Protein AF-0000000078174044 (afdb_homodimer)

Foldseek 3Di:
DVVCVVPPDPPDPDDPFAWDFWDAQWTATPVGFIFRHQCCVPQFQQRTGPDPLLVVLLVVCVVPFWFDFPVDDDDLLVVLQVVVVVQAVFDGKDKDQAQLVQVVVVLLLLQLLQCQVCVPDPQAARAEEAEPLAQRDQDLRRVLRHHPVVSDVVPPPGDDHYDYYHAQDLVRCVVPQAARHYSAYEYECFGQQQFRRHHALVSLVSRLVSCVVRVHWYEYECANVACLQQLDNGPCVVSVHHTQKYKYFRHQQSPGGMIMIGGHPSSVVSDDPPSDGDGNTSTNSSSSSSVSRSVVSNDNVLSNLLQVLQVVLLVLLCVLPNPPAQFDDWDHGRFWIKTFGPDACVQLQSQLVVVRYHWDAHRVRRITIGNTHSSDDSVSSVVSSVSSSVSVCSRVVVVVVD/DVVCVVPPDPPDPDDPFAWDFWDAQWTATPVGFIFRHQCCVPQFQQRTGPDPLLVVLLVVCVVPFWFDFPVDDDDLLVVLQVVVVVQAVFDGKDKDQAQLVQVVVVLLLLQLLQCQVCVPDPQAARAEEAEPLAQRDQPLVRVLRHHPVVSDVVPPPGDDHYDYYHAQDLVRCVVPQAARHYSAYEYECFGQQQFRDHHALVSLVSRLVSCVVRVHWYEYECANVACLQQLDNGPCVVSVHHTQKYKYFRHQQSPGGMIMIGGHPSSVVSDDPPSDGDGNTSTNSSSSSSVSRSVVSNDNVLSNLQQVLQVVLLVLLCVLPNPPAQFDDWDHGRFWIKTFGPDACVQLQSQLVVVRYHWDAHRVRRITIGNTHSSDDSVSSVVSSVSSSVSVCSRVVVVVVD

Secondary structure (DSSP, 8-state):
-HHHHHHB-S-----S-BEEEEEBTEEEETT--EEEESSHHHHT-TT-BS-HHHHHHHHHHHTT-S---TTSB-HHHHHHHHHHHHTSS-SEEEEESSHHHHHHHHHHHHHHHHHHH-TT-SS---EEEEETT----SSHHHHTT---GGGTGGG-S-SS-EEEE-TT-HHHHHHH--TTTEEEEEE-SEETTTTSEEPPHHHHHHHHHHHHHHTPEEEEE-TTTTTTTTSSSSGGGGTT---SEEEE-GGGGTTS--EEEEE-HHHHTT--TTSS--SSTT-HHHHHHHHHHHHHHT-HHHHHHHHHHHHHHHHHHHHHHTTSTTEEEEEEETTEEEEEESS-SHHHHHHHHHTTEE-EEETTTTEEEE---TT--HHHHHHHHHHHHHHTTHHHHHHHH-/-HHHHHHB-S-----S-BEEEEEBTEEEETT--EEEESSHHHHT-TT-BS-HHHHHHHHHHHTT-----SSSB-HHHHHHHHHHHHTSS-SEEEEESSHHHHHHHHHHHHHHHHHHH-TT-SS---EEEEETT----SSHHHHTT---GGGTGGG-S-SS-EEEE-TT-HHHHHHH--TTTEEEEEE-SEETTTTSEEPPHHHHHHHHHHHHHHTPEEEEE-TTTTTTTTSSSSGGGGTT---SEEEE-GGGGTTS--EEEEE-HHHHTT--TTSS--SSTT-HHHHHHHHHHHHHHT-HHHHHHHHHHHHHHHHHHHHHHTTSTTEEEEEEETTEEEEEESS-SHHHHHHHHHTTEE-EEETTTTEEEE---TT--HHHHHHHHHHHHHHTTHHHHHHTT-

Radius of gyration: 25.77 Å; Cα contacts (8 Å, |Δi|>4): 1993; chains: 2; bounding box: 53×78×64 Å

Sequence (804 aa):
MEAAAKFLVGTYARAPIVLSSGKGSKLYDLEGREYLDMTSGIAVNSLGHSDPDVVKAVIDQANTLVHVSNVYYSVPQIELARRLVESSFADRVFFSNSGTEANEAAIKFARKFQRHSNPNEKEPATEFIAFTNSFHGRTMGAVALTSKEQYRSPFEPVMPGVTFVEYGNIQAVKEVIRKGKTAAVFVEPIQGEGGIRSATKEFLQFLRSACDDAGALLVFDEVQCGLGRTGCLWAHEAYGVFPDIMTLAKPLAGGMPIGAVLVTERVSSAINYGDHGSTFAGGPLVCQVALATLHKISNPNFLSSVTKKGEGFKRKLAEKLGGKPHVKEIRGLGLIIGIELDVSASPLVDACRESGLLVLTAGKGNVVRFVPPLIVSEQELDQAVEILTSCLPILDESSSSNMEAAAKFLVGTYARAPIVLSSGKGSKLYDLEGREYLDMTSGIAVNSLGHSDPDVVKAVIDQANTLVHVSNVYYSVPQIELARRLVESSFADRVFFSNSGTEANEAAIKFARKFQRHSNPNEKEPATEFIAFTNSFHGRTMGAVALTSKEQYRSPFEPVMPGVTFVEYGNIQAVKEVIRKGKTAAVFVEPIQGEGGIRSATKEFLQFLRSACDDAGALLVFDEVQCGLGRTGCLWAHEAYGVFPDIMTLAKPLAGGMPIGAVLVTERVSSAINYGDHGSTFAGGPLVCQVALATLHKISNPNFLSSVTKKGEGFKRKLAEKLGGKPHVKEIRGLGLIIGIELDVSASPLVDACRESGLLVLTAGKGNVVRFVPPLIVSEQELDQAVEILTSCLPILDESSSSN

Solvent-accessible surface area (backbone atoms only — not comparable to full-atom values): 38034 Å² total; per-residue (Å²): 107,70,63,40,67,59,18,35,47,50,28,59,83,49,52,98,50,46,50,62,34,34,49,45,46,33,35,22,32,82,85,64,53,64,27,44,37,25,27,24,38,73,35,11,20,38,69,24,30,53,34,65,67,42,41,48,36,45,46,55,27,38,66,30,36,38,52,56,34,56,55,38,42,42,65,36,31,43,52,37,30,42,52,54,27,74,72,50,91,29,43,24,29,44,57,22,43,26,42,34,49,11,39,30,48,50,54,39,48,34,27,28,29,33,39,60,76,33,72,84,47,92,66,47,17,58,22,34,39,24,25,53,50,33,77,40,40,69,41,37,39,14,19,46,46,22,46,54,56,80,62,37,65,63,43,52,74,45,29,70,51,61,45,76,35,60,66,77,41,62,67,58,47,64,73,65,64,38,64,64,37,30,17,30,37,50,44,45,57,42,25,56,66,36,39,36,45,66,58,50,54,68,45,52,46,46,49,51,51,52,20,61,74,30,68,21,39,36,31,35,47,29,34,66,36,19,74,27,31,36,23,34,54,46,45,46,64,83,53,75,50,81,63,47,29,35,27,30,17,40,38,45,28,62,30,47,57,32,14,26,29,33,23,27,57,79,48,39,70,47,50,41,64,62,59,52,77,54,62,47,29,54,21,34,28,55,24,38,21,18,43,49,40,47,58,56,48,63,32,65,69,54,16,50,48,24,32,51,50,19,52,52,48,52,48,52,45,44,68,72,44,53,84,38,87,57,48,72,46,78,44,60,46,21,46,37,36,20,40,32,38,79,47,73,29,57,65,41,41,52,46,25,42,78,70,30,31,40,54,41,67,16,42,92,39,23,14,40,31,38,22,35,15,64,69,56,47,72,66,56,50,50,51,50,48,52,50,49,61,71,33,50,66,52,57,64,61,56,60,71,73,105,106,70,63,40,67,58,18,36,46,50,26,58,83,49,52,98,49,46,48,60,35,32,47,45,46,33,34,24,32,82,85,64,51,63,27,45,37,25,27,24,37,73,36,10,21,39,68,26,28,54,35,66,67,42,40,48,36,45,46,59,28,39,67,30,36,37,52,56,34,53,54,39,41,41,64,37,31,42,53,38,30,42,53,55,27,74,72,51,90,30,43,23,30,42,57,21,42,26,42,33,49,11,38,29,48,51,54,38,48,34,26,27,28,33,38,61,78,33,73,85,47,91,66,47,17,59,23,35,39,26,26,53,50,33,77,39,39,70,41,39,40,14,18,45,46,22,46,54,56,77,62,36,66,63,42,52,74,45,29,69,50,63,46,76,36,61,68,76,41,62,68,58,46,64,73,64,64,38,64,63,37,31,16,31,38,48,44,46,58,42,26,58,65,36,38,36,45,66,61,51,53,69,44,52,47,46,49,51,52,52,20,61,74,28,68,22,40,37,32,36,46,30,34,64,38,20,74,25,32,38,24,35,53,45,46,45,62,82,54,75,50,81,62,46,30,37,26,31,16,42,36,45,27,61,32,47,55,32,14,25,29,34,23,27,57,79,50,40,72,48,50,43,63,62,60,52,78,56,65,46,29,53,21,33,29,57,23,38,20,20,42,49,40,48,57,56,49,63,33,65,69,52,17,50,48,23,33,52,51,19,54,51,48,52,50,51,44,45,70,73,44,53,83,38,88,54,49,71,45,76,43,59,46,21,45,38,34,22,39,33,38,79,48,72,29,60,66,41,41,52,46,26,42,78,70,28,32,40,55,41,66,14,45,94,38,22,15,40,32,37,23,34,17,64,70,57,47,73,66,56,49,50,51,50,48,52,50,48,60,71,33,50,66,52,56,64,59,56,60,71,72,105

InterPro domains:
  IPR004636 Acetylornithine/Succinylornithine transaminase family [MF_01107] (7-395)
  IPR004636 Acetylornithine/Succinylornithine transaminase family [TIGR00707] (8-390)
  IPR005814 Aminotransferase class-III [PF00202] (15-392)
  IPR005814 Aminotransferase class-III [PIRSF000521] (22-392)
  IPR005814 Aminotransferase class-III [cd00610] (11-392)
  IPR015421 Pyridoxal phosphate-dependent transferase, major domain [G3DSA:3.40.640.10] (51-300)
  IPR015422 Pyridoxal phosphate-dependent transferase, small domain [G3DSA:3.90.1150.10] (16-382)
  IPR015424 Pyridoxal phosphate-dependent transferase [SSF53383] (10-392)
  IPR049704 Aminotransferases class-III pyridoxal-phosphate attachment site [PS00600] (218-255)
  IPR050103 Class-III Pyridoxal-phosphate-dependent Aminotransferase [PTHR11986] (2-397)

Nearest PDB structures (foldseek):
  4zwm-assembly1_A  TM=9.544E-01  e=1.860E-44  Toxoplasma gondii ME49
  6hx7-assembly2_B-2  TM=9.596E-01  e=2.139E-42  Homo sapiens
  3q8n-assembly2_B  TM=9.447E-01  e=1.374E-39  Mycolicibacterium smegmatis MC2 155
  1szk-assembly1_D  TM=9.265E-01  e=1.458E-39  Escherichia coli
  4atq-assembly1_A  TM=9.343E-01  e=7.672E-39  Paenarthrobacter aurescens TC1

Organism: Punica granatum (NCBI:txid22663)

pLDDT: mean 97.48, std 5.33, range [39.22, 99.0]

Structure (mmCIF, N/CA/C/O backbone):
data_AF-0000000078174044-model_v1
#
loop_
_entity.id
_entity.type
_entity.pdbx_description
1 polymer 'acetylornithine transaminase'
#
loop_
_atom_site.group_PDB
_atom_site.id
_atom_site.type_symbol
_atom_site.label_atom_id
_atom_site.label_alt_id
_atom_site.label_comp_id
_atom_site.label_asym_id
_atom_site.label_entity_id
_atom_site.label_seq_id
_atom_site.pdbx_PDB_ins_code
_atom_site.Cartn_x
_atom_site.Cartn_y
_atom_site.Cartn_z
_atom_site.occupancy
_atom_site.B_iso_or_equiv
_atom_site.auth_seq_id
_atom_site.auth_comp_id
_atom_site.auth_asym_id
_atom_site.auth_atom_id
_atom_site.pdbx_PDB_model_num
ATOM 1 N N . MET A 1 1 ? 23.766 -3.422 -10.664 1 96 1 MET A N 1
ATOM 2 C CA . MET A 1 1 ? 23.625 -4.469 -9.664 1 96 1 MET A CA 1
ATOM 3 C C . MET A 1 1 ? 24.469 -4.164 -8.43 1 96 1 MET A C 1
ATOM 5 O O . MET A 1 1 ? 24.016 -4.348 -7.297 1 96 1 MET A O 1
ATOM 9 N N . GLU A 1 2 ? 25.656 -3.734 -8.633 1 96.69 2 GLU A N 1
ATOM 10 C CA . GLU A 1 2 ? 26.469 -3.316 -7.504 1 96.69 2 GLU A CA 1
ATOM 11 C C . GLU A 1 2 ? 25.828 -2.15 -6.758 1 96.69 2 GLU A C 1
ATOM 13 O O . GLU A 1 2 ? 25.844 -2.111 -5.523 1 96.69 2 GLU A O 1
ATOM 18 N N . ALA A 1 3 ? 25.312 -1.202 -7.539 1 97.62 3 ALA A N 1
ATOM 19 C CA . ALA A 1 3 ? 24.625 -0.065 -6.93 1 97.62 3 ALA A CA 1
ATOM 20 C C . ALA A 1 3 ? 23.422 -0.522 -6.121 1 97.62 3 ALA A C 1
ATOM 22 O O . ALA A 1 3 ? 23.141 0.021 -5.051 1 97.62 3 ALA A O 1
ATOM 23 N N . ALA A 1 4 ? 22.672 -1.444 -6.664 1 97.5 4 ALA A N 1
ATOM 24 C CA . ALA A 1 4 ? 21.531 -1.983 -5.934 1 97.5 4 ALA A CA 1
ATOM 25 C C . ALA A 1 4 ? 21.969 -2.551 -4.582 1 97.5 4 ALA A C 1
ATOM 27 O O . ALA A 1 4 ? 21.297 -2.328 -3.568 1 97.5 4 ALA A O 1
ATOM 28 N N . ALA A 1 5 ? 23.031 -3.312 -4.586 1 97 5 ALA A N 1
ATOM 29 C CA . ALA A 1 5 ? 23.562 -3.9 -3.355 1 97 5 ALA A CA 1
ATOM 30 C C . ALA A 1 5 ? 23.984 -2.818 -2.367 1 97 5 ALA A C 1
ATOM 32 O O . ALA A 1 5 ? 23.891 -3.008 -1.152 1 97 5 ALA A O 1
ATOM 33 N N . LYS A 1 6 ? 24.375 -1.688 -2.873 1 98.06 6 LYS A N 1
ATOM 34 C CA . LYS A 1 6 ? 24.875 -0.587 -2.055 1 98.06 6 LYS A CA 1
ATOM 35 C C . LYS A 1 6 ? 23.719 0.229 -1.466 1 98.06 6 LYS A C 1
ATOM 37 O O . LYS A 1 6 ? 23.812 0.712 -0.335 1 98.06 6 LYS A O 1
ATOM 42 N N . PHE A 1 7 ? 22.594 0.339 -2.184 1 98.75 7 PHE A N 1
ATOM 43 C CA . PHE A 1 7 ? 21.641 1.383 -1.805 1 98.75 7 PHE A CA 1
ATOM 44 C C . PHE A 1 7 ? 20.312 0.779 -1.386 1 98.75 7 PHE A C 1
ATOM 46 O O . PHE A 1 7 ? 19.484 1.452 -0.761 1 98.75 7 PHE A O 1
ATOM 53 N N . LEU A 1 8 ? 20.062 -0.431 -1.745 1 98.75 8 LEU A N 1
ATOM 54 C CA . LEU A 1 8 ? 18.781 -1.055 -1.41 1 98.75 8 LEU A CA 1
ATOM 55 C C . LEU A 1 8 ? 18.922 -1.989 -0.214 1 98.75 8 LEU A C 1
ATOM 57 O O . LEU A 1 8 ? 19.953 -2.648 -0.061 1 98.75 8 LEU A O 1
ATOM 61 N N . VAL A 1 9 ? 17.922 -2.025 0.698 1 98.75 9 VAL A N 1
ATOM 62 C CA . VAL A 1 9 ? 17.859 -3.074 1.711 1 98.75 9 VAL A CA 1
ATOM 63 C C . VAL A 1 9 ? 17.781 -4.441 1.036 1 98.75 9 VAL A C 1
ATOM 65 O O . VAL A 1 9 ? 17.062 -4.621 0.057 1 98.75 9 VAL A O 1
ATOM 68 N N . GLY A 1 10 ? 18.516 -5.398 1.488 1 97.44 10 GLY A N 1
ATOM 69 C CA . GLY A 1 10 ? 18.688 -6.68 0.825 1 97.44 10 GLY A CA 1
ATOM 70 C C . GLY A 1 10 ? 17.578 -7.664 1.124 1 97.44 10 GLY A C 1
ATOM 71 O O . GLY A 1 10 ? 17.828 -8.773 1.599 1 97.44 10 GLY A O 1
ATOM 72 N N . THR A 1 11 ? 16.344 -7.332 0.727 1 97.75 11 THR A N 1
ATOM 73 C CA . THR A 1 11 ? 15.203 -8.211 1.003 1 97.75 11 THR A CA 1
ATOM 74 C C . THR A 1 11 ? 14.961 -9.156 -0.166 1 97.75 11 THR A C 1
ATOM 76 O O . THR A 1 11 ? 14.258 -10.156 -0.021 1 97.75 11 THR A O 1
ATOM 79 N N . TYR A 1 12 ? 15.508 -8.883 -1.392 1 96.94 12 TYR A N 1
ATOM 80 C CA . TYR A 1 12 ? 15.219 -9.672 -2.582 1 96.94 12 TYR A CA 1
ATOM 81 C C . TYR A 1 12 ? 16.484 -10.32 -3.131 1 96.94 12 TYR A C 1
ATOM 83 O O . TYR A 1 12 ? 17.5 -9.648 -3.309 1 96.94 12 TYR A O 1
ATOM 91 N N . ALA A 1 13 ? 16.406 -11.609 -3.377 1 96 13 ALA A N 1
ATOM 92 C CA . ALA A 1 13 ? 17.438 -12.289 -4.156 1 96 13 ALA A CA 1
ATOM 93 C C . ALA A 1 13 ? 17.156 -12.188 -5.652 1 96 13 ALA A C 1
ATOM 95 O O . ALA A 1 13 ? 16.641 -13.141 -6.262 1 96 13 ALA A O 1
ATOM 96 N N . ARG A 1 14 ? 17.562 -11.148 -6.254 1 97.56 14 ARG A N 1
ATOM 97 C CA . ARG A 1 14 ? 17.141 -10.805 -7.609 1 97.56 14 ARG A CA 1
ATOM 98 C C . ARG A 1 14 ? 17.906 -11.625 -8.641 1 97.56 14 ARG A C 1
ATOM 100 O O . ARG A 1 14 ? 19.078 -11.922 -8.453 1 97.56 14 ARG A O 1
ATOM 107 N N . ALA A 1 15 ? 17.156 -11.961 -9.711 1 97.75 15 ALA A N 1
ATOM 108 C CA . ALA A 1 15 ? 17.844 -12.5 -10.883 1 97.75 15 ALA A CA 1
ATOM 109 C C . ALA A 1 15 ? 18.844 -11.492 -11.445 1 97.75 15 ALA A C 1
ATOM 111 O O . ALA A 1 15 ? 18.594 -10.289 -11.438 1 97.75 15 ALA A O 1
ATOM 112 N N . PRO A 1 16 ? 19.984 -11.953 -11.938 1 97.25 16 PRO A N 1
ATOM 113 C CA . PRO A 1 16 ? 21.047 -11.047 -12.367 1 97.25 16 PRO A CA 1
ATOM 114 C C . PRO A 1 16 ? 20.797 -10.453 -13.75 1 97.25 16 PRO A C 1
ATOM 116 O O . PRO A 1 16 ? 21.641 -10.547 -14.633 1 97.25 16 PRO A O 1
ATOM 119 N N . ILE A 1 17 ? 19.656 -9.812 -13.961 1 97.75 17 ILE A N 1
ATOM 120 C CA . ILE A 1 17 ? 19.328 -9.109 -15.195 1 97.75 17 ILE A CA 1
ATOM 121 C C . ILE A 1 17 ? 18.734 -7.746 -14.867 1 97.75 17 ILE A C 1
ATOM 123 O O . ILE A 1 17 ? 17.953 -7.609 -13.914 1 97.75 17 ILE A O 1
ATOM 127 N N . VAL A 1 18 ? 19.078 -6.766 -15.539 1 98.44 18 VAL A N 1
ATOM 128 C CA . VAL A 1 18 ? 18.5 -5.426 -15.477 1 98.44 18 VAL A CA 1
ATOM 129 C C . VAL A 1 18 ? 17.562 -5.211 -16.656 1 98.44 18 VAL A C 1
ATOM 131 O O . VAL A 1 18 ? 18.016 -5.086 -17.797 1 98.44 18 VAL A O 1
ATOM 134 N N . LEU A 1 19 ? 16.281 -5.168 -16.422 1 98.75 19 LEU A N 1
ATOM 135 C CA . LEU A 1 19 ? 15.297 -4.977 -17.484 1 98.75 19 LEU A CA 1
ATOM 136 C C . LEU A 1 19 ? 15.094 -3.492 -17.766 1 98.75 19 LEU A C 1
ATOM 138 O O . LEU A 1 19 ? 14.961 -2.689 -16.844 1 98.75 19 LEU A O 1
ATOM 142 N N . SER A 1 20 ? 15.039 -3.117 -19.062 1 98.19 20 SER A N 1
ATOM 143 C CA . SER A 1 20 ? 15.07 -1.704 -19.422 1 98.19 20 SER A CA 1
ATOM 144 C C . SER A 1 20 ? 13.82 -1.303 -20.203 1 98.19 20 SER A C 1
ATOM 146 O O . SER A 1 20 ? 13.438 -0.132 -20.203 1 98.19 20 SER A O 1
ATOM 148 N N . SER A 1 21 ? 13.25 -2.236 -20.875 1 98.62 21 SER A N 1
ATOM 149 C CA . SER A 1 21 ? 12.039 -1.945 -21.641 1 98.62 21 SER A CA 1
ATOM 150 C C . SER A 1 21 ? 11.227 -3.209 -21.891 1 98.62 21 SER A C 1
ATOM 152 O O . SER A 1 21 ? 11.703 -4.32 -21.656 1 98.62 21 SER A O 1
ATOM 154 N N . GLY A 1 22 ? 9.953 -3.031 -22.25 1 98.5 22 GLY A N 1
ATOM 155 C CA . GLY A 1 22 ? 9.078 -4.152 -22.562 1 98.5 22 GLY A CA 1
ATOM 156 C C . GLY A 1 22 ? 8 -3.805 -23.562 1 98.5 22 GLY A C 1
ATOM 157 O O . GLY A 1 22 ? 7.594 -2.646 -23.672 1 98.5 22 GLY A O 1
ATOM 158 N N . LYS A 1 23 ? 7.52 -4.773 -24.297 1 98.44 23 LYS A N 1
ATOM 159 C CA . LYS A 1 23 ? 6.426 -4.68 -25.266 1 98.44 23 LYS A CA 1
ATOM 160 C C . LYS A 1 23 ? 5.711 -6.02 -25.422 1 98.44 23 LYS A C 1
ATOM 162 O O . LYS A 1 23 ? 6.348 -7.039 -25.703 1 98.44 23 LYS A O 1
ATOM 167 N N . GLY A 1 24 ? 4.387 -5.926 -25.281 1 98.38 24 GLY A N 1
ATOM 168 C CA . GLY A 1 24 ? 3.678 -7.195 -25.328 1 98.38 24 GLY A CA 1
ATOM 169 C C . GLY A 1 24 ? 4.18 -8.188 -24.297 1 98.38 24 GLY A C 1
ATOM 170 O O . GLY A 1 24 ? 4.289 -7.863 -23.109 1 98.38 24 GLY A O 1
ATOM 171 N N . SER A 1 25 ? 4.484 -9.414 -24.75 1 98.81 25 SER A N 1
ATOM 172 C CA . SER A 1 25 ? 4.953 -10.445 -23.828 1 98.81 25 SER A CA 1
ATOM 173 C C . SER A 1 25 ? 6.477 -10.508 -23.797 1 98.81 25 SER A C 1
ATOM 175 O O . SER A 1 25 ? 7.055 -11.508 -23.375 1 98.81 25 SER A O 1
ATOM 177 N N . LYS A 1 26 ? 7.117 -9.398 -24.25 1 98.81 26 LYS A N 1
ATOM 178 C CA . LYS A 1 26 ? 8.57 -9.406 -24.344 1 98.81 26 LYS A CA 1
ATOM 179 C C . LYS A 1 26 ? 9.195 -8.336 -23.453 1 98.81 26 LYS A C 1
ATOM 181 O O . LYS A 1 26 ? 8.617 -7.258 -23.281 1 98.81 26 LYS A O 1
ATOM 186 N N . LEU A 1 27 ? 10.32 -8.641 -22.906 1 98.88 27 LEU A N 1
ATOM 187 C CA . LEU A 1 27 ? 11.164 -7.73 -22.141 1 98.88 27 LEU A CA 1
ATOM 188 C C . LEU A 1 27 ? 12.562 -7.656 -22.734 1 98.88 27 LEU A C 1
ATOM 190 O O . LEU A 1 27 ? 13.016 -8.594 -23.391 1 98.88 27 LEU A O 1
ATOM 194 N N . TYR A 1 28 ? 13.234 -6.594 -22.438 1 98.81 28 TYR A N 1
ATOM 195 C CA . TYR A 1 28 ? 14.586 -6.371 -22.938 1 98.81 28 TYR A CA 1
ATOM 196 C C . TYR A 1 28 ? 15.492 -5.848 -21.844 1 98.81 28 TYR A C 1
ATOM 198 O O . TYR A 1 28 ? 15.078 -5.027 -21.016 1 98.81 28 TYR A O 1
ATOM 206 N N . ASP A 1 29 ? 16.719 -6.375 -21.812 1 98.31 29 ASP A N 1
ATOM 207 C CA . ASP A 1 29 ? 17.672 -5.875 -20.828 1 98.31 29 ASP A CA 1
ATOM 208 C C . ASP A 1 29 ? 18.484 -4.711 -21.391 1 98.31 29 ASP A C 1
ATOM 210 O O . ASP A 1 29 ? 18.172 -4.191 -22.469 1 98.31 29 ASP A O 1
ATOM 214 N N . LEU A 1 30 ? 19.469 -4.23 -20.703 1 97.06 30 LEU A N 1
ATOM 215 C CA . LEU A 1 30 ? 20.219 -3.035 -21.047 1 97.06 30 LEU A CA 1
ATOM 216 C C . LEU A 1 30 ? 21.047 -3.264 -22.312 1 97.06 30 LEU A C 1
ATOM 218 O O . LEU A 1 30 ? 21.422 -2.309 -23 1 97.06 30 LEU A O 1
ATOM 222 N N . GLU A 1 31 ? 21.312 -4.504 -22.594 1 97.06 31 GLU A N 1
ATOM 223 C CA . GLU A 1 31 ? 22.125 -4.84 -23.75 1 97.06 31 GLU A CA 1
ATOM 224 C C . GLU A 1 31 ? 21.25 -5.16 -24.969 1 97.06 31 GLU A C 1
ATOM 226 O O . GLU A 1 31 ? 21.766 -5.477 -26.047 1 97.06 31 GLU A O 1
ATOM 231 N N . GLY A 1 32 ? 19.984 -5.172 -24.781 1 97.62 32 GLY A N 1
ATOM 232 C CA . GLY A 1 32 ? 19.062 -5.395 -25.875 1 97.62 32 GLY A CA 1
ATOM 233 C C . GLY A 1 32 ? 18.656 -6.852 -26.031 1 97.62 32 GLY A C 1
ATOM 234 O O . GLY A 1 32 ? 17.938 -7.207 -26.969 1 97.62 32 GLY A O 1
ATOM 235 N N . ARG A 1 33 ? 19.109 -7.664 -25.156 1 98.31 33 ARG A N 1
ATOM 236 C CA . ARG A 1 33 ? 18.688 -9.055 -25.188 1 98.31 33 ARG A CA 1
ATOM 237 C C . ARG A 1 33 ? 17.203 -9.18 -24.891 1 98.31 33 ARG A C 1
ATOM 239 O O . ARG A 1 33 ? 16.688 -8.516 -23.984 1 98.31 33 ARG A O 1
ATOM 246 N N . GLU A 1 34 ? 16.578 -10.039 -25.688 1 98.62 34 GLU A N 1
ATOM 247 C CA . GLU A 1 34 ? 15.141 -10.227 -25.578 1 98.62 34 GLU A CA 1
ATOM 248 C C . GLU A 1 34 ? 14.812 -11.414 -24.672 1 98.62 34 GLU A C 1
ATOM 250 O O . GLU A 1 34 ? 15.477 -12.445 -24.719 1 98.62 34 GLU A O 1
ATOM 255 N N . TYR A 1 35 ? 13.758 -11.25 -23.875 1 98.88 35 TYR A N 1
ATOM 256 C CA . TYR A 1 35 ? 13.219 -12.32 -23.031 1 98.88 35 TYR A CA 1
ATOM 257 C C . TYR A 1 35 ? 11.719 -12.477 -23.25 1 98.88 35 TYR A C 1
ATOM 259 O O . TYR A 1 35 ? 10.984 -11.484 -23.328 1 98.88 35 TYR A O 1
ATOM 267 N N . LEU A 1 36 ? 11.297 -13.711 -23.453 1 98.94 36 LEU A N 1
ATOM 268 C CA . LEU A 1 36 ? 9.867 -14.008 -23.375 1 98.94 36 LEU A CA 1
ATOM 269 C C . LEU A 1 36 ? 9.406 -14.023 -21.922 1 98.94 36 LEU A C 1
ATOM 271 O O . LEU A 1 36 ? 9.883 -14.836 -21.125 1 98.94 36 LEU A O 1
ATOM 275 N N . ASP A 1 37 ? 8.523 -13.141 -21.609 1 98.88 37 ASP A N 1
ATOM 276 C CA . ASP A 1 37 ? 8.086 -12.945 -20.219 1 98.88 37 ASP A CA 1
ATOM 277 C C . ASP A 1 37 ? 6.914 -13.875 -19.891 1 98.88 37 ASP A C 1
ATOM 279 O O . ASP A 1 37 ? 5.777 -13.617 -20.297 1 98.88 37 ASP A O 1
ATOM 283 N N . MET A 1 38 ? 7.152 -14.883 -19.078 1 98.94 38 MET A N 1
ATOM 284 C CA . MET A 1 38 ? 6.098 -15.766 -18.578 1 98.94 38 MET A CA 1
ATOM 285 C C . MET A 1 38 ? 5.832 -15.523 -17.094 1 98.94 38 MET A C 1
ATOM 287 O O . MET A 1 38 ? 5.289 -16.391 -16.406 1 98.94 38 MET A O 1
ATOM 291 N N . THR A 1 39 ? 6.262 -14.359 -16.609 1 98.75 39 THR A N 1
ATOM 292 C CA . THR A 1 39 ? 6.102 -13.992 -15.203 1 98.75 39 THR A CA 1
ATOM 293 C C . THR A 1 39 ? 5.082 -12.867 -15.055 1 98.75 39 THR A C 1
ATOM 295 O O . THR A 1 39 ? 4.328 -12.836 -14.078 1 98.75 39 THR A O 1
ATOM 298 N N . SER A 1 40 ? 5.148 -11.883 -16.047 1 98.44 40 SER A N 1
ATOM 299 C CA . SER A 1 40 ? 4.297 -10.703 -16.094 1 98.44 40 SER A CA 1
ATOM 300 C C . SER A 1 40 ? 4.422 -9.875 -14.812 1 98.44 40 SER A C 1
ATOM 302 O O . SER A 1 40 ? 3.422 -9.375 -14.289 1 98.44 40 SER A O 1
ATOM 304 N N . GLY A 1 41 ? 5.613 -9.789 -14.242 1 98.31 41 GLY A N 1
ATOM 305 C CA . GLY A 1 41 ? 5.785 -9.07 -12.992 1 98.31 41 GLY A CA 1
ATOM 306 C C . GLY A 1 41 ? 5.086 -9.734 -11.82 1 98.31 41 GLY A C 1
ATOM 307 O O . GLY A 1 41 ? 4.617 -9.055 -10.906 1 98.31 41 GLY A O 1
ATOM 308 N N . ILE A 1 42 ? 4.918 -11.023 -11.812 1 98.25 42 ILE A N 1
ATOM 309 C CA . ILE A 1 42 ? 4.191 -11.875 -10.883 1 98.25 42 ILE A CA 1
ATOM 310 C C . ILE A 1 42 ? 2.688 -11.656 -11.055 1 98.25 42 ILE A C 1
ATOM 312 O O . ILE A 1 42 ? 2.006 -11.242 -10.109 1 98.25 42 ILE A O 1
ATOM 316 N N . ALA A 1 43 ? 2.213 -11.898 -12.188 1 98.5 43 ALA A N 1
ATOM 317 C CA . ALA A 1 43 ? 0.807 -11.898 -12.586 1 98.5 43 ALA A CA 1
ATOM 318 C C . ALA A 1 43 ? 0.24 -10.484 -12.602 1 98.5 43 ALA A C 1
ATOM 320 O O . ALA A 1 43 ? -0.955 -10.281 -12.375 1 98.5 43 ALA A O 1
ATOM 321 N N . VAL A 1 44 ? 1.035 -9.469 -12.859 1 98.62 44 VAL A N 1
ATOM 322 C CA . VAL A 1 44 ? 0.62 -8.07 -12.758 1 98.62 44 VAL A CA 1
ATOM 323 C C . VAL A 1 44 ? 0.294 -7.531 -14.148 1 98.62 44 VAL A C 1
ATOM 325 O O . VAL A 1 44 ? -0.761 -6.926 -14.359 1 98.62 44 VAL A O 1
ATOM 328 N N . ASN A 1 45 ? 1.175 -7.793 -15.117 1 98.38 45 ASN A N 1
ATOM 329 C CA . ASN A 1 45 ? 1.045 -7.242 -16.469 1 98.38 45 ASN A CA 1
ATOM 330 C C . ASN A 1 45 ? 0.175 -8.125 -17.344 1 98.38 45 ASN A C 1
ATOM 332 O O . ASN A 1 45 ? 0.636 -8.625 -18.375 1 98.38 45 ASN A O 1
ATOM 336 N N . SER A 1 46 ? -1.084 -8.188 -17.016 1 98 46 SER A N 1
ATOM 337 C CA . SER A 1 46 ? -2.01 -9.086 -17.703 1 98 46 SER A CA 1
ATOM 338 C C . SER A 1 46 ? -2.143 -8.734 -19.172 1 98 46 SER A C 1
ATOM 340 O O . SER A 1 46 ? -2.354 -9.609 -20.016 1 98 46 SER A O 1
ATOM 342 N N . LEU A 1 47 ? -2.006 -7.445 -19.516 1 98.56 47 LEU A N 1
ATOM 343 C CA . LEU A 1 47 ? -2.143 -7.023 -20.906 1 98.56 47 LEU A CA 1
ATOM 344 C C . LEU A 1 47 ? -0.775 -6.859 -21.562 1 98.56 47 LEU A C 1
ATOM 346 O O . LEU A 1 47 ? -0.663 -6.246 -22.625 1 98.56 47 LEU A O 1
ATOM 350 N N . GLY A 1 48 ? 0.254 -7.395 -20.906 1 98.5 48 GLY A N 1
ATOM 351 C CA . GLY A 1 48 ? 1.609 -7.238 -21.406 1 98.5 48 GLY A CA 1
ATOM 352 C C . GLY A 1 48 ? 2.195 -5.867 -21.125 1 98.5 48 GLY A C 1
ATOM 353 O O . GLY A 1 48 ? 1.646 -5.109 -20.312 1 98.5 48 GLY A O 1
ATOM 354 N N . HIS A 1 49 ? 3.318 -5.641 -21.703 1 98.44 49 HIS A N 1
ATOM 355 C CA . HIS A 1 49 ? 4.051 -4.398 -21.484 1 98.44 49 HIS A CA 1
ATOM 356 C C . HIS A 1 49 ? 3.693 -3.355 -22.531 1 98.44 49 HIS A C 1
ATOM 358 O O . HIS A 1 49 ? 3.576 -3.68 -23.719 1 98.44 49 HIS A O 1
ATOM 364 N N . SER A 1 50 ? 3.443 -2.125 -22.047 1 97.31 50 SER A N 1
ATOM 365 C CA . SER A 1 50 ? 3.221 -0.964 -22.891 1 97.31 50 SER A CA 1
ATOM 366 C C . SER A 1 50 ? 2.012 -1.168 -23.797 1 97.31 50 SER A C 1
ATOM 368 O O . SER A 1 50 ? 2.072 -0.886 -25 1 97.31 50 SER A O 1
ATOM 370 N N . ASP A 1 51 ? 0.966 -1.781 -23.266 1 97.88 51 ASP A N 1
ATOM 371 C CA . ASP A 1 51 ? -0.281 -1.838 -24.016 1 97.88 51 ASP A CA 1
ATOM 372 C C . ASP A 1 51 ? -0.73 -0.442 -24.438 1 97.88 51 ASP A C 1
ATOM 374 O O . ASP A 1 51 ? -0.878 0.45 -23.609 1 97.88 51 ASP A O 1
ATOM 378 N N . PRO A 1 52 ? -1.005 -0.241 -25.688 1 97.62 52 PRO A N 1
ATOM 379 C CA . PRO A 1 52 ? -1.242 1.117 -26.188 1 97.62 52 PRO A CA 1
ATOM 380 C C . PRO A 1 52 ? -2.457 1.776 -25.531 1 97.62 52 PRO A C 1
ATOM 382 O O . PRO A 1 52 ? -2.449 2.984 -25.281 1 97.62 52 PRO A O 1
ATOM 385 N N . ASP A 1 53 ? -3.533 1.053 -25.312 1 97.62 53 ASP A N 1
ATOM 386 C CA . ASP A 1 53 ? -4.734 1.611 -24.703 1 97.62 53 ASP A CA 1
ATOM 387 C C . ASP A 1 53 ? -4.48 2.01 -23.25 1 97.62 53 ASP A C 1
ATOM 389 O O . ASP A 1 53 ? -4.965 3.045 -22.797 1 97.62 53 ASP A O 1
ATOM 393 N N . VAL A 1 54 ? -3.758 1.185 -22.562 1 97.81 54 VAL A N 1
ATOM 394 C CA . VAL A 1 54 ? -3.438 1.46 -21.172 1 97.81 54 VAL A CA 1
ATOM 395 C C . VAL A 1 54 ? -2.502 2.664 -21.078 1 97.81 54 VAL A C 1
ATOM 397 O O . VAL A 1 54 ? -2.693 3.545 -20.25 1 97.81 54 VAL A O 1
ATOM 400 N N . VAL A 1 55 ? -1.491 2.715 -21.969 1 98.19 55 VAL A N 1
ATOM 401 C CA . VAL A 1 55 ? -0.553 3.832 -21.984 1 98.19 55 VAL A CA 1
ATOM 402 C C . VAL A 1 55 ? -1.302 5.129 -22.297 1 98.19 55 VAL A C 1
ATOM 404 O O . VAL A 1 55 ? -1.044 6.16 -21.672 1 98.19 55 VAL A O 1
ATOM 407 N N . LYS A 1 56 ? -2.215 5.098 -23.188 1 98.5 56 LYS A N 1
ATOM 408 C CA . LYS A 1 56 ? -3.021 6.273 -23.516 1 98.5 56 LYS A CA 1
ATOM 409 C C . LYS A 1 56 ? -3.811 6.746 -22.297 1 98.5 56 LYS A C 1
ATOM 411 O O . LYS A 1 56 ? -3.939 7.949 -22.062 1 98.5 56 LYS A O 1
ATOM 416 N N . ALA A 1 57 ? -4.41 5.812 -21.562 1 98.5 57 ALA A N 1
ATOM 417 C CA . ALA A 1 57 ? -5.148 6.156 -20.344 1 98.5 57 ALA A CA 1
ATOM 418 C C . ALA A 1 57 ? -4.242 6.855 -19.328 1 98.5 57 ALA A C 1
ATOM 420 O O . ALA A 1 57 ? -4.656 7.816 -18.688 1 98.5 57 ALA A O 1
ATOM 421 N N . VAL A 1 58 ? -3 6.348 -19.188 1 98.38 58 VAL A N 1
ATOM 422 C CA . VAL A 1 58 ? -2.035 6.961 -18.281 1 98.38 58 VAL A CA 1
ATOM 423 C C . VAL A 1 58 ? -1.755 8.398 -18.719 1 98.38 58 VAL A C 1
ATOM 425 O O . VAL A 1 58 ? -1.808 9.32 -17.906 1 98.38 58 VAL A O 1
ATOM 428 N N . ILE A 1 59 ? -1.479 8.57 -19.969 1 97.94 59 ILE A N 1
ATOM 429 C CA . ILE A 1 59 ? -1.064 9.859 -20.516 1 97.94 59 ILE A CA 1
ATOM 430 C C . ILE A 1 59 ? -2.199 10.875 -20.359 1 97.94 59 ILE A C 1
ATOM 432 O O . ILE A 1 59 ? -1.997 11.969 -19.844 1 97.94 59 ILE A O 1
ATOM 436 N N . ASP A 1 60 ? -3.404 10.492 -20.766 1 98.25 60 ASP A N 1
ATOM 437 C CA . ASP A 1 60 ? -4.551 11.398 -20.703 1 98.25 60 ASP A CA 1
ATOM 438 C C . ASP A 1 60 ? -4.852 11.812 -19.266 1 98.25 60 ASP A C 1
ATOM 440 O O . ASP A 1 60 ? -5.066 12.992 -18.984 1 98.25 60 ASP A O 1
ATOM 444 N N . GLN A 1 61 ? -4.824 10.906 -18.391 1 98.38 61 GLN A N 1
ATOM 445 C CA . GLN A 1 61 ? -5.211 11.203 -17.016 1 98.38 61 GLN A CA 1
ATOM 446 C C . GLN A 1 61 ? -4.113 11.977 -16.297 1 98.38 61 GLN A C 1
ATOM 448 O O . GLN A 1 61 ? -4.398 12.812 -15.438 1 98.38 61 GLN A O 1
ATOM 453 N N . ALA A 1 62 ? -2.83 11.656 -16.578 1 97.88 62 ALA A N 1
ATOM 454 C CA . ALA A 1 62 ? -1.712 12.375 -15.977 1 97.88 62 ALA A CA 1
ATOM 455 C C . ALA A 1 62 ? -1.772 13.859 -16.312 1 97.88 62 ALA A C 1
ATOM 457 O O . ALA A 1 62 ? -1.376 14.703 -15.5 1 97.88 62 ALA A O 1
ATOM 458 N N . ASN A 1 63 ? -2.307 14.164 -17.469 1 97.56 63 ASN A N 1
ATOM 459 C CA . ASN A 1 63 ? -2.426 15.547 -17.922 1 97.56 63 ASN A CA 1
ATOM 460 C C . ASN A 1 63 ? -3.641 16.234 -17.312 1 97.56 63 ASN A C 1
ATOM 462 O O . ASN A 1 63 ? -3.785 17.453 -17.406 1 97.56 63 ASN A O 1
ATOM 466 N N . THR A 1 64 ? -4.523 15.516 -16.672 1 97.94 64 THR A N 1
ATOM 467 C CA . THR A 1 64 ? -5.805 16.047 -16.219 1 97.94 64 THR A CA 1
ATOM 468 C C . THR A 1 64 ? -5.82 16.172 -14.695 1 97.94 64 THR A C 1
ATOM 470 O O . THR A 1 64 ? -6.039 17.25 -14.164 1 97.94 64 THR A O 1
ATOM 473 N N . LEU A 1 65 ? -5.605 15.094 -14.016 1 98.19 65 LEU A N 1
ATOM 474 C CA . LEU A 1 65 ? -5.707 15.023 -12.562 1 98.19 65 LEU A CA 1
ATOM 475 C C . LEU A 1 65 ? -5.152 13.703 -12.039 1 98.19 65 LEU A C 1
ATOM 477 O O . LEU A 1 65 ? -5.688 12.633 -12.352 1 98.19 65 LEU A O 1
ATOM 481 N N . VAL A 1 66 ? -4.148 13.836 -11.203 1 98.12 66 VAL A N 1
ATOM 482 C CA . VAL A 1 66 ? -3.465 12.625 -10.766 1 98.12 66 VAL A CA 1
ATOM 483 C C . VAL A 1 66 ? -3.998 12.195 -9.398 1 98.12 66 VAL A C 1
ATOM 485 O O . VAL A 1 66 ? -4.227 11.008 -9.156 1 98.12 66 VAL A O 1
ATOM 488 N N . HIS A 1 67 ? -4.199 13.117 -8.469 1 98.31 67 HIS A N 1
ATOM 489 C CA . HIS A 1 67 ? -4.543 12.797 -7.09 1 98.31 67 HIS A CA 1
ATOM 490 C C . HIS A 1 67 ? -5.25 13.969 -6.41 1 98.31 67 HIS A C 1
ATOM 492 O O . HIS A 1 67 ? -4.859 15.125 -6.59 1 98.31 67 HIS A O 1
ATOM 498 N N . VAL A 1 68 ? -6.289 13.664 -5.625 1 97.69 68 VAL A N 1
ATOM 499 C CA . VAL A 1 68 ? -6.992 14.703 -4.879 1 97.69 68 VAL A CA 1
ATOM 500 C C . VAL A 1 68 ? -7.348 14.188 -3.486 1 97.69 68 VAL A C 1
ATOM 502 O O . VAL A 1 68 ? -8.07 14.852 -2.736 1 97.69 68 VAL A O 1
ATOM 505 N N . SER A 1 69 ? -6.902 12.984 -3.084 1 96.12 69 SER A N 1
ATOM 506 C CA . SER A 1 69 ? -7.223 12.297 -1.838 1 96.12 69 SER A CA 1
ATOM 507 C C . SER A 1 69 ? -8.68 11.844 -1.817 1 96.12 69 SER A C 1
ATOM 509 O O . SER A 1 69 ? -9.398 12.008 -2.803 1 96.12 69 SER A O 1
ATOM 511 N N . ASN A 1 70 ? -9.055 11.203 -0.76 1 97.5 70 ASN A N 1
ATOM 512 C CA . ASN A 1 70 ? -10.422 10.711 -0.602 1 97.5 70 ASN A CA 1
ATOM 513 C C . ASN A 1 70 ? -11.289 11.695 0.176 1 97.5 70 ASN A C 1
ATOM 515 O O . ASN A 1 70 ? -12.406 11.367 0.566 1 97.5 70 ASN A O 1
ATOM 519 N N . VAL A 1 71 ? -10.758 12.938 0.338 1 97.56 71 VAL A N 1
ATOM 520 C CA . VAL A 1 71 ? -11.555 14.023 0.891 1 97.56 71 VAL A CA 1
ATOM 521 C C . VAL A 1 71 ? -12.586 14.484 -0.137 1 97.56 71 VAL A C 1
ATOM 523 O O . VAL A 1 71 ? -13.664 14.961 0.227 1 97.56 71 VAL A O 1
ATOM 526 N N . TYR A 1 72 ? -12.258 14.297 -1.391 1 98.44 72 TYR A N 1
ATOM 527 C CA . TYR A 1 72 ? -13.117 14.742 -2.482 1 98.44 72 TYR A CA 1
ATOM 528 C C . TYR A 1 72 ? -13.508 13.57 -3.381 1 98.44 72 TYR A C 1
ATOM 530 O O . TYR A 1 72 ? -12.977 12.469 -3.238 1 98.44 72 TYR A O 1
ATOM 538 N N . TYR A 1 73 ? -14.5 13.844 -4.242 1 98.38 73 TYR A N 1
ATOM 539 C CA . TYR A 1 73 ? -14.93 12.859 -5.227 1 98.38 73 TYR A CA 1
ATOM 540 C C . TYR A 1 73 ? -14.156 13.016 -6.531 1 98.38 73 TYR A C 1
ATOM 542 O O . TYR A 1 73 ? -13.758 14.125 -6.895 1 98.38 73 TYR A O 1
ATOM 550 N N . SER A 1 74 ? -13.93 11.984 -7.18 1 98.31 74 SER A N 1
ATOM 551 C CA . SER A 1 74 ? -13.43 11.992 -8.547 1 98.31 74 SER A CA 1
ATOM 552 C C . SER A 1 74 ? -14.172 10.977 -9.414 1 98.31 74 SER A C 1
ATOM 554 O O . SER A 1 74 ? -14.531 9.898 -8.945 1 98.31 74 SER A O 1
ATOM 556 N N . VAL A 1 75 ? -14.359 11.227 -10.617 1 98.56 75 VAL A N 1
ATOM 557 C CA . VAL A 1 75 ? -15.188 10.438 -11.523 1 98.56 75 VAL A CA 1
ATOM 558 C C . VAL A 1 75 ? -14.531 9.086 -11.781 1 98.56 75 VAL A C 1
ATOM 560 O O . VAL A 1 75 ? -15.18 8.039 -11.695 1 98.56 75 VAL A O 1
ATOM 563 N N . PRO A 1 76 ? -13.203 9.016 -12.055 1 98.81 76 PRO A N 1
ATOM 564 C CA . PRO A 1 76 ? -12.594 7.719 -12.352 1 98.81 76 PRO A CA 1
ATOM 565 C C . PRO A 1 76 ? -12.758 6.711 -11.219 1 98.81 76 PRO A C 1
ATOM 567 O O . PRO A 1 76 ? -12.984 5.527 -11.469 1 98.81 76 PRO A O 1
ATOM 570 N N . GLN A 1 77 ? -12.664 7.152 -10 1 98.81 77 GLN A N 1
ATOM 571 C CA . GLN A 1 77 ? -12.805 6.242 -8.867 1 98.81 77 GLN A CA 1
ATOM 572 C C . GLN A 1 77 ? -14.203 5.633 -8.82 1 98.81 77 GLN A C 1
ATOM 574 O O . GLN A 1 77 ? -14.352 4.426 -8.617 1 98.81 77 GLN A O 1
ATOM 579 N N . ILE A 1 78 ? -15.18 6.453 -8.992 1 98.75 78 ILE A N 1
ATOM 580 C CA . ILE A 1 78 ? -16.562 6.031 -8.883 1 98.75 78 ILE A CA 1
ATOM 581 C C . ILE A 1 78 ? -16.922 5.102 -10.047 1 98.75 78 ILE A C 1
ATOM 583 O O . ILE A 1 78 ? -17.594 4.094 -9.859 1 98.75 78 ILE A O 1
ATOM 587 N N . GLU A 1 79 ? -16.422 5.461 -11.219 1 98.81 79 GLU A N 1
ATOM 588 C CA . GLU A 1 79 ? -16.672 4.629 -12.391 1 98.81 79 GLU A CA 1
ATOM 589 C C . GLU A 1 79 ? -16.031 3.256 -12.25 1 98.81 79 GLU A C 1
ATOM 591 O O . GLU A 1 79 ? -16.625 2.242 -12.633 1 98.81 79 GLU A O 1
ATOM 596 N N . LEU A 1 80 ? -14.844 3.234 -11.75 1 98.94 80 LEU A N 1
ATOM 597 C CA . LEU A 1 80 ? -14.203 1.945 -11.523 1 98.94 80 LEU A CA 1
ATOM 598 C C . LEU A 1 80 ? -14.984 1.113 -10.516 1 98.94 80 LEU A C 1
ATOM 600 O O . LEU A 1 80 ? -15.172 -0.089 -10.703 1 98.94 80 LEU A O 1
ATOM 604 N N . ALA A 1 81 ? -15.367 1.745 -9.398 1 98.94 81 ALA A N 1
ATOM 605 C CA . ALA A 1 81 ? -16.172 1.046 -8.398 1 98.94 81 ALA A CA 1
ATOM 606 C C . ALA A 1 81 ? -17.438 0.461 -9.016 1 98.94 81 ALA A C 1
ATOM 608 O O . ALA A 1 81 ? -17.781 -0.697 -8.766 1 98.94 81 ALA A O 1
ATOM 609 N N . ARG A 1 82 ? -18.109 1.254 -9.789 1 98.88 82 ARG A N 1
ATOM 610 C CA . ARG A 1 82 ? -19.344 0.819 -10.445 1 98.88 82 ARG A CA 1
ATOM 611 C C . ARG A 1 82 ? -19.094 -0.405 -11.32 1 98.88 82 ARG A C 1
ATOM 613 O O . ARG A 1 82 ? -19.812 -1.396 -11.234 1 98.88 82 ARG A O 1
ATOM 620 N N . ARG A 1 83 ? -18.062 -0.373 -12.141 1 98.88 83 ARG A N 1
ATOM 621 C CA . ARG A 1 83 ? -17.766 -1.471 -13.055 1 98.88 83 ARG A CA 1
ATOM 622 C C . ARG A 1 83 ? -17.422 -2.742 -12.289 1 98.88 83 ARG A C 1
ATOM 624 O O . ARG A 1 83 ? -17.781 -3.844 -12.711 1 98.88 83 ARG A O 1
ATOM 631 N N . LEU A 1 84 ? -16.656 -2.615 -11.234 1 98.94 84 LEU A N 1
ATOM 632 C CA . LEU A 1 84 ? -16.281 -3.768 -10.422 1 98.94 84 LEU A CA 1
ATOM 633 C C . LEU A 1 84 ? -17.516 -4.398 -9.789 1 98.94 84 LEU A C 1
ATOM 635 O O . LEU A 1 84 ? -17.672 -5.621 -9.781 1 98.94 84 LEU A O 1
ATOM 639 N N . VAL A 1 85 ? -18.406 -3.576 -9.289 1 98.81 85 VAL A N 1
ATOM 640 C CA . VAL A 1 85 ? -19.609 -4.059 -8.641 1 98.81 85 VAL A CA 1
ATOM 641 C C . VAL A 1 85 ? -20.516 -4.727 -9.68 1 98.81 85 VAL A C 1
ATOM 643 O O . VAL A 1 85 ? -21.031 -5.828 -9.453 1 98.81 85 VAL A O 1
ATOM 646 N N . GLU A 1 86 ? -20.656 -4.129 -10.812 1 98.62 86 GLU A N 1
ATOM 647 C CA . GLU A 1 86 ? -21.562 -4.629 -11.844 1 98.62 86 GLU A CA 1
ATOM 648 C C . GLU A 1 86 ? -21.062 -5.953 -12.422 1 98.62 86 GLU A C 1
ATOM 650 O O . GLU A 1 86 ? -21.844 -6.734 -12.961 1 98.62 86 GLU A O 1
ATOM 655 N N . SER A 1 87 ? -19.828 -6.227 -12.266 1 98.44 87 SER A N 1
ATOM 656 C CA . SER A 1 87 ? -19.25 -7.426 -12.867 1 98.44 87 SER A CA 1
ATOM 657 C C . SER A 1 87 ? -19.016 -8.508 -11.82 1 98.44 87 SER A C 1
ATOM 659 O O . SER A 1 87 ? -18.359 -9.516 -12.102 1 98.44 87 SER A O 1
ATOM 661 N N . SER A 1 88 ? -19.469 -8.328 -10.648 1 98.44 88 SER A N 1
ATOM 662 C CA . SER A 1 88 ? -19.203 -9.281 -9.578 1 98.44 88 SER A CA 1
ATOM 663 C C . SER A 1 88 ? -20.422 -9.477 -8.68 1 98.44 88 SER A C 1
ATOM 665 O O . SER A 1 88 ? -21.516 -9.047 -9.016 1 98.44 88 SER A O 1
ATOM 667 N N . PHE A 1 89 ? -20.25 -10.188 -7.562 1 98.44 89 PHE A N 1
ATOM 668 C CA . PHE A 1 89 ? -21.266 -10.453 -6.566 1 98.44 89 PHE A CA 1
ATOM 669 C C . PHE A 1 89 ? -21.469 -9.25 -5.648 1 98.44 89 PHE A C 1
ATOM 671 O O . PHE A 1 89 ? -22.484 -9.133 -4.973 1 98.44 89 PHE A O 1
ATOM 678 N N . ALA A 1 90 ? -20.516 -8.414 -5.574 1 98.81 90 ALA A N 1
ATOM 679 C CA . ALA A 1 90 ? -20.344 -7.434 -4.504 1 98.81 90 ALA A CA 1
ATOM 680 C C . ALA A 1 90 ? -21.281 -6.246 -4.695 1 98.81 90 ALA A C 1
ATOM 682 O O . ALA A 1 90 ? -21.766 -6 -5.805 1 98.81 90 ALA A O 1
ATOM 683 N N . ASP A 1 91 ? -21.516 -5.531 -3.627 1 98.88 91 ASP A N 1
ATOM 684 C CA . ASP A 1 91 ? -22.359 -4.34 -3.643 1 98.88 91 ASP A CA 1
ATOM 685 C C . ASP A 1 91 ? -21.516 -3.07 -3.545 1 98.88 91 ASP A C 1
ATOM 687 O O . ASP A 1 91 ? -21.938 -2.004 -3.996 1 98.88 91 ASP A O 1
ATOM 691 N N . ARG A 1 92 ? -20.375 -3.209 -2.906 1 98.81 92 ARG A N 1
ATOM 692 C CA . ARG A 1 92 ? -19.547 -2.043 -2.627 1 98.81 92 ARG A CA 1
ATOM 693 C C . ARG A 1 92 ? -18.062 -2.371 -2.811 1 98.81 92 ARG A C 1
ATOM 695 O O . ARG A 1 92 ? -17.672 -3.537 -2.75 1 98.81 92 ARG A O 1
ATOM 702 N N . VAL A 1 93 ? -17.312 -1.307 -3.035 1 98.88 93 VAL A N 1
ATOM 703 C CA . VAL A 1 93 ? -15.875 -1.461 -3.213 1 98.88 93 VAL A CA 1
ATOM 704 C C . VAL A 1 93 ? -15.133 -0.486 -2.301 1 98.88 93 VAL A C 1
ATOM 706 O O . VAL A 1 93 ? -15.555 0.662 -2.137 1 98.88 93 VAL A O 1
ATOM 709 N N . PHE A 1 94 ? -14.094 -0.912 -1.628 1 98.88 94 PHE A N 1
ATOM 710 C CA . PHE A 1 94 ? -13.062 -0.075 -1.021 1 98.88 94 PHE A CA 1
ATOM 711 C C . PHE A 1 94 ? -11.734 -0.244 -1.741 1 98.88 94 PHE A C 1
ATOM 713 O O . PHE A 1 94 ? -11.289 -1.369 -1.986 1 98.88 94 PHE A O 1
ATOM 720 N N . PHE A 1 95 ? -11.055 0.869 -2.059 1 98.88 95 PHE A N 1
ATOM 721 C CA . PHE A 1 95 ? -9.789 0.797 -2.783 1 98.88 95 PHE A CA 1
ATOM 722 C C . PHE A 1 95 ? -8.609 0.877 -1.82 1 98.88 95 PHE A C 1
ATOM 724 O O . PHE A 1 95 ? -8.672 1.581 -0.811 1 98.88 95 PHE A O 1
ATOM 731 N N . SER A 1 96 ? -7.574 0.178 -2.094 1 98.75 96 SER A N 1
ATOM 732 C CA . SER A 1 96 ? -6.289 0.196 -1.402 1 98.75 96 SER A CA 1
ATOM 733 C C . SER A 1 96 ? -5.133 0.358 -2.385 1 98.75 96 SER A C 1
ATOM 735 O O . SER A 1 96 ? -5.352 0.632 -3.566 1 98.75 96 SER A O 1
ATOM 737 N N . ASN A 1 97 ? -3.865 0.257 -1.935 1 98.62 97 ASN A N 1
ATOM 738 C CA . ASN A 1 97 ? -2.719 0.483 -2.809 1 98.62 97 ASN A CA 1
ATOM 739 C C . ASN A 1 97 ? -2.061 -0.831 -3.223 1 98.62 97 ASN A C 1
ATOM 741 O O . ASN A 1 97 ? -1.194 -0.848 -4.098 1 98.62 97 ASN A O 1
ATOM 745 N N . SER A 1 98 ? -2.457 -1.931 -2.607 1 98.62 98 SER A N 1
ATOM 746 C CA . SER A 1 98 ? -1.842 -3.232 -2.844 1 98.62 98 SER A CA 1
ATOM 747 C C . SER A 1 98 ? -2.744 -4.367 -2.371 1 98.62 98 SER A C 1
ATOM 749 O O . SER A 1 98 ? -3.775 -4.125 -1.738 1 98.62 98 SER A O 1
ATOM 751 N N . GLY A 1 99 ? -2.338 -5.602 -2.756 1 98.69 99 GLY A N 1
ATOM 752 C CA . GLY A 1 99 ? -3.055 -6.762 -2.25 1 98.69 99 GLY A CA 1
ATOM 753 C C . GLY A 1 99 ? -2.967 -6.906 -0.743 1 98.69 99 GLY A C 1
ATOM 754 O O . GLY A 1 99 ? -3.941 -7.285 -0.092 1 98.69 99 GLY A O 1
ATOM 755 N N . THR A 1 100 ? -1.782 -6.637 -0.183 1 98.75 100 THR A N 1
ATOM 756 C CA . THR A 1 100 ? -1.614 -6.73 1.263 1 98.75 100 THR A CA 1
ATOM 757 C C . THR A 1 100 ? -2.529 -5.738 1.978 1 98.75 100 THR A C 1
ATOM 759 O O . THR A 1 100 ? -3.098 -6.055 3.023 1 98.75 100 THR A O 1
ATOM 762 N N . GLU A 1 101 ? -2.682 -4.531 1.461 1 98.88 101 GLU A N 1
ATOM 763 C CA . GLU A 1 101 ? -3.584 -3.559 2.068 1 98.88 101 GLU A CA 1
ATOM 764 C C . GLU A 1 101 ? -5.043 -3.955 1.868 1 98.88 101 GLU A C 1
ATOM 766 O O . GLU A 1 101 ? -5.891 -3.68 2.721 1 98.88 101 GLU A O 1
ATOM 771 N N . ALA A 1 102 ? -5.352 -4.586 0.747 1 98.94 102 ALA A N 1
ATOM 772 C CA . ALA A 1 102 ? -6.703 -5.102 0.549 1 98.94 102 ALA A CA 1
ATOM 773 C C . ALA A 1 102 ? -7.047 -6.16 1.597 1 98.94 102 ALA A C 1
ATOM 775 O O . ALA A 1 102 ? -8.141 -6.152 2.16 1 98.94 102 ALA A O 1
ATOM 776 N N . ASN A 1 103 ? -6.098 -7.062 1.866 1 98.94 103 ASN A N 1
ATOM 777 C CA . ASN A 1 103 ? -6.328 -8.086 2.881 1 98.94 103 ASN A CA 1
ATOM 778 C C . ASN A 1 103 ? -6.383 -7.48 4.281 1 98.94 103 ASN A C 1
ATOM 780 O O . ASN A 1 103 ? -7.125 -7.961 5.141 1 98.94 103 ASN A O 1
ATOM 784 N N . GLU A 1 104 ? -5.582 -6.43 4.543 1 98.94 104 GLU A N 1
ATOM 785 C CA . GLU A 1 104 ? -5.699 -5.68 5.793 1 98.94 104 GLU A CA 1
ATOM 786 C C . GLU A 1 104 ? -7.105 -5.117 5.969 1 98.94 104 GLU A C 1
ATOM 788 O O . GLU A 1 104 ? -7.672 -5.18 7.062 1 98.94 104 GLU A O 1
ATOM 793 N N . ALA A 1 105 ? -7.641 -4.523 4.906 1 98.88 105 ALA A N 1
ATOM 794 C CA . ALA A 1 105 ? -9.008 -4.012 4.957 1 98.88 105 ALA A CA 1
ATOM 795 C C . ALA A 1 105 ? -10.008 -5.137 5.211 1 98.88 105 ALA A C 1
ATOM 797 O O . ALA A 1 105 ? -10.938 -4.98 6.004 1 98.88 105 ALA A O 1
ATOM 798 N N . ALA A 1 106 ? -9.844 -6.277 4.535 1 98.94 106 ALA A N 1
ATOM 799 C CA . ALA A 1 106 ? -10.734 -7.418 4.715 1 98.94 106 ALA A CA 1
ATOM 800 C C . ALA A 1 106 ? -10.719 -7.902 6.164 1 98.94 106 ALA A C 1
ATOM 802 O O . ALA A 1 106 ? -11.766 -8.234 6.727 1 98.94 106 ALA A O 1
ATOM 803 N N . ILE A 1 107 ? -9.523 -7.977 6.793 1 98.94 107 ILE A N 1
ATOM 804 C CA . ILE A 1 107 ? -9.375 -8.344 8.195 1 98.94 107 ILE A CA 1
ATOM 805 C C . ILE A 1 107 ? -10.18 -7.387 9.07 1 98.94 107 ILE A C 1
ATOM 807 O O . ILE A 1 107 ? -10.984 -7.82 9.898 1 98.94 107 ILE A O 1
ATOM 811 N N . LYS A 1 108 ? -9.977 -6.152 8.867 1 98.88 108 LYS A N 1
ATOM 812 C CA . LYS A 1 108 ? -10.609 -5.125 9.688 1 98.88 108 LYS A CA 1
ATOM 813 C C . LYS A 1 108 ? -12.125 -5.117 9.484 1 98.88 108 LYS A C 1
ATOM 815 O O . LYS A 1 108 ? -12.883 -5.004 10.453 1 98.88 108 LYS A O 1
ATOM 820 N N . PHE A 1 109 ? -12.578 -5.199 8.242 1 98.88 109 PHE A N 1
ATOM 821 C CA . PHE A 1 109 ? -14.008 -5.207 7.941 1 98.88 109 PHE A CA 1
ATOM 822 C C . PHE A 1 109 ? -14.68 -6.43 8.555 1 98.88 109 PHE A C 1
ATOM 824 O O . PHE A 1 109 ? -15.812 -6.344 9.031 1 98.88 109 PHE A O 1
ATOM 831 N N . ALA A 1 110 ? -13.969 -7.574 8.539 1 98.88 110 ALA A N 1
ATOM 832 C CA . ALA A 1 110 ? -14.523 -8.789 9.133 1 98.88 110 ALA A CA 1
ATOM 833 C C . ALA A 1 110 ? -14.734 -8.625 10.633 1 98.88 110 ALA A C 1
ATOM 835 O O . ALA A 1 110 ? -15.797 -8.977 11.164 1 98.88 110 ALA A O 1
ATOM 836 N N . ARG A 1 111 ? -13.766 -8.125 11.336 1 98.69 111 ARG A N 1
ATOM 837 C CA . ARG A 1 111 ? -13.883 -7.941 12.781 1 98.69 111 ARG A CA 1
ATOM 838 C C . ARG A 1 111 ? -14.938 -6.895 13.109 1 98.69 111 ARG A C 1
ATOM 840 O O . ARG A 1 111 ? -15.719 -7.07 14.047 1 98.69 111 ARG A O 1
ATOM 847 N N . LYS A 1 112 ? -14.938 -5.785 12.352 1 98.44 112 LYS A N 1
ATOM 848 C CA . LYS A 1 112 ? -15.961 -4.762 12.57 1 98.44 112 LYS A CA 1
ATOM 849 C C . LYS A 1 112 ? -17.359 -5.316 12.328 1 98.44 112 LYS A C 1
ATOM 851 O O . LYS A 1 112 ? -18.297 -5.004 13.078 1 98.44 112 LYS A O 1
ATOM 856 N N . PHE A 1 113 ? -17.562 -6.09 11.266 1 98.69 113 PHE A N 1
ATOM 857 C CA . PHE A 1 113 ? -18.844 -6.738 10.961 1 98.69 113 PHE A CA 1
ATOM 858 C C . PHE A 1 113 ? -19.312 -7.574 12.141 1 98.69 113 PHE A C 1
ATOM 860 O O . PHE A 1 113 ? -20.484 -7.512 12.523 1 98.69 113 PHE A O 1
ATOM 867 N N . GLN A 1 114 ? -18.375 -8.391 12.734 1 98.56 114 GLN A N 1
ATOM 868 C CA . GLN A 1 114 ? -18.734 -9.258 13.852 1 98.56 114 GLN A CA 1
ATOM 869 C C . GLN A 1 114 ? -19.188 -8.445 15.055 1 98.56 114 GLN A C 1
ATOM 871 O O . GLN A 1 114 ? -20.172 -8.789 15.703 1 98.56 114 GLN A O 1
ATOM 876 N N . ARG A 1 115 ? -18.5 -7.367 15.32 1 97.38 115 ARG A N 1
ATOM 877 C CA . ARG A 1 115 ? -18.875 -6.5 16.438 1 97.38 115 ARG A CA 1
ATOM 878 C C . ARG A 1 115 ? -20.234 -5.84 16.188 1 97.38 115 ARG A C 1
ATOM 880 O O . ARG A 1 115 ? -21.062 -5.742 17.094 1 97.38 115 ARG A O 1
ATOM 887 N N . HIS A 1 116 ? -20.422 -5.402 14.984 1 97 116 HIS A N 1
ATOM 888 C CA . HIS A 1 116 ? -21.641 -4.723 14.586 1 97 116 HIS A CA 1
ATOM 889 C C . HIS A 1 116 ? -22.844 -5.668 14.625 1 97 116 HIS A C 1
ATOM 891 O O . HIS A 1 116 ? -23.922 -5.293 15.07 1 97 116 HIS A O 1
ATOM 897 N N . SER A 1 117 ? -22.672 -6.863 14.195 1 96.38 117 SER A N 1
ATOM 898 C CA . SER A 1 117 ? -23.75 -7.84 14.062 1 96.38 117 SER A CA 1
ATOM 899 C C . SER A 1 117 ? -24.078 -8.484 15.406 1 96.38 117 SER A C 1
ATOM 901 O O . SER A 1 117 ? -25.141 -9.086 15.562 1 96.38 117 SER A O 1
ATOM 903 N N . ASN A 1 118 ? -23.141 -8.352 16.328 1 95.56 118 ASN A N 1
ATOM 904 C CA . ASN A 1 118 ? -23.328 -8.914 17.656 1 95.56 118 ASN A CA 1
ATOM 905 C C . ASN A 1 118 ? -23.047 -7.883 18.75 1 95.56 118 ASN A C 1
ATOM 907 O O . ASN A 1 118 ? -22.156 -8.086 19.578 1 95.56 118 ASN A O 1
ATOM 911 N N . PRO A 1 119 ? -23.891 -6.844 18.844 1 92.44 119 PRO A N 1
ATOM 912 C CA . PRO A 1 119 ? -23.594 -5.707 19.719 1 92.44 119 PRO A CA 1
ATOM 913 C C . PRO A 1 119 ? -23.656 -6.07 21.203 1 92.44 119 PRO A C 1
ATOM 915 O O . PRO A 1 119 ? -23.078 -5.371 22.031 1 92.44 119 PRO A O 1
ATOM 918 N N . ASN A 1 120 ? -24.281 -7.211 21.562 1 92.81 120 ASN A N 1
ATOM 919 C CA . ASN A 1 120 ? -24.438 -7.582 22.969 1 92.81 120 ASN A CA 1
ATOM 920 C C . ASN A 1 120 ? -23.359 -8.555 23.406 1 92.81 120 ASN A C 1
ATOM 922 O O . ASN A 1 120 ? -23.281 -8.914 24.594 1 92.81 120 ASN A O 1
ATOM 926 N N . GLU A 1 121 ? -22.578 -8.914 22.453 1 91.12 121 GLU A N 1
ATOM 927 C CA . GLU A 1 121 ? -21.5 -9.828 22.812 1 91.12 121 GLU A CA 1
ATOM 928 C C . GLU A 1 121 ? -20.328 -9.086 23.422 1 91.12 121 GLU A C 1
ATOM 930 O O . GLU A 1 121 ? -19.844 -8.094 22.875 1 91.12 121 GLU A O 1
ATOM 935 N N . LYS A 1 122 ? -19.953 -9.5 24.578 1 89.25 122 LYS A N 1
ATOM 936 C CA . LYS A 1 122 ? -18.828 -8.875 25.266 1 89.25 122 LYS A CA 1
ATOM 937 C C . LYS A 1 122 ? -17.516 -9.125 24.516 1 89.25 122 LYS A C 1
ATOM 939 O O . LYS A 1 122 ? -16.625 -8.273 24.5 1 89.25 122 LYS A O 1
ATOM 944 N N . GLU A 1 123 ? -17.484 -10.297 23.969 1 93 123 GLU A N 1
ATOM 945 C CA . GLU A 1 123 ? -16.328 -10.695 23.172 1 93 123 GLU A CA 1
ATOM 946 C C . GLU A 1 123 ? -16.734 -11.117 21.766 1 93 123 GLU A C 1
ATOM 948 O O . GLU A 1 123 ? -17 -12.297 21.516 1 93 123 GLU A O 1
ATOM 953 N N . PRO A 1 124 ? -16.734 -10.242 20.875 1 95.44 124 PRO A N 1
ATOM 954 C CA . PRO A 1 124 ? -17.078 -10.594 19.5 1 95.44 124 PRO A CA 1
ATOM 955 C C . PRO A 1 124 ? -16.031 -11.5 18.844 1 95.44 124 PRO A C 1
ATOM 957 O O . PRO A 1 124 ? -14.891 -11.57 19.312 1 95.44 124 PRO A O 1
ATOM 960 N N . ALA A 1 125 ? -16.5 -12.227 17.812 1 98.12 125 ALA A N 1
ATOM 961 C CA . ALA A 1 125 ? -15.594 -13.086 17.062 1 98.12 125 ALA A CA 1
ATOM 962 C C . ALA A 1 125 ? -14.453 -12.281 16.453 1 98.12 125 ALA A C 1
ATOM 964 O O . ALA A 1 125 ? -14.688 -11.242 15.82 1 98.12 125 ALA A O 1
ATOM 965 N N . THR A 1 126 ? -13.234 -12.766 16.625 1 98.5 126 THR A N 1
ATOM 966 C CA . THR A 1 126 ? -12.086 -12.031 16.094 1 98.5 126 THR A CA 1
ATOM 967 C C . THR A 1 126 ? -11.117 -12.977 15.391 1 98.5 126 THR A C 1
ATOM 969 O O . THR A 1 126 ? -10.164 -12.531 14.758 1 98.5 126 THR A O 1
ATOM 972 N N . GLU A 1 127 ? -11.305 -14.242 15.469 1 98.81 127 GLU A N 1
ATOM 973 C CA . GLU A 1 127 ? -10.328 -15.211 14.984 1 98.81 127 GLU A CA 1
ATOM 974 C C . GLU A 1 127 ? -10.5 -15.477 13.492 1 98.81 127 GLU A C 1
ATOM 976 O O . GLU A 1 127 ? -11.586 -15.289 12.945 1 98.81 127 GLU A O 1
ATOM 981 N N . PHE A 1 128 ? -9.422 -15.891 12.867 1 98.94 128 PHE A N 1
ATOM 982 C CA . PHE A 1 128 ? -9.43 -16.188 11.438 1 98.94 128 PHE A CA 1
ATOM 983 C C . PHE A 1 128 ? -8.922 -17.594 11.172 1 98.94 128 PHE A C 1
ATOM 985 O O . PHE A 1 128 ? -8.109 -18.125 11.93 1 98.94 128 PHE A O 1
ATOM 992 N N . ILE A 1 129 ? -9.438 -18.188 10.18 1 98.94 129 ILE A N 1
ATOM 993 C CA . ILE A 1 129 ? -8.906 -19.422 9.625 1 98.94 129 ILE A CA 1
ATOM 994 C C . ILE A 1 129 ? -8.227 -19.141 8.281 1 98.94 129 ILE A C 1
ATOM 996 O O . ILE A 1 129 ? -8.797 -18.453 7.434 1 98.94 129 ILE A O 1
ATOM 1000 N N . ALA A 1 130 ? -7.012 -19.547 8.078 1 98.88 130 ALA A N 1
ATOM 1001 C CA . ALA A 1 130 ? -6.254 -19.562 6.832 1 98.88 130 ALA A CA 1
ATOM 1002 C C . ALA A 1 130 ? -5.688 -20.953 6.543 1 98.88 130 ALA A C 1
ATOM 1004 O O . ALA A 1 130 ? -5.891 -21.891 7.32 1 98.88 130 ALA A O 1
ATOM 1005 N N . PHE A 1 131 ? -5.008 -21.125 5.445 1 98.94 131 PHE A N 1
ATOM 1006 C CA . PHE A 1 131 ? -4.703 -22.484 5.027 1 98.94 131 PHE A CA 1
ATOM 1007 C C . PHE A 1 131 ? -3.209 -22.656 4.789 1 98.94 131 PHE A C 1
ATOM 1009 O O . PHE A 1 131 ? -2.498 -21.688 4.535 1 98.94 131 PHE A O 1
ATOM 1016 N N . THR A 1 132 ? -2.764 -23.906 4.844 1 98.44 132 THR A N 1
ATOM 1017 C CA . THR A 1 132 ? -1.391 -24.219 4.473 1 98.44 132 THR A CA 1
ATOM 1018 C C . THR A 1 132 ? -1.093 -23.766 3.049 1 98.44 132 THR A C 1
ATOM 1020 O O . THR A 1 132 ? -1.966 -23.812 2.18 1 98.44 132 THR A O 1
ATOM 1023 N N . ASN A 1 133 ? 0.122 -23.219 2.836 1 97.75 133 ASN A N 1
ATOM 1024 C CA . ASN A 1 133 ? 0.644 -22.766 1.556 1 97.75 133 ASN A CA 1
ATOM 1025 C C . ASN A 1 133 ? 0.039 -21.406 1.16 1 97.75 133 ASN A C 1
ATOM 1027 O O . ASN A 1 133 ? 0.335 -20.891 0.087 1 97.75 133 ASN A O 1
ATOM 1031 N N . SER A 1 134 ? -0.732 -20.844 2.021 1 98.56 134 SER A N 1
ATOM 1032 C CA . SER A 1 134 ? -1.389 -19.594 1.664 1 98.56 134 SER A CA 1
ATOM 1033 C C . SER A 1 134 ? -0.41 -18.422 1.713 1 98.56 134 SER A C 1
ATOM 1035 O O . SER A 1 134 ? 0.593 -18.484 2.428 1 98.56 134 SER A O 1
ATOM 1037 N N . PHE A 1 135 ? -0.616 -17.453 0.956 1 98.5 135 PHE A N 1
ATOM 1038 C CA . PHE A 1 135 ? 0.041 -16.156 0.962 1 98.5 135 PHE A CA 1
ATOM 1039 C C . PHE A 1 135 ? -0.985 -15.031 0.885 1 98.5 135 PHE A C 1
ATOM 1041 O O . PHE A 1 135 ? -1.701 -14.906 -0.11 1 98.5 135 PHE A O 1
ATOM 1048 N N . HIS A 1 136 ? -1.024 -14.148 1.904 1 98.88 136 HIS A N 1
ATOM 1049 C CA . HIS A 1 136 ? -2.025 -13.094 1.94 1 98.88 136 HIS A CA 1
ATOM 1050 C C . HIS A 1 136 ? -1.375 -11.727 2.148 1 98.88 136 HIS A C 1
ATOM 1052 O O . HIS A 1 136 ? -2.07 -10.727 2.318 1 98.88 136 HIS A O 1
ATOM 1058 N N . GLY A 1 137 ? -0.061 -11.648 2.168 1 98.38 137 GLY A N 1
ATOM 1059 C CA . GLY A 1 137 ? 0.624 -10.375 2.277 1 98.38 137 GLY A CA 1
ATOM 1060 C C . GLY A 1 137 ? 1.719 -10.367 3.326 1 98.38 137 GLY A C 1
ATOM 1061 O O . GLY A 1 137 ? 2.016 -11.406 3.924 1 98.38 137 GLY A O 1
ATOM 1062 N N . ARG A 1 138 ? 2.346 -9.211 3.541 1 98.06 138 ARG A N 1
ATOM 1063 C CA . ARG A 1 138 ? 3.559 -9.141 4.352 1 98.06 138 ARG A CA 1
ATOM 1064 C C . ARG A 1 138 ? 3.396 -8.141 5.492 1 98.06 138 ARG A C 1
ATOM 1066 O O . ARG A 1 138 ? 4.281 -8.016 6.34 1 98.06 138 ARG A O 1
ATOM 1073 N N . THR A 1 139 ? 2.338 -7.355 5.602 1 98.62 139 THR A N 1
ATOM 1074 C CA . THR A 1 139 ? 2.086 -6.465 6.727 1 98.62 139 THR A CA 1
ATOM 1075 C C . THR A 1 139 ? 1.644 -7.258 7.953 1 98.62 139 THR A C 1
ATOM 1077 O O . THR A 1 139 ? 1.215 -8.406 7.836 1 98.62 139 THR A O 1
ATOM 1080 N N . MET A 1 140 ? 1.653 -6.688 9.086 1 98.75 140 MET A N 1
ATOM 1081 C CA . MET A 1 140 ? 1.521 -7.395 10.359 1 98.75 140 MET A CA 1
ATOM 1082 C C . MET A 1 140 ? 0.175 -8.102 10.445 1 98.75 140 MET A C 1
ATOM 1084 O O . MET A 1 140 ? 0.066 -9.156 11.078 1 98.75 140 MET A O 1
ATOM 1088 N N . GLY A 1 141 ? -0.862 -7.516 9.914 1 98.81 141 GLY A N 1
ATOM 1089 C CA . GLY A 1 141 ? -2.141 -8.203 9.836 1 98.81 141 GLY A CA 1
ATOM 1090 C C . GLY A 1 141 ? -2.174 -9.273 8.766 1 98.81 141 GLY A C 1
ATOM 1091 O O . GLY A 1 141 ? -2.516 -10.43 9.039 1 98.81 141 GLY A O 1
ATOM 1092 N N . ALA A 1 142 ? -1.735 -8.938 7.562 1 98.88 142 ALA A N 1
ATOM 1093 C CA . ALA A 1 142 ? -1.788 -9.844 6.418 1 98.88 142 ALA A CA 1
ATOM 1094 C C . ALA A 1 142 ? -0.835 -11.023 6.605 1 98.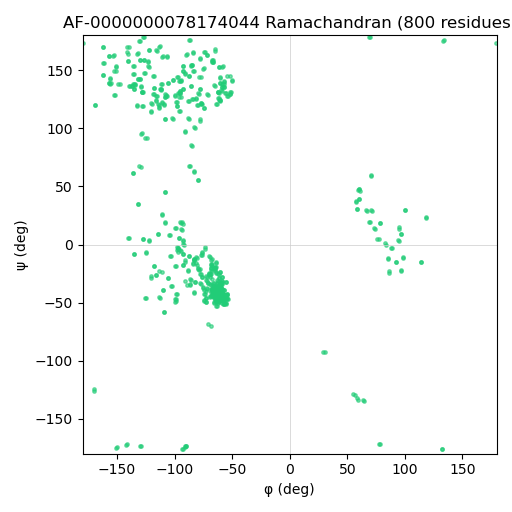88 142 ALA A C 1
ATOM 1096 O O . ALA A 1 142 ? -1.164 -12.156 6.258 1 98.88 142 ALA A O 1
ATOM 1097 N N . VAL A 1 143 ? 0.338 -10.734 7.18 1 98.75 143 VAL A N 1
ATOM 1098 C CA . VAL A 1 143 ? 1.343 -11.789 7.289 1 98.75 143 VAL A CA 1
ATOM 1099 C C . VAL A 1 143 ? 0.888 -12.836 8.305 1 98.75 143 VAL A C 1
ATOM 1101 O O . VAL A 1 143 ? 1.269 -14 8.219 1 98.75 143 VAL A O 1
ATOM 1104 N N . ALA A 1 144 ? 0.023 -12.422 9.258 1 98.75 144 ALA A N 1
ATOM 1105 C CA . ALA A 1 144 ? -0.55 -13.359 10.219 1 98.75 144 ALA A CA 1
ATOM 1106 C C . ALA A 1 144 ? -1.355 -14.445 9.508 1 98.75 144 ALA A C 1
ATOM 1108 O O . ALA A 1 144 ? -1.52 -15.547 10.039 1 98.75 144 ALA A O 1
ATOM 1109 N N . LEU A 1 145 ? -1.842 -14.156 8.281 1 98.75 145 LEU A N 1
ATOM 1110 C CA . LEU A 1 145 ? -2.645 -15.086 7.488 1 98.75 145 LEU A CA 1
ATOM 1111 C C . LEU A 1 145 ? -1.778 -15.82 6.477 1 98.75 145 LEU A C 1
ATOM 1113 O O . LEU A 1 145 ? -2.27 -16.688 5.742 1 98.75 145 LEU A O 1
ATOM 1117 N N . THR A 1 146 ? -0.507 -15.453 6.355 1 98.62 146 THR A N 1
ATOM 1118 C CA . THR A 1 146 ? 0.432 -16.094 5.441 1 98.62 146 THR A CA 1
ATOM 1119 C C . THR A 1 146 ? 1.095 -17.297 6.105 1 98.62 146 THR A C 1
ATOM 1121 O O . THR A 1 146 ? 1.727 -17.172 7.156 1 98.62 146 THR A O 1
ATOM 1124 N N . SER A 1 147 ? 0.996 -18.469 5.516 1 97.44 147 SER A N 1
ATOM 1125 C CA . SER A 1 147 ? 1.193 -19.719 6.223 1 97.44 147 SER A CA 1
ATOM 1126 C C . SER A 1 147 ? 2.676 -20.016 6.434 1 97.44 147 SER A C 1
ATOM 1128 O O . SER A 1 147 ? 3.057 -20.641 7.426 1 97.44 147 SER A O 1
ATOM 1130 N N . LYS A 1 148 ? 3.57 -19.609 5.484 1 95.94 148 LYS A N 1
ATOM 1131 C CA . LYS A 1 148 ? 4.992 -19.922 5.625 1 95.94 148 LYS A CA 1
ATOM 1132 C C . LYS A 1 148 ? 5.582 -19.234 6.852 1 95.94 148 LYS A C 1
ATOM 1134 O O . LYS A 1 148 ? 5.621 -18 6.922 1 95.94 148 LYS A O 1
ATOM 1139 N N . GLU A 1 149 ? 6.078 -19.984 7.707 1 96.06 149 GLU A N 1
ATOM 1140 C CA . GLU A 1 149 ? 6.523 -19.516 9.016 1 96.06 149 GLU A CA 1
ATOM 1141 C C . GLU A 1 149 ? 7.664 -18.516 8.883 1 96.06 149 GLU A C 1
ATOM 1143 O O . GLU A 1 149 ? 7.766 -17.578 9.68 1 96.06 149 GLU A O 1
ATOM 1148 N N . GLN A 1 150 ? 8.531 -18.656 7.887 1 95.12 150 GLN A N 1
ATOM 1149 C CA . GLN A 1 150 ? 9.703 -17.797 7.711 1 95.12 150 GLN A CA 1
ATOM 1150 C C . GLN A 1 150 ? 9.297 -16.359 7.426 1 95.12 150 GLN A C 1
ATOM 1152 O O . GLN A 1 150 ? 10.086 -15.438 7.645 1 95.12 150 GLN A O 1
ATOM 1157 N N . TYR A 1 151 ? 8.055 -16.156 6.988 1 96.25 151 TYR A N 1
ATOM 1158 C CA . TYR A 1 151 ? 7.559 -14.812 6.727 1 96.25 151 TYR A CA 1
ATOM 1159 C C . TYR A 1 151 ? 7.055 -14.156 8.008 1 96.25 151 TYR A C 1
ATOM 1161 O O . TYR A 1 151 ? 6.855 -12.938 8.047 1 96.25 151 TYR A O 1
ATOM 1169 N N . ARG A 1 152 ? 6.801 -14.891 9.07 1 96.5 152 ARG A N 1
ATOM 1170 C CA . ARG A 1 152 ? 6.137 -14.391 10.273 1 96.5 152 ARG A CA 1
ATOM 1171 C C . ARG A 1 152 ? 7.094 -14.383 11.461 1 96.5 152 ARG A C 1
ATOM 1173 O O . ARG A 1 152 ? 7.254 -13.359 12.133 1 96.5 152 ARG A O 1
ATOM 1180 N N . SER A 1 153 ? 7.844 -15.438 11.688 1 95.56 153 SER A N 1
ATOM 1181 C CA . SER A 1 153 ? 8.57 -15.727 12.922 1 95.56 153 SER A CA 1
ATOM 1182 C C . SER A 1 153 ? 9.562 -14.609 13.25 1 95.56 153 SER A C 1
ATOM 1184 O O . SER A 1 153 ? 9.695 -14.219 14.406 1 95.56 153 SER A O 1
ATOM 1186 N N . PRO A 1 154 ? 10.227 -14.039 12.258 1 96.31 154 PRO A N 1
ATOM 1187 C CA . PRO A 1 154 ? 11.234 -13.023 12.594 1 96.31 154 PRO A CA 1
ATOM 1188 C C . PRO A 1 154 ? 10.609 -11.727 13.117 1 96.31 154 PRO A C 1
ATOM 1190 O O . PRO A 1 154 ? 11.32 -10.883 13.664 1 96.31 154 PRO A O 1
ATOM 1193 N N . PHE A 1 155 ? 9.32 -11.602 13.016 1 97.88 155 PHE A N 1
ATOM 1194 C CA . PHE A 1 155 ? 8.688 -10.32 13.289 1 97.88 155 PHE A CA 1
ATOM 1195 C C . PHE A 1 155 ? 7.648 -10.453 14.398 1 97.88 155 PHE A C 1
ATOM 1197 O O . PHE A 1 155 ? 6.949 -9.492 14.719 1 97.88 155 PHE A O 1
ATOM 1204 N N . GLU A 1 156 ? 7.496 -11.562 14.969 1 96.62 156 GLU A N 1
ATOM 1205 C CA . GLU A 1 156 ? 6.516 -11.82 16.016 1 96.62 156 GLU A CA 1
ATOM 1206 C C . GLU A 1 156 ? 6.727 -10.883 17.203 1 96.62 156 GLU A C 1
ATOM 1208 O O . GLU A 1 156 ? 7.852 -10.469 17.484 1 96.62 156 GLU A O 1
ATOM 1213 N N . PRO A 1 157 ? 5.715 -10.57 17.984 1 97.75 157 PRO A N 1
ATOM 1214 C CA . PRO A 1 157 ? 4.344 -11.039 17.766 1 97.75 157 PRO A CA 1
ATOM 1215 C C . PRO A 1 157 ? 3.621 -10.258 16.656 1 97.75 157 PRO A C 1
ATOM 1217 O O . PRO A 1 157 ? 3.688 -9.031 16.625 1 97.75 157 PRO A O 1
ATOM 1220 N N . VAL A 1 158 ? 2.963 -10.984 15.773 1 98 158 VAL A N 1
ATOM 1221 C CA . VAL A 1 158 ? 2.109 -10.391 14.75 1 98 158 VAL A CA 1
ATOM 1222 C C . VAL A 1 158 ? 0.668 -10.328 15.25 1 98 158 VAL A C 1
ATOM 1224 O O . VAL A 1 158 ? 0.409 -10.539 16.438 1 98 158 VAL A O 1
ATOM 1227 N N . MET A 1 159 ? -0.298 -9.875 14.367 1 98.12 159 MET A N 1
ATOM 1228 C CA . MET A 1 159 ? -1.705 -9.906 14.758 1 98.12 159 MET A CA 1
ATOM 1229 C C . MET A 1 159 ? -2.096 -11.297 15.266 1 98.12 159 MET A C 1
ATOM 1231 O O . MET A 1 159 ? -1.8 -12.305 14.625 1 98.12 159 MET A O 1
ATOM 1235 N N . PRO A 1 160 ? -2.756 -11.43 16.406 1 97.88 160 PRO A N 1
ATOM 1236 C CA . PRO A 1 160 ? -3.109 -12.742 16.938 1 97.88 160 PRO A CA 1
ATOM 1237 C C . PRO A 1 160 ? -4.402 -13.297 16.344 1 97.88 160 PRO A C 1
ATOM 1239 O O . PRO A 1 160 ? -5.145 -12.562 15.695 1 97.88 160 PRO A O 1
ATOM 1242 N N . GLY A 1 161 ? -4.629 -14.57 16.547 1 98.06 161 GLY A N 1
ATOM 1243 C CA . GLY A 1 161 ? -5.953 -15.141 16.344 1 98.06 161 GLY A CA 1
ATOM 1244 C C . GLY A 1 161 ? -6.094 -15.852 15.008 1 98.06 161 GLY A C 1
ATOM 1245 O O . GLY A 1 161 ? -7.191 -15.93 14.445 1 98.06 161 GLY A O 1
ATOM 1246 N N . VAL A 1 162 ? -5.012 -16.422 14.453 1 98.62 162 VAL A N 1
ATOM 1247 C CA . VAL A 1 162 ? -5.105 -17.125 13.172 1 98.62 162 VAL A CA 1
ATOM 1248 C C . VAL A 1 162 ? -4.789 -18.609 13.367 1 98.62 162 VAL A C 1
ATOM 1250 O O . VAL A 1 162 ? -3.803 -18.953 14.016 1 98.62 162 VAL A O 1
ATOM 1253 N N . THR A 1 163 ? -5.645 -19.391 12.914 1 98.75 163 THR A N 1
ATOM 1254 C CA . THR A 1 163 ? -5.426 -20.844 12.867 1 98.75 163 THR A CA 1
ATOM 1255 C C . THR A 1 163 ? -5.203 -21.297 11.43 1 98.75 163 THR A C 1
ATOM 1257 O O . THR A 1 163 ? -5.992 -20.984 10.539 1 98.75 163 THR A O 1
ATOM 1260 N N . PHE A 1 164 ? -4.137 -22.062 11.195 1 98.69 164 PHE A N 1
ATOM 1261 C CA . PHE A 1 164 ? -3.855 -22.625 9.883 1 98.69 164 PHE A CA 1
ATOM 1262 C C . PHE A 1 164 ? -4.355 -24.062 9.781 1 98.69 164 PHE A C 1
ATOM 1264 O O . PHE A 1 164 ? -4.109 -24.875 10.68 1 98.69 164 PHE A O 1
ATOM 1271 N N . VAL A 1 165 ? -5.074 -24.297 8.703 1 98.56 165 VAL A N 1
ATOM 1272 C CA . VAL A 1 165 ? -5.625 -25.625 8.414 1 98.56 165 VAL A CA 1
ATOM 1273 C C . VAL A 1 165 ? -5.129 -26.109 7.055 1 98.56 165 VAL A C 1
ATOM 1275 O O . VAL A 1 165 ? -4.781 -25.297 6.191 1 98.56 165 VAL A O 1
ATOM 1278 N N . GLU A 1 166 ? -5.062 -27.438 6.898 1 98.69 166 GLU A N 1
ATOM 1279 C CA . GLU A 1 166 ? -4.621 -27.984 5.617 1 98.69 166 GLU A CA 1
ATOM 1280 C C . GLU A 1 166 ? -5.566 -27.578 4.492 1 98.69 166 GLU A C 1
ATOM 1282 O O . GLU A 1 166 ? -6.781 -27.75 4.598 1 98.69 166 GLU A O 1
ATOM 1287 N N . TYR A 1 167 ? -5.02 -27.094 3.461 1 98.62 167 TYR A N 1
ATOM 1288 C CA . TYR A 1 167 ? -5.785 -26.656 2.297 1 98.62 167 TYR A CA 1
ATOM 1289 C C . TYR A 1 167 ? -6.578 -27.828 1.707 1 98.62 167 TYR A C 1
ATOM 1291 O O . TYR A 1 167 ? -6.02 -28.891 1.432 1 98.62 167 TYR A O 1
ATOM 1299 N N . GLY A 1 168 ? -7.871 -27.625 1.609 1 98.44 168 GLY A N 1
ATOM 1300 C CA . GLY A 1 168 ? -8.727 -28.641 1.021 1 98.44 168 GLY A CA 1
ATOM 1301 C C . GLY A 1 168 ? -9.227 -29.656 2.031 1 98.44 168 GLY A C 1
ATOM 1302 O O . GLY A 1 168 ? -10.016 -30.547 1.692 1 98.44 168 GLY A O 1
ATOM 1303 N N . ASN A 1 169 ? -8.844 -29.594 3.268 1 98.69 169 ASN A N 1
ATOM 1304 C CA . ASN A 1 169 ? -9.219 -30.562 4.293 1 98.69 169 ASN A CA 1
ATOM 1305 C C . ASN A 1 169 ? -10.492 -30.141 5.02 1 98.69 169 ASN A C 1
ATOM 1307 O O . ASN A 1 169 ? -10.43 -29.438 6.035 1 98.69 169 ASN A O 1
ATOM 1311 N N . ILE A 1 170 ? -11.578 -30.703 4.559 1 98.62 170 ILE A N 1
ATOM 1312 C CA . ILE A 1 170 ? -12.906 -30.359 5.062 1 98.62 170 ILE A CA 1
ATOM 1313 C C . ILE A 1 170 ? -13 -30.703 6.547 1 98.62 170 ILE A C 1
ATOM 1315 O O . ILE A 1 170 ? -13.453 -29.891 7.355 1 98.62 170 ILE A O 1
ATOM 1319 N N . GLN A 1 171 ? -12.523 -31.828 6.949 1 98.5 171 GLN A N 1
ATOM 1320 C CA . GLN A 1 171 ? -12.625 -32.312 8.328 1 98.5 171 GLN A CA 1
ATOM 1321 C C . GLN A 1 171 ? -11.844 -31.391 9.273 1 98.5 171 GLN A C 1
ATOM 1323 O O . GLN A 1 171 ? -12.297 -31.109 10.383 1 98.5 171 GLN A O 1
ATOM 1328 N N . ALA A 1 172 ? -10.711 -31 8.844 1 98.56 172 ALA A N 1
ATOM 1329 C CA . ALA A 1 172 ? -9.883 -30.141 9.672 1 98.56 172 ALA A CA 1
ATOM 1330 C C . ALA A 1 172 ? -10.57 -28.797 9.914 1 98.56 172 ALA A C 1
ATOM 1332 O O . ALA A 1 172 ? -10.477 -28.234 11.008 1 98.56 172 ALA A O 1
ATOM 1333 N N . VAL A 1 173 ? -11.242 -28.25 8.906 1 98.75 173 VAL A N 1
ATOM 1334 C CA . VAL A 1 173 ? -11.969 -27 9.062 1 98.75 173 VAL A CA 1
ATOM 1335 C C . VAL A 1 173 ? -13.109 -27.188 10.055 1 98.75 173 VAL A C 1
ATOM 1337 O O . VAL A 1 173 ? -13.344 -26.328 10.906 1 98.75 173 VAL A O 1
ATOM 1340 N N . LYS A 1 174 ? -13.805 -28.297 9.953 1 98.38 174 LYS A N 1
ATOM 1341 C CA . LYS A 1 174 ? -14.914 -28.594 10.852 1 98.38 174 LYS A CA 1
ATOM 1342 C C . LYS A 1 174 ? -14.469 -28.547 12.312 1 98.38 174 LYS A C 1
ATOM 1344 O O . LYS A 1 174 ? -15.227 -28.125 13.188 1 98.38 174 LYS A O 1
ATOM 1349 N N . GLU A 1 175 ? -13.297 -28.891 12.516 1 98.38 175 GLU A N 1
ATOM 1350 C CA . GLU A 1 175 ? -12.789 -29.016 13.875 1 98.38 175 GLU A CA 1
ATOM 1351 C C . GLU A 1 175 ? -12.43 -27.672 14.477 1 98.38 175 GLU A C 1
ATOM 1353 O O . GLU A 1 175 ? -12.367 -27.516 15.695 1 98.38 175 GLU A O 1
ATOM 1358 N N . VAL A 1 176 ? -12.219 -26.672 13.594 1 98.56 176 VAL A N 1
ATOM 1359 C CA . VAL A 1 176 ? -11.633 -25.453 14.148 1 98.56 176 VAL A CA 1
ATOM 1360 C C . VAL A 1 176 ? -12.617 -24.297 14.008 1 98.56 176 VAL A C 1
ATOM 1362 O O . VAL A 1 176 ? -12.586 -23.344 14.789 1 98.56 176 VAL A O 1
ATOM 1365 N N . ILE A 1 177 ? -13.5 -24.375 13.016 1 98.75 177 ILE A N 1
ATOM 1366 C CA . ILE A 1 177 ? -14.438 -23.281 12.828 1 98.75 177 ILE A CA 1
ATOM 1367 C C . ILE A 1 177 ? -15.469 -23.281 13.953 1 98.75 177 ILE A C 1
ATOM 1369 O O . ILE A 1 177 ? -16.016 -24.328 14.305 1 98.75 177 ILE A O 1
ATOM 1373 N N . ARG A 1 178 ? -15.656 -22.109 14.594 1 97.19 178 ARG A N 1
ATOM 1374 C CA . ARG A 1 178 ? -16.531 -22.031 15.758 1 97.19 178 ARG A CA 1
ATOM 1375 C C . ARG A 1 178 ? -17.438 -20.797 15.68 1 97.19 178 ARG A C 1
ATOM 1377 O O . ARG A 1 178 ? -16.969 -19.688 15.43 1 97.19 178 ARG A O 1
ATOM 1384 N N . LYS A 1 179 ? -18.688 -21.047 15.961 1 96.5 179 LYS A N 1
ATOM 1385 C CA . LYS A 1 179 ? -19.641 -19.938 16.094 1 96.5 179 LYS A CA 1
ATOM 1386 C C . LYS A 1 179 ? -19.266 -19.016 17.234 1 96.5 179 LYS A C 1
ATOM 1388 O O . LYS A 1 179 ? -18.906 -19.484 18.328 1 96.5 179 LYS A O 1
ATOM 1393 N N . GLY A 1 180 ? -19.25 -17.734 16.969 1 95.81 180 GLY A N 1
ATOM 1394 C CA . GLY A 1 180 ? -18.953 -16.75 17.984 1 95.81 180 GLY A CA 1
ATOM 1395 C C . GLY A 1 180 ? -17.469 -16.547 18.203 1 95.81 180 GLY A C 1
ATOM 1396 O O . GLY A 1 180 ? -17.078 -15.695 19.016 1 95.81 180 GLY A O 1
ATOM 1397 N N . LYS A 1 181 ? -16.641 -17.203 17.5 1 97.81 181 LYS A N 1
ATOM 1398 C CA . LYS A 1 181 ? -15.203 -17.062 17.656 1 97.81 181 LYS A CA 1
ATOM 1399 C C . LYS A 1 181 ? -14.539 -16.734 16.328 1 97.81 181 LYS A C 1
ATOM 1401 O O . LYS A 1 181 ? -13.664 -15.859 16.25 1 97.81 181 LYS A O 1
ATOM 1406 N N . THR A 1 182 ? -14.922 -17.469 15.297 1 98.81 182 THR A N 1
ATOM 1407 C CA . THR A 1 182 ? -14.344 -17.25 13.969 1 98.81 182 THR A CA 1
ATOM 1408 C C . THR A 1 182 ? -14.992 -16.062 13.281 1 98.81 182 THR A C 1
ATOM 1410 O O . THR A 1 182 ? -16.203 -16.047 13.047 1 98.81 182 THR A O 1
ATOM 1413 N N . ALA A 1 183 ? -14.18 -15.07 12.953 1 98.88 183 ALA A N 1
ATOM 1414 C CA . ALA A 1 183 ? -14.68 -13.875 12.273 1 98.88 183 ALA A CA 1
ATOM 1415 C C . ALA A 1 183 ? -14.781 -14.102 10.773 1 98.88 183 ALA A C 1
ATOM 1417 O O . ALA A 1 183 ? -15.742 -13.656 10.133 1 98.88 183 ALA A O 1
ATOM 1418 N N . ALA A 1 184 ? -13.789 -14.766 10.219 1 98.94 184 ALA A N 1
ATOM 1419 C CA . ALA A 1 184 ? -13.781 -15 8.781 1 98.94 184 ALA A CA 1
ATOM 1420 C C . ALA A 1 184 ? -12.828 -16.125 8.414 1 98.94 184 ALA A C 1
ATOM 1422 O O . ALA A 1 184 ? -11.938 -16.484 9.195 1 98.94 184 ALA A O 1
ATOM 1423 N N . VAL A 1 185 ? -13.039 -16.734 7.324 1 99 185 VAL A N 1
ATOM 1424 C CA . VAL A 1 185 ? -12.164 -17.703 6.684 1 99 185 VAL A CA 1
ATOM 1425 C C . VAL A 1 185 ? -11.578 -17.109 5.402 1 99 185 VAL A C 1
ATOM 1427 O O . VAL A 1 185 ? -12.32 -16.703 4.512 1 99 185 VAL A O 1
ATOM 1430 N N . PHE A 1 186 ? -10.234 -17.047 5.312 1 98.94 186 PHE A N 1
ATOM 1431 C CA . PHE A 1 186 ? -9.531 -16.547 4.137 1 98.94 186 PHE A CA 1
ATOM 1432 C C . PHE A 1 186 ? -9.031 -17.703 3.273 1 98.94 186 PHE A C 1
ATOM 1434 O O . PHE A 1 186 ? -8.352 -18.609 3.766 1 98.94 186 PHE A O 1
ATOM 1441 N N . VAL A 1 187 ? -9.344 -17.672 1.997 1 98.94 187 VAL A N 1
ATOM 1442 C CA . VAL A 1 187 ? -8.906 -18.75 1.128 1 98.94 187 VAL A CA 1
ATOM 1443 C C . VAL A 1 187 ? -8.633 -18.219 -0.276 1 98.94 187 VAL A C 1
ATOM 1445 O O . VAL A 1 187 ? -9.305 -17.281 -0.73 1 98.94 187 VAL A O 1
ATOM 1448 N N . GLU A 1 188 ? -7.582 -18.641 -0.92 1 98.81 188 GLU A N 1
ATOM 1449 C CA . GLU A 1 188 ? -7.371 -18.453 -2.354 1 98.81 188 GLU A CA 1
ATOM 1450 C C . GLU A 1 188 ? -8.055 -19.562 -3.152 1 98.81 188 GLU A C 1
ATOM 1452 O O . GLU A 1 188 ? -7.758 -20.75 -2.973 1 98.81 188 GLU A O 1
ATOM 1457 N N . PRO A 1 189 ? -8.898 -19.188 -4.09 1 98.81 189 PRO A N 1
ATOM 1458 C CA . PRO A 1 189 ? -9.461 -20.25 -4.934 1 98.81 189 PRO A CA 1
ATOM 1459 C C . PRO A 1 189 ? -8.383 -21.062 -5.641 1 98.81 189 PRO A C 1
ATOM 1461 O O . PRO A 1 189 ? -8.539 -22.281 -5.812 1 98.81 189 PRO A O 1
ATOM 1464 N N . ILE A 1 190 ? -7.367 -20.438 -6.094 1 98.69 190 ILE A N 1
ATOM 1465 C CA . ILE A 1 190 ? -6.141 -21.047 -6.594 1 98.69 190 ILE A CA 1
ATOM 1466 C C . ILE A 1 190 ? -4.934 -20.422 -5.902 1 98.69 190 ILE A C 1
ATOM 1468 O O . ILE A 1 190 ? -4.73 -19.203 -5.973 1 98.69 190 ILE A O 1
ATOM 1472 N N . GLN A 1 191 ? -4.203 -21.281 -5.207 1 98.62 191 GLN A N 1
ATOM 1473 C CA . GLN A 1 191 ? -3.018 -20.766 -4.52 1 98.62 191 GLN A CA 1
ATOM 1474 C C . GLN A 1 191 ? -1.862 -20.562 -5.492 1 98.62 191 GLN A C 1
ATOM 1476 O O . GLN A 1 191 ? -1.242 -21.531 -5.945 1 98.62 191 GLN A O 1
ATOM 1481 N N . GLY A 1 192 ? -1.519 -19.297 -5.812 1 98 192 GLY A N 1
ATOM 1482 C CA . GLY A 1 192 ? -0.411 -19.016 -6.707 1 98 192 GLY A CA 1
ATOM 1483 C C . GLY A 1 192 ? 0.945 -19.312 -6.098 1 98 192 GLY A C 1
ATOM 1484 O O . GLY A 1 192 ? 1.557 -20.344 -6.422 1 98 192 GLY A O 1
ATOM 1485 N N . GLU A 1 193 ? 1.313 -18.5 -5.098 1 96.94 193 GLU A N 1
ATOM 1486 C CA . GLU A 1 193 ? 2.586 -18.656 -4.398 1 96.94 193 GLU A CA 1
ATOM 1487 C C . GLU A 1 193 ? 2.695 -20.031 -3.756 1 96.94 193 GLU A C 1
ATOM 1489 O O . GLU A 1 193 ? 3.785 -20.609 -3.678 1 96.94 193 GLU A O 1
ATOM 1494 N N . GLY A 1 194 ? 1.557 -20.609 -3.412 1 97.75 194 GLY A N 1
ATOM 1495 C CA . GLY A 1 194 ? 1.508 -21.875 -2.701 1 97.75 194 GLY A CA 1
ATOM 1496 C C . GLY A 1 194 ? 1.794 -23.078 -3.592 1 97.75 194 GLY A C 1
ATOM 1497 O O . GLY A 1 194 ? 1.904 -24.203 -3.107 1 97.75 194 GLY A O 1
ATOM 1498 N N . GLY A 1 195 ? 1.911 -22.844 -4.941 1 98.38 195 GLY A N 1
ATOM 1499 C CA . GLY A 1 195 ? 2.275 -23.938 -5.824 1 98.38 195 GLY A CA 1
ATOM 1500 C C . GLY A 1 195 ? 1.213 -24.25 -6.859 1 98.38 195 GLY A C 1
ATOM 1501 O O . GLY A 1 195 ? 1.079 -25.391 -7.297 1 98.38 195 GLY A O 1
ATOM 1502 N N . ILE A 1 196 ? 0.43 -23.297 -7.129 1 98.56 196 ILE A N 1
ATOM 1503 C CA . ILE A 1 196 ? -0.617 -23.422 -8.141 1 98.56 196 ILE A CA 1
ATOM 1504 C C . ILE A 1 196 ? -1.569 -24.547 -7.766 1 98.56 196 ILE A C 1
ATOM 1506 O O . ILE A 1 196 ? -1.917 -25.391 -8.609 1 98.56 196 ILE A O 1
ATOM 1510 N N . ARG A 1 197 ? -1.973 -24.547 -6.543 1 98.12 197 ARG A N 1
ATOM 1511 C CA . ARG A 1 197 ? -2.934 -25.547 -6.074 1 98.12 197 ARG A CA 1
ATOM 1512 C C . ARG A 1 197 ? -4.355 -25 -6.121 1 98.12 197 ARG A C 1
ATOM 1514 O O . ARG A 1 197 ? -4.641 -23.938 -5.559 1 98.12 197 ARG A O 1
ATOM 1521 N N . SER A 1 198 ? -5.199 -25.719 -6.754 1 97.81 198 SER A N 1
ATOM 1522 C CA . SER A 1 198 ? -6.59 -25.297 -6.891 1 97.81 198 SER A CA 1
ATOM 1523 C C . SER A 1 198 ? -7.465 -25.938 -5.812 1 97.81 198 SER A C 1
ATOM 1525 O O . SER A 1 198 ? -7.277 -27.109 -5.461 1 97.81 198 SER A O 1
ATOM 1527 N N . ALA A 1 199 ? -8.383 -25.141 -5.312 1 97.94 199 ALA A N 1
ATOM 1528 C CA . ALA A 1 199 ? -9.445 -25.703 -4.492 1 97.94 199 ALA A CA 1
ATOM 1529 C C . ALA A 1 199 ? -10.367 -26.594 -5.328 1 97.94 199 ALA A C 1
ATOM 1531 O O . ALA A 1 199 ? -10.359 -26.516 -6.559 1 97.94 199 ALA A O 1
ATOM 1532 N N . THR A 1 200 ? -11.07 -27.5 -4.641 1 98.12 200 THR A N 1
ATOM 1533 C CA . THR A 1 200 ? -12.172 -28.188 -5.305 1 98.12 200 THR A CA 1
ATOM 1534 C C . THR A 1 200 ? -13.484 -27.453 -5.074 1 98.12 200 THR A C 1
ATOM 1536 O O . THR A 1 200 ? -13.617 -26.672 -4.125 1 98.12 200 THR A O 1
ATOM 1539 N N . LYS A 1 201 ? -14.375 -27.641 -6.016 1 98.12 201 LYS A N 1
ATOM 1540 C CA . LYS A 1 201 ? -15.711 -27.062 -5.852 1 98.12 201 LYS A CA 1
ATOM 1541 C C . LYS A 1 201 ? -16.344 -27.5 -4.535 1 98.12 201 LYS A C 1
ATOM 1543 O O . LYS A 1 201 ? -16.922 -26.688 -3.816 1 98.12 201 LYS A O 1
ATOM 1548 N N . GLU A 1 202 ? -16.203 -28.781 -4.188 1 98.5 202 GLU A N 1
ATOM 1549 C CA . GLU A 1 202 ? -16.766 -29.344 -2.957 1 98.5 202 GLU A CA 1
ATOM 1550 C C . GLU A 1 202 ? -16.203 -28.625 -1.729 1 98.5 202 GLU A C 1
ATOM 1552 O O . GLU A 1 202 ? -16.938 -28.328 -0.788 1 98.5 202 GLU A O 1
ATOM 1557 N N . PHE A 1 203 ? -15 -28.406 -1.692 1 98.69 203 PHE A N 1
ATOM 1558 C CA . PHE A 1 203 ? -14.336 -27.766 -0.566 1 98.69 203 PHE A CA 1
ATOM 1559 C C . PHE A 1 203 ? -14.828 -26.344 -0.384 1 98.69 203 PHE A C 1
ATOM 1561 O O . PHE A 1 203 ? -15.172 -25.938 0.729 1 98.69 203 PHE A O 1
ATOM 1568 N N . LEU A 1 204 ? -14.891 -25.484 -1.506 1 98.88 204 LEU A N 1
ATOM 1569 C CA . LEU A 1 204 ? -15.352 -24.109 -1.41 1 98.88 204 LEU A CA 1
ATOM 1570 C C . LEU A 1 204 ? -16.828 -24.047 -1.022 1 98.88 204 LEU A C 1
ATOM 1572 O O . LEU A 1 204 ? -17.234 -23.141 -0.286 1 98.88 204 LEU A O 1
ATOM 1576 N N . GLN A 1 205 ? -17.594 -24.984 -1.564 1 98.75 205 GLN A N 1
ATOM 1577 C CA . GLN A 1 205 ? -19 -25.062 -1.172 1 98.75 205 GLN A CA 1
ATOM 1578 C C . GLN A 1 205 ? -19.141 -25.359 0.321 1 98.75 205 GLN A C 1
ATOM 1580 O O . GLN A 1 205 ? -19.984 -24.766 0.992 1 98.75 205 GLN A O 1
ATOM 1585 N N . PHE A 1 206 ? -18.344 -26.266 0.757 1 98.88 206 PHE A N 1
ATOM 1586 C CA . PHE A 1 206 ? -18.344 -26.562 2.184 1 98.88 206 PHE A CA 1
ATOM 1587 C C . PHE A 1 206 ? -18 -25.328 2.998 1 98.88 206 PHE A C 1
ATOM 1589 O O . PHE A 1 206 ? -18.641 -25.031 4 1 98.88 206 PHE A O 1
ATOM 1596 N N . LEU A 1 207 ? -16.906 -24.578 2.627 1 98.94 207 LEU A N 1
ATOM 1597 C CA . LEU A 1 207 ? -16.516 -23.375 3.344 1 98.94 207 LEU A CA 1
ATOM 1598 C C . LEU A 1 207 ? -17.672 -22.375 3.398 1 98.94 207 LEU A C 1
ATOM 1600 O O . LEU A 1 207 ? -17.906 -21.75 4.434 1 98.94 207 LEU A O 1
ATOM 1604 N N . ARG A 1 208 ? -18.359 -22.219 2.248 1 98.81 208 ARG A N 1
ATOM 1605 C CA . ARG A 1 208 ? -19.5 -21.312 2.188 1 98.81 208 ARG A CA 1
ATOM 1606 C C . ARG A 1 208 ? -20.562 -21.688 3.229 1 98.81 208 ARG A C 1
ATOM 1608 O O . ARG A 1 208 ? -21.016 -20.828 3.992 1 98.81 208 ARG A O 1
ATOM 1615 N N . SER A 1 209 ? -20.906 -22.969 3.234 1 98.75 209 SER A N 1
ATOM 1616 C CA . SER A 1 209 ? -21.922 -23.453 4.168 1 98.75 209 SER A CA 1
ATOM 1617 C C . SER A 1 209 ? -21.438 -23.344 5.609 1 98.75 209 SER A C 1
ATOM 1619 O O . SER A 1 209 ? -22.203 -22.953 6.496 1 98.75 209 SER A O 1
ATOM 1621 N N . ALA A 1 210 ? -20.219 -23.766 5.848 1 98.81 210 ALA A N 1
ATOM 1622 C CA . ALA A 1 210 ? -19.641 -23.734 7.191 1 98.81 210 ALA A CA 1
ATOM 1623 C C . ALA A 1 210 ? -19.609 -22.312 7.742 1 98.81 210 ALA A C 1
ATOM 1625 O O . ALA A 1 210 ? -19.891 -22.094 8.922 1 98.81 210 ALA A O 1
ATOM 1626 N N . CYS A 1 211 ? -19.203 -21.359 6.895 1 98.81 211 CYS A N 1
ATOM 1627 C CA . CYS A 1 211 ? -19.188 -19.953 7.309 1 98.81 211 CYS A CA 1
ATOM 1628 C C . CYS A 1 211 ? -20.594 -19.453 7.625 1 98.81 211 CYS A C 1
ATOM 1630 O O . CYS A 1 211 ? -20.797 -18.766 8.625 1 98.81 211 CYS A O 1
ATOM 1632 N N . ASP A 1 212 ? -21.562 -19.781 6.766 1 98.5 212 ASP A N 1
ATOM 1633 C CA . ASP A 1 212 ? -22.953 -19.406 7.016 1 98.5 212 ASP A CA 1
ATOM 1634 C C . ASP A 1 212 ? -23.438 -19.922 8.367 1 98.5 212 ASP A C 1
ATOM 1636 O O . ASP A 1 212 ? -24.047 -19.203 9.141 1 98.5 212 ASP A O 1
ATOM 1640 N N . ASP A 1 213 ? -23.125 -21.156 8.602 1 98.44 213 ASP A N 1
ATOM 1641 C CA . ASP A 1 213 ? -23.578 -21.812 9.836 1 98.44 213 ASP A CA 1
ATOM 1642 C C . ASP A 1 213 ? -22.922 -21.172 11.055 1 98.44 213 ASP A C 1
ATOM 1644 O O . ASP A 1 213 ? -23.562 -21.016 12.102 1 98.44 213 ASP A O 1
ATOM 1648 N N . ALA A 1 214 ? -21.672 -20.781 10.953 1 98.38 214 ALA A N 1
ATOM 1649 C CA . ALA A 1 214 ? -20.906 -20.266 12.086 1 98.38 214 ALA A CA 1
ATOM 1650 C C . ALA A 1 214 ? -21.094 -18.766 12.242 1 98.38 214 ALA A C 1
ATOM 1652 O O . ALA A 1 214 ? -20.703 -18.188 13.25 1 98.38 214 ALA A O 1
ATOM 1653 N N . GLY A 1 215 ? -21.734 -18.125 11.25 1 97.94 215 GLY A N 1
ATOM 1654 C CA . GLY A 1 215 ? -21.812 -16.672 11.242 1 97.94 215 GLY A CA 1
ATOM 1655 C C . GLY A 1 215 ? -20.5 -15.992 10.883 1 97.94 215 GLY A C 1
ATOM 1656 O O . GLY A 1 215 ? -20.297 -14.82 11.18 1 97.94 215 GLY A O 1
ATOM 1657 N N . ALA A 1 216 ? -19.547 -16.719 10.352 1 98.81 216 ALA A N 1
ATOM 1658 C CA . ALA A 1 216 ? -18.266 -16.203 9.875 1 98.81 216 ALA A CA 1
ATOM 1659 C C . ALA A 1 216 ? -18.375 -15.711 8.438 1 98.81 216 ALA A C 1
ATOM 1661 O O . ALA A 1 216 ? -19.266 -16.109 7.699 1 98.81 216 ALA A O 1
ATOM 1662 N N . LEU A 1 217 ? -17.531 -14.797 8.07 1 98.94 217 LEU A N 1
ATOM 1663 C CA . LEU A 1 217 ? -17.469 -14.336 6.684 1 98.94 217 LEU A CA 1
ATOM 1664 C C . LEU A 1 217 ? -16.531 -15.211 5.859 1 98.94 217 LEU A C 1
ATOM 1666 O O . LEU A 1 217 ? -15.547 -15.742 6.383 1 98.94 217 LEU A O 1
ATOM 1670 N N . LEU A 1 218 ? -16.859 -15.422 4.613 1 98.94 218 LEU A N 1
ATOM 1671 C CA . LEU A 1 218 ? -15.984 -16.078 3.65 1 98.94 218 LEU A CA 1
ATOM 1672 C C . LEU A 1 218 ? -15.266 -15.047 2.785 1 98.94 218 LEU A C 1
ATOM 1674 O O . LEU A 1 218 ? -15.906 -14.211 2.139 1 98.94 218 LEU A O 1
ATOM 1678 N N . VAL A 1 219 ? -13.938 -15.078 2.793 1 99 219 VAL A N 1
ATOM 1679 C CA . VAL A 1 219 ? -13.117 -14.133 2.037 1 99 219 VAL A CA 1
ATOM 1680 C C . VAL A 1 219 ? -12.352 -14.883 0.946 1 99 219 VAL A C 1
ATOM 1682 O O . VAL A 1 219 ? -11.594 -15.812 1.233 1 99 219 VAL A O 1
ATOM 1685 N N . PHE A 1 220 ? -12.562 -14.516 -0.292 1 98.94 220 PHE A N 1
ATOM 1686 C CA . PHE A 1 220 ? -11.75 -15.023 -1.394 1 98.94 220 PHE A CA 1
ATOM 1687 C C . PHE A 1 220 ? -10.633 -14.039 -1.733 1 98.94 220 PHE A C 1
ATOM 1689 O O . PHE A 1 220 ? -10.898 -12.906 -2.141 1 98.94 220 PHE A O 1
ATOM 1696 N N . ASP A 1 221 ? -9.414 -14.477 -1.522 1 98.94 221 ASP A N 1
ATOM 1697 C CA . ASP A 1 221 ? -8.25 -13.734 -1.996 1 98.94 221 ASP A CA 1
ATOM 1698 C C . ASP A 1 221 ? -7.965 -14.047 -3.465 1 98.94 221 ASP A C 1
ATOM 1700 O O . ASP A 1 221 ? -7.391 -15.086 -3.787 1 98.94 221 ASP A O 1
ATOM 1704 N N . GLU A 1 222 ? -8.352 -13.18 -4.328 1 98.88 222 GLU A N 1
ATOM 1705 C CA . GLU A 1 222 ? -8.18 -13.383 -5.766 1 98.88 222 GLU A CA 1
ATOM 1706 C C . GLU A 1 222 ? -7.148 -12.414 -6.34 1 98.88 222 GLU A C 1
ATOM 1708 O O . GLU A 1 222 ? -7.203 -12.07 -7.523 1 98.88 222 GLU A O 1
ATOM 1713 N N . VAL A 1 223 ? -6.23 -11.961 -5.496 1 98.88 223 VAL A N 1
ATOM 1714 C CA . VAL A 1 223 ? -5.191 -11.008 -5.859 1 98.88 223 VAL A CA 1
ATOM 1715 C C . VAL A 1 223 ? -4.406 -11.523 -7.059 1 98.88 223 VAL A C 1
ATOM 1717 O O . VAL A 1 223 ? -4.109 -10.766 -7.988 1 98.88 223 VAL A O 1
ATOM 1720 N N . GLN A 1 224 ? -4.059 -12.789 -7.078 1 98.62 224 GLN A N 1
ATOM 1721 C CA . GLN A 1 224 ? -3.246 -13.305 -8.172 1 98.62 224 GLN A CA 1
ATOM 1722 C C . GLN A 1 224 ? -4.102 -14.086 -9.172 1 98.62 224 GLN A C 1
ATOM 1724 O O . GLN A 1 224 ? -3.879 -14.016 -10.375 1 98.62 224 GLN A O 1
ATOM 1729 N N . CYS A 1 225 ? -5.113 -14.805 -8.688 1 98.62 225 CYS A N 1
ATOM 1730 C CA . CYS A 1 225 ? -5.812 -15.766 -9.531 1 98.62 225 CYS A CA 1
ATOM 1731 C C . CYS A 1 225 ? -7.023 -15.125 -10.203 1 98.62 225 CYS A C 1
ATOM 1733 O O . CYS A 1 225 ? -7.637 -15.727 -11.086 1 98.62 225 CYS A O 1
ATOM 1735 N N . GLY A 1 226 ? -7.383 -13.898 -9.844 1 98.25 226 GLY A N 1
ATOM 1736 C CA . GLY A 1 226 ? -8.555 -13.258 -10.406 1 98.25 226 GLY A CA 1
ATOM 1737 C C . GLY A 1 226 ? -8.25 -12.438 -11.648 1 98.25 226 GLY A C 1
ATOM 1738 O O . GLY A 1 226 ? -7.184 -12.578 -12.25 1 98.25 226 GLY A O 1
ATOM 1739 N N . LEU A 1 227 ? -9.266 -11.758 -12.094 1 98.38 227 LEU A N 1
ATOM 1740 C CA . LEU A 1 227 ? -9.203 -10.773 -13.172 1 98.38 227 LEU A CA 1
ATOM 1741 C C . LEU A 1 227 ? -8.719 -11.422 -14.461 1 98.38 227 LEU A C 1
ATOM 1743 O O . LEU A 1 227 ? -7.738 -10.961 -15.062 1 98.38 227 LEU A O 1
ATOM 1747 N N . GLY A 1 228 ? -9.258 -12.508 -14.82 1 98.62 228 GLY A N 1
ATOM 1748 C CA . GLY A 1 228 ? -9.078 -13.109 -16.141 1 98.62 228 GLY A CA 1
ATOM 1749 C C . GLY A 1 228 ? -8.031 -14.211 -16.141 1 98.62 228 GLY A C 1
ATOM 1750 O O . GLY A 1 228 ? -7.918 -14.961 -17.125 1 98.62 228 GLY A O 1
ATOM 1751 N N . ARG A 1 229 ? -7.266 -14.352 -15.078 1 98.62 229 ARG A N 1
ATOM 1752 C CA . ARG A 1 229 ? -6.117 -15.25 -14.992 1 98.62 229 ARG A CA 1
ATOM 1753 C C . ARG A 1 229 ? -6.531 -16.688 -15.25 1 98.62 229 ARG A C 1
ATOM 1755 O O . ARG A 1 229 ? -5.797 -17.453 -15.883 1 98.62 229 ARG A O 1
ATOM 1762 N N . THR A 1 230 ? -7.77 -17.094 -14.836 1 98.19 230 THR A N 1
ATOM 1763 C CA . THR A 1 230 ? -8.242 -18.469 -14.914 1 98.19 230 THR A CA 1
ATOM 1764 C C . THR A 1 230 ? -9.086 -18.688 -16.172 1 98.19 230 THR A C 1
ATOM 1766 O O . THR A 1 230 ? -9.547 -19.797 -16.422 1 98.19 230 THR A O 1
ATOM 1769 N N . GLY A 1 231 ? -9.289 -17.656 -16.906 1 98.12 231 GLY A N 1
ATOM 1770 C CA . GLY A 1 231 ? -10.227 -17.688 -18.016 1 98.12 231 GLY A CA 1
ATOM 1771 C C . GLY A 1 231 ? -11.594 -17.141 -17.656 1 98.12 231 GLY A C 1
ATOM 1772 O O . GLY A 1 231 ? -12.383 -16.797 -18.547 1 98.12 231 GLY A O 1
ATOM 1773 N N . CYS A 1 232 ? -11.938 -17.125 -16.406 1 98.25 232 CYS A N 1
ATOM 1774 C CA . CYS A 1 232 ? -13.055 -16.359 -15.852 1 98.25 232 CYS A CA 1
ATOM 1775 C C . CYS A 1 232 ? -12.602 -14.992 -15.367 1 98.25 232 CYS A C 1
ATOM 1777 O O . CYS A 1 232 ? -11.445 -14.82 -14.977 1 98.25 232 CYS A O 1
ATOM 1779 N N . LEU A 1 233 ? -13.508 -14.016 -15.445 1 98.69 233 LEU A N 1
ATOM 1780 C CA . LEU A 1 233 ? -13.117 -12.719 -14.906 1 98.69 233 LEU A CA 1
ATOM 1781 C C . LEU A 1 233 ? -12.664 -12.844 -13.453 1 98.69 233 LEU A C 1
ATOM 1783 O O . LEU A 1 233 ? -11.617 -12.32 -13.078 1 98.69 233 LEU A O 1
ATOM 1787 N N . TRP A 1 234 ? -13.523 -13.492 -12.703 1 98.69 234 TRP A N 1
ATOM 1788 C CA . TRP A 1 234 ? -13.18 -13.82 -11.32 1 98.69 234 TRP A CA 1
ATOM 1789 C C . TRP A 1 234 ? -13.008 -15.32 -11.148 1 98.69 234 TRP A C 1
ATOM 1791 O O . TRP A 1 234 ? -13.805 -16.109 -11.648 1 98.69 234 TRP A O 1
ATOM 1801 N N . ALA A 1 235 ? -11.992 -15.719 -10.406 1 98.5 235 ALA A N 1
ATOM 1802 C CA . ALA A 1 235 ? -11.594 -17.125 -10.305 1 98.5 235 ALA A CA 1
ATOM 1803 C C . ALA A 1 235 ? -12.711 -17.969 -9.711 1 98.5 235 ALA A C 1
ATOM 1805 O O . ALA A 1 235 ? -12.938 -19.109 -10.141 1 98.5 235 ALA A O 1
ATOM 1806 N N . HIS A 1 236 ? -13.414 -17.438 -8.734 1 98.06 236 HIS A N 1
ATOM 1807 C 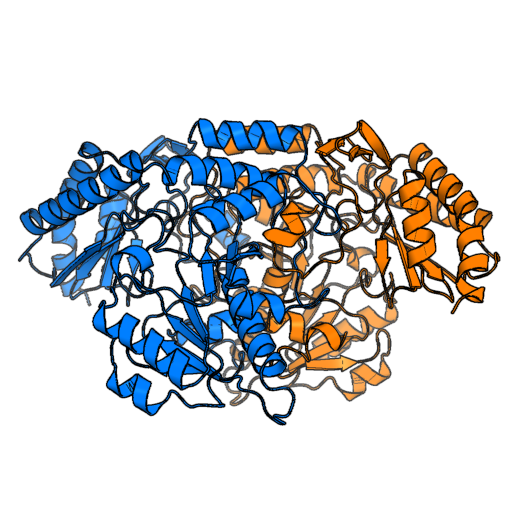CA . HIS A 1 236 ? -14.406 -18.203 -8.008 1 98.06 236 HIS A CA 1
ATOM 1808 C C . HIS A 1 236 ? -15.586 -18.562 -8.898 1 98.06 236 HIS A C 1
ATOM 1810 O O . HIS A 1 236 ? -16.391 -19.438 -8.555 1 98.06 236 HIS A O 1
ATOM 1816 N N . GLU A 1 237 ? -15.734 -17.875 -10.031 1 97.5 237 GLU A N 1
ATOM 1817 C CA . GLU A 1 237 ? -16.859 -18.125 -10.922 1 97.5 237 GLU A CA 1
ATOM 1818 C C . GLU A 1 237 ? -16.859 -19.562 -11.438 1 97.5 237 GLU A C 1
ATOM 1820 O O . GLU A 1 237 ? -17.922 -20.141 -11.656 1 97.5 237 GLU A O 1
ATOM 1825 N N . ALA A 1 238 ? -15.711 -20.078 -11.609 1 95.12 238 ALA A N 1
ATOM 1826 C CA . ALA A 1 238 ? -15.586 -21.453 -12.102 1 95.12 238 ALA A CA 1
ATOM 1827 C C . ALA A 1 238 ? -16.156 -22.453 -11.094 1 95.12 238 ALA A C 1
ATOM 1829 O O . ALA A 1 238 ? -16.516 -23.578 -11.461 1 95.12 238 ALA A O 1
ATOM 1830 N N . TYR A 1 239 ? -16.281 -22.078 -9.844 1 97.19 239 TYR A N 1
ATOM 1831 C CA . TYR A 1 239 ? -16.719 -22.953 -8.773 1 97.19 239 TYR A CA 1
ATOM 1832 C C . TYR A 1 239 ? -18.203 -22.734 -8.453 1 97.19 239 TYR A C 1
ATOM 1834 O O . TYR A 1 239 ? -18.828 -23.562 -7.793 1 97.19 239 TYR A O 1
ATOM 1842 N N . GLY A 1 240 ? -18.734 -21.594 -8.875 1 97.44 240 GLY A N 1
ATOM 1843 C CA . GLY A 1 240 ? -20.125 -21.266 -8.57 1 97.44 240 GLY A CA 1
ATOM 1844 C C . GLY A 1 240 ? -20.359 -20.969 -7.105 1 97.44 240 GLY A C 1
ATOM 1845 O O . GLY A 1 240 ? -21.469 -21.188 -6.59 1 97.44 240 GLY A O 1
ATOM 1846 N N . VAL A 1 241 ? -19.328 -20.656 -6.363 1 98.38 241 VAL A N 1
ATOM 1847 C CA . VAL A 1 241 ? -19.391 -20.281 -4.949 1 98.38 241 VAL A CA 1
ATOM 1848 C C . VAL A 1 241 ? -19.016 -18.812 -4.781 1 98.38 241 VAL A C 1
ATOM 1850 O O . VAL A 1 241 ? -18.047 -18.344 -5.367 1 98.38 241 VAL A O 1
ATOM 1853 N N . PHE A 1 242 ? -19.766 -18.047 -4.031 1 98.38 242 PHE A N 1
ATOM 1854 C CA . PHE A 1 242 ? -19.562 -16.609 -3.912 1 98.38 242 PHE A CA 1
ATOM 1855 C C . PHE A 1 242 ? -19.219 -16.219 -2.48 1 98.38 242 PHE A C 1
ATOM 1857 O O . PHE A 1 242 ? -19.812 -16.734 -1.53 1 98.38 242 PHE A O 1
ATOM 1864 N N . PRO A 1 243 ? -18.219 -15.375 -2.273 1 98.88 243 PRO A N 1
ATOM 1865 C CA . PRO A 1 243 ? -17.781 -14.953 -0.939 1 98.88 243 PRO A CA 1
ATOM 1866 C C . PRO A 1 243 ? -18.562 -13.75 -0.422 1 98.88 243 PRO A C 1
ATOM 1868 O O . PRO A 1 243 ? -19.453 -13.242 -1.111 1 98.88 243 PRO A O 1
ATOM 1871 N N . ASP A 1 244 ? -18.281 -13.344 0.853 1 98.94 244 ASP A N 1
ATOM 1872 C CA . ASP A 1 244 ? -18.75 -12.078 1.403 1 98.94 244 ASP A CA 1
ATOM 1873 C C . ASP A 1 244 ? -17.797 -10.938 1.058 1 98.94 244 ASP A C 1
ATOM 1875 O O . ASP A 1 244 ? -18.219 -9.781 0.988 1 98.94 244 ASP A O 1
ATOM 1879 N N . ILE A 1 245 ? -16.562 -11.281 0.939 1 98.94 245 ILE A N 1
ATOM 1880 C CA . ILE A 1 245 ? -15.492 -10.344 0.633 1 98.94 245 ILE A CA 1
ATOM 1881 C C . ILE A 1 245 ? -14.555 -10.945 -0.407 1 98.94 245 ILE A C 1
ATOM 1883 O O . ILE A 1 245 ? -14.203 -12.125 -0.327 1 98.94 245 ILE A O 1
ATOM 1887 N N . MET A 1 246 ? -14.148 -10.18 -1.379 1 98.94 246 MET A N 1
ATOM 1888 C CA . MET A 1 246 ? -13.125 -10.562 -2.346 1 98.94 246 MET A CA 1
ATOM 1889 C C . MET A 1 246 ? -12.039 -9.492 -2.428 1 98.94 246 MET A C 1
ATOM 1891 O O . MET A 1 246 ? -12.336 -8.297 -2.475 1 98.94 246 MET A O 1
ATOM 1895 N N . THR A 1 247 ? -10.828 -9.891 -2.361 1 98.94 247 THR A N 1
ATOM 1896 C CA . THR A 1 247 ? -9.727 -8.945 -2.469 1 98.94 247 THR A CA 1
ATOM 1897 C C . THR A 1 247 ? -9.047 -9.062 -3.83 1 98.94 247 THR A C 1
ATOM 1899 O O . THR A 1 247 ? -8.898 -10.164 -4.363 1 98.94 247 THR A O 1
ATOM 1902 N N . LEU A 1 248 ? -8.695 -7.91 -4.41 1 98.81 248 LEU A N 1
ATOM 1903 C CA . LEU A 1 248 ? -8.078 -7.797 -5.727 1 98.81 248 LEU A CA 1
ATOM 1904 C C . LEU A 1 248 ? -6.828 -6.918 -5.664 1 98.81 248 LEU A C 1
ATOM 1906 O O . LEU A 1 248 ? -6.699 -6.078 -4.773 1 98.81 248 LEU A O 1
ATOM 1910 N N . ALA A 1 249 ? -5.969 -7.066 -6.625 1 98.69 249 ALA A N 1
ATOM 1911 C CA . ALA A 1 249 ? -4.848 -6.164 -6.887 1 98.69 249 ALA A CA 1
ATOM 1912 C C . ALA A 1 249 ? -4.188 -6.488 -8.227 1 98.69 249 ALA A C 1
ATOM 1914 O O . ALA A 1 249 ? -4.773 -6.266 -9.281 1 98.69 249 ALA A O 1
ATOM 1915 N N . LYS A 1 250 ? -2.912 -6.707 -8.203 1 97.31 250 LYS A N 1
ATOM 1916 C CA . LYS A 1 250 ? -1.977 -7.145 -9.234 1 97.31 250 LYS A CA 1
ATOM 1917 C C . LYS A 1 250 ? -2.424 -6.676 -10.617 1 97.31 250 LYS A C 1
ATOM 1919 O O . LYS A 1 250 ? -2.16 -5.535 -11.008 1 97.31 250 LYS A O 1
ATOM 1924 N N . PRO A 1 251 ? -3.16 -7.367 -11.43 1 96.94 251 PRO A N 1
ATOM 1925 C CA . PRO A 1 251 ? -3.363 -6.965 -12.82 1 96.94 251 PRO A CA 1
ATOM 1926 C C . PRO A 1 251 ? -4.297 -5.762 -12.953 1 96.94 251 PRO A C 1
ATOM 1928 O O . PRO A 1 251 ? -4.465 -5.23 -14.055 1 96.94 251 PRO A O 1
ATOM 1931 N N . LEU A 1 252 ? -4.832 -5.254 -11.969 1 97.81 252 LEU A N 1
ATOM 1932 C CA . LEU A 1 252 ? -5.98 -4.355 -12 1 97.81 252 LEU A CA 1
ATOM 1933 C C . LEU A 1 252 ? -5.613 -3.029 -12.656 1 97.81 252 LEU A C 1
ATOM 1935 O O . LEU A 1 252 ? -6.449 -2.4 -13.305 1 97.81 252 LEU A O 1
ATOM 1939 N N . ALA A 1 253 ? -4.348 -2.594 -12.469 1 97.44 253 ALA A N 1
ATOM 1940 C CA . ALA A 1 253 ? -4.004 -1.276 -13 1 97.44 253 ALA A CA 1
ATOM 1941 C C . ALA A 1 253 ? -2.701 -1.325 -13.789 1 97.44 253 ALA A C 1
ATOM 1943 O O . ALA A 1 253 ? -1.903 -0.387 -13.742 1 97.44 253 ALA A O 1
ATOM 1944 N N . GLY A 1 254 ? -2.451 -2.418 -14.469 1 93.06 254 GLY A N 1
ATOM 1945 C CA . GLY A 1 254 ? -1.389 -2.518 -15.461 1 93.06 254 GLY A CA 1
ATOM 1946 C C . GLY A 1 254 ? -0.014 -2.223 -14.891 1 93.06 254 GLY A C 1
ATOM 1947 O O . GLY A 1 254 ? 0.833 -1.64 -15.57 1 93.06 254 GLY A O 1
ATOM 1948 N N . GLY A 1 255 ? 0.174 -2.502 -13.703 1 95.88 255 GLY A N 1
ATOM 1949 C CA . GLY A 1 255 ? 1.505 -2.369 -13.133 1 95.88 255 GLY A CA 1
ATOM 1950 C C . GLY A 1 255 ? 1.594 -1.281 -12.078 1 95.88 255 GLY A C 1
ATOM 1951 O O . GLY A 1 255 ? 2.551 -1.237 -11.297 1 95.88 255 GLY A O 1
ATOM 1952 N N . MET A 1 256 ? 0.666 -0.442 -12 1 97.62 256 MET A N 1
ATOM 1953 C CA . MET A 1 256 ? 0.64 0.583 -10.961 1 97.62 256 MET A CA 1
ATOM 1954 C C . MET A 1 256 ? 0.04 0.034 -9.672 1 97.62 256 MET A C 1
ATOM 1956 O O . MET A 1 256 ? -0.824 -0.843 -9.711 1 97.62 256 MET A O 1
ATOM 1960 N N . PRO A 1 257 ? 0.511 0.572 -8.539 1 98.5 257 PRO A N 1
ATOM 1961 C CA . PRO A 1 257 ? -0.001 0.074 -7.266 1 98.5 257 PRO A CA 1
ATOM 1962 C C . PRO A 1 257 ? -1.503 0.297 -7.102 1 98.5 257 PRO A C 1
ATOM 1964 O O . PRO A 1 257 ? -1.986 1.42 -7.273 1 98.5 257 PRO A O 1
ATOM 1967 N N . ILE A 1 258 ? -2.213 -0.792 -6.805 1 98.75 258 ILE A N 1
ATOM 1968 C CA . ILE A 1 258 ? -3.652 -0.737 -6.57 1 98.75 258 ILE A CA 1
ATOM 1969 C C . ILE A 1 258 ? -4.105 -1.996 -5.836 1 98.75 258 ILE A C 1
ATOM 1971 O O . ILE A 1 258 ? -3.486 -3.055 -5.965 1 98.75 258 ILE A O 1
ATOM 1975 N N . GLY A 1 259 ? -5.027 -1.933 -5.023 1 98.75 259 GLY A N 1
ATOM 1976 C CA . GLY A 1 259 ? -5.824 -3.008 -4.453 1 98.75 259 GLY A CA 1
ATOM 1977 C C . GLY A 1 259 ? -7.289 -2.646 -4.301 1 98.75 259 GLY A C 1
ATOM 1978 O O . GLY A 1 259 ? -7.664 -1.48 -4.434 1 98.75 259 GLY A O 1
ATOM 1979 N N . ALA A 1 260 ? -8.094 -3.584 -4.09 1 98.88 260 ALA A N 1
ATOM 1980 C CA . ALA A 1 260 ? -9.523 -3.363 -3.865 1 98.88 260 ALA A CA 1
ATOM 1981 C C . ALA A 1 260 ? -10.117 -4.473 -3.002 1 98.88 260 ALA A C 1
ATOM 1983 O O . ALA A 1 260 ? -9.648 -5.609 -3.031 1 98.88 260 ALA A O 1
ATOM 1984 N N . VAL A 1 261 ? -11.086 -4.105 -2.281 1 98.88 261 VAL A N 1
ATOM 1985 C CA . VAL A 1 261 ? -11.922 -5.023 -1.516 1 98.88 261 VAL A CA 1
ATOM 1986 C C . VAL A 1 261 ? -13.375 -4.895 -1.958 1 98.88 261 VAL A C 1
ATOM 1988 O O . VAL A 1 261 ? -13.961 -3.812 -1.864 1 98.88 261 VAL A O 1
ATOM 1991 N N . LEU A 1 262 ? -13.852 -5.887 -2.508 1 98.94 262 LEU A N 1
ATOM 1992 C CA . LEU A 1 262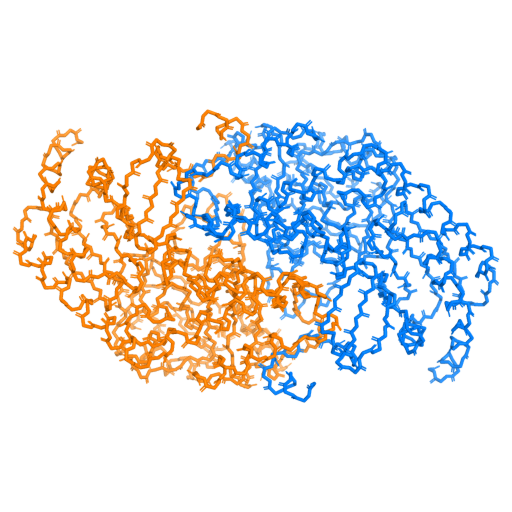 ? -15.266 -5.941 -2.865 1 98.94 262 LEU A CA 1
ATOM 1993 C C . LEU A 1 262 ? -16.078 -6.641 -1.776 1 98.94 262 LEU A C 1
ATOM 1995 O O . LEU A 1 262 ? -15.703 -7.727 -1.326 1 98.94 262 LEU A O 1
ATOM 1999 N N . VAL A 1 263 ? -17.141 -6.035 -1.361 1 98.94 263 VAL A N 1
ATOM 2000 C CA . VAL A 1 263 ? -17.859 -6.578 -0.216 1 98.94 263 VAL A CA 1
ATOM 2001 C C . VAL A 1 263 ? -19.359 -6.559 -0.498 1 98.94 263 VAL A C 1
ATOM 2003 O O . VAL A 1 263 ? -19.844 -5.754 -1.302 1 98.94 263 VAL A O 1
ATOM 2006 N N . THR A 1 264 ? -20.109 -7.457 0.146 1 98.88 264 THR A N 1
ATOM 2007 C CA . THR A 1 264 ? -21.562 -7.426 0.13 1 98.88 264 THR A CA 1
ATOM 2008 C C . THR A 1 264 ? -22.094 -6.262 0.965 1 98.88 264 THR A C 1
ATOM 2010 O O . THR A 1 264 ? -21.359 -5.707 1.794 1 98.88 264 THR A O 1
ATOM 2013 N N . GLU A 1 265 ? -23.328 -5.938 0.742 1 98.56 265 GLU A N 1
ATOM 2014 C CA . GLU A 1 265 ? -23.953 -4.871 1.509 1 98.56 265 GLU A CA 1
ATOM 2015 C C . GLU A 1 265 ? -23.969 -5.195 3 1 98.56 265 GLU A C 1
ATOM 2017 O O . GLU A 1 265 ? -23.875 -4.297 3.838 1 98.56 265 GLU A O 1
ATOM 2022 N N . ARG A 1 266 ? -24.141 -6.449 3.297 1 97.5 266 ARG A N 1
ATOM 2023 C CA . ARG A 1 266 ? -24.156 -6.875 4.691 1 97.5 266 ARG A CA 1
ATOM 2024 C C . ARG A 1 266 ? -22.859 -6.473 5.398 1 97.5 266 ARG A C 1
ATOM 2026 O O . ARG A 1 266 ? -22.891 -6.012 6.543 1 97.5 266 ARG A O 1
ATOM 2033 N N . VAL A 1 267 ? -21.719 -6.652 4.762 1 98.75 267 VAL A N 1
ATOM 2034 C CA . VAL A 1 267 ? -20.438 -6.262 5.328 1 98.75 267 VAL A CA 1
ATOM 2035 C C . VAL A 1 267 ? -20.297 -4.738 5.32 1 98.75 267 VAL A C 1
ATOM 2037 O O . VAL A 1 267 ? -19.922 -4.137 6.324 1 98.75 267 VAL A O 1
ATOM 2040 N N . SER A 1 268 ? -20.641 -4.121 4.199 1 98.69 268 SER A N 1
ATOM 2041 C CA . SER A 1 268 ? -20.469 -2.684 4.016 1 98.69 268 SER A CA 1
ATOM 2042 C C . SER A 1 268 ? -21.297 -1.9 5.039 1 98.69 268 SER A C 1
ATOM 2044 O O . SER A 1 268 ? -20.859 -0.837 5.496 1 98.69 268 SER A O 1
ATOM 2046 N N . SER A 1 269 ? -22.422 -2.361 5.395 1 98.12 269 SER A N 1
ATOM 2047 C CA . SER A 1 269 ? -23.344 -1.659 6.289 1 98.12 269 SER A CA 1
ATOM 2048 C C . SER A 1 269 ? -22.75 -1.518 7.688 1 98.12 269 SER A C 1
ATOM 2050 O O . SER A 1 269 ? -23.188 -0.677 8.477 1 98.12 269 SER A O 1
ATOM 2052 N N . ALA A 1 270 ? -21.781 -2.363 7.961 1 98.25 270 ALA A N 1
ATOM 2053 C CA . ALA A 1 270 ? -21.141 -2.32 9.273 1 98.25 270 ALA A CA 1
ATOM 2054 C C . ALA A 1 270 ? -20.047 -1.252 9.32 1 98.25 270 ALA A C 1
ATOM 2056 O O . ALA A 1 270 ? -19.562 -0.89 10.398 1 98.25 270 ALA A O 1
ATOM 2057 N N . ILE A 1 271 ? -19.641 -0.708 8.219 1 98.31 271 ILE A N 1
ATOM 2058 C CA . ILE A 1 271 ? -18.5 0.192 8.125 1 98.31 271 ILE A CA 1
ATOM 2059 C C . ILE A 1 271 ? -18.969 1.641 8.195 1 98.31 271 ILE A C 1
ATOM 2061 O O . ILE A 1 271 ? -19.938 2.018 7.523 1 98.31 271 ILE A O 1
ATOM 2065 N N . ASN A 1 272 ? -18.344 2.438 9 1 97.56 272 ASN A N 1
ATOM 2066 C CA . ASN A 1 272 ? -18.703 3.836 9.195 1 97.56 272 ASN A CA 1
ATOM 2067 C C . ASN A 1 272 ? -17.594 4.773 8.734 1 97.56 272 ASN A C 1
ATOM 2069 O O . ASN A 1 272 ? -16.453 4.344 8.523 1 97.56 272 ASN A O 1
ATOM 2073 N N . TYR A 1 273 ? -17.984 6.031 8.641 1 96.25 273 TYR A N 1
ATOM 2074 C CA . TYR A 1 273 ? -17.016 7.066 8.32 1 96.25 273 TYR A CA 1
ATOM 2075 C C . TYR A 1 273 ? -15.859 7.051 9.32 1 96.25 273 TYR A C 1
ATOM 2077 O O . TYR A 1 273 ? -16.078 6.969 10.531 1 96.25 273 TYR A O 1
ATOM 2085 N N . GLY A 1 274 ? -14.617 7.051 8.711 1 95.62 274 GLY A N 1
ATOM 2086 C CA . GLY A 1 274 ? -13.453 7.133 9.57 1 95.62 274 GLY A CA 1
ATOM 2087 C C . GLY A 1 274 ? -12.898 5.773 9.961 1 95.62 274 GLY A C 1
ATOM 2088 O O . GLY A 1 274 ? -11.758 5.668 10.422 1 95.62 274 GLY A O 1
ATOM 2089 N N . ASP A 1 275 ? -13.594 4.668 9.797 1 97.38 275 ASP A N 1
ATOM 2090 C CA . ASP A 1 275 ? -13.195 3.336 10.234 1 97.38 275 ASP A CA 1
ATOM 2091 C C . ASP A 1 275 ? -11.898 2.896 9.555 1 97.38 275 ASP A C 1
ATOM 2093 O O . ASP A 1 275 ? -11.102 2.166 10.141 1 97.38 275 ASP A O 1
ATOM 2097 N N . HIS A 1 276 ? -11.797 3.26 8.344 1 98 276 HIS A N 1
ATOM 2098 C CA . HIS A 1 276 ? -10.633 2.904 7.539 1 98 276 HIS A CA 1
ATOM 2099 C C . HIS A 1 276 ? -10.391 3.93 6.438 1 98 276 HIS A C 1
ATOM 2101 O O . HIS A 1 276 ? -11.211 4.828 6.227 1 98 276 HIS A O 1
ATOM 2107 N N . GLY A 1 277 ? -9.172 3.889 5.883 1 97.38 277 GLY A N 1
ATOM 2108 C CA . GLY A 1 277 ? -8.867 4.852 4.84 1 97.38 277 GLY A CA 1
ATOM 2109 C C . GLY A 1 277 ? -7.457 4.715 4.297 1 97.38 277 GLY A C 1
ATOM 2110 O O . GLY A 1 277 ? -6.672 3.902 4.797 1 97.38 277 GLY A O 1
ATOM 2111 N N . SER A 1 278 ? -7.199 5.445 3.307 1 97.44 278 SER A N 1
ATOM 2112 C CA . SER A 1 278 ? -5.914 5.512 2.613 1 97.44 278 SER A CA 1
ATOM 2113 C C . SER A 1 278 ? -5.746 6.844 1.892 1 97.44 278 SER A C 1
ATOM 2115 O O . SER A 1 278 ? -6.703 7.383 1.339 1 97.44 278 SER A O 1
ATOM 2117 N N . THR A 1 279 ? -4.527 7.34 1.895 1 96.75 279 THR A N 1
ATOM 2118 C CA . THR A 1 279 ? -4.254 8.617 1.24 1 96.75 279 THR A CA 1
ATOM 2119 C C . THR A 1 279 ? -4.293 8.461 -0.278 1 96.75 279 THR A C 1
ATOM 2121 O O . THR A 1 279 ? -5.055 9.156 -0.957 1 96.75 279 THR A O 1
ATOM 2124 N N . PHE A 1 280 ? -3.617 7.488 -0.826 1 97.75 280 PHE A N 1
ATOM 2125 C CA . PHE A 1 280 ? -3.398 7.355 -2.262 1 97.75 280 PHE A CA 1
ATOM 2126 C C . PHE A 1 280 ? -4.547 6.602 -2.918 1 97.75 280 PHE A C 1
ATOM 2128 O O . PHE A 1 280 ? -4.828 6.793 -4.102 1 97.75 280 PHE A O 1
ATOM 2135 N N . ALA A 1 281 ? -5.094 5.641 -2.17 1 98.06 281 ALA A N 1
ATOM 2136 C CA . ALA A 1 281 ? -5.945 4.613 -2.76 1 98.06 281 ALA A CA 1
ATOM 2137 C C . ALA A 1 281 ? -7.129 5.238 -3.492 1 98.06 281 ALA A C 1
ATOM 2139 O O . ALA A 1 281 ? -7.758 6.172 -2.986 1 98.06 281 ALA A O 1
ATOM 2140 N N . GLY A 1 282 ? -7.387 4.738 -4.641 1 98.19 282 GLY A N 1
ATOM 2141 C CA . GLY A 1 282 ? -8.516 5.227 -5.422 1 98.19 282 GLY A CA 1
ATOM 2142 C C . GLY A 1 282 ? -8.227 6.535 -6.129 1 98.19 282 GLY A C 1
ATOM 2143 O O . GLY A 1 282 ? -9.141 7.297 -6.438 1 98.19 282 GLY A O 1
ATOM 2144 N N . GLY A 1 283 ? -6.984 6.902 -6.293 1 98.25 283 GLY A N 1
ATOM 2145 C CA . GLY A 1 283 ? -6.648 8.125 -7.008 1 98.25 283 GLY A CA 1
ATOM 2146 C C . GLY A 1 283 ? -7.109 8.117 -8.453 1 98.25 283 GLY A C 1
ATOM 2147 O O . GLY A 1 283 ? -7.168 7.062 -9.086 1 98.25 283 GLY A O 1
ATOM 2148 N N . PRO A 1 284 ? -7.363 9.25 -9.031 1 98.69 284 PRO A N 1
ATOM 2149 C CA . PRO A 1 284 ? -7.93 9.352 -10.375 1 98.69 284 PRO A CA 1
ATOM 2150 C C . PRO A 1 284 ? -7.059 8.672 -11.43 1 98.69 284 PRO A C 1
ATOM 2152 O O . PRO A 1 284 ? -7.574 7.953 -12.297 1 98.69 284 PRO A O 1
ATOM 2155 N N . LEU A 1 285 ? -5.801 8.867 -11.383 1 98.62 285 LEU A N 1
ATOM 2156 C CA . LEU A 1 285 ? -4.926 8.312 -12.406 1 98.62 285 LEU A CA 1
ATOM 2157 C C . LEU A 1 285 ? -4.961 6.785 -12.383 1 98.62 285 LEU A C 1
ATOM 2159 O O . LEU A 1 285 ? -5.199 6.148 -13.406 1 98.62 285 LEU A O 1
ATOM 2163 N N . VAL A 1 286 ? -4.734 6.18 -11.25 1 98.62 286 VAL A N 1
ATOM 2164 C CA . VAL A 1 286 ? -4.672 4.727 -11.125 1 98.62 286 VAL A CA 1
ATOM 2165 C C . VAL A 1 286 ? -6.02 4.117 -11.492 1 98.62 286 VAL A C 1
ATOM 2167 O O . VAL A 1 286 ? -6.078 3.08 -12.156 1 98.62 286 VAL A O 1
ATOM 2170 N N . CYS A 1 287 ? -7.086 4.766 -11.07 1 98.88 287 CYS A N 1
ATOM 2171 C CA . CYS A 1 287 ? -8.422 4.246 -11.352 1 98.88 287 CYS A CA 1
ATOM 2172 C C . CYS A 1 287 ? -8.727 4.305 -12.844 1 98.88 287 CYS A C 1
ATOM 2174 O O . CYS A 1 287 ? -9.383 3.416 -13.383 1 98.88 287 CYS A O 1
ATOM 2176 N N . GLN A 1 288 ? -8.281 5.371 -13.477 1 98.81 288 GLN A N 1
ATOM 2177 C CA . GLN A 1 288 ? -8.5 5.469 -14.914 1 98.81 288 GLN A CA 1
ATOM 2178 C C . GLN A 1 288 ? -7.762 4.359 -15.656 1 98.81 288 GLN A C 1
ATOM 2180 O O . GLN A 1 288 ? -8.281 3.795 -16.625 1 98.81 288 GLN A O 1
ATOM 2185 N N . VAL A 1 289 ? -6.578 4.109 -15.273 1 98.69 289 VAL A N 1
ATOM 2186 C CA . VAL A 1 289 ? -5.789 3.035 -15.859 1 98.69 289 VAL A CA 1
ATOM 2187 C C . VAL A 1 289 ? -6.469 1.691 -15.609 1 98.69 289 VAL A C 1
ATOM 2189 O O . VAL A 1 289 ? -6.539 0.845 -16.5 1 98.69 289 VAL A O 1
ATOM 2192 N N . ALA A 1 290 ? -6.949 1.516 -14.398 1 98.88 290 ALA A N 1
ATOM 2193 C CA . ALA A 1 290 ? -7.652 0.29 -14.031 1 98.88 290 ALA A CA 1
ATOM 2194 C C . ALA A 1 290 ? -8.898 0.096 -14.891 1 98.88 290 ALA A C 1
ATOM 2196 O O . ALA A 1 290 ? -9.227 -1.028 -15.281 1 98.88 290 ALA A O 1
ATOM 2197 N N . LEU A 1 291 ? -9.602 1.188 -15.156 1 98.81 291 LEU A N 1
ATOM 2198 C CA . LEU A 1 291 ? -10.781 1.12 -16 1 98.81 291 LEU A CA 1
ATOM 2199 C C . LEU A 1 291 ? -10.422 0.61 -17.391 1 98.81 291 LEU A C 1
ATOM 2201 O O . LEU A 1 291 ? -11.109 -0.253 -17.953 1 98.81 291 LEU A O 1
ATOM 2205 N N . ALA A 1 292 ? -9.352 1.151 -17.922 1 98.62 292 ALA A N 1
ATOM 2206 C CA . ALA A 1 292 ? -8.898 0.723 -19.234 1 98.62 292 ALA A CA 1
ATOM 2207 C C . ALA A 1 292 ? -8.516 -0.755 -19.234 1 98.62 292 ALA A C 1
ATOM 2209 O O . ALA A 1 292 ? -8.852 -1.491 -20.172 1 98.62 292 ALA A O 1
ATOM 2210 N N . THR A 1 293 ? -7.855 -1.195 -18.234 1 98.56 293 THR A N 1
ATOM 2211 C CA . THR A 1 293 ? -7.422 -2.582 -18.094 1 98.56 293 THR A CA 1
ATOM 2212 C C . THR A 1 293 ? -8.625 -3.51 -17.953 1 98.56 293 THR A C 1
ATOM 2214 O O . THR A 1 293 ? -8.727 -4.523 -18.641 1 98.56 293 THR A O 1
ATOM 2217 N N . LEU A 1 294 ? -9.523 -3.148 -17.031 1 98.69 294 LEU A N 1
ATOM 2218 C CA . LEU A 1 294 ? -10.711 -3.951 -16.75 1 98.69 294 LEU A CA 1
ATOM 2219 C C . LEU A 1 294 ? -11.578 -4.082 -18 1 98.69 294 LEU A C 1
ATOM 2221 O O . LEU A 1 294 ? -12.133 -5.148 -18.266 1 98.69 294 LEU A O 1
ATOM 2225 N N . HIS A 1 295 ? -11.695 -3.014 -18.734 1 98.06 295 HIS A N 1
ATOM 2226 C CA . HIS A 1 295 ? -12.492 -3.014 -19.953 1 98.06 295 HIS A CA 1
ATOM 2227 C C . HIS A 1 295 ? -11.992 -4.059 -20.938 1 98.06 295 HIS A C 1
ATOM 2229 O O . HIS A 1 295 ? -12.781 -4.812 -21.5 1 98.06 295 HIS A O 1
ATOM 2235 N N . LYS A 1 296 ? -10.742 -4.168 -21.078 1 98.12 296 LYS A N 1
ATOM 2236 C CA . LYS A 1 296 ? -10.148 -5.102 -22.031 1 98.12 296 LYS A CA 1
ATOM 2237 C C . LYS A 1 296 ? -10.258 -6.539 -21.547 1 98.12 296 LYS A C 1
ATOM 2239 O O . LYS A 1 296 ? -10.633 -7.438 -22.297 1 98.12 296 LYS A O 1
ATOM 2244 N N . ILE A 1 297 ? -10.008 -6.734 -20.312 1 98.38 297 ILE A N 1
ATOM 2245 C CA . ILE A 1 297 ? -9.938 -8.086 -19.766 1 98.38 297 ILE A CA 1
ATOM 2246 C C . ILE A 1 297 ? -11.344 -8.672 -19.672 1 98.38 297 ILE A C 1
ATOM 2248 O O . ILE A 1 297 ? -11.539 -9.875 -19.859 1 98.38 297 ILE A O 1
ATOM 2252 N N . SER A 1 298 ? -12.336 -7.785 -19.453 1 98.19 298 SER A N 1
ATOM 2253 C CA . SER A 1 298 ? -13.695 -8.242 -19.188 1 98.19 298 SER A CA 1
ATOM 2254 C C . SER A 1 298 ? -14.375 -8.695 -20.484 1 98.19 298 SER A C 1
ATOM 2256 O O . SER A 1 298 ? -15.477 -9.25 -20.438 1 98.19 298 SER A O 1
ATOM 2258 N N . ASN A 1 299 ? -13.758 -8.445 -21.594 1 98.19 299 ASN A N 1
ATOM 2259 C CA . ASN A 1 299 ? -14.32 -8.898 -22.859 1 98.19 299 ASN A CA 1
ATOM 2260 C C . ASN A 1 299 ? -14.453 -10.414 -22.922 1 98.19 299 ASN A C 1
ATOM 2262 O O . ASN A 1 299 ? -13.461 -11.133 -22.75 1 98.19 299 ASN A O 1
ATOM 2266 N N . PRO A 1 300 ? -15.656 -10.93 -23.188 1 98.06 300 PRO A N 1
ATOM 2267 C CA . PRO A 1 300 ? -15.867 -12.375 -23.172 1 98.06 300 PRO A CA 1
ATOM 2268 C C . PRO A 1 300 ? -14.984 -13.109 -24.172 1 98.06 300 PRO A C 1
ATOM 2270 O O . PRO A 1 300 ? -14.531 -14.227 -23.891 1 98.06 300 PRO A O 1
ATOM 2273 N N . ASN A 1 301 ? -14.797 -12.531 -25.312 1 98.5 301 ASN A N 1
ATOM 2274 C CA . ASN A 1 301 ? -13.914 -13.156 -26.297 1 98.5 301 ASN A CA 1
ATOM 2275 C C . ASN A 1 301 ? -12.477 -13.219 -25.797 1 98.5 301 ASN A C 1
ATOM 2277 O O . ASN A 1 301 ? -11.766 -14.195 -26.062 1 98.5 301 ASN A O 1
ATOM 2281 N N . PHE A 1 302 ? -12.094 -12.164 -25.188 1 98.5 302 PHE A N 1
ATOM 2282 C CA . PHE A 1 302 ? -10.758 -12.133 -24.594 1 98.5 302 PHE A CA 1
ATOM 2283 C C . PHE A 1 302 ? -10.602 -13.242 -23.562 1 98.5 302 PHE A C 1
ATOM 2285 O O . PHE A 1 302 ? -9.625 -13.992 -23.594 1 98.5 302 PHE A O 1
ATOM 2292 N N . LEU A 1 303 ? -11.555 -13.414 -22.672 1 98.69 303 LEU A N 1
ATOM 2293 C CA . LEU A 1 303 ? -11.531 -14.422 -21.625 1 98.69 303 LEU A CA 1
ATOM 2294 C C . LEU A 1 303 ? -11.555 -15.828 -22.219 1 98.69 303 LEU A C 1
ATOM 2296 O O . LEU A 1 303 ? -10.859 -16.719 -21.734 1 98.69 303 LEU A O 1
ATOM 2300 N N . SER A 1 304 ? -12.344 -15.984 -23.234 1 98.56 304 SER A N 1
ATOM 2301 C CA . SER A 1 304 ? -12.383 -17.266 -23.938 1 98.56 304 SER A CA 1
ATOM 2302 C C . SER A 1 304 ? -11.016 -17.641 -24.5 1 98.56 304 SER A C 1
ATOM 2304 O O . SER A 1 304 ? -10.617 -18.797 -24.469 1 98.56 304 SER A O 1
ATOM 2306 N N . SER A 1 305 ? -10.367 -16.656 -25.031 1 98.62 305 SER A N 1
ATOM 2307 C CA . SER A 1 305 ? -9.039 -16.891 -25.578 1 98.62 305 SER A CA 1
ATOM 2308 C C . SER A 1 305 ? -8.055 -17.312 -24.484 1 98.62 305 SER A C 1
ATOM 2310 O O . SER A 1 305 ? -7.156 -18.125 -24.734 1 98.62 305 SER A O 1
ATOM 2312 N N . VAL A 1 306 ? -8.172 -16.766 -23.312 1 98.81 306 VAL A N 1
ATOM 2313 C CA . VAL A 1 306 ? -7.328 -17.141 -22.172 1 98.81 306 VAL A CA 1
ATOM 2314 C C . VAL A 1 306 ? -7.539 -18.609 -21.844 1 98.81 306 VAL A C 1
ATOM 2316 O O . VAL A 1 306 ? -6.57 -19.344 -21.625 1 98.81 306 VAL A O 1
ATOM 2319 N N . THR A 1 307 ? -8.781 -19.031 -21.797 1 98.62 307 THR A N 1
ATOM 2320 C CA . THR A 1 307 ? -9.117 -20.422 -21.516 1 98.62 307 THR A CA 1
ATOM 2321 C C . THR A 1 307 ? -8.492 -21.359 -22.562 1 98.62 307 THR A C 1
ATOM 2323 O O . THR A 1 307 ? -7.859 -22.344 -22.219 1 98.62 307 THR A O 1
ATOM 2326 N N . LYS A 1 308 ? -8.672 -20.984 -23.797 1 98.69 308 LYS A N 1
ATOM 2327 C CA . LYS A 1 308 ? -8.164 -21.797 -24.891 1 98.69 308 LYS A CA 1
ATOM 2328 C C . LYS A 1 308 ? -6.641 -21.906 -24.844 1 98.69 308 LYS A C 1
ATOM 2330 O O . LYS A 1 308 ? -6.078 -22.984 -25.016 1 98.69 308 LYS A O 1
ATOM 2335 N N . LYS A 1 309 ? -5.984 -20.812 -24.688 1 98.81 309 LYS A N 1
ATOM 2336 C CA . LYS A 1 309 ? -4.527 -20.781 -24.609 1 98.81 309 LYS A CA 1
ATOM 2337 C C . LYS A 1 309 ? -4.016 -21.594 -23.422 1 98.81 309 LYS A C 1
ATOM 2339 O O . LYS A 1 309 ? -3.008 -22.297 -23.531 1 98.81 309 LYS A O 1
ATOM 2344 N N . GLY A 1 310 ? -4.719 -21.406 -22.281 1 98.69 310 GLY A N 1
ATOM 2345 C CA . GLY A 1 310 ? -4.34 -22.172 -21.109 1 98.69 310 GLY A CA 1
ATOM 2346 C C . GLY A 1 310 ? -4.426 -23.672 -21.328 1 98.69 310 GLY A C 1
ATOM 2347 O O . GLY A 1 310 ? -3.51 -24.406 -20.953 1 98.69 310 GLY A O 1
ATOM 2348 N N . GLU A 1 311 ? -5.512 -24.141 -21.922 1 98.5 311 GLU A N 1
ATOM 2349 C CA . GLU A 1 311 ? -5.699 -25.547 -22.234 1 98.5 311 GLU A CA 1
ATOM 2350 C C . GLU A 1 311 ? -4.641 -26.047 -23.203 1 98.5 311 GLU A C 1
ATOM 2352 O O . GLU A 1 311 ? -4.07 -27.125 -23.016 1 98.5 311 GLU A O 1
ATOM 2357 N N . GLY A 1 312 ? -4.457 -25.281 -24.234 1 98.62 312 GLY A N 1
ATOM 2358 C CA . GLY A 1 312 ? -3.441 -25.641 -25.219 1 98.62 312 GLY A CA 1
ATOM 2359 C C . GLY A 1 312 ? -2.047 -25.719 -24.625 1 98.62 312 GLY A C 1
ATOM 2360 O O . GLY A 1 312 ? -1.289 -26.641 -24.938 1 98.62 312 GLY A O 1
ATOM 2361 N N . PHE A 1 313 ? -1.648 -24.781 -23.875 1 98.75 313 PHE A N 1
ATOM 2362 C CA . PHE A 1 313 ? -0.337 -24.719 -23.234 1 98.75 313 PHE A CA 1
ATOM 2363 C C . PHE A 1 313 ? -0.126 -25.922 -22.328 1 98.75 313 PHE A C 1
ATOM 2365 O O . PHE A 1 313 ? 0.915 -26.578 -22.391 1 98.75 313 PHE A O 1
ATOM 2372 N N . LYS A 1 314 ? -1.112 -26.203 -21.438 1 98.12 314 LYS A N 1
ATOM 2373 C CA . LYS A 1 314 ? -1.024 -27.359 -20.531 1 98.12 314 LYS A CA 1
ATOM 2374 C C . LYS A 1 314 ? -0.876 -28.656 -21.312 1 98.12 314 LYS A C 1
ATOM 2376 O O . LYS A 1 314 ? -0.112 -29.531 -20.922 1 98.12 314 LYS A O 1
ATOM 2381 N N . ARG A 1 315 ? -1.651 -28.781 -22.375 1 98.19 315 ARG A N 1
ATOM 2382 C CA . ARG A 1 315 ? -1.567 -29.969 -23.219 1 98.19 315 ARG A CA 1
ATOM 2383 C C . ARG A 1 315 ? -0.168 -30.125 -23.797 1 98.19 315 ARG A C 1
ATOM 2385 O O . ARG A 1 315 ? 0.396 -31.219 -23.781 1 98.19 315 ARG A O 1
ATOM 2392 N N . LYS A 1 316 ? 0.366 -29.094 -24.312 1 98.5 316 LYS A N 1
ATOM 2393 C CA . LYS A 1 316 ? 1.697 -29.141 -24.922 1 98.5 316 LYS A CA 1
ATOM 2394 C C . LYS A 1 316 ? 2.758 -29.484 -23.875 1 98.5 316 LYS A C 1
ATOM 2396 O O . LYS A 1 316 ? 3.68 -30.25 -24.141 1 98.5 316 LYS A O 1
ATOM 2401 N N . LEU A 1 317 ? 2.631 -28.844 -22.703 1 98.56 317 LEU A N 1
ATOM 2402 C CA . LEU A 1 317 ? 3.549 -29.156 -21.609 1 98.56 317 LEU A CA 1
ATOM 2403 C C . LEU A 1 317 ? 3.475 -30.625 -21.25 1 98.56 317 LEU A C 1
ATOM 2405 O O . LEU A 1 317 ? 4.504 -31.281 -21.047 1 98.56 317 LEU A O 1
ATOM 2409 N N . ALA A 1 318 ? 2.258 -31.141 -21.125 1 97.88 318 ALA A N 1
ATOM 2410 C CA . ALA A 1 318 ? 2.062 -32.562 -20.797 1 97.88 318 ALA A CA 1
ATOM 2411 C C . ALA A 1 318 ? 2.664 -33.469 -21.859 1 97.88 318 ALA A C 1
ATOM 2413 O O . ALA A 1 318 ? 3.277 -34.469 -21.547 1 97.88 318 ALA A O 1
ATOM 2414 N N . GLU A 1 319 ? 2.463 -33.094 -23.062 1 97.88 319 GLU A N 1
ATOM 2415 C CA . GLU A 1 319 ? 2.969 -33.875 -24.188 1 97.88 319 GLU A CA 1
ATOM 2416 C C . GLU A 1 319 ? 4.496 -33.906 -24.188 1 97.88 319 GLU A C 1
ATOM 2418 O O . GLU A 1 319 ? 5.098 -34.938 -24.438 1 97.88 319 GLU A O 1
ATOM 2423 N N . LYS A 1 320 ? 5.109 -32.812 -23.922 1 97.56 320 LYS A N 1
ATOM 2424 C CA . LYS A 1 320 ? 6.555 -32.688 -24.094 1 97.56 320 LYS A CA 1
ATOM 2425 C C . LYS A 1 320 ? 7.289 -33.094 -22.812 1 97.56 320 LYS A C 1
ATOM 2427 O O . LYS A 1 320 ? 8.422 -33.562 -22.859 1 97.56 320 LYS A O 1
ATOM 2432 N N . LEU A 1 321 ? 6.664 -32.781 -21.703 1 96.75 321 LEU A N 1
ATOM 2433 C CA . LEU A 1 321 ? 7.395 -32.906 -20.453 1 96.75 321 LEU A CA 1
ATOM 2434 C C . LEU A 1 321 ? 6.824 -34.062 -19.609 1 96.75 321 LEU A C 1
ATOM 2436 O O . LEU A 1 321 ? 7.488 -34.531 -18.688 1 96.75 321 LEU A O 1
ATOM 2440 N N . GLY A 1 322 ? 5.594 -34.344 -19.906 1 93.06 322 GLY A N 1
ATOM 2441 C CA . GLY A 1 322 ? 4.961 -35.406 -19.141 1 93.06 322 GLY A CA 1
ATOM 2442 C C . GLY A 1 322 ? 5.773 -36.688 -19.109 1 93.06 322 GLY A C 1
ATOM 2443 O O . GLY A 1 322 ? 6.281 -37.125 -20.156 1 93.06 322 GLY A O 1
ATOM 2444 N N . GLY A 1 323 ? 6.012 -37.281 -17.906 1 91.94 323 GLY A N 1
ATOM 2445 C CA . GLY A 1 323 ? 6.703 -38.562 -17.766 1 91.94 323 GLY A CA 1
ATOM 2446 C C . GLY A 1 323 ? 8.211 -38.406 -17.734 1 91.94 323 GLY A C 1
ATOM 2447 O O . GLY A 1 323 ? 8.93 -39.375 -17.469 1 91.94 323 GLY A O 1
ATOM 2448 N N . LYS A 1 324 ? 8.672 -37.281 -18.047 1 93.94 324 LYS A N 1
ATOM 2449 C CA . LYS A 1 324 ? 10.117 -37.062 -17.969 1 93.94 324 LYS A CA 1
ATOM 2450 C C . LYS A 1 324 ? 10.602 -37.125 -16.516 1 93.94 324 LYS A C 1
ATOM 2452 O O . LYS A 1 324 ? 9.836 -36.906 -15.594 1 93.94 324 LYS A O 1
ATOM 2457 N N . PRO A 1 325 ? 11.844 -37.406 -16.453 1 94 325 PRO A N 1
ATOM 2458 C CA . PRO A 1 325 ? 12.391 -37.438 -15.094 1 94 325 PRO A CA 1
ATOM 2459 C C . PRO A 1 325 ? 12.203 -36.125 -14.336 1 94 325 PRO A C 1
ATOM 2461 O O . PRO A 1 325 ? 12.305 -35.062 -14.922 1 94 325 PRO A O 1
ATOM 2464 N N . HIS A 1 326 ? 11.844 -36.188 -13.094 1 96.38 326 HIS A N 1
ATOM 2465 C CA . HIS A 1 326 ? 11.75 -35.094 -12.133 1 96.38 326 HIS A CA 1
ATOM 2466 C C . HIS A 1 326 ? 10.398 -34.406 -12.219 1 96.38 326 HIS A C 1
ATOM 2468 O O . HIS A 1 326 ? 10.016 -33.656 -11.312 1 96.38 326 HIS A O 1
ATOM 2474 N N . VAL A 1 327 ? 9.719 -34.5 -13.383 1 98.12 327 VAL A N 1
ATOM 2475 C CA . VAL A 1 327 ? 8.422 -33.844 -13.516 1 98.12 327 VAL A CA 1
ATOM 2476 C C . VAL A 1 327 ? 7.359 -34.656 -12.789 1 98.12 327 VAL A C 1
ATOM 2478 O O . VAL A 1 327 ? 7.109 -35.812 -13.125 1 98.12 327 VAL A O 1
ATOM 2481 N N . LYS A 1 328 ? 6.699 -34.062 -11.82 1 98.19 328 LYS A N 1
ATOM 2482 C CA . LYS A 1 328 ? 5.723 -34.781 -11 1 98.19 328 LYS A CA 1
ATOM 2483 C C . LYS A 1 328 ? 4.301 -34.531 -11.484 1 98.19 328 LYS A C 1
ATOM 2485 O O . LYS A 1 328 ? 3.51 -35.469 -11.641 1 98.19 328 LYS A O 1
ATOM 2490 N N . GLU A 1 329 ? 4.016 -33.281 -11.672 1 98.12 329 GLU A N 1
ATOM 2491 C CA . GLU A 1 329 ? 2.643 -32.906 -12 1 98.12 329 GLU A CA 1
ATOM 2492 C C . GLU A 1 329 ? 2.594 -31.562 -12.75 1 98.12 329 GLU A C 1
ATOM 2494 O O . GLU A 1 329 ? 3.367 -30.656 -12.453 1 98.12 329 GLU A O 1
ATOM 2499 N N . ILE A 1 330 ? 1.807 -31.484 -13.711 1 98.44 330 ILE A N 1
ATOM 2500 C CA . ILE A 1 330 ? 1.455 -30.25 -14.391 1 98.44 330 ILE A CA 1
ATOM 2501 C C . ILE A 1 330 ? 0.007 -29.875 -14.07 1 98.44 330 ILE A C 1
ATOM 2503 O O . ILE A 1 330 ? -0.907 -30.672 -14.305 1 98.44 330 ILE A O 1
ATOM 2507 N N . ARG A 1 331 ? -0.207 -28.688 -13.453 1 98.19 331 ARG A N 1
ATOM 2508 C CA . ARG A 1 331 ? -1.545 -28.281 -13.023 1 98.19 331 ARG A CA 1
ATOM 2509 C C . ARG A 1 331 ? -1.788 -26.797 -13.289 1 98.19 331 ARG A C 1
ATOM 2511 O O . ARG A 1 331 ? -0.856 -26.062 -13.609 1 98.19 331 ARG A O 1
ATOM 2518 N N . GLY A 1 332 ? -3.09 -26.453 -13.094 1 97.31 332 GLY A N 1
ATOM 2519 C CA . GLY A 1 332 ? -3.484 -25.047 -13.234 1 97.31 332 GLY A CA 1
ATOM 2520 C C . GLY A 1 332 ? -4.73 -24.875 -14.078 1 97.31 332 GLY A C 1
ATOM 2521 O O . GLY A 1 332 ? -5.316 -25.844 -14.555 1 97.31 332 GLY A O 1
ATOM 2522 N N . LEU A 1 333 ? -5.148 -23.656 -14.133 1 97.44 333 LEU A N 1
ATOM 2523 C CA . LEU A 1 333 ? -6.344 -23.234 -14.859 1 97.44 333 LEU A CA 1
ATOM 2524 C C . LEU A 1 333 ? -6.102 -21.922 -15.594 1 97.44 333 LEU A C 1
ATOM 2526 O O . LEU A 1 333 ? -5.535 -20.984 -15.023 1 97.44 333 LEU A O 1
ATOM 2530 N N . GLY A 1 334 ? -6.59 -21.859 -16.906 1 98.38 334 GLY A N 1
ATOM 2531 C CA . GLY A 1 334 ? -6.258 -20.688 -17.688 1 98.38 334 GLY A CA 1
ATOM 2532 C C . GLY A 1 334 ? -4.762 -20.469 -17.844 1 98.38 334 GLY A C 1
ATOM 2533 O O . GLY A 1 334 ? -4.039 -21.391 -18.219 1 98.38 334 GLY A O 1
ATOM 2534 N N . LEU A 1 335 ? -4.32 -19.234 -17.609 1 98.81 335 LEU A N 1
ATOM 2535 C CA . LEU A 1 335 ? -2.902 -18.922 -17.75 1 98.81 335 LEU A CA 1
ATOM 2536 C C . LEU A 1 335 ? -2.256 -18.688 -16.391 1 98.81 335 LEU A C 1
ATOM 2538 O O . LEU A 1 335 ? -1.576 -17.688 -16.188 1 98.81 335 LEU A O 1
ATOM 2542 N N . ILE A 1 336 ? -2.555 -19.547 -15.453 1 98.81 336 ILE A N 1
ATOM 2543 C CA . ILE A 1 336 ? -1.861 -19.781 -14.195 1 98.81 336 ILE A CA 1
ATOM 2544 C C . ILE A 1 336 ? -1.55 -21.266 -14.039 1 98.81 336 ILE A C 1
ATOM 2546 O O . ILE A 1 336 ? -2.416 -22.047 -13.641 1 98.81 336 ILE A O 1
ATOM 2550 N N . ILE A 1 337 ? -0.351 -21.609 -14.414 1 98.81 337 ILE A N 1
ATOM 2551 C CA . ILE A 1 337 ? 0.025 -23.016 -14.594 1 98.81 337 ILE A CA 1
ATOM 2552 C C . ILE A 1 337 ? 1.325 -23.297 -13.844 1 98.81 337 ILE A C 1
ATOM 2554 O O . ILE A 1 337 ? 2.191 -22.422 -13.734 1 98.81 337 ILE A O 1
ATOM 2558 N N . GLY A 1 338 ? 1.433 -24.469 -13.258 1 98.75 338 GLY A N 1
ATOM 2559 C CA . GLY A 1 338 ? 2.619 -24.875 -12.531 1 98.75 338 GLY A CA 1
ATOM 2560 C C . GLY A 1 338 ? 3.1 -26.266 -12.914 1 98.75 338 GLY A C 1
ATOM 2561 O O . GLY A 1 338 ? 2.295 -27.141 -13.25 1 98.75 338 GLY A O 1
ATOM 2562 N N . ILE A 1 339 ? 4.352 -26.484 -12.984 1 98.81 339 ILE A N 1
ATOM 2563 C CA . ILE A 1 339 ? 4.992 -27.781 -13.102 1 98.81 339 ILE A CA 1
ATOM 2564 C C . ILE A 1 339 ? 5.688 -28.141 -11.797 1 98.81 339 ILE A C 1
ATOM 2566 O O . ILE A 1 339 ? 6.699 -27.516 -11.438 1 98.81 339 ILE A O 1
ATOM 2570 N N . GLU A 1 340 ? 5.172 -29.031 -11.102 1 98.75 340 GLU A N 1
ATOM 2571 C CA . GLU A 1 340 ? 5.812 -29.5 -9.875 1 98.75 340 GLU A CA 1
ATOM 2572 C C . GLU A 1 340 ? 6.934 -30.484 -10.18 1 98.75 340 GLU A C 1
ATOM 2574 O O . GLU A 1 340 ? 6.75 -31.422 -10.961 1 98.75 340 GLU A O 1
ATOM 2579 N N . LEU A 1 341 ? 8.016 -30.266 -9.625 1 98.56 341 LEU A N 1
ATOM 2580 C CA . LEU A 1 341 ? 9.188 -31.109 -9.758 1 98.56 341 LEU A CA 1
ATOM 2581 C C . LEU A 1 341 ? 9.492 -31.828 -8.445 1 98.56 341 LEU A C 1
ATOM 2583 O O . LEU A 1 341 ? 8.984 -31.453 -7.387 1 98.56 341 LEU A O 1
ATOM 2587 N N . ASP A 1 342 ? 10.258 -32.875 -8.461 1 98 342 ASP A N 1
ATOM 2588 C CA . ASP A 1 342 ? 10.68 -33.562 -7.25 1 98 342 ASP A CA 1
ATOM 2589 C C . ASP A 1 342 ? 12.016 -33.031 -6.742 1 98 342 ASP A C 1
ATOM 2591 O O . ASP A 1 342 ? 12.578 -33.562 -5.781 1 98 342 ASP A O 1
ATOM 2595 N N . VAL A 1 343 ? 12.531 -32.031 -7.422 1 97.88 343 VAL A N 1
ATOM 2596 C CA . VAL A 1 343 ? 13.758 -31.328 -7.055 1 97.88 343 VAL A CA 1
ATOM 2597 C C . VAL A 1 343 ? 13.516 -29.828 -7.07 1 97.88 343 VAL A C 1
ATOM 2599 O O . VAL A 1 343 ? 12.414 -29.375 -7.387 1 97.88 343 VAL A O 1
ATOM 2602 N N . SER A 1 344 ? 14.531 -29.062 -6.645 1 98.06 344 SER A N 1
ATOM 2603 C CA . SER A 1 344 ? 14.43 -27.609 -6.734 1 98.06 344 SER A CA 1
ATOM 2604 C C . SER A 1 344 ? 14.266 -27.156 -8.18 1 98.06 344 SER A C 1
ATOM 2606 O O . SER A 1 344 ? 14.906 -27.703 -9.086 1 98.06 344 SER A O 1
ATOM 2608 N N . ALA A 1 345 ? 13.422 -26.203 -8.383 1 98.38 345 ALA A N 1
ATOM 2609 C CA . ALA A 1 345 ? 13.156 -25.672 -9.727 1 98.38 345 ALA A CA 1
ATOM 2610 C C . ALA A 1 345 ? 14.203 -24.641 -10.117 1 98.38 345 ALA A C 1
ATOM 2612 O O . ALA A 1 345 ? 14.312 -24.266 -11.289 1 98.38 345 ALA A O 1
ATOM 2613 N N . SER A 1 346 ? 14.992 -24.172 -9.203 1 97.94 346 SER A N 1
ATOM 2614 C CA . SER A 1 346 ? 15.867 -23.016 -9.383 1 97.94 346 SER A CA 1
ATOM 2615 C C . SER A 1 346 ? 16.828 -23.219 -10.547 1 97.94 346 SER A C 1
ATOM 2617 O O . SER A 1 346 ? 17.016 -22.328 -11.375 1 97.94 346 SER A O 1
ATOM 2619 N N . PRO A 1 347 ? 17.469 -24.438 -10.648 1 98.19 347 PRO A N 1
ATOM 2620 C CA . PRO A 1 347 ? 18.375 -24.625 -11.781 1 98.19 347 PRO A CA 1
ATOM 2621 C C . PRO A 1 347 ? 17.672 -24.5 -13.133 1 98.19 347 PRO A C 1
ATOM 2623 O O . PRO A 1 347 ? 18.234 -23.953 -14.078 1 98.19 347 PRO A O 1
ATOM 2626 N N . LEU A 1 348 ? 16.5 -25.031 -13.219 1 98.5 348 LEU A N 1
ATOM 2627 C CA . LEU A 1 348 ? 15.727 -24.938 -14.453 1 98.5 348 LEU A CA 1
ATOM 2628 C C . LEU A 1 348 ? 15.344 -23.5 -14.758 1 98.5 348 LEU A C 1
ATOM 2630 O O . LEU A 1 348 ? 15.406 -23.062 -15.906 1 98.5 348 LEU A O 1
ATOM 2634 N N . VAL A 1 349 ? 14.93 -22.734 -13.758 1 98.62 349 VAL A N 1
ATOM 2635 C CA . VAL A 1 349 ? 14.555 -21.328 -13.898 1 98.62 349 VAL A CA 1
ATOM 2636 C C . VAL A 1 349 ? 15.75 -20.531 -14.414 1 98.62 349 VAL A C 1
ATOM 2638 O O . VAL A 1 349 ? 15.609 -19.703 -15.32 1 98.62 349 VAL A O 1
ATOM 2641 N N . ASP A 1 350 ? 16.891 -20.797 -13.883 1 98.44 350 ASP A N 1
ATOM 2642 C CA . ASP A 1 350 ? 18.109 -20.125 -14.305 1 98.44 350 ASP A CA 1
ATOM 2643 C C . ASP A 1 350 ? 18.453 -20.453 -15.758 1 98.44 350 ASP A C 1
ATOM 2645 O O . ASP A 1 350 ? 18.812 -19.578 -16.531 1 98.44 350 ASP A O 1
ATOM 2649 N N . ALA A 1 351 ? 18.344 -21.734 -16.062 1 98.62 351 ALA A N 1
ATOM 2650 C CA . ALA A 1 351 ? 18.641 -22.156 -17.438 1 98.62 351 ALA A CA 1
ATOM 2651 C C . ALA A 1 351 ? 17.688 -21.531 -18.422 1 98.62 351 ALA A C 1
ATOM 2653 O O . ALA A 1 351 ? 18.094 -21.125 -19.516 1 98.62 351 ALA A O 1
ATOM 2654 N N . CYS A 1 352 ? 16.406 -21.484 -18.094 1 98.81 352 CYS A N 1
ATOM 2655 C CA . CYS A 1 352 ? 15.414 -20.844 -18.938 1 98.81 352 CYS A CA 1
ATOM 2656 C C . CYS A 1 352 ? 15.742 -19.359 -19.141 1 98.81 352 CYS A C 1
ATOM 2658 O O . CYS A 1 352 ? 15.672 -18.859 -20.266 1 98.81 352 CYS A O 1
ATOM 2660 N N . ARG A 1 353 ? 16.078 -18.672 -18.062 1 98.69 353 ARG A N 1
ATOM 2661 C CA . ARG A 1 353 ? 16.438 -17.266 -18.156 1 98.69 353 ARG A CA 1
ATOM 2662 C C . ARG A 1 353 ? 17.609 -17.062 -19.109 1 98.69 353 ARG A C 1
ATOM 2664 O O . ARG A 1 353 ? 17.578 -16.156 -19.953 1 98.69 353 ARG A O 1
ATOM 2671 N N . GLU A 1 354 ? 18.625 -17.891 -19 1 98.31 354 GLU A N 1
ATOM 2672 C CA . GLU A 1 354 ? 19.797 -17.812 -19.875 1 98.31 354 GLU A CA 1
ATOM 2673 C C . GLU A 1 354 ? 19.422 -18.094 -21.328 1 98.31 354 GLU A C 1
ATOM 2675 O O . GLU A 1 354 ? 20.078 -17.625 -22.25 1 98.31 354 GLU A O 1
ATOM 2680 N N . SER A 1 355 ? 18.344 -18.797 -21.469 1 98.69 355 SER A N 1
ATOM 2681 C CA . SER A 1 355 ? 17.875 -19.141 -22.812 1 98.69 355 SER A CA 1
ATOM 2682 C C . SER A 1 355 ? 16.812 -18.172 -23.297 1 98.69 355 SER A C 1
ATOM 2684 O O . SER A 1 355 ? 16.172 -18.406 -24.328 1 98.69 355 SER A O 1
ATOM 2686 N N . GLY A 1 356 ? 16.531 -17.125 -22.547 1 98.62 356 GLY A N 1
ATOM 2687 C CA . GLY A 1 356 ? 15.656 -16.062 -23.016 1 98.62 356 GLY A CA 1
ATOM 2688 C C . GLY A 1 356 ? 14.219 -16.25 -22.562 1 98.62 356 GLY A C 1
ATOM 2689 O O . GLY A 1 356 ? 13.305 -15.633 -23.109 1 98.62 356 GLY A O 1
ATOM 2690 N N . LEU A 1 357 ? 13.984 -17.094 -21.609 1 98.94 357 LEU A N 1
ATOM 2691 C CA . LEU A 1 357 ? 12.656 -17.344 -21.047 1 98.94 357 LEU A CA 1
ATOM 2692 C C . LEU A 1 357 ? 12.625 -17.047 -19.562 1 98.94 357 LEU A C 1
ATOM 2694 O O . LEU A 1 357 ? 13.414 -17.594 -18.797 1 98.94 357 LEU A O 1
ATOM 2698 N N . LEU A 1 358 ? 11.719 -16.109 -19.172 1 98.94 358 LEU A N 1
ATOM 2699 C CA . LEU A 1 358 ? 11.586 -15.766 -17.766 1 98.94 358 LEU A CA 1
ATOM 2700 C C . LEU A 1 358 ? 10.414 -16.516 -17.125 1 98.94 358 LEU A C 1
ATOM 2702 O O . LEU A 1 358 ? 9.273 -16.375 -17.578 1 98.94 358 LEU A O 1
ATOM 2706 N N . VAL A 1 359 ? 10.656 -17.312 -16.141 1 98.81 359 VAL A N 1
ATOM 2707 C CA . VAL A 1 359 ? 9.648 -18.047 -15.383 1 98.81 359 VAL A CA 1
ATOM 2708 C C . VAL A 1 359 ? 9.922 -17.891 -13.891 1 98.81 359 VAL A C 1
ATOM 2710 O O . VAL A 1 359 ? 10.984 -17.422 -13.492 1 98.81 359 VAL A O 1
ATOM 2713 N N . LEU A 1 360 ? 8.93 -18.219 -13.047 1 98.56 360 LEU A N 1
ATOM 2714 C CA . LEU A 1 360 ? 9.031 -18.062 -11.602 1 98.56 360 LEU A CA 1
ATOM 2715 C C . LEU A 1 360 ? 9.039 -19.422 -10.898 1 98.56 360 LEU A C 1
ATOM 2717 O O . LEU A 1 360 ? 8.812 -20.453 -11.539 1 98.56 360 LEU A O 1
ATOM 2721 N N . THR A 1 361 ? 9.32 -19.359 -9.641 1 98.19 361 THR A N 1
ATOM 2722 C CA . THR A 1 361 ? 9.125 -20.516 -8.766 1 98.19 361 THR A CA 1
ATOM 2723 C C . THR A 1 361 ? 7.91 -20.312 -7.867 1 98.19 361 THR A C 1
ATOM 2725 O O . THR A 1 361 ? 7.422 -19.188 -7.719 1 98.19 361 THR A O 1
ATOM 2728 N N . ALA A 1 362 ? 7.391 -21.359 -7.297 1 98.12 362 ALA A N 1
ATOM 2729 C CA . ALA A 1 362 ? 6.328 -21.359 -6.293 1 98.12 362 ALA A CA 1
ATOM 2730 C C . ALA A 1 362 ? 6.457 -22.562 -5.359 1 98.12 362 ALA A C 1
ATOM 2732 O O . ALA A 1 362 ? 7.469 -23.266 -5.383 1 98.12 362 ALA A O 1
ATOM 2733 N N . GLY A 1 363 ? 5.48 -22.672 -4.5 1 97.5 363 GLY A N 1
ATOM 2734 C CA . GLY A 1 363 ? 5.543 -23.781 -3.549 1 97.5 363 GLY A CA 1
ATOM 2735 C C . GLY A 1 363 ? 6.723 -23.672 -2.6 1 97.5 363 GLY A C 1
ATOM 2736 O O . GLY A 1 363 ? 6.961 -22.625 -2.008 1 97.5 363 GLY A O 1
ATOM 2737 N N . LYS A 1 364 ? 7.41 -24.797 -2.434 1 96.38 364 LYS A N 1
ATOM 2738 C CA . LYS A 1 364 ? 8.602 -24.812 -1.596 1 96.38 364 LYS A CA 1
ATOM 2739 C C . LYS A 1 364 ? 9.859 -24.578 -2.426 1 96.38 364 LYS A C 1
ATOM 2741 O O . LYS A 1 364 ? 10.961 -24.953 -2.016 1 96.38 364 LYS A O 1
ATOM 2746 N N . GLY A 1 365 ? 9.641 -24.016 -3.627 1 97.44 365 GLY A N 1
ATOM 2747 C CA . GLY A 1 365 ? 10.742 -23.812 -4.551 1 97.44 365 GLY A CA 1
ATOM 2748 C C . GLY A 1 365 ? 10.875 -24.922 -5.582 1 97.44 365 GLY A C 1
ATOM 2749 O O . GLY A 1 365 ? 11.828 -24.938 -6.355 1 97.44 365 GLY A O 1
ATOM 2750 N N . ASN A 1 366 ? 9.883 -25.812 -5.625 1 98.38 366 ASN A N 1
ATOM 2751 C CA . ASN A 1 366 ? 9.961 -26.984 -6.496 1 98.38 366 ASN A CA 1
ATOM 2752 C C . ASN A 1 366 ? 8.898 -26.938 -7.594 1 98.38 366 ASN A C 1
ATOM 2754 O O . ASN A 1 366 ? 8.633 -27.938 -8.242 1 98.38 366 ASN A O 1
ATOM 2758 N N . VAL A 1 367 ? 8.211 -25.828 -7.742 1 98.75 367 VAL A N 1
ATOM 2759 C CA . VAL A 1 367 ? 7.207 -25.656 -8.789 1 98.75 367 VAL A CA 1
ATOM 2760 C C . VAL A 1 367 ? 7.645 -24.547 -9.734 1 98.75 367 VAL A C 1
ATOM 2762 O O . VAL A 1 367 ? 8 -23.453 -9.297 1 98.75 367 VAL A O 1
ATOM 2765 N N . VAL A 1 368 ? 7.742 -24.844 -11.031 1 98.88 368 VAL A N 1
ATOM 2766 C CA . VAL A 1 368 ? 7.875 -23.797 -12.031 1 98.88 368 VAL A CA 1
ATOM 2767 C C . VAL A 1 368 ? 6.516 -23.141 -12.273 1 98.88 368 VAL A C 1
ATOM 2769 O O . VAL A 1 368 ? 5.539 -23.828 -12.594 1 98.88 368 VAL A O 1
ATOM 2772 N N . ARG A 1 369 ? 6.418 -21.906 -12.078 1 98.81 369 ARG A N 1
ATOM 2773 C CA . ARG A 1 369 ? 5.16 -21.172 -12.141 1 98.81 369 ARG A CA 1
ATOM 2774 C C . ARG A 1 369 ? 5.098 -20.297 -13.383 1 98.81 369 ARG A C 1
ATOM 2776 O O . ARG A 1 369 ? 6.008 -19.5 -13.641 1 98.81 369 ARG A O 1
ATOM 2783 N N . PHE A 1 370 ? 4.016 -20.453 -14.148 1 98.88 370 PHE A N 1
ATOM 2784 C CA . PHE A 1 370 ? 3.746 -19.656 -15.344 1 98.88 370 PHE A CA 1
ATOM 2785 C C . PHE A 1 370 ? 2.521 -18.781 -15.141 1 98.88 370 PHE A C 1
ATOM 2787 O O . PHE A 1 370 ? 1.414 -19.281 -14.93 1 98.88 370 PHE A O 1
ATOM 2794 N N . VAL A 1 371 ? 2.719 -17.484 -15.211 1 98.81 371 VAL A N 1
ATOM 2795 C CA . VAL A 1 371 ? 1.645 -16.5 -15.203 1 98.81 371 VAL A CA 1
ATOM 2796 C C . VAL A 1 371 ? 1.913 -15.438 -16.266 1 98.81 371 VAL A C 1
ATOM 2798 O O . VAL A 1 371 ? 1.975 -14.242 -15.953 1 98.81 371 VAL A O 1
ATOM 2801 N N . PRO A 1 372 ? 1.982 -15.805 -17.547 1 98.88 372 PRO A N 1
ATOM 2802 C CA . PRO A 1 372 ? 2.297 -14.859 -18.609 1 98.88 372 PRO A CA 1
ATOM 2803 C C . PRO A 1 372 ? 1.231 -13.781 -18.781 1 98.88 372 PRO A C 1
ATOM 2805 O O . PRO A 1 372 ? 0.141 -13.891 -18.219 1 98.88 372 PRO A O 1
ATOM 2808 N N . PRO A 1 373 ? 1.597 -12.734 -19.578 1 98.81 373 PRO A N 1
ATOM 2809 C CA . PRO A 1 373 ? 0.494 -11.859 -19.984 1 98.81 373 PRO A CA 1
ATOM 2810 C C . PRO A 1 373 ? -0.647 -12.633 -20.656 1 98.81 373 PRO A C 1
ATOM 2812 O O . PRO A 1 373 ? -0.404 -13.586 -21.391 1 98.81 373 PRO A O 1
ATOM 2815 N N . LEU A 1 374 ? -1.857 -12.156 -20.391 1 98.88 374 LEU A N 1
ATOM 2816 C CA . LEU A 1 374 ? -3.016 -12.852 -20.938 1 98.88 374 LEU A CA 1
ATOM 2817 C C . LEU A 1 374 ? -3.062 -12.719 -22.453 1 98.88 374 LEU A C 1
ATOM 2819 O O . LEU A 1 374 ? -3.76 -13.484 -23.125 1 98.88 374 LEU A O 1
ATOM 2823 N N . ILE A 1 375 ? -2.266 -11.836 -23.031 1 98.75 375 ILE A N 1
ATOM 2824 C CA . ILE A 1 375 ? -2.262 -11.594 -24.469 1 98.75 375 ILE A CA 1
ATOM 2825 C C . ILE A 1 375 ? -1.201 -12.477 -25.125 1 98.75 375 ILE A C 1
ATOM 2827 O O . ILE A 1 375 ? -0.976 -12.383 -26.344 1 98.75 375 ILE A O 1
ATOM 2831 N N . VAL A 1 376 ? -0.481 -13.297 -24.375 1 98.88 376 VAL A N 1
ATOM 2832 C CA . VAL A 1 376 ? 0.555 -14.164 -24.938 1 98.88 376 VAL A CA 1
ATOM 2833 C C . VAL A 1 376 ? -0.004 -14.945 -26.125 1 98.88 376 VAL A C 1
ATOM 2835 O O . VAL A 1 376 ? -1.154 -15.383 -26.094 1 98.88 376 VAL A O 1
ATOM 2838 N N . SER A 1 377 ? 0.778 -15.102 -27.141 1 98.69 377 SER A N 1
ATOM 2839 C CA . SER A 1 377 ? 0.302 -15.812 -28.328 1 98.69 377 SER A CA 1
ATOM 2840 C C . SER A 1 377 ? 0.583 -17.312 -28.219 1 98.69 377 SER A C 1
ATOM 2842 O O . SER A 1 377 ? 1.411 -17.734 -27.422 1 98.69 377 SER A O 1
ATOM 2844 N N . GLU A 1 378 ? -0.125 -18.047 -29.094 1 98.38 378 GLU A N 1
ATOM 2845 C CA . GLU A 1 378 ? 0.123 -19.484 -29.172 1 98.38 378 GLU A CA 1
ATOM 2846 C C . GLU A 1 378 ? 1.558 -19.781 -29.594 1 98.38 378 GLU A C 1
ATOM 2848 O O . GLU A 1 378 ? 2.174 -20.734 -29.109 1 98.38 378 GLU A O 1
ATOM 2853 N N . GLN A 1 379 ? 2.055 -18.953 -30.484 1 98.62 379 GLN A N 1
ATOM 2854 C CA . GLN A 1 379 ? 3.428 -19.125 -30.938 1 98.62 379 GLN A CA 1
ATOM 2855 C C . GLN A 1 379 ? 4.422 -18.891 -29.812 1 98.62 379 GLN A C 1
ATOM 2857 O O . GLN A 1 379 ? 5.418 -19.609 -29.703 1 98.62 379 GLN A O 1
ATOM 2862 N N . GLU A 1 380 ? 4.195 -17.891 -29.031 1 98.88 380 GLU A N 1
ATOM 2863 C CA . GLU A 1 380 ? 5.051 -17.609 -27.891 1 98.88 380 GLU A CA 1
ATOM 2864 C C . GLU A 1 380 ? 4.984 -18.734 -26.859 1 98.88 380 GLU A C 1
ATOM 2866 O O . GLU A 1 380 ? 5.992 -19.078 -26.234 1 98.88 380 GLU A O 1
ATOM 2871 N N . LEU A 1 381 ? 3.807 -19.297 -26.641 1 98.88 381 LEU A N 1
ATOM 2872 C CA . LEU A 1 381 ? 3.664 -20.438 -25.75 1 98.88 381 LEU A CA 1
ATOM 2873 C C . LEU A 1 381 ? 4.445 -21.641 -26.281 1 98.88 381 LEU A C 1
ATOM 2875 O O . LEU A 1 381 ? 5.066 -22.375 -25.5 1 98.88 381 LEU A O 1
ATOM 2879 N N . ASP A 1 382 ? 4.402 -21.828 -27.594 1 98.69 382 ASP A N 1
ATOM 2880 C CA . ASP A 1 382 ? 5.195 -22.891 -28.219 1 98.69 382 ASP A CA 1
ATOM 2881 C C . ASP A 1 382 ? 6.688 -22.672 -27.969 1 98.69 382 ASP A C 1
ATOM 2883 O O . ASP A 1 382 ? 7.414 -23.625 -27.656 1 98.69 382 ASP A O 1
ATOM 2887 N N . GLN A 1 383 ? 7.113 -21.469 -28.125 1 98.75 383 GLN A N 1
ATOM 2888 C CA . GLN A 1 383 ? 8.508 -21.109 -27.875 1 98.75 383 GLN A CA 1
ATOM 2889 C C . GLN A 1 383 ? 8.898 -21.406 -26.438 1 98.75 383 GLN A C 1
ATOM 2891 O O . GLN A 1 383 ? 9.992 -21.922 -26.172 1 98.75 383 GLN A O 1
ATOM 2896 N N . ALA A 1 384 ? 8.016 -21.094 -25.5 1 98.88 384 ALA A N 1
ATOM 2897 C CA . ALA A 1 384 ? 8.273 -21.375 -24.094 1 98.88 384 ALA A CA 1
ATOM 2898 C C . ALA A 1 384 ? 8.445 -22.859 -23.844 1 98.88 384 ALA A C 1
ATOM 2900 O O . ALA A 1 384 ? 9.359 -23.281 -23.125 1 98.88 384 ALA A O 1
ATOM 2901 N N . VAL A 1 385 ? 7.547 -23.641 -24.453 1 98.62 385 VAL A N 1
ATOM 2902 C CA . VAL A 1 385 ? 7.609 -25.094 -24.281 1 98.62 385 VAL A CA 1
ATOM 2903 C C . VAL A 1 385 ? 8.93 -25.625 -24.844 1 98.62 385 VAL A C 1
ATOM 2905 O O . VAL A 1 385 ? 9.562 -26.484 -24.234 1 98.62 385 VAL A O 1
ATOM 2908 N N . GLU A 1 386 ? 9.336 -25.141 -25.938 1 98.56 386 GLU A N 1
ATOM 2909 C CA . GLU A 1 386 ? 10.578 -25.578 -26.578 1 98.56 386 GLU A CA 1
ATOM 2910 C C . GLU A 1 386 ? 11.781 -25.25 -25.703 1 98.56 386 GLU A C 1
ATOM 2912 O O . GLU A 1 386 ? 12.664 -26.094 -25.516 1 98.56 386 GLU A O 1
ATOM 2917 N N . ILE A 1 387 ? 11.844 -24.062 -25.203 1 98.69 387 ILE A N 1
ATOM 2918 C CA . ILE A 1 387 ? 12.961 -23.641 -24.359 1 98.69 387 ILE A CA 1
ATOM 2919 C C . ILE A 1 387 ? 12.984 -24.5 -23.094 1 98.69 387 ILE A C 1
ATOM 2921 O O . ILE A 1 387 ? 14.039 -24.984 -22.672 1 98.69 387 ILE A O 1
ATOM 2925 N N . LEU A 1 388 ? 11.82 -24.672 -22.5 1 98.31 388 LEU A N 1
ATOM 2926 C CA . LEU A 1 388 ? 11.711 -25.469 -21.297 1 98.31 388 LEU A CA 1
ATOM 2927 C C . LEU A 1 388 ? 12.211 -26.891 -21.531 1 98.31 388 LEU A C 1
ATOM 2929 O O . LEU A 1 388 ? 12.945 -27.438 -20.703 1 98.31 388 LEU A O 1
ATOM 2933 N N . THR A 1 389 ? 11.766 -27.469 -22.609 1 97.62 389 THR A N 1
ATOM 2934 C CA . THR A 1 389 ? 12.148 -28.828 -22.953 1 97.62 389 THR A CA 1
ATOM 2935 C C . THR A 1 389 ? 13.656 -28.938 -23.141 1 97.62 389 THR A C 1
ATOM 2937 O O . THR A 1 389 ? 14.273 -29.906 -22.672 1 97.62 389 THR A O 1
ATOM 2940 N N . SER A 1 390 ? 14.203 -28.016 -23.766 1 98 390 SER A N 1
ATOM 2941 C CA . SER A 1 390 ? 15.641 -28.016 -24.016 1 98 390 SER A CA 1
ATOM 2942 C C . SER A 1 390 ? 16.438 -27.844 -22.734 1 98 390 SER A C 1
ATOM 2944 O O . SER A 1 390 ? 17.562 -28.328 -22.625 1 98 390 SER A O 1
ATOM 2946 N N . CYS A 1 391 ? 15.859 -27.141 -21.734 1 98.06 391 CYS A N 1
ATOM 2947 C CA . CYS A 1 391 ? 16.562 -26.812 -20.5 1 98.06 391 CYS A CA 1
ATOM 2948 C C . CYS A 1 391 ? 16.344 -27.891 -19.438 1 98.06 391 CYS A C 1
ATOM 2950 O O . CYS A 1 391 ? 17.094 -27.953 -18.453 1 98.06 391 CYS A O 1
ATOM 2952 N N . LEU A 1 392 ? 15.414 -28.781 -19.609 1 97.25 392 LEU A N 1
ATOM 2953 C CA . LEU A 1 392 ? 14.961 -29.719 -18.594 1 97.25 392 LEU A CA 1
ATOM 2954 C C . LEU A 1 392 ? 16.109 -30.609 -18.125 1 97.25 392 LEU A C 1
ATOM 2956 O O . LEU A 1 392 ? 16.203 -30.953 -16.953 1 97.25 392 LEU A O 1
ATOM 2960 N N . PRO A 1 393 ? 17.125 -31 -18.969 1 95.94 393 PRO A N 1
ATOM 2961 C CA . PRO A 1 393 ? 18.188 -31.922 -18.578 1 95.94 393 PRO A CA 1
ATOM 2962 C C . PRO A 1 393 ? 19.078 -31.359 -17.469 1 95.94 393 PRO A C 1
ATOM 2964 O O . PRO A 1 393 ? 19.812 -32.125 -16.828 1 95.94 393 PRO A O 1
ATOM 2967 N N . ILE A 1 394 ? 18.969 -30.031 -17.25 1 96.69 394 ILE A N 1
ATOM 2968 C CA . ILE A 1 394 ? 19.797 -29.406 -16.219 1 96.69 394 ILE A CA 1
ATOM 2969 C C . ILE A 1 394 ? 19.453 -29.984 -14.852 1 96.69 394 ILE A C 1
ATOM 2971 O O . ILE A 1 394 ? 20.266 -29.938 -13.922 1 96.69 394 ILE A O 1
ATOM 2975 N N . LEU A 1 395 ? 18.219 -30.5 -14.703 1 96 395 LEU A N 1
ATOM 2976 C CA . LEU A 1 395 ? 17.734 -31.016 -13.43 1 96 395 LEU A CA 1
ATOM 2977 C C . LEU A 1 395 ? 18.469 -32.312 -13.062 1 96 395 LEU A C 1
ATOM 2979 O O . LEU A 1 395 ? 18.5 -32.688 -11.891 1 96 395 LEU A O 1
ATOM 2983 N N . ASP A 1 396 ? 19 -33.062 -14.039 1 91.88 396 ASP A N 1
ATOM 2984 C CA . ASP A 1 396 ? 19.766 -34.281 -13.797 1 91.88 396 ASP A CA 1
ATOM 2985 C C . ASP A 1 396 ? 21.141 -33.938 -13.203 1 91.88 396 ASP A C 1
ATOM 2987 O O . ASP A 1 396 ? 21.672 -34.719 -12.414 1 91.88 396 ASP A O 1
ATOM 2991 N N . GLU A 1 397 ? 21.734 -32.875 -13.656 1 81.62 397 GLU A N 1
ATOM 2992 C CA . GLU A 1 397 ? 23.062 -32.5 -13.211 1 81.62 397 GLU A CA 1
ATOM 2993 C C . GLU A 1 397 ? 23.031 -31.922 -11.797 1 81.62 397 GLU A C 1
ATOM 2995 O O . GLU A 1 397 ? 23.969 -32.125 -11.016 1 81.62 397 GLU A O 1
ATOM 3000 N N . SER A 1 398 ? 22.109 -31.188 -11.453 1 68.12 398 SER A N 1
ATOM 3001 C CA . SER A 1 398 ? 22.031 -30.516 -10.164 1 68.12 398 SER A CA 1
ATOM 3002 C C . SER A 1 398 ? 21.625 -31.484 -9.055 1 68.12 398 SER A C 1
ATOM 3004 O O . SER A 1 398 ? 21.922 -31.25 -7.883 1 68.12 398 SER A O 1
ATOM 3006 N N . SER A 1 399 ? 20.891 -32.562 -9.289 1 60.81 399 SER A N 1
ATOM 3007 C CA . SER A 1 399 ? 20.531 -33.562 -8.32 1 60.81 399 SER A CA 1
ATOM 3008 C C . SER A 1 399 ? 21.734 -34.375 -7.871 1 60.81 399 SER A C 1
ATOM 3010 O O . SER A 1 399 ? 21.734 -35 -6.797 1 60.81 399 SER A O 1
ATOM 3012 N N . SER A 1 400 ? 22.766 -34.469 -8.719 1 51.47 400 SER A N 1
ATOM 3013 C CA . SER A 1 400 ? 23.969 -35.188 -8.352 1 51.47 400 SER A CA 1
ATOM 3014 C C . SER A 1 400 ? 24.844 -34.375 -7.398 1 51.47 400 SER A C 1
ATOM 3016 O O . SER A 1 400 ? 25.719 -34.938 -6.734 1 51.47 400 SER A O 1
ATOM 3018 N N . SER A 1 401 ? 24.734 -33.125 -7.438 1 46.56 401 SER A N 1
ATOM 3019 C CA . SER A 1 401 ? 25.609 -32.312 -6.582 1 46.56 401 SER A CA 1
ATOM 3020 C C . SER A 1 401 ? 24.984 -32.094 -5.207 1 46.56 401 SER A C 1
ATOM 3022 O O . SER A 1 401 ? 25.625 -31.516 -4.324 1 46.56 401 SER A O 1
ATOM 3024 N N . ASN A 1 402 ? 23.734 -32.156 -4.895 1 39.47 402 ASN A N 1
ATOM 3025 C CA . ASN A 1 402 ? 23.234 -32.031 -3.525 1 39.47 402 ASN A CA 1
ATOM 3026 C C . ASN A 1 402 ? 23.281 -33.344 -2.787 1 39.47 402 ASN A C 1
ATOM 3028 O O . ASN A 1 402 ? 22.859 -34.375 -3.326 1 39.47 402 ASN A O 1
ATOM 3032 N N . MET B 1 1 ? -22.047 11.719 -6.926 1 95.94 1 MET B N 1
ATOM 3033 C CA . MET B 1 1 ? -22.109 11.57 -5.473 1 95.94 1 MET B CA 1
ATOM 3034 C C . MET B 1 1 ? -23.094 10.477 -5.078 1 95.94 1 MET B C 1
ATOM 3036 O O . MET B 1 1 ? -22.797 9.672 -4.188 1 95.94 1 MET B O 1
ATOM 3040 N N . GLU B 1 2 ? -24.203 10.445 -5.703 1 96.69 2 GLU B N 1
ATOM 3041 C CA . GLU B 1 2 ? -25.141 9.352 -5.449 1 96.69 2 GLU B CA 1
ATOM 3042 C C . GLU B 1 2 ? -24.531 8.008 -5.828 1 96.69 2 GLU B C 1
ATOM 3044 O O . GLU B 1 2 ? -24.703 7.02 -5.109 1 96.69 2 GLU B O 1
ATOM 3049 N N . ALA B 1 3 ? -23.859 8 -6.977 1 97.62 3 ALA B N 1
ATOM 3050 C CA . ALA B 1 3 ? -23.203 6.777 -7.41 1 97.62 3 ALA B CA 1
ATOM 3051 C C . ALA B 1 3 ? -22.125 6.348 -6.402 1 97.62 3 ALA B C 1
ATOM 3053 O O . ALA B 1 3 ? -21.969 5.156 -6.141 1 97.62 3 ALA B O 1
ATOM 3054 N N . ALA B 1 4 ? -21.391 7.293 -5.918 1 97.5 4 ALA B N 1
ATOM 3055 C CA . ALA B 1 4 ? -20.375 6.98 -4.902 1 97.5 4 ALA B CA 1
ATOM 3056 C C . ALA B 1 4 ? -21.016 6.301 -3.693 1 97.5 4 ALA B C 1
ATOM 3058 O O . ALA B 1 4 ? -20.484 5.324 -3.164 1 97.5 4 ALA B O 1
ATOM 3059 N N . ALA B 1 5 ? -22.125 6.832 -3.232 1 97.06 5 ALA B N 1
ATOM 3060 C CA . ALA B 1 5 ? -22.844 6.266 -2.094 1 97.06 5 ALA B CA 1
ATOM 3061 C C . ALA B 1 5 ? -23.312 4.848 -2.398 1 97.06 5 ALA B C 1
ATOM 3063 O O . ALA B 1 5 ? -23.391 4.008 -1.501 1 97.06 5 ALA B O 1
ATOM 3064 N N . LYS B 1 6 ? -23.562 4.566 -3.635 1 98.06 6 LYS B N 1
ATOM 3065 C CA . LYS B 1 6 ? -24.094 3.279 -4.066 1 98.06 6 LYS B CA 1
ATOM 3066 C C . LYS B 1 6 ? -22.984 2.242 -4.203 1 98.06 6 LYS B C 1
ATOM 3068 O O . LYS B 1 6 ? -23.188 1.062 -3.912 1 98.06 6 LYS B O 1
ATOM 3073 N N . PHE B 1 7 ? -21.766 2.668 -4.582 1 98.75 7 PHE B N 1
ATOM 3074 C CA . PHE B 1 7 ? -20.812 1.668 -5.051 1 98.75 7 PHE B CA 1
ATOM 3075 C C . PHE B 1 7 ? -19.578 1.627 -4.152 1 98.75 7 PHE B C 1
ATOM 3077 O O . PHE B 1 7 ? -18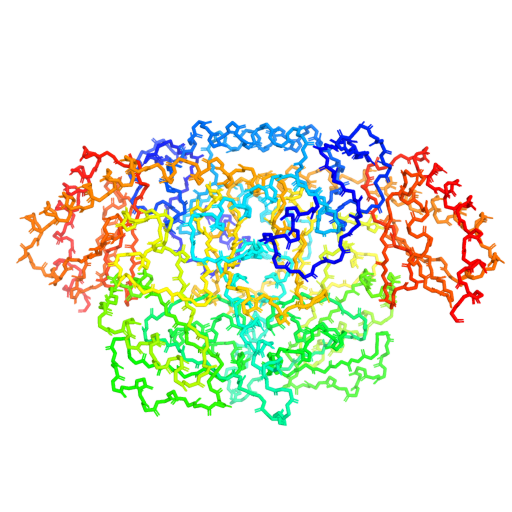.812 0.67 -4.195 1 98.75 7 PHE B O 1
ATOM 3084 N N . LEU B 1 8 ? -19.359 2.639 -3.383 1 98.75 8 LEU B N 1
ATOM 3085 C CA . LEU B 1 8 ? -18.172 2.68 -2.525 1 98.75 8 LEU B CA 1
ATOM 3086 C C . LEU B 1 8 ? -18.531 2.326 -1.086 1 98.75 8 LEU B C 1
ATOM 3088 O O . LEU B 1 8 ? -19.625 2.672 -0.61 1 98.75 8 LEU B O 1
ATOM 3092 N N . VAL B 1 9 ? -17.656 1.572 -0.372 1 98.75 9 VAL B N 1
ATOM 3093 C CA . VAL B 1 9 ? -17.781 1.419 1.073 1 98.75 9 VAL B CA 1
ATOM 3094 C C . VAL B 1 9 ? -17.719 2.789 1.746 1 98.75 9 VAL B C 1
ATOM 3096 O O . VAL B 1 9 ? -16.875 3.617 1.394 1 98.75 9 VAL B O 1
ATOM 3099 N N . GLY B 1 10 ? -18.547 3.08 2.668 1 97.44 10 GLY B N 1
ATOM 3100 C CA . GLY B 1 10 ? -18.719 4.402 3.248 1 97.44 10 GLY B CA 1
ATOM 3101 C C . GLY B 1 10 ? -17.719 4.703 4.344 1 97.44 10 GLY B C 1
ATOM 3102 O O . GLY B 1 10 ? -18.094 5.027 5.469 1 97.44 10 GLY B O 1
ATOM 3103 N N . THR B 1 11 ? -16.422 4.738 3.992 1 97.75 11 THR B N 1
ATOM 3104 C CA . THR B 1 11 ? -15.383 4.988 4.988 1 97.75 11 THR B CA 1
ATOM 3105 C C . THR B 1 11 ? -15.047 6.477 5.059 1 97.75 11 THR B C 1
ATOM 3107 O O . THR B 1 11 ? -14.438 6.938 6.023 1 97.75 11 THR B O 1
ATOM 3110 N N . TYR B 1 12 ? -15.414 7.301 4.027 1 96.94 12 TYR B N 1
ATOM 3111 C CA . TYR B 1 12 ? -15.023 8.703 3.963 1 96.94 12 TYR B CA 1
ATOM 3112 C C . TYR B 1 12 ? -16.25 9.617 3.977 1 96.94 12 TYR B C 1
ATOM 3114 O O . TYR B 1 12 ? -17.188 9.414 3.201 1 96.94 12 TYR B O 1
ATOM 3122 N N . ALA B 1 13 ? -16.234 10.594 4.859 1 95.94 13 ALA B N 1
ATOM 3123 C CA . ALA B 1 13 ? -17.188 11.688 4.797 1 95.94 13 ALA B CA 1
ATOM 3124 C C . ALA B 1 13 ? -16.703 12.781 3.848 1 95.94 13 ALA B C 1
ATOM 3126 O O . ALA B 1 13 ? -16.203 13.82 4.289 1 95.94 13 ALA B O 1
ATOM 3127 N N . ARG B 1 14 ? -16.953 12.633 2.619 1 97.56 14 ARG B N 1
ATOM 3128 C CA . ARG B 1 14 ? -16.359 13.461 1.581 1 97.56 14 ARG B CA 1
ATOM 3129 C C . ARG B 1 14 ? -17.031 14.828 1.502 1 97.56 14 ARG B C 1
ATOM 3131 O O . ARG B 1 14 ? -18.234 14.938 1.716 1 97.56 14 ARG B O 1
ATOM 3138 N N . ALA B 1 15 ? -16.188 15.828 1.207 1 97.75 15 ALA B N 1
ATOM 3139 C CA . ALA B 1 15 ? -16.75 17.125 0.833 1 97.75 15 ALA B CA 1
ATOM 3140 C C . ALA B 1 15 ? -17.609 17 -0.424 1 97.75 15 ALA B C 1
ATOM 3142 O O . ALA B 1 15 ? -17.281 16.234 -1.328 1 97.75 15 ALA B O 1
ATOM 3143 N N . PRO B 1 16 ? -18.688 17.75 -0.506 1 97.25 16 PRO B N 1
ATOM 3144 C CA . PRO B 1 16 ? -19.625 17.594 -1.616 1 97.25 16 PRO B CA 1
ATOM 3145 C C . PRO B 1 16 ? -19.156 18.297 -2.889 1 97.25 16 PRO B C 1
ATOM 3147 O O . PRO B 1 16 ? -19.906 19.109 -3.457 1 97.25 16 PRO B O 1
ATOM 3150 N N . ILE B 1 17 ? -17.969 18 -3.369 1 97.75 17 ILE B N 1
ATOM 3151 C CA . ILE B 1 17 ? -17.438 18.516 -4.625 1 97.75 17 ILE B CA 1
ATOM 3152 C C . ILE B 1 17 ? -16.797 17.375 -5.422 1 97.75 17 ILE B C 1
ATOM 3154 O O . ILE B 1 17 ? -16.156 16.5 -4.852 1 97.75 17 ILE B O 1
ATOM 3158 N N . VAL B 1 18 ? -17 17.312 -6.648 1 98.44 18 VAL B N 1
ATOM 3159 C CA . VAL B 1 18 ? -16.359 16.406 -7.59 1 98.44 18 VAL B CA 1
ATOM 3160 C C . VAL B 1 18 ? -15.266 17.141 -8.359 1 98.44 18 VAL B C 1
ATOM 3162 O O . VAL B 1 18 ? -15.562 17.984 -9.211 1 98.44 18 VAL B O 1
ATOM 3165 N N . LEU B 1 19 ? -14.031 16.844 -8.078 1 98.69 19 LEU B N 1
ATOM 3166 C CA . LEU B 1 19 ? -12.914 17.5 -8.742 1 98.69 19 LEU B CA 1
ATOM 3167 C C . LEU B 1 19 ? -12.578 16.797 -10.055 1 98.69 19 LEU B C 1
ATOM 3169 O O . LEU B 1 19 ? -12.531 15.562 -10.117 1 98.69 19 LEU B O 1
ATOM 3173 N N . SER B 1 20 ? -12.336 17.562 -11.125 1 98.19 20 SER B N 1
ATOM 3174 C CA . SER B 1 20 ? -12.234 16.984 -12.461 1 98.19 20 SER B CA 1
ATOM 3175 C C . SER B 1 20 ? -10.867 17.266 -13.078 1 98.19 20 SER B C 1
ATOM 3177 O O . SER B 1 20 ? -10.414 16.531 -13.945 1 98.19 20 SER B O 1
ATOM 3179 N N . SER B 1 21 ? -10.281 18.344 -12.688 1 98.62 21 SER B N 1
ATOM 3180 C CA . SER B 1 21 ? -8.969 18.688 -13.227 1 98.62 21 SER B CA 1
ATOM 3181 C C . SER B 1 21 ? -8.211 19.625 -12.281 1 98.62 21 SER B C 1
ATOM 3183 O O . SER B 1 21 ? -8.781 20.156 -11.328 1 98.62 21 SER B O 1
ATOM 3185 N N . GLY B 1 22 ? -6.895 19.719 -12.477 1 98.5 22 GLY B N 1
ATOM 3186 C CA . GLY B 1 22 ? -6.059 20.594 -11.672 1 98.5 22 GLY B CA 1
ATOM 3187 C C . GLY B 1 22 ? -4.836 21.094 -12.414 1 98.5 22 GLY B C 1
ATOM 3188 O O . GLY B 1 22 ? -4.352 20.438 -13.336 1 98.5 22 GLY B O 1
ATOM 3189 N N . LYS B 1 23 ? -4.328 22.234 -12.047 1 98.44 23 LYS B N 1
ATOM 3190 C CA . LYS B 1 23 ? -3.117 22.875 -12.562 1 98.44 23 LYS B CA 1
ATOM 3191 C C . LYS B 1 23 ? -2.473 23.766 -11.516 1 98.44 23 LYS B C 1
ATOM 3193 O O . LYS B 1 23 ? -3.127 24.656 -10.969 1 98.44 23 LYS B O 1
ATOM 3198 N N . GLY B 1 24 ? -1.176 23.531 -11.336 1 98.38 24 GLY B N 1
ATOM 3199 C CA . GLY B 1 24 ? -0.548 24.297 -10.273 1 98.38 24 GLY B CA 1
ATOM 3200 C C . GLY B 1 24 ? -1.24 24.141 -8.93 1 98.38 24 GLY B C 1
ATOM 3201 O O . GLY B 1 24 ? -1.486 23.016 -8.484 1 98.38 24 GLY B O 1
ATOM 3202 N N . SER B 1 25 ? -1.558 25.266 -8.289 1 98.81 25 SER B N 1
ATOM 3203 C CA . SER B 1 25 ? -2.205 25.219 -6.984 1 98.81 25 SER B CA 1
ATOM 3204 C C . SER B 1 25 ? -3.721 25.312 -7.113 1 98.81 25 SER B C 1
ATOM 3206 O O . SER B 1 25 ? -4.41 25.625 -6.141 1 98.81 25 SER B O 1
ATOM 3208 N N . LYS B 1 26 ? -4.227 25.031 -8.328 1 98.81 26 LYS B N 1
ATOM 3209 C CA . LYS B 1 26 ? -5.656 25.203 -8.578 1 98.81 26 LYS B CA 1
ATOM 3210 C C . LYS B 1 26 ? -6.316 23.875 -8.945 1 98.81 26 LYS B C 1
ATOM 3212 O O . LYS B 1 26 ? -5.707 23.031 -9.609 1 98.81 26 LYS B O 1
ATOM 3217 N N . LEU B 1 27 ? -7.523 23.703 -8.523 1 98.88 27 LEU B N 1
ATOM 3218 C CA . LEU B 1 27 ? -8.398 22.594 -8.875 1 98.88 27 LEU B CA 1
ATOM 3219 C C . LEU B 1 27 ? -9.703 23.094 -9.477 1 98.88 27 LEU B C 1
ATOM 3221 O O . LEU B 1 27 ? -10.133 24.219 -9.195 1 98.88 27 LEU B O 1
ATOM 3225 N N . TYR B 1 28 ? -10.336 22.266 -10.219 1 98.81 28 TYR B N 1
ATOM 3226 C CA . TYR B 1 28 ? -11.594 22.594 -10.867 1 98.81 28 TYR B CA 1
ATOM 3227 C C . TYR B 1 28 ? -12.602 21.469 -10.727 1 98.81 28 TYR B C 1
ATOM 3229 O O . TYR B 1 28 ? -12.242 20.297 -10.82 1 98.81 28 TYR B O 1
ATOM 3237 N N . ASP B 1 29 ? -13.844 21.844 -10.453 1 98.31 29 ASP B N 1
ATOM 3238 C CA . ASP B 1 29 ? -14.883 20.828 -10.367 1 98.31 29 ASP B CA 1
ATOM 3239 C C . ASP B 1 29 ? -15.547 20.594 -11.727 1 98.31 29 ASP B C 1
ATOM 3241 O O . ASP B 1 29 ? -15.07 21.094 -12.742 1 98.31 29 ASP B O 1
ATOM 3245 N N . LEU B 1 30 ? -16.562 19.828 -11.805 1 97.06 30 LEU B N 1
ATOM 3246 C CA . LEU B 1 30 ? -17.203 19.406 -13.055 1 97.06 30 LEU B CA 1
ATOM 3247 C C . LEU B 1 30 ? -17.875 20.594 -13.742 1 97.06 30 LEU B C 1
ATOM 3249 O O . LEU B 1 30 ? -18.078 20.562 -14.961 1 97.06 30 LEU B O 1
ATOM 3253 N N . GLU B 1 31 ? -18.172 21.578 -12.977 1 97 31 GLU B N 1
ATOM 3254 C CA . GLU B 1 31 ? -18.859 22.766 -13.523 1 97 31 GLU B CA 1
ATOM 3255 C C . GLU B 1 31 ? -17.844 23.844 -13.891 1 97 31 GLU B C 1
ATOM 3257 O O . GLU B 1 31 ? -18.234 24.922 -14.352 1 97 31 GLU B O 1
ATOM 3262 N N . GLY B 1 32 ? -16.625 23.656 -13.609 1 97.69 32 GLY B N 1
ATOM 3263 C CA . GLY B 1 32 ? -15.578 24.594 -13.977 1 97.69 32 GLY B CA 1
ATOM 3264 C C . GLY B 1 32 ? -15.242 25.578 -12.875 1 97.69 32 GLY B C 1
ATOM 3265 O O . GLY B 1 32 ? -14.438 26.484 -13.07 1 97.69 32 GLY B O 1
ATOM 3266 N N . ARG B 1 33 ? -15.867 25.422 -11.758 1 98.25 33 ARG B N 1
ATOM 3267 C CA . ARG B 1 33 ? -15.523 26.281 -10.625 1 98.25 33 ARG B CA 1
ATOM 3268 C C . ARG B 1 33 ? -14.094 26.031 -10.156 1 98.25 33 ARG B C 1
ATOM 3270 O O . ARG B 1 33 ? -13.664 24.875 -10.07 1 98.25 33 ARG B O 1
ATOM 3277 N N . GLU B 1 34 ? -13.445 27.156 -9.906 1 98.69 34 GLU B N 1
ATOM 3278 C CA . GLU B 1 34 ? -12.039 27.094 -9.508 1 98.69 34 GLU B CA 1
ATOM 3279 C C . GLU B 1 34 ? -11.898 27.094 -7.984 1 98.69 34 GLU B C 1
ATOM 3281 O O . GLU B 1 34 ? -12.617 27.812 -7.289 1 98.69 34 GLU B O 1
ATOM 3286 N N . TYR B 1 35 ? -10.953 26.297 -7.492 1 98.88 35 TYR B N 1
ATOM 3287 C CA . TYR B 1 35 ? -10.594 26.266 -6.078 1 98.88 35 TYR B CA 1
ATOM 3288 C C . TYR B 1 35 ? -9.094 26.438 -5.895 1 98.88 35 TYR B C 1
ATOM 3290 O O . TYR B 1 35 ? -8.297 25.844 -6.629 1 98.88 35 TYR B O 1
ATOM 3298 N N . LEU B 1 36 ? -8.719 27.328 -5 1 98.94 36 LEU B N 1
ATOM 3299 C CA . LEU B 1 36 ? -7.34 27.344 -4.535 1 98.94 36 LEU B CA 1
ATOM 3300 C C . LEU B 1 36 ? -7.07 26.188 -3.578 1 98.94 36 LEU B C 1
ATOM 3302 O O . LEU B 1 36 ? -7.695 26.094 -2.52 1 98.94 36 LEU B O 1
ATOM 3306 N N . ASP B 1 37 ? -6.184 25.344 -3.971 1 98.88 37 ASP B N 1
ATOM 3307 C CA . ASP B 1 37 ? -5.91 24.125 -3.229 1 98.88 37 ASP B CA 1
ATOM 3308 C C . ASP B 1 37 ? -4.855 24.344 -2.148 1 98.88 37 ASP B C 1
ATOM 3310 O O . ASP B 1 37 ? -3.664 24.438 -2.447 1 98.88 37 ASP B O 1
ATOM 3314 N N . MET B 1 38 ? -5.258 24.344 -0.89 1 98.94 38 MET B N 1
ATOM 3315 C CA . MET B 1 38 ? -4.336 24.438 0.237 1 98.94 38 MET B CA 1
ATOM 3316 C C . MET B 1 38 ? -4.246 23.109 0.976 1 98.94 38 MET B C 1
ATOM 3318 O O . MET B 1 38 ? -3.85 23.062 2.143 1 98.94 38 MET B O 1
ATOM 3322 N N . THR B 1 39 ? -4.664 22.031 0.303 1 98.75 39 THR B N 1
ATOM 3323 C CA . THR B 1 39 ? -4.664 20.703 0.886 1 98.75 39 THR B CA 1
ATOM 3324 C C . THR B 1 39 ? -3.602 19.828 0.228 1 98.75 39 THR B C 1
ATOM 3326 O O . THR B 1 39 ? -2.986 18.984 0.887 1 98.75 39 THR B O 1
ATOM 3329 N N . SER B 1 40 ? -3.477 20 -1.158 1 98.44 40 SER B N 1
ATOM 3330 C CA . SER B 1 40 ? -2.551 19.25 -2.004 1 98.44 40 SER B CA 1
ATOM 3331 C C . SER B 1 40 ? -2.789 17.75 -1.89 1 98.44 40 SER B C 1
ATOM 3333 O O . SER B 1 40 ? -1.838 16.969 -1.836 1 98.44 40 SER B O 1
ATOM 3335 N N . GLY B 1 41 ? -4.023 17.328 -1.77 1 98.31 41 GLY B N 1
ATOM 3336 C CA . GLY B 1 41 ? -4.312 15.922 -1.596 1 98.31 41 GLY B CA 1
ATOM 3337 C C . GLY B 1 41 ? -3.812 15.367 -0.274 1 98.31 41 GLY B C 1
ATOM 3338 O O . GLY B 1 41 ? -3.426 14.195 -0.189 1 98.31 41 GLY B O 1
ATOM 3339 N N . ILE B 1 42 ? -3.729 16.141 0.762 1 98.25 42 ILE B N 1
ATOM 3340 C CA . ILE B 1 42 ? -3.18 15.891 2.092 1 98.25 42 ILE B CA 1
ATOM 3341 C C . ILE B 1 42 ? -1.658 15.797 2.012 1 98.25 42 ILE B C 1
ATOM 3343 O O . ILE B 1 42 ? -1.079 14.758 2.344 1 98.25 42 ILE B O 1
ATOM 3347 N N . ALA B 1 43 ? -1.063 16.797 1.567 1 98.5 43 ALA B N 1
ATOM 3348 C CA . ALA B 1 43 ? 0.378 17.031 1.51 1 98.5 43 ALA B CA 1
ATOM 3349 C C . ALA B 1 43 ? 1.031 16.141 0.46 1 98.5 43 ALA B C 1
ATOM 3351 O O . ALA B 1 43 ? 2.199 15.758 0.594 1 98.5 43 ALA B O 1
ATOM 3352 N N . VAL B 1 44 ? 0.341 15.75 -0.59 1 98.62 44 VAL B N 1
ATOM 3353 C CA . VAL B 1 44 ? 0.828 14.789 -1.575 1 98.62 44 VAL B CA 1
ATOM 3354 C C . VAL B 1 44 ? 1.363 15.531 -2.797 1 98.62 44 VAL B C 1
ATOM 3356 O O . VAL B 1 44 ? 2.477 15.266 -3.256 1 98.62 44 VAL B O 1
ATOM 3359 N N . ASN B 1 45 ? 0.597 16.516 -3.295 1 98.38 45 ASN B N 1
ATOM 3360 C CA . ASN B 1 45 ? 0.934 17.219 -4.527 1 98.38 45 ASN B CA 1
ATOM 3361 C C . ASN B 1 45 ? 1.852 18.406 -4.258 1 98.38 45 ASN B C 1
ATOM 3363 O O . ASN B 1 45 ? 1.493 19.547 -4.547 1 98.38 45 ASN B O 1
ATOM 3367 N N . SER B 1 46 ? 3.045 18.109 -3.844 1 98 46 SER B N 1
ATOM 3368 C CA . SER B 1 46 ? 3.99 19.141 -3.432 1 98 46 SER B CA 1
ATOM 3369 C C . SER B 1 46 ? 4.336 20.062 -4.59 1 98 46 SER B C 1
ATOM 3371 O O . SER B 1 46 ? 4.605 21.25 -4.387 1 98 46 SER B O 1
ATOM 3373 N N . LEU B 1 47 ? 4.316 19.547 -5.824 1 98.56 47 LEU B N 1
ATOM 3374 C CA . LEU B 1 47 ? 4.656 20.359 -6.98 1 98.56 47 LEU B CA 1
ATOM 3375 C C . LEU B 1 47 ? 3.4 20.859 -7.688 1 98.56 47 LEU B C 1
ATOM 3377 O O . LEU B 1 47 ? 3.465 21.312 -8.828 1 98.56 47 LEU B O 1
ATOM 3381 N N . GLY B 1 48 ? 2.27 20.734 -7 1 98.5 48 GLY B N 1
ATOM 3382 C CA . GLY B 1 48 ? 1.002 21.125 -7.605 1 98.5 48 GLY B CA 1
ATOM 3383 C C . GLY B 1 48 ? 0.471 20.078 -8.578 1 98.5 48 GLY B C 1
ATOM 3384 O O . GLY B 1 48 ? 0.968 18.953 -8.625 1 98.5 48 GLY B O 1
ATOM 3385 N N . HIS B 1 49 ? -0.558 20.469 -9.25 1 98.44 49 HIS B N 1
ATOM 3386 C CA . HIS B 1 49 ? -1.231 19.578 -10.188 1 98.44 49 HIS B CA 1
ATOM 3387 C C . HIS B 1 49 ? -0.677 19.734 -11.594 1 98.44 49 HIS B C 1
ATOM 3389 O O . HIS B 1 49 ? -0.437 20.859 -12.047 1 98.44 49 HIS B O 1
ATOM 3395 N N . SER B 1 50 ? -0.417 18.578 -12.227 1 97.31 50 SER B N 1
ATOM 3396 C CA . SER B 1 50 ? -0.017 18.516 -13.633 1 97.31 50 SER B CA 1
ATOM 3397 C C . SER B 1 50 ? 1.281 19.281 -13.867 1 97.31 50 SER B C 1
ATOM 3399 O O . SER B 1 50 ? 1.388 20.047 -14.828 1 97.31 50 SER B O 1
ATOM 3401 N N . ASP B 1 51 ? 2.211 19.172 -12.93 1 97.88 51 ASP B N 1
ATOM 3402 C CA . ASP B 1 51 ? 3.537 19.719 -13.18 1 97.88 51 ASP B CA 1
ATOM 3403 C C . ASP B 1 51 ? 4.125 19.172 -14.477 1 97.88 51 ASP B C 1
ATOM 3405 O O . ASP B 1 51 ? 4.215 17.953 -14.648 1 97.88 51 ASP B O 1
ATOM 3409 N N . PRO B 1 52 ? 4.57 20 -15.359 1 97.62 52 PRO B N 1
ATOM 3410 C CA . PRO B 1 52 ? 4.953 19.531 -16.688 1 97.62 52 PRO B CA 1
ATOM 3411 C C . PRO B 1 52 ? 6.113 18.547 -16.656 1 97.62 52 PRO B C 1
ATOM 3413 O O . PRO B 1 52 ? 6.148 17.609 -17.453 1 97.62 52 PRO B O 1
ATOM 3416 N N . ASP B 1 53 ? 7.102 18.75 -15.82 1 97.56 53 ASP B N 1
ATOM 3417 C CA . ASP B 1 53 ? 8.25 17.859 -15.734 1 97.56 53 ASP B CA 1
ATOM 3418 C C . ASP B 1 53 ? 7.84 16.484 -15.195 1 97.56 53 ASP B C 1
ATOM 3420 O O . ASP B 1 53 ? 8.328 15.461 -15.664 1 97.56 53 ASP B O 1
ATOM 3424 N N . VAL B 1 54 ? 6.988 16.5 -14.234 1 97.81 54 VAL B N 1
ATOM 3425 C CA . VAL B 1 54 ? 6.512 15.258 -13.641 1 97.81 54 VAL B CA 1
ATOM 3426 C C . VAL B 1 54 ? 5.648 14.508 -14.656 1 97.81 54 VAL B C 1
ATOM 3428 O O . VAL B 1 54 ? 5.789 13.289 -14.812 1 97.81 54 VAL B O 1
ATOM 3431 N N . VAL B 1 55 ? 4.762 15.219 -15.344 1 98.19 55 VAL B N 1
ATOM 3432 C CA . VAL B 1 55 ? 3.906 14.617 -16.359 1 98.19 55 VAL B CA 1
ATOM 3433 C C . VAL B 1 55 ? 4.77 14 -17.469 1 98.19 55 VAL B C 1
ATOM 3435 O O . VAL B 1 55 ? 4.5 12.891 -17.938 1 98.19 55 VAL B O 1
ATOM 3438 N N . LYS B 1 56 ? 5.785 14.672 -17.875 1 98.5 56 LYS B N 1
ATOM 3439 C CA . LYS B 1 56 ? 6.699 14.156 -18.891 1 98.5 56 LYS B CA 1
ATOM 3440 C C . LYS B 1 56 ? 7.355 12.859 -18.422 1 98.5 56 LYS B C 1
ATOM 3442 O O . LYS B 1 56 ? 7.527 11.922 -19.203 1 98.5 56 LYS B O 1
ATOM 3447 N N . ALA B 1 57 ? 7.793 12.82 -17.172 1 98.5 57 ALA B N 1
ATOM 3448 C CA . ALA B 1 57 ? 8.391 11.609 -16.609 1 98.5 57 ALA B CA 1
ATOM 3449 C C . ALA B 1 57 ? 7.41 10.438 -16.656 1 98.5 57 ALA B C 1
ATOM 3451 O O . ALA B 1 57 ? 7.797 9.312 -16.953 1 98.5 57 ALA B O 1
ATOM 3452 N N . VAL B 1 58 ? 6.133 10.711 -16.328 1 98.38 58 VAL B N 1
ATOM 3453 C CA . VAL B 1 58 ? 5.102 9.68 -16.375 1 98.38 58 VAL B CA 1
ATOM 3454 C C . VAL B 1 58 ? 4.965 9.156 -17.797 1 98.38 58 VAL B C 1
ATOM 3456 O O . VAL B 1 58 ? 4.973 7.941 -18.016 1 98.38 58 VAL B O 1
ATOM 3459 N N . ILE B 1 59 ? 4.863 10.055 -18.734 1 97.94 59 ILE B N 1
ATOM 3460 C CA . ILE B 1 59 ? 4.598 9.703 -20.125 1 97.94 59 ILE B CA 1
ATOM 3461 C C . ILE B 1 59 ? 5.766 8.898 -20.688 1 97.94 59 ILE B C 1
ATOM 3463 O O . ILE B 1 59 ? 5.566 7.824 -21.25 1 97.94 59 ILE B O 1
ATOM 3467 N N . ASP B 1 60 ? 6.988 9.367 -20.484 1 98.25 60 ASP B N 1
ATOM 3468 C CA . ASP B 1 60 ? 8.172 8.695 -21.016 1 98.25 60 ASP B CA 1
ATOM 3469 C C . ASP B 1 60 ? 8.32 7.293 -20.422 1 98.25 60 ASP B C 1
ATOM 3471 O O . ASP B 1 60 ? 8.57 6.336 -21.156 1 98.25 60 ASP B O 1
ATOM 3475 N N . GLN B 1 61 ? 8.125 7.172 -19.203 1 98.38 61 GLN B N 1
ATOM 3476 C CA . GLN B 1 61 ? 8.344 5.887 -18.547 1 98.38 61 GLN B CA 1
ATOM 3477 C C . GLN B 1 61 ? 7.215 4.906 -18.859 1 98.38 61 GLN B C 1
ATOM 3479 O O . GLN B 1 61 ? 7.441 3.701 -18.953 1 98.38 61 GLN B O 1
ATOM 3484 N N . ALA B 1 62 ? 5.961 5.406 -18.938 1 97.88 62 ALA B N 1
ATOM 3485 C CA . ALA B 1 62 ? 4.82 4.559 -19.281 1 97.88 62 ALA B CA 1
ATOM 3486 C C . ALA B 1 62 ? 5.016 3.904 -20.641 1 97.88 62 ALA B C 1
ATOM 3488 O O . ALA B 1 62 ? 4.574 2.773 -20.859 1 97.88 62 ALA B O 1
ATOM 3489 N N . ASN B 1 63 ? 5.707 4.598 -21.5 1 97.56 63 ASN B N 1
ATOM 3490 C CA . ASN B 1 63 ? 5.969 4.102 -22.859 1 97.56 63 ASN B CA 1
ATOM 3491 C C . ASN B 1 63 ? 7.133 3.111 -22.875 1 97.56 63 ASN B C 1
ATOM 3493 O O . ASN B 1 63 ? 7.359 2.43 -23.875 1 97.56 63 ASN B O 1
ATOM 3497 N N . THR B 1 64 ? 7.871 2.998 -21.812 1 97.94 64 THR B N 1
ATOM 3498 C CA . THR B 1 64 ? 9.109 2.23 -21.781 1 97.94 64 THR B CA 1
ATOM 3499 C C . THR B 1 64 ? 8.945 0.96 -20.953 1 97.94 64 THR B C 1
ATOM 3501 O O . THR B 1 64 ? 9.148 -0.146 -21.469 1 97.94 64 THR B O 1
ATOM 3504 N N . LEU B 1 65 ? 8.586 1.098 -19.734 1 98.19 65 LEU B N 1
ATOM 3505 C CA . LEU B 1 65 ? 8.5 -0.007 -18.781 1 98.19 65 LEU B CA 1
ATOM 3506 C C . LEU B 1 65 ? 7.805 0.432 -17.5 1 98.19 65 LEU B C 1
ATOM 3508 O O . LEU B 1 65 ? 8.297 1.307 -16.781 1 98.19 65 LEU B O 1
ATOM 3512 N N . VAL B 1 66 ? 6.711 -0.25 -17.219 1 98.12 66 VAL B N 1
ATOM 3513 C CA . VAL B 1 66 ? 5.902 0.196 -16.094 1 98.12 66 VAL B CA 1
ATOM 3514 C C . VAL B 1 66 ? 6.227 -0.647 -14.859 1 98.12 66 VAL B C 1
ATOM 3516 O O . VAL B 1 66 ? 6.34 -0.12 -13.75 1 98.12 66 VAL B O 1
ATOM 3519 N N . HIS B 1 67 ? 6.371 -1.951 -15 1 98.31 67 HIS B N 1
ATOM 3520 C CA . HIS B 1 67 ? 6.512 -2.857 -13.867 1 98.31 67 HIS B CA 1
ATOM 3521 C C . HIS B 1 67 ? 7.207 -4.148 -14.281 1 98.31 67 HIS B C 1
ATOM 3523 O O . HIS B 1 67 ? 6.922 -4.703 -15.344 1 98.31 67 HIS B O 1
ATOM 3529 N N . VAL B 1 68 ? 8.117 -4.641 -13.43 1 97.75 68 VAL B N 1
ATOM 3530 C CA . VAL B 1 68 ? 8.789 -5.91 -13.695 1 97.75 68 VAL B CA 1
ATOM 3531 C C . VAL B 1 68 ? 8.93 -6.707 -12.398 1 97.75 68 VAL B C 1
ATOM 3533 O O . VAL B 1 68 ? 9.594 -7.746 -12.375 1 97.75 68 VAL B O 1
ATOM 3536 N N . SER B 1 69 ? 8.367 -6.266 -11.273 1 96.19 69 SER B N 1
ATOM 3537 C CA . SER B 1 69 ? 8.477 -6.84 -9.938 1 96.19 69 SER B CA 1
ATOM 3538 C C . SER B 1 69 ? 9.883 -6.664 -9.375 1 96.19 69 SER B C 1
ATOM 3540 O O . SER B 1 69 ? 10.734 -6.031 -10 1 96.19 69 SER B O 1
ATOM 3542 N N . ASN B 1 70 ? 10.07 -7.113 -8.18 1 97.56 70 ASN B N 1
ATOM 3543 C CA . ASN B 1 70 ? 11.367 -7.02 -7.52 1 97.56 70 ASN B CA 1
ATOM 3544 C C . ASN B 1 70 ? 12.195 -8.289 -7.719 1 97.56 70 ASN B C 1
ATOM 3546 O O . ASN B 1 70 ? 13.234 -8.469 -7.082 1 97.56 70 ASN B O 1
ATOM 3550 N N . VAL B 1 71 ? 11.727 -9.156 -8.656 1 97.62 71 VAL B N 1
ATOM 3551 C CA . VAL B 1 71 ? 12.508 -10.312 -9.078 1 97.62 71 VAL B CA 1
ATOM 3552 C C . VAL B 1 71 ? 13.688 -9.859 -9.93 1 97.62 71 VAL B C 1
ATOM 3554 O O . VAL B 1 71 ? 14.734 -10.5 -9.945 1 97.62 71 VAL B O 1
ATOM 3557 N N . TYR B 1 72 ? 13.516 -8.734 -10.594 1 98.44 72 TYR B N 1
ATOM 3558 C CA . TYR B 1 72 ? 14.531 -8.211 -11.492 1 98.44 72 TYR B CA 1
ATOM 3559 C C . TYR B 1 72 ? 14.953 -6.809 -11.07 1 98.44 72 TYR B C 1
ATOM 3561 O O . TYR B 1 72 ? 14.344 -6.207 -10.18 1 98.44 72 TYR B O 1
ATOM 3569 N N . TYR B 1 73 ? 16.062 -6.359 -11.68 1 98.38 73 TYR B N 1
ATOM 3570 C CA . TYR B 1 73 ? 16.547 -5.004 -11.445 1 98.38 73 TYR B CA 1
ATOM 3571 C C . TYR B 1 73 ? 15.961 -4.027 -12.461 1 98.38 73 TYR B C 1
ATOM 3573 O O . TYR B 1 73 ? 15.68 -4.402 -13.602 1 98.38 73 TYR B O 1
ATOM 3581 N N . SER B 1 74 ? 15.75 -2.869 -12.07 1 98.31 74 SER B N 1
ATOM 3582 C CA . SER B 1 74 ? 15.43 -1.764 -12.969 1 98.31 74 SER B CA 1
ATOM 3583 C C . SER B 1 74 ? 16.219 -0.51 -12.602 1 98.31 74 SER B C 1
ATOM 3585 O O . SER B 1 74 ? 16.453 -0.239 -11.422 1 98.31 74 SER B O 1
ATOM 3587 N N . VAL B 1 75 ? 16.578 0.274 -13.5 1 98.56 75 VAL B N 1
ATOM 3588 C CA . VAL B 1 75 ? 17.469 1.415 -13.32 1 98.56 75 VAL B CA 1
ATOM 3589 C C . VAL B 1 75 ? 16.766 2.498 -12.508 1 98.56 75 VAL B C 1
ATOM 3591 O O . VAL B 1 75 ? 17.328 3.033 -11.555 1 98.56 75 VAL B O 1
ATOM 3594 N N . PRO B 1 76 ? 15.484 2.832 -12.789 1 98.81 76 PRO B N 1
ATOM 3595 C CA . PRO B 1 76 ? 14.836 3.908 -12.031 1 98.81 76 PRO B CA 1
ATOM 3596 C C . PRO B 1 76 ? 14.781 3.631 -10.531 1 98.81 76 PRO B C 1
ATOM 3598 O O . PRO B 1 76 ? 14.977 4.547 -9.727 1 98.81 76 PRO B O 1
ATOM 3601 N N . GLN B 1 77 ? 14.57 2.404 -10.148 1 98.81 77 GLN B N 1
ATOM 3602 C CA . GLN B 1 77 ? 14.508 2.066 -8.727 1 98.81 77 GLN B CA 1
ATOM 3603 C C . GLN B 1 77 ? 15.844 2.322 -8.047 1 98.81 77 GLN B C 1
ATOM 3605 O O . GLN B 1 77 ? 15.891 2.896 -6.953 1 98.81 77 GLN B O 1
ATOM 3610 N N . ILE B 1 78 ? 16.875 1.888 -8.664 1 98.75 78 ILE B N 1
ATOM 3611 C CA . ILE B 1 78 ? 18.219 1.976 -8.094 1 98.75 78 ILE B CA 1
ATOM 3612 C C . ILE B 1 78 ? 18.656 3.438 -8.023 1 98.75 78 ILE B C 1
ATOM 3614 O O . ILE B 1 78 ? 19.25 3.869 -7.031 1 98.75 78 ILE B O 1
ATOM 3618 N N . GLU B 1 79 ? 18.328 4.172 -9.07 1 98.81 79 GLU B N 1
ATOM 3619 C CA . GLU B 1 79 ? 18.688 5.586 -9.102 1 98.81 79 GLU B CA 1
ATOM 3620 C C . GLU B 1 79 ? 17.938 6.363 -8.016 1 98.81 79 GLU B C 1
ATOM 3622 O O . GLU B 1 79 ? 18.516 7.254 -7.383 1 98.81 79 GLU B O 1
ATOM 3627 N N . LEU B 1 80 ? 16.703 6.059 -7.852 1 98.94 80 LEU B N 1
ATOM 3628 C CA . LEU B 1 80 ? 15.961 6.719 -6.789 1 98.94 80 LEU B CA 1
ATOM 3629 C C . LEU B 1 80 ? 16.547 6.387 -5.422 1 98.94 80 LEU B C 1
ATOM 3631 O O . LEU B 1 80 ? 16.688 7.266 -4.57 1 98.94 80 LEU B O 1
ATOM 3635 N N . ALA B 1 81 ? 16.828 5.098 -5.195 1 98.94 81 ALA B N 1
ATOM 3636 C CA . ALA B 1 81 ? 17.453 4.691 -3.936 1 98.94 81 ALA B CA 1
ATOM 3637 C C . ALA B 1 81 ? 18.75 5.457 -3.689 1 98.94 81 ALA B C 1
ATOM 3639 O O . ALA B 1 81 ? 18.984 5.953 -2.584 1 98.94 81 ALA B O 1
ATOM 3640 N N . ARG B 1 82 ? 19.562 5.539 -4.691 1 98.88 82 ARG B N 1
ATOM 3641 C CA . ARG B 1 82 ? 20.828 6.246 -4.594 1 98.88 82 ARG B CA 1
ATOM 3642 C C . ARG B 1 82 ? 20.625 7.703 -4.195 1 98.88 82 ARG B C 1
ATOM 3644 O O . ARG B 1 82 ? 21.266 8.195 -3.271 1 98.88 82 ARG B O 1
ATOM 3651 N N . ARG B 1 83 ? 19.703 8.383 -4.844 1 98.88 83 ARG B N 1
ATOM 3652 C CA . ARG B 1 83 ? 19.469 9.797 -4.578 1 98.88 83 ARG B CA 1
ATOM 3653 C C . ARG B 1 83 ? 18.938 10.008 -3.16 1 98.88 83 ARG B C 1
ATOM 3655 O O . ARG B 1 83 ? 19.281 11 -2.508 1 98.88 83 ARG B O 1
ATOM 3662 N N . LEU B 1 84 ? 18.062 9.148 -2.723 1 98.94 84 LEU B N 1
ATOM 3663 C CA . LEU B 1 84 ? 17.516 9.234 -1.37 1 98.94 84 LEU B CA 1
ATOM 3664 C C . LEU B 1 84 ? 18.625 9.055 -0.333 1 98.94 84 LEU B C 1
ATOM 3666 O O . LEU B 1 84 ? 18.688 9.789 0.651 1 98.94 84 LEU B O 1
ATOM 3670 N N . VAL B 1 85 ? 19.484 8.102 -0.562 1 98.81 85 VAL B N 1
ATOM 3671 C CA . VAL B 1 85 ? 20.578 7.82 0.363 1 98.81 85 VAL B CA 1
ATOM 3672 C C . VAL B 1 85 ? 21.562 8.984 0.372 1 98.81 85 VAL B C 1
ATOM 3674 O O . VAL B 1 85 ? 21.969 9.453 1.438 1 98.81 85 VAL B O 1
ATOM 3677 N N . GLU B 1 86 ? 21.875 9.5 -0.765 1 98.62 86 GLU B N 1
ATOM 3678 C CA . GLU B 1 86 ? 22.875 10.562 -0.881 1 98.62 86 GLU B CA 1
ATOM 3679 C C . GLU B 1 86 ? 22.375 11.859 -0.254 1 98.62 86 GLU B C 1
ATOM 3681 O O . GLU B 1 86 ? 23.156 12.719 0.128 1 98.62 86 GLU B O 1
ATOM 3686 N N . SER B 1 87 ? 21.109 11.984 -0.1 1 98.44 87 SER B N 1
ATOM 3687 C CA . SER B 1 87 ? 20.547 13.234 0.406 1 98.44 87 SER B CA 1
ATOM 3688 C C . SER B 1 87 ? 20.125 13.094 1.863 1 98.44 87 SER B C 1
ATOM 3690 O O . SER B 1 87 ? 19.438 13.977 2.4 1 98.44 87 SER B O 1
ATOM 3692 N N . SER B 1 88 ? 20.438 12.031 2.49 1 98.44 88 SER B N 1
ATOM 3693 C CA . SER B 1 88 ? 19.969 11.797 3.852 1 98.44 88 SER B CA 1
ATOM 3694 C C . SER B 1 88 ? 21.031 11.125 4.699 1 98.44 88 SER B C 1
ATOM 3696 O O . SER B 1 88 ? 22.203 11.047 4.293 1 98.44 88 SER B O 1
ATOM 3698 N N . PHE B 1 89 ? 20.672 10.711 5.914 1 98.44 89 PHE B N 1
ATOM 3699 C CA . PHE B 1 89 ? 21.547 10.023 6.859 1 98.44 89 PHE B CA 1
ATOM 3700 C C . PHE B 1 89 ? 21.703 8.547 6.492 1 98.44 89 PHE B C 1
ATOM 3702 O O . PHE B 1 89 ? 22.625 7.883 6.945 1 98.44 89 PHE B O 1
ATOM 3709 N N . ALA B 1 90 ? 20.797 8.031 5.75 1 98.81 90 ALA B N 1
ATOM 3710 C CA . ALA B 1 90 ? 20.562 6.602 5.609 1 98.81 90 ALA B CA 1
ATOM 3711 C C . ALA B 1 90 ? 21.578 5.961 4.676 1 98.81 90 ALA B C 1
ATOM 3713 O O . ALA B 1 90 ? 22.219 6.648 3.871 1 98.81 90 ALA B O 1
ATOM 3714 N N . ASP B 1 91 ? 21.719 4.664 4.789 1 98.88 91 ASP B N 1
ATOM 3715 C CA . ASP B 1 91 ? 22.625 3.891 3.951 1 98.88 91 ASP B CA 1
ATOM 3716 C C . ASP B 1 91 ? 21.859 3.082 2.908 1 98.88 91 ASP B C 1
ATOM 3718 O O . ASP B 1 91 ? 22.406 2.752 1.851 1 98.88 91 ASP B O 1
ATOM 3722 N N . ARG B 1 92 ? 20.641 2.736 3.262 1 98.81 92 ARG B N 1
ATOM 3723 C CA . ARG B 1 92 ? 19.859 1.853 2.41 1 98.81 92 ARG B CA 1
ATOM 3724 C C . ARG B 1 92 ? 18.391 2.291 2.367 1 98.81 92 ARG B C 1
ATOM 3726 O O . ARG B 1 92 ? 17.922 2.986 3.27 1 98.81 92 ARG B O 1
ATOM 3733 N N . VAL B 1 93 ? 17.75 1.86 1.306 1 98.88 93 VAL B N 1
ATOM 3734 C CA . VAL B 1 93 ? 16.328 2.188 1.132 1 98.88 93 VAL B CA 1
ATOM 3735 C C . VAL B 1 93 ? 15.547 0.918 0.827 1 98.88 93 VAL B C 1
ATOM 3737 O O . VAL B 1 93 ? 16.016 0.054 0.08 1 98.88 93 VAL B O 1
ATOM 3740 N N . PHE B 1 94 ? 14.398 0.715 1.429 1 98.88 94 PHE B N 1
ATOM 3741 C CA . PHE B 1 94 ? 13.359 -0.213 1.01 1 98.88 94 PHE B CA 1
ATOM 3742 C C . PHE B 1 94 ? 12.117 0.542 0.535 1 98.88 94 PHE B C 1
ATOM 3744 O O . PHE B 1 94 ? 11.648 1.457 1.211 1 98.88 94 PHE B O 1
ATOM 3751 N N . PHE B 1 95 ? 11.555 0.144 -0.616 1 98.88 95 PHE B N 1
ATOM 3752 C CA . PHE B 1 95 ? 10.391 0.834 -1.158 1 98.88 95 PHE B CA 1
ATOM 3753 C C . PHE B 1 95 ? 9.109 0.101 -0.788 1 98.88 95 PHE B C 1
ATOM 3755 O O . PHE B 1 95 ? 9.086 -1.13 -0.726 1 98.88 95 PHE B O 1
ATOM 3762 N N . SER B 1 96 ? 8.07 0.813 -0.529 1 98.75 96 SER B N 1
ATOM 3763 C CA . SER B 1 96 ? 6.715 0.339 -0.289 1 98.75 96 SER B CA 1
ATOM 3764 C C . SER B 1 96 ? 5.707 1.084 -1.159 1 98.75 96 SER B C 1
ATOM 3766 O O . SER B 1 96 ? 6.09 1.828 -2.064 1 98.75 96 SER B O 1
ATOM 3768 N N . ASN B 1 97 ? 4.387 0.875 -0.967 1 98.62 97 ASN B N 1
ATOM 3769 C CA . ASN B 1 97 ? 3.377 1.489 -1.82 1 98.62 97 ASN B CA 1
ATOM 3770 C C . ASN B 1 97 ? 2.697 2.666 -1.127 1 98.62 97 ASN B C 1
ATOM 3772 O O . ASN B 1 97 ? 1.948 3.414 -1.757 1 98.62 97 ASN B O 1
ATOM 3776 N N . SER B 1 98 ? 2.945 2.844 0.161 1 98.62 98 SER B N 1
ATOM 3777 C CA . SER B 1 98 ? 2.285 3.871 0.959 1 98.62 98 SER B CA 1
ATOM 3778 C C . SER B 1 98 ? 3.047 4.141 2.254 1 98.62 98 SER B C 1
ATOM 3780 O O . SER B 1 98 ? 4 3.43 2.578 1 98.62 98 SER B O 1
ATOM 3782 N N . GLY B 1 99 ? 2.613 5.23 2.936 1 98.69 99 GLY B N 1
ATOM 3783 C CA . GLY B 1 99 ? 3.186 5.504 4.242 1 98.69 99 GLY B CA 1
ATOM 3784 C C . GLY B 1 99 ? 2.896 4.414 5.262 1 98.69 99 GLY B C 1
ATOM 3785 O O . GLY B 1 99 ? 3.754 4.078 6.078 1 98.69 99 GLY B O 1
ATOM 3786 N N . THR B 1 100 ? 1.67 3.887 5.242 1 98.75 100 THR B N 1
ATOM 3787 C CA . THR B 1 100 ? 1.314 2.82 6.172 1 98.75 100 THR B CA 1
ATOM 3788 C C . THR B 1 100 ? 2.189 1.59 5.941 1 98.75 100 THR B C 1
ATOM 3790 O O . THR B 1 100 ? 2.598 0.925 6.895 1 98.75 100 THR B O 1
ATOM 3793 N N . GLU B 1 101 ? 2.482 1.243 4.699 1 98.88 101 GLU B N 1
ATOM 3794 C CA . GLU B 1 101 ? 3.357 0.109 4.418 1 98.88 101 GLU B CA 1
ATOM 3795 C C . GLU B 1 101 ? 4.805 0.419 4.793 1 98.88 101 GLU B C 1
ATOM 3797 O O . GLU B 1 101 ? 5.551 -0.474 5.199 1 98.88 101 GLU B O 1
ATOM 3802 N N . ALA B 1 102 ? 5.215 1.667 4.645 1 98.94 102 ALA B N 1
ATOM 3803 C CA . ALA B 1 102 ? 6.547 2.055 5.102 1 98.94 102 ALA B CA 1
ATOM 3804 C C . ALA B 1 102 ? 6.688 1.862 6.609 1 98.94 102 ALA B C 1
ATOM 3806 O O . ALA B 1 102 ? 7.699 1.346 7.082 1 98.94 102 ALA B O 1
ATOM 3807 N N . ASN B 1 103 ? 5.66 2.266 7.363 1 98.94 103 ASN B N 1
ATOM 3808 C CA . ASN B 1 103 ? 5.699 2.084 8.812 1 98.94 103 ASN B CA 1
ATOM 3809 C C . ASN B 1 103 ? 5.609 0.61 9.195 1 98.94 103 ASN B C 1
ATOM 3811 O O . ASN B 1 103 ? 6.203 0.184 10.188 1 98.94 103 ASN B O 1
ATOM 3815 N N . GLU B 1 104 ? 4.848 -0.198 8.422 1 98.94 104 GLU B N 1
ATOM 3816 C CA . GLU B 1 104 ? 4.848 -1.646 8.609 1 98.94 104 GLU B CA 1
ATOM 3817 C C . GLU B 1 104 ? 6.254 -2.223 8.453 1 98.94 104 GLU B C 1
ATOM 3819 O O . GLU B 1 104 ? 6.672 -3.076 9.234 1 98.94 104 GLU B O 1
ATOM 3824 N N . ALA B 1 105 ? 6.957 -1.782 7.41 1 98.88 105 ALA B N 1
ATOM 3825 C CA . ALA B 1 105 ? 8.336 -2.227 7.211 1 98.88 105 ALA B CA 1
ATOM 3826 C C . ALA B 1 105 ? 9.219 -1.793 8.375 1 98.88 105 ALA B C 1
ATOM 3828 O O . ALA B 1 105 ? 10.047 -2.57 8.852 1 98.88 105 ALA B O 1
ATOM 3829 N N . ALA B 1 106 ? 9.078 -0.551 8.836 1 98.94 106 ALA B N 1
ATOM 3830 C CA . ALA B 1 106 ? 9.867 -0.046 9.961 1 98.94 106 ALA B CA 1
ATOM 3831 C C . ALA B 1 106 ? 9.633 -0.882 11.211 1 98.94 106 ALA B C 1
ATOM 3833 O O . ALA B 1 106 ? 10.578 -1.181 11.953 1 98.94 106 ALA B O 1
ATOM 3834 N N . ILE B 1 107 ? 8.359 -1.256 11.508 1 98.94 107 ILE B N 1
ATOM 3835 C CA . ILE B 1 107 ? 8.016 -2.119 12.625 1 98.94 107 ILE B CA 1
ATOM 3836 C C . ILE B 1 107 ? 8.758 -3.447 12.508 1 98.94 107 ILE B C 1
ATOM 3838 O O . ILE B 1 107 ? 9.422 -3.879 13.453 1 98.94 107 ILE B O 1
ATOM 3842 N N . LYS B 1 108 ? 8.664 -4.035 11.391 1 98.88 108 LYS B N 1
ATOM 3843 C CA . LYS B 1 108 ? 9.25 -5.355 11.164 1 98.88 108 LYS B CA 1
ATOM 3844 C C . LYS B 1 108 ? 10.773 -5.297 11.227 1 98.88 108 LYS B C 1
ATOM 3846 O O . LYS B 1 108 ? 11.406 -6.168 11.828 1 98.88 108 LYS B O 1
ATOM 3851 N N . PHE B 1 109 ? 11.375 -4.297 10.594 1 98.88 109 PHE B N 1
ATOM 3852 C CA . PHE B 1 109 ? 12.828 -4.148 10.602 1 98.88 109 PHE B CA 1
ATOM 3853 C C . PHE B 1 109 ? 13.336 -3.914 12.016 1 98.88 109 PHE B C 1
ATOM 3855 O O . PHE B 1 109 ? 14.406 -4.41 12.391 1 98.88 109 PHE B O 1
ATOM 3862 N N . ALA B 1 110 ? 12.562 -3.154 12.82 1 98.88 110 ALA B N 1
ATOM 3863 C CA . ALA B 1 110 ? 12.961 -2.902 14.203 1 98.88 110 ALA B CA 1
ATOM 3864 C C . ALA B 1 110 ? 12.984 -4.195 15.016 1 98.88 110 ALA B C 1
ATOM 3866 O O . ALA B 1 110 ? 13.945 -4.461 15.742 1 98.88 110 ALA B O 1
ATOM 3867 N N . ARG B 1 111 ? 11.969 -4.988 14.922 1 98.69 111 ARG B N 1
ATOM 3868 C CA . ARG B 1 111 ? 11.914 -6.242 15.664 1 98.69 111 ARG B CA 1
ATOM 3869 C C . ARG B 1 111 ? 12.984 -7.215 15.188 1 98.69 111 ARG B C 1
ATOM 3871 O O . ARG B 1 111 ? 13.625 -7.895 15.992 1 98.69 111 ARG B O 1
ATOM 3878 N N . LYS B 1 112 ? 13.148 -7.297 13.852 1 98.44 112 LYS B N 1
ATOM 3879 C CA . LYS B 1 112 ? 14.188 -8.172 13.312 1 98.44 112 LYS B CA 1
ATOM 3880 C C . LYS B 1 112 ? 15.57 -7.727 13.781 1 98.44 112 LYS B C 1
ATOM 3882 O O . LYS B 1 112 ? 16.422 -8.562 14.109 1 98.44 112 LYS B O 1
ATOM 3887 N N . PHE B 1 113 ? 15.867 -6.43 13.766 1 98.62 113 PHE B N 1
ATOM 3888 C CA . PHE B 1 113 ? 17.125 -5.871 14.258 1 98.62 113 PHE B CA 1
ATOM 3889 C C . PHE B 1 113 ? 17.391 -6.316 15.688 1 98.62 113 PHE B C 1
ATOM 3891 O O . PHE B 1 113 ? 18.516 -6.727 16.016 1 98.62 113 PHE B O 1
ATOM 3898 N N . GLN B 1 114 ? 16.344 -6.219 16.562 1 98.56 114 GLN B N 1
ATOM 3899 C CA . GLN B 1 114 ? 16.5 -6.582 17.969 1 98.56 114 GLN B CA 1
ATOM 3900 C C . GLN B 1 114 ? 16.844 -8.062 18.125 1 98.56 114 GLN B C 1
ATOM 3902 O O . GLN B 1 114 ? 17.719 -8.422 18.906 1 98.56 114 GLN B O 1
ATOM 3907 N N . ARG B 1 115 ? 16.188 -8.883 17.344 1 97.31 115 ARG B N 1
ATOM 3908 C CA . ARG B 1 115 ? 16.484 -10.312 17.391 1 97.31 115 ARG B CA 1
ATOM 3909 C C . ARG B 1 115 ? 17.891 -10.609 16.891 1 97.31 115 ARG B C 1
ATOM 3911 O O . ARG B 1 115 ? 18.594 -11.445 17.453 1 97.31 115 ARG B O 1
ATOM 3918 N N . HIS B 1 116 ? 18.25 -9.945 15.844 1 96.94 116 HIS B N 1
ATOM 3919 C CA . HIS B 1 116 ? 19.562 -10.133 15.227 1 96.94 116 HIS B CA 1
ATOM 3920 C C . HIS B 1 116 ? 20.672 -9.648 16.141 1 96.94 116 HIS B C 1
ATOM 3922 O O . HIS B 1 116 ? 21.719 -10.305 16.25 1 96.94 116 HIS B O 1
ATOM 3928 N N . SER B 1 117 ? 20.484 -8.57 16.797 1 96.31 117 SER B N 1
ATOM 3929 C CA . SER B 1 117 ? 21.516 -7.934 17.609 1 96.31 117 SER B CA 1
ATOM 3930 C C . SER B 1 117 ? 21.625 -8.602 18.984 1 96.31 117 SER B C 1
ATOM 3932 O O . SER B 1 117 ? 22.625 -8.43 19.688 1 96.31 117 SER B O 1
ATOM 3934 N N . ASN B 1 118 ? 20.594 -9.359 19.312 1 95.56 118 ASN B N 1
ATOM 3935 C CA . ASN B 1 118 ? 20.578 -10.062 20.578 1 95.56 118 ASN B CA 1
ATOM 3936 C C . ASN B 1 118 ? 20.219 -11.539 20.406 1 95.56 118 ASN B C 1
ATOM 3938 O O . ASN B 1 118 ? 19.219 -12.008 20.953 1 95.56 118 ASN B O 1
ATOM 3942 N N . PRO B 1 119 ? 21.109 -12.305 19.766 1 92.44 119 PRO B N 1
ATOM 3943 C CA . PRO B 1 119 ? 20.781 -13.672 19.359 1 92.44 119 PRO B CA 1
ATOM 3944 C C . PRO B 1 119 ? 20.625 -14.617 20.547 1 92.44 119 PRO B C 1
ATOM 3946 O O . PRO B 1 119 ? 19.984 -15.664 20.438 1 92.44 119 PRO B O 1
ATOM 3949 N N . ASN B 1 120 ? 21.141 -14.227 21.734 1 92.69 120 ASN B N 1
ATOM 3950 C CA . ASN B 1 120 ? 21.094 -15.109 22.891 1 92.69 120 ASN B CA 1
ATOM 3951 C C . ASN B 1 120 ? 19.906 -14.789 23.797 1 92.69 120 ASN B C 1
ATOM 3953 O O . ASN B 1 120 ? 19.656 -15.492 24.781 1 92.69 120 ASN B O 1
ATOM 3957 N N . GLU B 1 121 ? 19.234 -13.766 23.391 1 91.12 121 GLU B N 1
ATOM 3958 C CA . GLU B 1 121 ? 18.062 -13.414 24.203 1 91.12 121 GLU B CA 1
ATOM 3959 C C . GLU B 1 121 ? 16.875 -14.289 23.844 1 91.12 121 GLU B C 1
ATOM 3961 O O . GLU B 1 121 ? 16.531 -14.438 22.656 1 91.12 121 GLU B O 1
ATOM 3966 N N . LYS B 1 122 ? 16.328 -14.914 24.828 1 89.38 122 LYS B N 1
ATOM 3967 C CA . LYS B 1 122 ? 15.164 -15.773 24.609 1 89.38 122 LYS B CA 1
ATOM 3968 C C . LYS B 1 122 ? 13.953 -14.953 24.188 1 89.38 122 LYS B C 1
ATOM 3970 O O . LYS B 1 122 ? 13.125 -15.422 23.406 1 89.38 122 LYS B O 1
ATOM 3975 N N . GLU B 1 123 ? 13.914 -13.789 24.75 1 93 123 GLU B N 1
ATOM 3976 C CA . GLU B 1 123 ? 12.836 -12.859 24.438 1 93 123 GLU B CA 1
ATOM 3977 C C . GLU B 1 123 ? 13.383 -11.516 23.969 1 93 123 GLU B C 1
ATOM 3979 O O . GLU B 1 123 ? 13.625 -10.617 24.781 1 93 123 GLU B O 1
ATOM 3984 N N . PRO B 1 124 ? 13.555 -11.367 22.75 1 95.44 124 PRO B N 1
ATOM 3985 C CA . PRO B 1 124 ? 14.039 -10.086 22.219 1 95.44 124 PRO B CA 1
ATOM 3986 C C . PRO B 1 124 ? 13.039 -8.953 22.406 1 95.44 124 PRO B C 1
ATOM 3988 O O . PRO B 1 124 ? 11.844 -9.203 22.609 1 95.44 124 PRO B O 1
ATOM 3991 N N . ALA B 1 125 ? 13.586 -7.727 22.406 1 98.06 125 ALA B N 1
ATOM 3992 C CA . ALA B 1 125 ? 12.727 -6.551 22.516 1 98.06 125 ALA B CA 1
ATOM 3993 C C . ALA B 1 125 ? 11.727 -6.492 21.359 1 98.06 125 ALA B C 1
ATOM 3995 O O . ALA B 1 125 ? 12.109 -6.648 20.203 1 98.06 125 ALA B O 1
ATOM 3996 N N . THR B 1 126 ? 10.477 -6.25 21.703 1 98.5 126 THR B N 1
ATOM 3997 C CA . THR B 1 126 ? 9.453 -6.215 20.656 1 98.5 126 THR B CA 1
ATOM 3998 C C . THR B 1 126 ? 8.523 -5.016 20.844 1 98.5 126 THR B C 1
ATOM 4000 O O . THR B 1 126 ? 7.684 -4.73 20 1 98.5 126 THR B O 1
ATOM 4003 N N . GLU B 1 127 ? 8.617 -4.309 21.906 1 98.81 127 GLU B N 1
ATOM 4004 C CA . GLU B 1 127 ? 7.652 -3.271 22.25 1 98.81 127 GLU B CA 1
ATOM 4005 C C . GLU B 1 127 ? 8 -1.947 21.578 1 98.81 127 GLU B C 1
ATOM 4007 O O . GLU B 1 127 ? 9.156 -1.702 21.234 1 98.81 127 GLU B O 1
ATOM 4012 N N . PHE B 1 128 ? 6.984 -1.133 21.391 1 98.94 128 PHE B N 1
ATOM 4013 C CA . PHE B 1 128 ? 7.164 0.169 20.75 1 98.94 128 PHE B CA 1
ATOM 4014 C C . PHE B 1 128 ? 6.602 1.28 21.625 1 98.94 128 PHE B C 1
ATOM 4016 O O . PHE B 1 128 ? 5.668 1.057 22.406 1 98.94 128 PHE B O 1
ATOM 4023 N N . ILE B 1 129 ? 7.207 2.391 21.562 1 98.94 129 ILE B N 1
ATOM 4024 C CA . ILE B 1 129 ? 6.676 3.625 22.125 1 98.94 129 ILE B CA 1
ATOM 4025 C C . ILE B 1 129 ? 6.195 4.543 21.016 1 98.94 129 ILE B C 1
ATOM 4027 O O . ILE B 1 129 ? 6.902 4.746 20.016 1 98.94 129 ILE B O 1
ATOM 4031 N N . ALA B 1 130 ? 4.992 5.035 21.062 1 98.88 130 ALA B N 1
ATOM 4032 C CA . ALA B 1 130 ? 4.402 6.07 20.203 1 98.88 130 ALA B CA 1
ATOM 4033 C C . ALA B 1 130 ? 3.793 7.188 21.047 1 98.88 130 ALA B C 1
ATOM 4035 O O . ALA B 1 130 ? 3.84 7.145 22.281 1 98.88 130 ALA B O 1
ATOM 4036 N N . PHE B 1 131 ? 3.25 8.195 20.422 1 98.94 131 PHE B N 1
ATOM 4037 C CA . PHE B 1 131 ? 2.918 9.383 21.203 1 98.94 131 PHE B CA 1
ATOM 4038 C C . PHE B 1 131 ? 1.457 9.773 21 1 98.94 131 PHE B C 1
ATOM 4040 O O . PHE B 1 131 ? 0.848 9.414 20 1 98.94 131 PHE B O 1
ATOM 4047 N N . THR B 1 132 ? 0.933 10.523 21.953 1 98.44 132 THR B N 1
ATOM 4048 C CA . THR B 1 132 ? -0.4 11.094 21.812 1 98.44 132 THR B CA 1
ATOM 4049 C C . THR B 1 132 ? -0.486 11.945 20.547 1 98.44 132 THR B C 1
ATOM 4051 O O . THR B 1 132 ? 0.485 12.602 20.172 1 98.44 132 THR B O 1
ATOM 4054 N N . ASN B 1 133 ? -1.633 11.859 19.844 1 97.75 133 ASN B N 1
ATOM 4055 C CA . ASN B 1 133 ? -1.959 12.602 18.625 1 97.75 133 ASN B CA 1
ATOM 4056 C C . ASN B 1 133 ? -1.227 12.047 17.406 1 97.75 133 ASN B C 1
ATOM 4058 O O . ASN B 1 133 ? -1.355 12.586 16.312 1 97.75 133 ASN B O 1
ATOM 4062 N N . SER B 1 134 ? -0.531 10.984 17.594 1 98.56 134 SER B N 1
ATOM 4063 C CA . SER B 1 134 ? 0.241 10.453 16.484 1 98.56 134 SER B CA 1
ATOM 4064 C C . SER B 1 134 ? -0.662 9.758 15.469 1 98.56 134 SER B C 1
ATOM 4066 O O . SER B 1 134 ? -1.75 9.289 15.812 1 98.56 134 SER B O 1
ATOM 4068 N N . PHE B 1 135 ? -0.292 9.734 14.266 1 98.5 135 PHE B N 1
ATOM 4069 C CA . PHE B 1 135 ? -0.862 8.969 13.164 1 98.5 135 PHE B CA 1
ATOM 4070 C C . PHE B 1 135 ? 0.233 8.273 12.367 1 98.5 135 PHE B C 1
ATOM 4072 O O . PHE B 1 135 ? 1.078 8.93 11.758 1 98.5 135 PHE B O 1
ATOM 4079 N N . HIS B 1 136 ? 0.193 6.93 12.305 1 98.88 136 HIS B N 1
ATOM 4080 C CA . HIS B 1 136 ? 1.244 6.184 11.625 1 98.88 136 HIS B CA 1
ATOM 4081 C C . HIS B 1 136 ? 0.658 5.223 10.594 1 98.88 136 HIS B C 1
ATOM 4083 O O . HIS B 1 136 ? 1.387 4.43 9.992 1 98.88 136 HIS B O 1
ATOM 4089 N N . GLY B 1 137 ? -0.639 5.238 10.375 1 98.38 137 GLY B N 1
ATOM 4090 C CA . GLY B 1 137 ? -1.252 4.41 9.352 1 98.38 137 GLY B CA 1
ATOM 4091 C C . GLY B 1 137 ? -2.473 3.654 9.844 1 98.38 137 GLY B C 1
ATOM 4092 O O . GLY B 1 137 ? -2.91 3.848 10.984 1 98.38 137 GLY B O 1
ATOM 4093 N N . ARG B 1 138 ? -3.039 2.814 8.984 1 98 138 ARG B N 1
ATOM 4094 C CA . ARG B 1 138 ? -4.336 2.209 9.266 1 98 138 ARG B CA 1
ATOM 4095 C C . ARG B 1 138 ? -4.258 0.687 9.188 1 98 138 ARG B C 1
ATOM 4097 O O . ARG B 1 138 ? -5.238 -0.005 9.477 1 98 138 ARG B O 1
ATOM 4104 N N . THR B 1 139 ? -3.176 0.041 8.773 1 98.62 139 THR B N 1
ATOM 4105 C CA . THR B 1 139 ? -3.012 -1.408 8.797 1 98.62 139 THR B CA 1
ATOM 4106 C C . THR B 1 139 ? -2.785 -1.908 10.219 1 98.62 139 THR B C 1
ATOM 4108 O O . THR B 1 139 ? -2.424 -1.131 11.102 1 98.62 139 THR B O 1
ATOM 4111 N N . MET B 1 140 ? -2.9 -3.137 10.453 1 98.75 140 MET B N 1
ATOM 4112 C CA . MET B 1 140 ? -2.979 -3.707 11.797 1 98.75 140 MET B CA 1
ATOM 4113 C C . MET B 1 140 ? -1.705 -3.422 12.586 1 98.75 140 MET B C 1
ATOM 4115 O O . MET B 1 140 ? -1.748 -3.266 13.805 1 98.75 140 MET B O 1
ATOM 4119 N N . GLY B 1 141 ? -0.574 -3.434 11.93 1 98.81 141 GLY B N 1
ATOM 4120 C CA . GLY B 1 141 ? 0.657 -3.025 12.586 1 98.81 141 GLY B CA 1
ATOM 4121 C C . GLY B 1 141 ? 0.762 -1.524 12.781 1 98.81 141 GLY B C 1
ATOM 4122 O O . GLY B 1 141 ? 0.999 -1.051 13.898 1 98.81 141 GLY B O 1
ATOM 4123 N N . ALA B 1 142 ? 0.493 -0.771 11.734 1 98.88 142 ALA B N 1
ATOM 4124 C CA . ALA B 1 142 ? 0.634 0.682 11.758 1 98.88 142 ALA B CA 1
ATOM 4125 C C . ALA B 1 142 ? -0.407 1.32 12.672 1 98.88 142 ALA B C 1
ATOM 4127 O O . ALA B 1 142 ? -0.107 2.273 13.391 1 98.88 142 ALA B O 1
ATOM 4128 N N . VAL B 1 143 ? -1.618 0.769 12.648 1 98.75 143 VAL B N 1
ATOM 4129 C CA . VAL B 1 143 ? -2.693 1.393 13.406 1 98.75 143 VAL B CA 1
ATOM 4130 C C . VAL B 1 143 ? -2.438 1.21 14.906 1 98.75 143 VAL B C 1
ATOM 4132 O O . VAL B 1 143 ? -2.873 2.027 15.719 1 98.75 143 VAL B O 1
ATOM 4135 N N . ALA B 1 144 ? -1.677 0.16 15.273 1 98.75 144 ALA B N 1
ATOM 4136 C CA . ALA B 1 144 ? -1.289 -0.052 16.656 1 98.75 144 ALA B CA 1
ATOM 4137 C C . ALA B 1 144 ? -0.468 1.122 17.188 1 98.75 144 ALA B C 1
ATOM 4139 O O . ALA B 1 144 ? -0.44 1.378 18.391 1 98.75 144 ALA B O 1
ATOM 4140 N N . LEU B 1 145 ? 0.185 1.874 16.266 1 98.75 145 LEU B N 1
ATOM 4141 C CA . LEU B 1 145 ? 1.024 3.016 16.625 1 98.75 145 LEU B CA 1
ATOM 4142 C C . LEU B 1 145 ? 0.255 4.324 16.469 1 98.75 145 LEU B C 1
ATOM 4144 O O . LEU B 1 145 ? 0.785 5.398 16.766 1 98.75 145 LEU B O 1
ATOM 4148 N N . THR B 1 146 ? -0.969 4.27 15.961 1 98.62 146 THR B N 1
ATOM 4149 C CA . THR B 1 146 ? -1.819 5.441 15.789 1 98.62 146 THR B CA 1
ATOM 4150 C C . THR B 1 146 ? -2.637 5.703 17.047 1 98.62 146 THR B C 1
ATOM 4152 O O . THR B 1 146 ? -3.387 4.836 17.5 1 98.62 146 THR B O 1
ATOM 4155 N N . SER B 1 147 ? -2.527 6.887 17.609 1 97.5 147 SER B N 1
ATOM 4156 C CA . SER B 1 147 ? -2.891 7.121 19.016 1 97.5 147 SER B CA 1
ATOM 4157 C C . SER B 1 147 ? -4.402 7.215 19.172 1 97.5 147 SER B C 1
ATOM 4159 O O . SER B 1 147 ? -4.938 6.848 20.219 1 97.5 147 SER B O 1
ATOM 4161 N N . LYS B 1 148 ? -5.152 7.766 18.188 1 95.94 148 LYS B N 1
ATOM 4162 C CA . LYS B 1 148 ? -6.594 7.934 18.328 1 95.94 148 LYS B CA 1
ATOM 4163 C C . LYS B 1 148 ? -7.293 6.586 18.469 1 95.94 148 LYS B C 1
ATOM 4165 O O . LYS B 1 148 ? -7.266 5.773 17.531 1 95.94 148 LYS B O 1
ATOM 4170 N N . GLU B 1 149 ? -7.949 6.41 19.516 1 96.06 149 GLU B N 1
ATOM 4171 C CA . GLU B 1 149 ? -8.531 5.125 19.875 1 96.06 149 GLU B CA 1
ATOM 4172 C C . GLU B 1 149 ? -9.578 4.68 18.859 1 96.06 149 GLU B C 1
ATOM 4174 O O . GLU B 1 149 ? -9.727 3.484 18.609 1 96.06 149 GLU B O 1
ATOM 4179 N N . GLN B 1 150 ? -10.312 5.602 18.266 1 95.19 150 GLN B N 1
ATOM 4180 C CA . GLN B 1 150 ? -11.391 5.289 17.328 1 95.19 150 GLN B CA 1
ATOM 4181 C C . GLN B 1 150 ? -10.867 4.598 16.078 1 95.19 150 GLN B C 1
ATOM 4183 O O . GLN B 1 150 ? -11.617 3.908 15.383 1 95.19 150 GLN B O 1
ATOM 4188 N N . TYR B 1 151 ? -9.57 4.73 15.812 1 96.25 151 TYR B N 1
ATOM 4189 C CA . TYR B 1 151 ? -8.961 4.074 14.656 1 96.25 151 TYR B CA 1
ATOM 4190 C C . TYR B 1 151 ? -8.578 2.637 14.984 1 96.25 151 TYR B C 1
ATOM 4192 O O . TYR B 1 151 ? -8.312 1.838 14.086 1 96.25 151 TYR B O 1
ATOM 4200 N N . ARG B 1 152 ? -8.508 2.236 16.25 1 96.62 152 ARG B N 1
ATOM 4201 C CA . ARG B 1 152 ? -7.973 0.944 16.672 1 96.62 152 ARG B CA 1
ATOM 4202 C C . ARG B 1 152 ? -9.078 0.066 17.266 1 96.62 152 ARG B C 1
ATOM 4204 O O . ARG B 1 152 ? -9.258 -1.078 16.844 1 96.62 152 ARG B O 1
ATOM 4211 N N . SER B 1 153 ? -9.922 0.591 18.125 1 95.62 153 SER B N 1
ATOM 4212 C CA . SER B 1 153 ? -10.828 -0.153 18.984 1 95.62 153 SER B CA 1
ATOM 4213 C C . SER B 1 153 ? -11.773 -1.035 18.172 1 95.62 153 SER B C 1
ATOM 4215 O O . SER B 1 153 ? -12.031 -2.184 18.547 1 95.62 153 SER B O 1
ATOM 4217 N N . PRO B 1 154 ? -12.266 -0.576 17.047 1 96.38 154 PRO B N 1
ATOM 4218 C CA . PRO B 1 154 ? -13.234 -1.396 16.312 1 96.38 154 PRO B CA 1
ATOM 4219 C C . PRO B 1 154 ? -12.609 -2.645 15.695 1 96.38 154 PRO B C 1
ATOM 4221 O O . PRO B 1 154 ? -13.32 -3.557 15.273 1 96.38 154 PRO B O 1
ATOM 4224 N N . PHE B 1 155 ? -11.305 -2.719 15.703 1 97.88 155 PHE B N 1
ATOM 4225 C CA . PHE B 1 155 ? -10.633 -3.766 14.945 1 97.88 155 PHE B CA 1
ATOM 4226 C C . PHE B 1 155 ? -9.75 -4.617 15.852 1 97.88 155 PHE B C 1
ATOM 4228 O O . PHE B 1 155 ? -9.047 -5.512 15.383 1 97.88 155 PHE B O 1
ATOM 4235 N N . GLU B 1 156 ? -9.742 -4.395 17.094 1 96.69 156 GLU B N 1
ATOM 4236 C CA . GLU B 1 156 ? -8.922 -5.125 18.062 1 96.69 156 GLU B CA 1
ATOM 4237 C C . GLU B 1 156 ? -9.227 -6.617 18.031 1 96.69 156 GLU B C 1
ATOM 4239 O O . GLU B 1 156 ? -10.359 -7.02 17.734 1 96.69 156 GLU B O 1
ATOM 4244 N N . PRO B 1 157 ? -8.312 -7.484 18.375 1 97.81 157 PRO B N 1
ATOM 4245 C CA . PRO B 1 157 ? -6.961 -7.109 18.781 1 97.81 157 PRO B CA 1
ATOM 4246 C C . PRO B 1 157 ? -6.059 -6.762 17.609 1 97.81 157 PRO B C 1
ATOM 4248 O O . PRO B 1 157 ? -6.047 -7.484 16.609 1 97.81 157 PRO B O 1
ATOM 4251 N N . VAL B 1 158 ? -5.336 -5.664 17.719 1 98.06 158 VAL B N 1
ATOM 4252 C CA . VAL B 1 158 ? -4.324 -5.273 16.75 1 98.06 158 VAL B CA 1
ATOM 4253 C C . VAL B 1 158 ? -2.957 -5.801 17.188 1 98.06 158 VAL B C 1
ATOM 4255 O O . VAL B 1 158 ? -2.865 -6.625 18.094 1 98.06 158 VAL B O 1
ATOM 4258 N N . MET B 1 159 ? -1.857 -5.445 16.422 1 98.12 159 MET B N 1
ATOM 4259 C CA . MET B 1 159 ? -0.517 -5.82 16.859 1 98.12 159 MET B CA 1
ATOM 4260 C C . MET B 1 159 ? -0.281 -5.398 18.312 1 98.12 159 MET B C 1
ATOM 4262 O O . MET B 1 159 ? -0.55 -4.254 18.672 1 98.12 159 MET B O 1
ATOM 4266 N N . PRO B 1 160 ? 0.216 -6.254 19.172 1 97.88 160 PRO B N 1
ATOM 4267 C CA . PRO B 1 160 ? 0.417 -5.891 20.578 1 97.88 160 PRO B CA 1
ATOM 4268 C C . PRO B 1 160 ? 1.739 -5.164 20.812 1 97.88 160 PRO B C 1
ATOM 4270 O O . PRO B 1 160 ? 2.607 -5.152 19.938 1 97.88 160 PRO B O 1
ATOM 4273 N N . GLY B 1 161 ? 1.86 -4.539 21.969 1 98.06 161 GLY B N 1
ATOM 4274 C CA . GLY B 1 161 ? 3.158 -4.109 22.453 1 98.06 161 GLY B CA 1
ATOM 4275 C C . GLY B 1 161 ? 3.424 -2.633 22.219 1 98.06 161 GLY B C 1
ATOM 4276 O O . GLY B 1 161 ? 4.578 -2.219 22.078 1 98.06 161 GLY B O 1
ATOM 4277 N N . VAL B 1 162 ? 2.385 -1.778 22.203 1 98.62 162 VAL B N 1
ATOM 4278 C CA . VAL B 1 162 ? 2.598 -0.351 21.984 1 98.62 162 VAL B CA 1
ATOM 4279 C C . VAL B 1 162 ? 2.17 0.432 23.219 1 98.62 162 VAL B C 1
ATOM 4281 O O . VAL B 1 162 ? 1.09 0.199 23.766 1 98.62 162 VAL B O 1
ATOM 4284 N N . THR B 1 163 ? 3.027 1.23 23.688 1 98.75 163 THR B N 1
ATOM 4285 C CA . THR B 1 163 ? 2.727 2.172 24.766 1 98.75 163 THR B CA 1
ATOM 4286 C C . THR B 1 163 ? 2.66 3.6 24.234 1 98.75 163 THR B C 1
ATOM 4288 O O . THR B 1 163 ? 3.572 4.051 23.531 1 98.75 163 THR B O 1
ATOM 4291 N N . PHE B 1 164 ? 1.582 4.316 24.547 1 98.69 164 PHE B N 1
ATOM 4292 C CA . PHE B 1 164 ? 1.435 5.711 24.156 1 98.69 164 PHE B CA 1
ATOM 4293 C C . PHE B 1 164 ? 1.851 6.645 25.281 1 98.69 164 PHE B C 1
ATOM 4295 O O . PHE B 1 164 ? 1.438 6.457 26.438 1 98.69 164 PHE B O 1
ATOM 4302 N N . VAL B 1 165 ? 2.691 7.594 24.906 1 98.56 165 VAL B N 1
ATOM 4303 C CA . VAL B 1 165 ? 3.189 8.594 25.844 1 98.56 165 VAL B CA 1
ATOM 4304 C C . VAL B 1 165 ? 2.846 9.992 25.328 1 98.56 165 VAL B C 1
ATOM 4306 O O . VAL B 1 165 ? 2.672 10.195 24.125 1 98.56 165 VAL B O 1
ATOM 4309 N N . GLU B 1 166 ? 2.723 10.938 26.281 1 98.69 166 GLU B N 1
ATOM 4310 C CA . GLU B 1 166 ? 2.416 12.305 25.859 1 98.69 166 GLU B CA 1
ATOM 4311 C C . GLU B 1 166 ? 3.523 12.875 24.984 1 98.69 166 GLU B C 1
ATOM 4313 O O . GLU B 1 166 ? 4.699 12.828 25.344 1 98.69 166 GLU B O 1
ATOM 4318 N N . TYR B 1 167 ? 3.145 13.43 23.906 1 98.62 167 TYR B N 1
ATOM 4319 C CA . TYR B 1 167 ? 4.078 14.031 22.969 1 98.62 167 TYR B CA 1
ATOM 4320 C C . TYR B 1 167 ? 4.863 15.164 23.625 1 98.62 167 TYR B C 1
ATOM 4322 O O . TYR B 1 167 ? 4.273 16.062 24.219 1 98.62 167 TYR B O 1
ATOM 4330 N N . GLY B 1 168 ? 6.164 15.039 23.578 1 98.44 168 GLY B N 1
ATOM 4331 C CA . GLY B 1 168 ? 7.02 16.078 24.125 1 98.44 168 GLY B CA 1
ATOM 4332 C C . GLY B 1 168 ? 7.324 15.875 25.609 1 98.44 168 GLY B C 1
ATOM 4333 O O . GLY B 1 168 ? 8.094 16.641 26.188 1 98.44 168 GLY B O 1
ATOM 4334 N N . ASN B 1 169 ? 6.793 14.891 26.25 1 98.69 169 ASN B N 1
ATOM 4335 C CA . ASN B 1 169 ? 6.977 14.656 27.672 1 98.69 169 ASN B CA 1
ATOM 4336 C C . ASN B 1 169 ? 8.172 13.742 27.938 1 98.69 169 ASN B C 1
ATOM 4338 O O . ASN B 1 169 ? 8.023 12.523 28 1 98.69 169 ASN B O 1
ATOM 4342 N N . ILE B 1 170 ? 9.266 14.383 28.25 1 98.62 170 ILE B N 1
ATOM 4343 C CA . ILE B 1 170 ? 10.531 13.688 28.438 1 98.62 170 ILE B CA 1
ATOM 4344 C C . ILE B 1 170 ? 10.422 12.727 29.625 1 98.62 170 ILE B C 1
ATOM 4346 O O . ILE B 1 170 ? 10.82 11.562 29.531 1 98.62 170 ILE B O 1
ATOM 4350 N N . GLN B 1 171 ? 9.836 13.148 30.703 1 98.5 171 GLN B N 1
ATOM 4351 C CA . GLN B 1 171 ? 9.734 12.344 31.922 1 98.5 171 GLN B CA 1
ATOM 4352 C C . GLN B 1 171 ? 8.891 11.094 31.688 1 98.5 171 GLN B C 1
ATOM 4354 O O . GLN B 1 171 ? 9.219 10.016 32.188 1 98.5 171 GLN B O 1
ATOM 4359 N N . ALA B 1 172 ? 7.852 11.266 30.969 1 98.56 172 ALA B N 1
ATOM 4360 C CA . ALA B 1 172 ? 6.98 10.133 30.672 1 98.56 172 ALA B CA 1
ATOM 4361 C C . ALA B 1 172 ? 7.711 9.07 29.859 1 98.56 172 ALA B C 1
ATOM 4363 O O . ALA B 1 172 ? 7.512 7.867 30.078 1 98.56 172 ALA B O 1
ATOM 4364 N N . VAL B 1 173 ? 8.531 9.477 28.922 1 98.75 173 VAL B N 1
ATOM 4365 C CA . VAL B 1 173 ? 9.305 8.531 28.125 1 98.75 173 VAL B CA 1
ATOM 4366 C C . VAL B 1 173 ? 10.305 7.797 29.016 1 98.75 173 VAL B C 1
ATOM 4368 O O . VAL B 1 173 ? 10.477 6.582 28.875 1 98.75 173 VAL B O 1
ATOM 4371 N N . LYS B 1 174 ? 10.938 8.531 29.906 1 98.38 174 LYS B N 1
ATOM 4372 C CA . LYS B 1 174 ? 11.898 7.938 30.828 1 98.38 174 LYS B CA 1
ATOM 4373 C C . LYS B 1 174 ? 11.273 6.793 31.625 1 98.38 174 LYS B C 1
ATOM 4375 O O . LYS B 1 174 ? 11.938 5.797 31.922 1 98.38 174 LYS B O 1
ATOM 4380 N N . GLU B 1 175 ? 10.078 6.902 31.875 1 98.38 175 GLU B N 1
ATOM 4381 C CA . GLU B 1 175 ? 9.383 5.953 32.75 1 98.38 175 GLU B CA 1
ATOM 4382 C C . GLU B 1 175 ? 9.039 4.668 31.984 1 98.38 175 GLU B C 1
ATOM 4384 O O . GLU B 1 175 ? 8.828 3.623 32.594 1 98.38 175 GLU B O 1
ATOM 4389 N N . VAL B 1 176 ? 9 4.762 30.641 1 98.56 176 VAL B N 1
ATOM 4390 C CA . VAL B 1 176 ? 8.43 3.613 29.953 1 98.56 176 VAL B CA 1
ATOM 4391 C C . VAL B 1 176 ? 9.492 2.949 29.078 1 98.56 176 VAL B C 1
ATOM 4393 O O . VAL B 1 176 ? 9.422 1.747 28.812 1 98.56 176 VAL B O 1
ATOM 4396 N N . ILE B 1 177 ? 10.484 3.723 28.656 1 98.75 177 ILE B N 1
ATOM 4397 C CA . ILE B 1 177 ? 11.5 3.131 27.797 1 98.75 177 ILE B CA 1
ATOM 4398 C C . ILE B 1 177 ? 12.375 2.184 28.609 1 98.75 177 ILE B C 1
ATOM 4400 O O . ILE B 1 177 ? 12.805 2.521 29.719 1 98.75 177 ILE B O 1
ATOM 4404 N N . ARG B 1 178 ? 12.555 0.947 28.109 1 97.19 178 ARG B N 1
ATOM 4405 C CA . ARG B 1 178 ? 13.281 -0.072 28.859 1 97.19 178 ARG B CA 1
ATOM 4406 C C . ARG B 1 178 ? 14.258 -0.823 27.969 1 97.19 178 ARG B C 1
ATOM 4408 O O . ARG B 1 178 ? 13.898 -1.279 26.891 1 97.19 178 ARG B O 1
ATOM 4415 N N . LYS B 1 179 ? 15.438 -0.97 28.484 1 96.5 179 LYS B N 1
ATOM 4416 C CA . LYS B 1 179 ? 16.438 -1.807 27.828 1 96.5 179 LYS B CA 1
ATOM 4417 C C . LYS B 1 179 ? 15.969 -3.258 27.75 1 96.5 179 LYS B C 1
ATOM 4419 O O . LYS B 1 179 ? 15.453 -3.807 28.719 1 96.5 179 LYS B O 1
ATOM 4424 N N . GLY B 1 180 ? 16.078 -3.824 26.578 1 95.75 180 GLY B N 1
ATOM 4425 C CA . GLY B 1 180 ? 15.711 -5.219 26.391 1 95.75 180 GLY B CA 1
ATOM 4426 C C . GLY B 1 180 ? 14.227 -5.43 26.156 1 95.75 180 GLY B C 1
ATOM 4427 O O . GLY B 1 180 ? 13.781 -6.555 25.922 1 95.75 180 GLY B O 1
ATOM 4428 N N . LYS B 1 181 ? 13.461 -4.414 26.156 1 97.81 181 LYS B N 1
ATOM 4429 C CA . LYS B 1 181 ? 12.016 -4.535 25.938 1 97.81 181 LYS B CA 1
ATOM 4430 C C . LYS B 1 181 ? 11.555 -3.648 24.781 1 97.81 181 LYS B C 1
ATOM 4432 O O . LYS B 1 181 ? 10.758 -4.078 23.953 1 97.81 181 LYS B O 1
ATOM 4437 N N . THR B 1 182 ? 12.023 -2.422 24.781 1 98.81 182 THR B N 1
ATOM 4438 C CA . THR B 1 182 ? 11.633 -1.474 23.75 1 98.81 182 THR B CA 1
ATOM 4439 C C . THR B 1 182 ? 12.438 -1.709 22.469 1 98.81 182 THR B C 1
ATOM 4441 O O . THR B 1 182 ? 13.664 -1.609 22.484 1 98.81 182 THR B O 1
ATOM 4444 N N . ALA B 1 183 ? 11.734 -2.006 21.391 1 98.88 183 ALA B N 1
ATOM 4445 C CA . ALA B 1 183 ? 12.391 -2.238 20.109 1 98.88 183 ALA B CA 1
ATOM 4446 C C . ALA B 1 183 ? 12.68 -0.923 19.391 1 98.88 183 ALA B C 1
ATOM 4448 O O . ALA B 1 183 ? 13.734 -0.76 18.781 1 98.88 183 ALA B O 1
ATOM 4449 N N . ALA B 1 184 ? 11.719 -0.028 19.453 1 98.94 184 ALA B N 1
ATOM 4450 C CA . ALA B 1 184 ? 11.883 1.25 18.766 1 98.94 184 ALA B CA 1
ATOM 4451 C C . ALA B 1 184 ? 10.914 2.295 19.312 1 98.94 184 ALA B C 1
ATOM 4453 O O . ALA B 1 184 ? 9.914 1.951 19.938 1 98.94 184 ALA B O 1
ATOM 4454 N N . VAL B 1 185 ? 11.234 3.512 19.156 1 99 185 VAL B N 1
ATOM 4455 C CA . VAL B 1 185 ? 10.383 4.668 19.422 1 99 185 VAL B CA 1
ATOM 4456 C C . VAL B 1 185 ? 10.008 5.344 18.094 1 99 185 VAL B C 1
ATOM 4458 O O . VAL B 1 185 ? 10.875 5.746 17.328 1 99 185 VAL B O 1
ATOM 4461 N N . PHE B 1 186 ? 8.688 5.461 17.828 1 98.94 186 PHE B N 1
ATOM 4462 C CA . PHE B 1 186 ? 8.164 6.121 16.625 1 98.94 186 PHE B CA 1
ATOM 4463 C C . PHE B 1 186 ? 7.719 7.543 16.953 1 98.94 186 PHE B C 1
ATOM 4465 O O . PHE B 1 186 ? 6.93 7.754 17.875 1 98.94 186 PHE B O 1
ATOM 4472 N N . VAL B 1 187 ? 8.188 8.5 16.172 1 98.94 187 VAL B N 1
ATOM 4473 C CA . VAL B 1 187 ? 7.797 9.883 16.453 1 98.94 187 VAL B CA 1
ATOM 4474 C C . VAL B 1 187 ? 7.746 10.672 15.148 1 98.94 187 VAL B C 1
ATOM 4476 O O . VAL B 1 187 ? 8.523 10.406 14.227 1 98.94 187 VAL B O 1
ATOM 4479 N N . GLU B 1 188 ? 6.766 11.5 14.945 1 98.81 188 GLU B N 1
ATOM 4480 C CA . GLU B 1 188 ? 6.754 12.531 13.914 1 98.81 188 GLU B CA 1
ATOM 4481 C C . GLU B 1 188 ? 7.465 13.797 14.383 1 98.81 188 GLU B C 1
ATOM 4483 O O . GLU B 1 188 ? 7.07 14.398 15.383 1 98.81 188 GLU B O 1
ATOM 4488 N N . PRO B 1 189 ? 8.438 14.25 13.633 1 98.81 189 PRO B N 1
ATOM 4489 C CA . PRO B 1 189 ? 9.031 15.531 14.031 1 98.81 189 PRO B CA 1
ATOM 4490 C C . PRO B 1 189 ? 8.008 16.656 14.109 1 98.81 189 PRO B C 1
ATOM 4492 O O . PRO B 1 189 ? 8.109 17.531 14.977 1 98.81 189 PRO B O 1
ATOM 4495 N N . ILE B 1 190 ? 7.102 16.688 13.203 1 98.69 190 ILE B N 1
ATOM 4496 C CA . ILE B 1 190 ? 5.914 17.531 13.219 1 98.69 190 ILE B CA 1
ATOM 4497 C C . ILE B 1 190 ? 4.668 16.672 12.992 1 98.69 190 ILE B C 1
ATOM 4499 O O . ILE B 1 190 ? 4.555 15.992 11.977 1 98.69 190 ILE B O 1
ATOM 4503 N N . GLN B 1 191 ? 3.791 16.703 13.984 1 98.62 191 GLN B N 1
ATOM 4504 C CA . GLN B 1 191 ? 2.564 15.93 13.859 1 98.62 191 GLN B CA 1
ATOM 4505 C C . GLN B 1 191 ? 1.557 16.641 12.953 1 98.62 191 GLN B C 1
ATOM 4507 O O . GLN B 1 191 ? 0.923 17.609 13.359 1 98.62 191 GLN B O 1
ATOM 4512 N N . GLY B 1 192 ? 1.353 16.141 11.727 1 98 192 GLY B N 1
ATOM 4513 C CA . GLY B 1 192 ? 0.389 16.719 10.812 1 98 192 GLY B CA 1
ATOM 4514 C C . GLY B 1 192 ? -1.05 16.531 11.25 1 98 192 GLY B C 1
ATOM 4515 O O . GLY B 1 192 ? -1.683 17.453 11.758 1 98 192 GLY B O 1
ATOM 4516 N N . GLU B 1 193 ? -1.487 15.258 11.172 1 96.94 193 GLU B N 1
ATOM 4517 C CA . GLU B 1 193 ? -2.846 14.883 11.562 1 96.94 193 GLU B CA 1
ATOM 4518 C C . GLU B 1 193 ? -3.117 15.234 13.023 1 96.94 193 GLU B C 1
ATOM 4520 O O . GLU B 1 193 ? -4.242 15.594 13.383 1 96.94 193 GLU B O 1
ATOM 4525 N N . GLY B 1 194 ? -2.068 15.25 13.82 1 97.75 194 GLY B N 1
ATOM 4526 C CA . GLY B 1 194 ? -2.188 15.469 15.25 1 97.75 194 GLY B CA 1
ATOM 4527 C C . GLY B 1 194 ? -2.43 16.922 15.609 1 97.75 194 GLY B C 1
ATOM 4528 O O . GLY B 1 194 ? -2.67 17.25 16.781 1 97.75 194 GLY B O 1
ATOM 4529 N N . GLY B 1 195 ? -2.373 17.844 14.602 1 98.38 195 GLY B N 1
ATOM 4530 C CA . GLY B 1 195 ? -2.688 19.25 14.875 1 98.38 195 GLY B CA 1
ATOM 4531 C C . GLY B 1 195 ? -1.521 20.188 14.617 1 98.38 195 GLY B C 1
ATOM 4532 O O . GLY B 1 195 ? -1.402 21.219 15.266 1 98.38 195 GLY B O 1
ATOM 4533 N N . ILE B 1 196 ? -0.646 19.75 13.82 1 98.56 196 ILE B N 1
ATOM 4534 C CA . ILE B 1 196 ? 0.512 20.547 13.43 1 98.56 196 ILE B CA 1
ATOM 4535 C C . ILE B 1 196 ? 1.343 20.891 14.664 1 98.56 196 ILE B C 1
ATOM 4537 O O . ILE B 1 196 ? 1.76 22.031 14.836 1 98.56 196 ILE B O 1
ATOM 4541 N N . ARG B 1 197 ? 1.558 19.906 15.461 1 98.12 197 ARG B N 1
ATOM 4542 C CA . ARG B 1 197 ? 2.391 20.094 16.641 1 98.12 197 ARG B CA 1
ATOM 4543 C C . ARG B 1 197 ? 3.838 19.703 16.359 1 98.12 197 ARG B C 1
ATOM 4545 O O . ARG B 1 197 ? 4.109 18.594 15.914 1 98.12 197 ARG B O 1
ATOM 4552 N N . SER B 1 198 ? 4.707 20.609 16.656 1 97.81 198 SER B N 1
ATOM 4553 C CA . SER B 1 198 ? 6.129 20.359 16.438 1 97.81 198 SER B CA 1
ATOM 4554 C C . SER B 1 198 ? 6.816 19.859 17.688 1 97.81 198 SER B C 1
ATOM 4556 O O . SER B 1 198 ? 6.516 20.312 18.797 1 97.81 198 SER B O 1
ATOM 4558 N N . ALA B 1 199 ? 7.707 18.922 17.484 1 98 199 ALA B N 1
ATOM 4559 C CA . ALA B 1 199 ? 8.617 18.562 18.578 1 98 199 ALA B CA 1
ATOM 4560 C C . ALA B 1 199 ? 9.586 19.703 18.891 1 98 199 ALA B C 1
ATOM 4562 O O . ALA B 1 199 ? 9.742 20.625 18.078 1 98 199 ALA B O 1
ATOM 4563 N N . THR B 1 200 ? 10.141 19.672 20.094 1 98.12 200 THR B N 1
ATOM 4564 C CA . THR B 1 200 ? 11.273 20.547 20.375 1 98.12 200 THR B CA 1
ATOM 4565 C C . THR B 1 200 ? 12.586 19.828 20.109 1 98.12 200 THR B C 1
ATOM 4567 O O . THR B 1 200 ? 12.641 18.594 20.078 1 98.12 200 THR B O 1
ATOM 4570 N N . LYS B 1 201 ? 13.578 20.609 19.797 1 98.19 201 LYS B N 1
ATOM 4571 C CA . LYS B 1 201 ? 14.906 20.047 19.609 1 98.19 201 LYS B CA 1
ATOM 4572 C C . LYS B 1 201 ? 15.336 19.25 20.844 1 98.19 201 LYS B C 1
ATOM 4574 O O . LYS B 1 201 ? 15.875 18.141 20.703 1 98.19 201 LYS B O 1
ATOM 4579 N N . GLU B 1 202 ? 15.086 19.766 22.031 1 98.5 202 GLU B N 1
ATOM 4580 C CA . GLU B 1 202 ? 15.445 19.109 23.297 1 98.5 202 GLU B CA 1
ATOM 4581 C C . GLU B 1 202 ? 14.773 17.734 23.406 1 98.5 202 GLU B C 1
ATOM 4583 O O . GLU B 1 202 ? 15.398 16.766 23.828 1 98.5 202 GLU B O 1
ATOM 4588 N N . PHE B 1 203 ? 13.602 17.656 23.109 1 98.69 203 PHE B N 1
ATOM 4589 C CA . PHE B 1 203 ? 12.828 16.422 23.188 1 98.69 203 PHE B CA 1
ATOM 4590 C C . PHE B 1 203 ? 13.391 15.367 22.25 1 98.69 203 PHE B C 1
ATOM 4592 O O . PHE B 1 203 ? 13.609 14.219 22.641 1 98.69 203 PHE B O 1
ATOM 4599 N N . LEU B 1 204 ? 13.641 15.711 20.906 1 98.88 204 LEU B N 1
ATOM 4600 C CA . LEU B 1 204 ? 14.164 14.758 19.938 1 98.88 204 LEU B CA 1
ATOM 4601 C C . LEU B 1 204 ? 15.578 14.32 20.312 1 98.88 204 LEU B C 1
ATOM 4603 O O . LEU B 1 204 ? 15.953 13.164 20.109 1 98.88 204 LEU B O 1
ATOM 4607 N N . GLN B 1 205 ? 16.359 15.289 20.828 1 98.75 205 GLN B N 1
ATOM 4608 C CA . GLN B 1 205 ? 17.688 14.945 21.312 1 98.75 205 GLN B CA 1
ATOM 4609 C C . GLN B 1 205 ? 17.625 13.938 22.453 1 98.75 205 GLN B C 1
ATOM 4611 O O . GLN B 1 205 ? 18.422 13 22.516 1 98.75 205 GLN B O 1
ATOM 4616 N N . PHE B 1 206 ? 16.719 14.203 23.328 1 98.88 206 PHE B N 1
ATOM 4617 C CA . PHE B 1 206 ? 16.516 13.266 24.422 1 98.88 206 PHE B CA 1
ATOM 4618 C C . PHE B 1 206 ? 16.141 11.891 23.906 1 98.88 206 PHE B C 1
ATOM 4620 O O . PHE B 1 206 ? 16.672 10.875 24.359 1 98.88 206 PHE B O 1
ATOM 4627 N N . LEU B 1 207 ? 15.164 11.789 22.953 1 98.94 207 LEU B N 1
ATOM 4628 C CA . LEU B 1 207 ? 14.766 10.508 22.391 1 98.94 207 LEU B CA 1
ATOM 4629 C C . LEU B 1 207 ? 15.961 9.773 21.797 1 98.94 207 LEU B C 1
ATOM 4631 O O . LEU B 1 207 ? 16.094 8.562 21.953 1 98.94 207 LEU B O 1
ATOM 4635 N N . ARG B 1 208 ? 16.797 10.539 21.062 1 98.81 208 ARG B N 1
ATOM 4636 C CA . ARG B 1 208 ? 18 9.953 20.469 1 98.81 208 ARG B CA 1
ATOM 4637 C C . ARG B 1 208 ? 18.875 9.305 21.516 1 98.81 208 ARG B C 1
ATOM 4639 O O . ARG B 1 208 ? 19.281 8.156 21.375 1 98.81 208 ARG B O 1
ATOM 4646 N N . SER B 1 209 ? 19.156 10.062 22.578 1 98.75 209 SER B N 1
ATOM 4647 C CA . SER B 1 209 ? 20.016 9.57 23.656 1 98.75 209 SER B CA 1
ATOM 4648 C C . SER B 1 209 ? 19.359 8.398 24.391 1 98.75 209 SER B C 1
ATOM 4650 O O . SER B 1 209 ? 20.031 7.414 24.703 1 98.75 209 SER B O 1
ATOM 4652 N N . ALA B 1 210 ? 18.078 8.547 24.688 1 98.81 210 ALA B N 1
ATOM 4653 C CA . ALA B 1 210 ? 17.344 7.512 25.406 1 98.81 210 ALA B CA 1
ATOM 4654 C C . ALA B 1 210 ? 17.328 6.203 24.625 1 98.81 210 ALA B C 1
ATOM 4656 O O . ALA B 1 210 ? 17.469 5.121 25.203 1 98.81 210 ALA B O 1
ATOM 4657 N N . CYS B 1 211 ? 17.109 6.301 23.312 1 98.81 211 CYS B N 1
ATOM 4658 C CA . CYS B 1 211 ? 17.109 5.117 22.453 1 98.81 211 CYS B CA 1
ATOM 4659 C C . CYS B 1 211 ? 18.484 4.473 22.438 1 98.81 211 CYS B C 1
ATOM 4661 O O . CYS B 1 211 ? 18.609 3.25 22.516 1 98.81 211 CYS B O 1
ATOM 4663 N N . ASP B 1 212 ? 19.547 5.289 22.297 1 98.5 212 ASP B N 1
ATOM 4664 C CA . ASP B 1 212 ? 20.922 4.77 22.312 1 98.5 212 ASP B CA 1
ATOM 4665 C C . ASP B 1 212 ? 21.188 4.008 23.609 1 98.5 212 ASP B C 1
ATOM 4667 O O . ASP B 1 212 ? 21.75 2.91 23.578 1 98.5 212 ASP B O 1
ATOM 4671 N N . ASP B 1 213 ? 20.781 4.598 24.688 1 98.44 213 ASP B N 1
ATOM 4672 C CA . ASP B 1 213 ? 21.031 3.996 26 1 98.44 213 ASP B CA 1
ATOM 4673 C C . ASP B 1 213 ? 20.266 2.682 26.156 1 98.44 213 ASP B C 1
ATOM 4675 O O . ASP B 1 213 ? 20.781 1.727 26.734 1 98.44 213 ASP B O 1
ATOM 4679 N N . ALA B 1 214 ? 19.062 2.607 25.625 1 98.31 214 ALA B N 1
ATOM 4680 C CA . ALA B 1 214 ? 18.188 1.45 25.812 1 98.31 214 ALA B CA 1
ATOM 4681 C C . ALA B 1 214 ? 18.453 0.389 24.75 1 98.31 214 ALA B C 1
ATOM 4683 O O . ALA B 1 214 ? 17.969 -0.742 24.859 1 98.31 214 ALA B O 1
ATOM 4684 N N . GLY B 1 215 ? 19.25 0.737 23.734 1 97.88 215 GLY B N 1
ATOM 4685 C CA . GLY B 1 215 ? 19.422 -0.159 22.594 1 97.88 215 GLY B CA 1
ATOM 4686 C C . GLY B 1 215 ? 18.203 -0.2 21.672 1 97.88 215 GLY B C 1
ATOM 4687 O O . GLY B 1 215 ? 18.031 -1.145 20.906 1 97.88 215 GLY B O 1
ATOM 4688 N N . ALA B 1 216 ? 17.281 0.709 21.797 1 98.81 216 ALA B N 1
ATOM 4689 C CA . ALA B 1 216 ? 16.109 0.848 20.953 1 98.81 216 ALA B CA 1
ATOM 4690 C C . ALA B 1 216 ? 16.422 1.669 19.703 1 98.81 216 ALA B C 1
ATOM 4692 O O . ALA B 1 216 ? 17.391 2.441 19.688 1 98.81 216 ALA B O 1
ATOM 4693 N N . LEU B 1 217 ? 15.688 1.447 18.656 1 98.94 217 LEU B N 1
ATOM 4694 C CA . LEU B 1 217 ? 15.836 2.254 17.453 1 98.94 217 LEU B CA 1
ATOM 4695 C C . LEU B 1 217 ? 14.961 3.498 17.516 1 98.94 217 LEU B C 1
ATOM 4697 O O . LEU B 1 217 ? 13.891 3.477 18.125 1 98.94 217 LEU B O 1
ATOM 4701 N N . LEU B 1 218 ? 15.438 4.586 16.969 1 98.94 218 LEU B N 1
ATOM 4702 C CA . LEU B 1 218 ? 14.648 5.801 16.781 1 98.94 218 LEU B CA 1
ATOM 4703 C C . LEU B 1 218 ? 14.109 5.891 15.359 1 98.94 218 LEU B C 1
ATOM 4705 O O . LEU B 1 218 ? 14.883 5.844 14.391 1 98.94 218 LEU B O 1
ATOM 4709 N N . VAL B 1 219 ? 12.797 5.984 15.211 1 99 219 VAL B N 1
ATOM 4710 C CA . VAL B 1 219 ? 12.133 6.051 13.914 1 99 219 VAL B CA 1
ATOM 4711 C C . VAL B 1 219 ? 11.477 7.414 13.742 1 99 219 VAL B C 1
ATOM 4713 O O . VAL B 1 219 ? 10.625 7.809 14.547 1 99 219 VAL B O 1
ATOM 4716 N N . PHE B 1 220 ? 11.867 8.148 12.734 1 98.94 220 PHE B N 1
ATOM 4717 C CA . PHE B 1 220 ? 11.172 9.375 12.352 1 98.94 220 PHE B CA 1
ATOM 4718 C C . PHE B 1 220 ? 10.172 9.109 11.242 1 98.94 220 PHE B C 1
ATOM 4720 O O . PHE B 1 220 ? 10.555 8.719 10.133 1 98.94 220 PHE B O 1
ATOM 4727 N N . ASP B 1 221 ? 8.914 9.281 11.555 1 98.94 221 ASP B N 1
ATOM 4728 C CA . ASP B 1 221 ? 7.863 9.273 10.539 1 98.94 221 ASP B CA 1
ATOM 4729 C C . ASP B 1 221 ? 7.75 10.633 9.852 1 98.94 221 ASP B C 1
ATOM 4731 O O . ASP B 1 221 ? 7.156 11.562 10.398 1 98.94 221 ASP B O 1
ATOM 4735 N N . GLU B 1 222 ? 8.297 10.758 8.695 1 98.88 222 GLU B N 1
ATOM 4736 C CA . GLU B 1 222 ? 8.297 12.023 7.965 1 98.88 222 GLU B CA 1
ATOM 4737 C C . GLU B 1 222 ? 7.41 11.938 6.723 1 98.88 222 GLU B C 1
ATOM 4739 O O . GLU B 1 222 ? 7.637 12.656 5.746 1 98.88 222 GLU B O 1
ATOM 4744 N N . VAL B 1 223 ? 6.418 11.055 6.762 1 98.88 223 VAL B N 1
ATOM 4745 C CA . VAL B 1 223 ? 5.496 10.812 5.656 1 98.88 223 VAL B CA 1
ATOM 4746 C C . VAL B 1 223 ? 4.84 12.125 5.234 1 98.88 223 VAL B C 1
ATOM 4748 O O . VAL B 1 223 ? 4.707 12.406 4.039 1 98.88 223 VAL B O 1
ATOM 4751 N N . GLN B 1 224 ? 4.422 12.945 6.176 1 98.62 224 GLN B N 1
ATOM 4752 C CA . GLN B 1 224 ? 3.729 14.18 5.812 1 98.62 224 GLN B CA 1
ATOM 4753 C C . GLN B 1 224 ? 4.652 15.383 5.941 1 98.62 224 GLN B C 1
ATOM 4755 O O . GLN B 1 224 ? 4.594 16.312 5.121 1 98.62 224 GLN B O 1
ATOM 4760 N N . CYS B 1 225 ? 5.543 15.383 6.922 1 98.56 225 CYS B N 1
ATOM 4761 C CA . CYS B 1 225 ? 6.285 16.594 7.254 1 98.56 225 CYS B CA 1
ATOM 4762 C C . CYS B 1 225 ? 7.609 16.656 6.504 1 98.56 225 CYS B C 1
ATOM 4764 O O . CYS B 1 225 ? 8.289 17.672 6.512 1 98.56 225 CYS B O 1
ATOM 4766 N N . GLY B 1 226 ? 8 15.594 5.801 1 98.25 226 GLY B N 1
ATOM 4767 C CA . GLY B 1 226 ? 9.273 15.562 5.098 1 98.25 226 GLY B CA 1
ATOM 4768 C C . GLY B 1 226 ? 9.18 16.047 3.666 1 98.25 226 GLY B C 1
ATOM 4769 O O . GLY B 1 226 ? 8.188 16.672 3.285 1 98.25 226 GLY B O 1
ATOM 4770 N N . LEU B 1 227 ? 10.273 15.906 2.986 1 98.38 227 LEU B N 1
ATOM 4771 C CA . LEU B 1 227 ? 10.398 16.156 1.553 1 98.38 227 LEU B CA 1
ATOM 4772 C C . LEU B 1 227 ? 10.047 17.594 1.219 1 98.38 227 LEU B C 1
ATOM 4774 O O . LEU B 1 227 ? 9.18 17.859 0.38 1 98.38 227 LEU B O 1
ATOM 4778 N N . GLY B 1 228 ? 10.57 18.516 1.928 1 98.62 228 GLY B N 1
ATOM 4779 C CA . GLY B 1 228 ? 10.523 19.938 1.584 1 98.62 228 GLY B CA 1
ATOM 4780 C C . GLY B 1 228 ? 9.422 20.688 2.305 1 98.62 228 GLY B C 1
ATOM 4781 O O . GLY B 1 228 ? 9.391 21.922 2.289 1 98.62 228 GLY B O 1
ATOM 4782 N N . ARG B 1 229 ? 8.516 19.969 2.969 1 98.62 229 ARG B N 1
ATOM 4783 C CA . ARG B 1 229 ? 7.312 20.531 3.576 1 98.62 229 ARG B CA 1
ATOM 4784 C C . ARG B 1 229 ? 7.668 21.609 4.605 1 98.62 229 ARG B C 1
ATOM 4786 O O . ARG B 1 229 ? 6.973 22.625 4.723 1 98.62 229 ARG B O 1
ATOM 4793 N N . THR B 1 230 ? 8.82 21.453 5.32 1 98.19 230 THR B N 1
ATOM 4794 C CA . THR B 1 230 ? 9.219 22.344 6.418 1 98.19 230 THR B CA 1
ATOM 4795 C C . THR B 1 230 ? 10.203 23.391 5.934 1 98.19 230 THR B C 1
ATOM 4797 O O . THR B 1 230 ? 10.617 24.266 6.707 1 98.19 230 THR B O 1
ATOM 4800 N N . GLY B 1 231 ? 10.555 23.328 4.703 1 98.12 231 GLY B N 1
ATOM 4801 C CA . GLY B 1 231 ? 11.625 24.156 4.18 1 98.12 231 GLY B CA 1
ATOM 4802 C C . GLY B 1 231 ? 12.969 23.453 4.133 1 98.12 231 GLY B C 1
ATOM 4803 O O . GLY B 1 231 ? 13.883 23.906 3.436 1 98.12 231 GLY B O 1
ATOM 4804 N N . CYS B 1 232 ? 13.148 22.438 4.926 1 98.25 232 CYS B N 1
ATOM 4805 C CA . CYS B 1 232 ? 14.234 21.469 4.805 1 98.25 232 CYS B CA 1
ATOM 4806 C C . CYS B 1 232 ? 13.805 20.266 3.971 1 98.25 232 CYS B C 1
ATOM 4808 O O . CYS B 1 232 ? 12.617 19.938 3.92 1 98.25 232 CYS B O 1
ATOM 4810 N N . LEU B 1 233 ? 14.773 19.672 3.273 1 98.69 233 LEU B N 1
ATOM 4811 C CA . LEU B 1 233 ? 14.391 18.469 2.533 1 98.69 233 LEU B CA 1
ATOM 4812 C C . LEU B 1 233 ? 13.758 17.438 3.459 1 98.69 233 LEU B C 1
ATOM 4814 O O . LEU B 1 233 ? 12.703 16.875 3.145 1 98.69 233 LEU B O 1
ATOM 4818 N N . TRP B 1 234 ? 14.461 17.188 4.531 1 98.69 234 TRP B N 1
ATOM 4819 C CA . TRP B 1 234 ? 13.938 16.328 5.586 1 98.69 234 TRP B CA 1
ATOM 4820 C C . TRP B 1 234 ? 13.641 17.141 6.848 1 98.69 234 TRP B C 1
ATOM 4822 O O . TRP B 1 234 ? 14.445 17.969 7.262 1 98.69 234 TRP B O 1
ATOM 4832 N N . ALA B 1 235 ? 12.523 16.859 7.477 1 98.5 235 ALA B N 1
ATOM 4833 C CA . ALA B 1 235 ? 12.023 17.672 8.586 1 98.5 235 ALA B CA 1
ATOM 4834 C C . ALA B 1 235 ? 13.008 17.656 9.75 1 98.5 235 ALA B C 1
ATOM 4836 O O . ALA B 1 235 ? 13.211 18.688 10.406 1 98.5 235 ALA B O 1
ATOM 4837 N N . HIS B 1 236 ? 13.609 16.516 10.008 1 98.12 236 HIS B N 1
ATOM 4838 C CA . HIS B 1 236 ? 14.453 16.359 11.188 1 98.12 236 HIS B CA 1
ATOM 4839 C C . HIS B 1 236 ? 15.711 17.219 11.078 1 98.12 236 HIS B C 1
ATOM 4841 O O . HIS B 1 236 ? 16.406 17.438 12.078 1 98.12 236 HIS B O 1
ATOM 4847 N N . GLU B 1 237 ? 16.047 17.656 9.859 1 97.56 237 GLU B N 1
ATOM 4848 C CA . GLU B 1 237 ? 17.266 18.438 9.664 1 97.56 237 GLU B CA 1
ATOM 4849 C C . GLU B 1 237 ? 17.234 19.734 10.477 1 97.56 237 GLU B C 1
ATOM 4851 O O . GLU B 1 237 ? 18.266 20.203 10.945 1 97.56 237 GLU B O 1
ATOM 4856 N N . ALA B 1 238 ? 16.094 20.266 10.648 1 95.19 238 ALA B N 1
ATOM 4857 C CA . ALA B 1 238 ? 15.938 21.5 11.414 1 95.19 238 ALA B CA 1
ATOM 4858 C C . ALA B 1 238 ? 16.312 21.281 12.875 1 95.19 238 ALA B C 1
ATOM 4860 O O . ALA B 1 238 ? 16.641 22.234 13.586 1 95.19 238 ALA B O 1
ATOM 4861 N N . TYR B 1 239 ? 16.281 20.062 13.344 1 97.25 239 TYR B N 1
ATOM 4862 C CA . TYR B 1 239 ? 16.531 19.734 14.75 1 97.25 239 TYR B CA 1
ATOM 4863 C C . TYR B 1 239 ? 17.953 19.266 14.953 1 97.25 239 TYR B C 1
ATOM 4865 O O . TYR B 1 239 ? 18.453 19.219 16.094 1 97.25 239 TYR B O 1
ATOM 4873 N N . GLY B 1 240 ? 18.625 18.859 13.875 1 97.44 240 GLY B N 1
ATOM 4874 C CA . GLY B 1 240 ? 19.984 18.328 13.977 1 97.44 240 GLY B CA 1
ATOM 4875 C C . GLY B 1 240 ? 20.047 16.984 14.664 1 97.44 240 GLY B C 1
ATOM 4876 O O . GLY B 1 240 ? 21.062 16.641 15.281 1 97.44 240 GLY B O 1
ATOM 4877 N N . VAL B 1 241 ? 18.953 16.266 14.734 1 98.38 241 VAL B N 1
ATOM 4878 C CA . VAL B 1 241 ? 18.859 14.93 15.305 1 98.38 241 VAL B CA 1
ATOM 4879 C C . VAL B 1 241 ? 18.562 13.914 14.203 1 98.38 241 VAL B C 1
ATOM 4881 O O . VAL B 1 241 ? 17.703 14.148 13.352 1 98.38 241 VAL B O 1
ATOM 4884 N N . PHE B 1 242 ? 19.25 12.797 14.156 1 98.38 242 PHE B N 1
ATOM 4885 C CA . PHE B 1 242 ? 19.125 11.828 13.07 1 98.38 242 PHE B CA 1
ATOM 4886 C C . PHE B 1 242 ? 18.609 10.492 13.594 1 98.38 242 PHE B C 1
ATOM 4888 O O . PHE B 1 242 ? 19.047 10.023 14.648 1 98.38 242 PHE B O 1
ATOM 4895 N N . PRO B 1 243 ? 17.656 9.875 12.922 1 98.88 243 PRO B N 1
ATOM 4896 C CA . PRO B 1 243 ? 17.094 8.586 13.344 1 98.88 243 PRO B CA 1
ATOM 4897 C C . PRO B 1 243 ? 17.875 7.395 12.812 1 98.88 243 PRO B C 1
ATOM 4899 O O . PRO B 1 243 ? 18.875 7.566 12.109 1 98.88 243 PRO B O 1
ATOM 4902 N N . ASP B 1 244 ? 17.453 6.164 13.234 1 98.94 244 ASP B N 1
ATOM 4903 C CA . ASP B 1 244 ? 17.938 4.922 12.633 1 98.94 244 ASP B CA 1
ATOM 4904 C C . ASP B 1 244 ? 17.094 4.551 11.406 1 98.94 244 ASP B C 1
ATOM 4906 O O . ASP B 1 244 ? 17.594 3.863 10.508 1 98.94 244 ASP B O 1
ATOM 4910 N N . ILE B 1 245 ? 15.867 4.934 11.445 1 98.94 245 ILE B N 1
ATOM 4911 C CA . ILE B 1 245 ? 14.898 4.66 10.383 1 98.94 245 ILE B CA 1
ATOM 4912 C C . ILE B 1 245 ? 14.07 5.91 10.109 1 98.94 245 ILE B C 1
ATOM 4914 O O . ILE B 1 245 ? 13.641 6.598 11.039 1 98.94 245 ILE B O 1
ATOM 4918 N N . MET B 1 246 ? 13.844 6.227 8.875 1 98.94 246 MET B N 1
ATOM 4919 C CA . MET B 1 246 ? 12.93 7.281 8.453 1 98.94 246 MET B CA 1
ATOM 4920 C C . MET B 1 246 ? 11.93 6.762 7.426 1 98.94 246 MET B C 1
ATOM 4922 O O . MET B 1 246 ? 12.305 6.043 6.5 1 98.94 246 MET B O 1
ATOM 4926 N N . THR B 1 247 ? 10.703 7.035 7.621 1 98.94 247 THR B N 1
ATOM 4927 C CA . THR B 1 247 ? 9.68 6.609 6.672 1 98.94 247 THR B CA 1
ATOM 4928 C C . THR B 1 247 ? 9.172 7.793 5.852 1 98.94 247 THR B C 1
ATOM 4930 O O . THR B 1 247 ? 9.031 8.898 6.375 1 98.94 247 THR B O 1
ATOM 4933 N N . LEU B 1 248 ? 8.969 7.562 4.551 1 98.81 248 LEU B N 1
ATOM 4934 C CA . LEU B 1 248 ? 8.531 8.562 3.58 1 98.81 248 LEU B CA 1
ATOM 4935 C C . LEU B 1 248 ? 7.348 8.055 2.771 1 98.81 248 LEU B C 1
ATOM 4937 O O . LEU B 1 248 ? 7.156 6.84 2.641 1 98.81 248 LEU B O 1
ATOM 4941 N N . ALA B 1 249 ? 6.609 8.945 2.189 1 98.69 249 ALA B N 1
ATOM 4942 C CA . ALA B 1 249 ? 5.594 8.664 1.179 1 98.69 249 ALA B CA 1
ATOM 4943 C C . ALA B 1 249 ? 5.094 9.945 0.527 1 98.69 249 ALA B C 1
ATOM 4945 O O . ALA B 1 249 ? 5.828 10.594 -0.228 1 98.69 249 ALA B O 1
ATOM 4946 N N . LYS B 1 250 ? 3.824 10.164 0.57 1 97.19 250 LYS B N 1
ATOM 4947 C CA . LYS B 1 250 ? 3.006 11.305 0.161 1 97.19 250 LYS B CA 1
ATOM 4948 C C . LYS B 1 250 ? 3.658 12.07 -0.988 1 97.19 250 LYS B C 1
ATOM 4950 O O . LYS B 1 250 ? 3.521 11.68 -2.15 1 97.19 250 LYS B O 1
ATOM 4955 N N . PRO B 1 251 ? 4.445 13.086 -0.842 1 96.94 251 PRO B N 1
ATOM 4956 C CA . PRO B 1 251 ? 4.848 13.914 -1.982 1 96.94 251 PRO B CA 1
ATOM 4957 C C . PRO B 1 251 ? 5.859 13.211 -2.889 1 96.94 251 PRO B C 1
ATOM 4959 O O . PRO B 1 251 ? 6.195 13.727 -3.959 1 96.94 251 PRO B O 1
ATOM 4962 N N . LEU B 1 252 ? 6.312 12.086 -2.609 1 97.81 252 LEU B N 1
ATOM 4963 C CA . LEU B 1 252 ? 7.504 11.484 -3.189 1 97.81 252 LEU B CA 1
ATOM 4964 C C . LEU B 1 252 ? 7.305 11.203 -4.676 1 97.81 252 LEU B C 1
ATOM 4966 O O . LEU B 1 252 ? 8.258 11.273 -5.457 1 97.81 252 LEU B O 1
ATOM 4970 N N . ALA B 1 253 ? 6.055 10.867 -5.055 1 97.44 253 ALA B N 1
ATOM 4971 C CA . ALA B 1 253 ? 5.859 10.492 -6.453 1 97.44 253 ALA B CA 1
ATOM 4972 C C . ALA B 1 253 ? 4.668 11.227 -7.062 1 97.44 253 ALA B C 1
ATOM 4974 O O . ALA B 1 253 ? 3.928 10.656 -7.867 1 97.44 253 ALA B O 1
ATOM 4975 N N . GLY B 1 254 ? 4.449 12.453 -6.652 1 93 254 GLY B N 1
ATOM 4976 C CA . GLY B 1 254 ? 3.523 13.359 -7.312 1 93 254 GLY B CA 1
ATOM 4977 C C . GLY B 1 254 ? 2.105 12.82 -7.379 1 93 254 GLY B C 1
ATOM 4978 O O . GLY B 1 254 ? 1.393 13.062 -8.352 1 93 254 GLY B O 1
ATOM 4979 N N . GLY B 1 255 ? 1.744 12.07 -6.461 1 95.94 255 GLY B N 1
ATOM 4980 C CA . GLY B 1 255 ? 0.362 11.625 -6.395 1 95.94 255 GLY B CA 1
ATOM 4981 C C . GLY B 1 255 ? 0.205 10.133 -6.621 1 95.94 255 GLY B C 1
ATOM 4982 O O . GLY B 1 255 ? -0.842 9.562 -6.309 1 95.94 255 GLY B O 1
ATOM 4983 N N . MET B 1 256 ? 1.165 9.508 -7.113 1 97.62 256 MET B N 1
ATOM 4984 C CA . MET B 1 256 ? 1.121 8.055 -7.285 1 97.62 256 MET B CA 1
ATOM 4985 C C . MET B 1 256 ? 1.51 7.348 -5.992 1 97.62 256 MET B C 1
ATOM 4987 O O . MET B 1 256 ? 2.318 7.859 -5.215 1 97.62 256 MET B O 1
ATOM 4991 N N . PRO B 1 257 ? 0.932 6.152 -5.789 1 98.5 257 PRO B N 1
ATOM 4992 C CA . PRO B 1 257 ? 1.239 5.43 -4.555 1 98.5 257 PRO B CA 1
ATOM 4993 C C . PRO B 1 257 ? 2.717 5.062 -4.438 1 98.5 257 PRO B C 1
ATOM 4995 O O . PRO B 1 257 ? 3.287 4.477 -5.363 1 98.5 257 PRO B O 1
ATOM 4998 N N . ILE B 1 258 ? 3.316 5.457 -3.307 1 98.75 258 ILE B N 1
ATOM 4999 C CA . ILE B 1 258 ? 4.711 5.145 -3.023 1 98.75 258 ILE B CA 1
ATOM 5000 C C . ILE B 1 258 ? 4.988 5.312 -1.532 1 98.75 258 ILE B C 1
ATOM 5002 O O . ILE B 1 258 ? 4.328 6.109 -0.859 1 98.75 258 ILE B O 1
ATOM 5006 N N . GLY B 1 259 ? 5.797 4.574 -0.975 1 98.75 259 GLY B N 1
ATOM 5007 C CA . GLY B 1 259 ? 6.445 4.734 0.317 1 98.75 259 GLY B CA 1
ATOM 5008 C C . GLY B 1 259 ? 7.898 4.301 0.312 1 98.75 259 GLY B C 1
ATOM 5009 O O . GLY B 1 259 ? 8.359 3.66 -0.635 1 98.75 259 GLY B O 1
ATOM 5010 N N . ALA B 1 260 ? 8.617 4.676 1.271 1 98.88 260 ALA B N 1
ATOM 5011 C CA . ALA B 1 260 ? 10.016 4.273 1.417 1 98.88 260 ALA B CA 1
ATOM 5012 C C . ALA B 1 260 ? 10.422 4.242 2.887 1 98.88 260 ALA B C 1
ATOM 5014 O O . ALA B 1 260 ? 9.891 4.996 3.703 1 98.88 260 ALA B O 1
ATOM 5015 N N . VAL B 1 261 ? 11.312 3.387 3.162 1 98.88 261 VAL B N 1
ATOM 5016 C CA . VAL B 1 261 ? 11.984 3.301 4.453 1 98.88 261 VAL B CA 1
ATOM 5017 C C . VAL B 1 261 ? 13.492 3.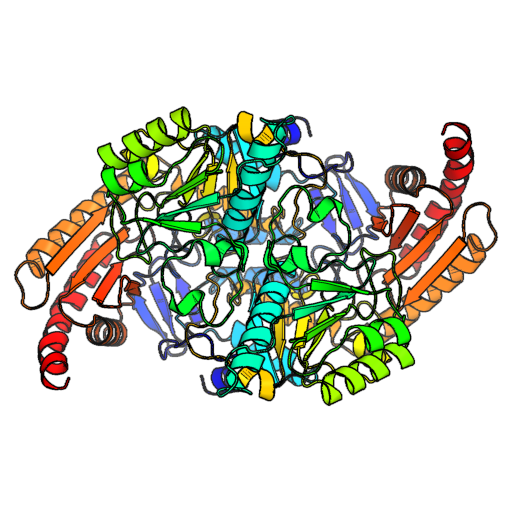477 4.266 1 98.88 261 VAL B C 1
ATOM 5019 O O . VAL B 1 261 ? 14.125 2.703 3.547 1 98.88 261 VAL B O 1
ATOM 5022 N N . LEU B 1 262 ? 13.969 4.492 4.781 1 98.94 262 LEU B N 1
ATOM 5023 C CA . LEU B 1 262 ? 15.414 4.715 4.789 1 98.94 262 LEU B CA 1
ATOM 5024 C C . LEU B 1 262 ? 16.031 4.242 6.102 1 98.94 262 LEU B C 1
ATOM 5026 O O . LEU B 1 262 ? 15.539 4.582 7.18 1 98.94 262 LEU B O 1
ATOM 5030 N N . VAL B 1 263 ? 17.062 3.477 6.016 1 98.94 263 VAL B N 1
ATOM 5031 C CA . VAL B 1 263 ? 17.609 2.865 7.227 1 98.94 263 VAL B CA 1
ATOM 5032 C C . VAL B 1 263 ? 19.125 2.98 7.234 1 98.94 263 VAL B C 1
ATOM 5034 O O . VAL B 1 263 ? 19.75 3.082 6.176 1 98.94 263 VAL B O 1
ATOM 5037 N N . THR B 1 264 ? 19.719 2.98 8.422 1 98.88 264 THR B N 1
ATOM 5038 C CA . THR B 1 264 ? 21.172 2.885 8.57 1 98.88 264 THR B CA 1
ATOM 5039 C C . THR B 1 264 ? 21.656 1.48 8.234 1 98.88 264 THR B C 1
ATOM 5041 O O . THR B 1 264 ? 20.875 0.534 8.203 1 98.88 264 THR B O 1
ATOM 5044 N N . GLU B 1 265 ? 22.922 1.379 8 1 98.56 265 GLU B N 1
ATOM 5045 C CA . GLU B 1 265 ? 23.531 0.08 7.707 1 98.56 265 GLU B CA 1
ATOM 5046 C C . GLU B 1 265 ? 23.328 -0.89 8.867 1 98.56 265 GLU B C 1
ATOM 5048 O O . GLU B 1 265 ? 23.172 -2.096 8.664 1 98.56 265 GLU B O 1
ATOM 5053 N N . ARG B 1 266 ? 23.375 -0.359 10.062 1 97.56 266 ARG B N 1
ATOM 5054 C CA . ARG B 1 266 ? 23.172 -1.19 11.242 1 97.56 266 ARG B CA 1
ATOM 5055 C C . ARG B 1 266 ? 21.828 -1.915 11.188 1 97.56 266 ARG B C 1
ATOM 5057 O O . ARG B 1 266 ? 21.75 -3.098 11.523 1 97.56 266 ARG B O 1
ATOM 5064 N N . VAL B 1 267 ? 20.781 -1.237 10.797 1 98.75 267 VAL B N 1
ATOM 5065 C CA . VAL B 1 267 ? 19.453 -1.842 10.672 1 98.75 267 VAL B CA 1
ATOM 5066 C C . VAL B 1 267 ? 19.422 -2.764 9.453 1 98.75 267 VAL B C 1
ATOM 5068 O O . VAL B 1 267 ? 18.953 -3.902 9.547 1 98.75 267 VAL B O 1
ATOM 5071 N N . SER B 1 268 ? 19.938 -2.291 8.328 1 98.69 268 SER B N 1
ATOM 5072 C CA . SER B 1 268 ? 19.891 -3.023 7.066 1 98.69 268 SER B CA 1
ATOM 5073 C C . SER B 1 268 ? 20.625 -4.359 7.18 1 98.69 268 SER B C 1
ATOM 5075 O O . SER B 1 268 ? 20.203 -5.348 6.566 1 98.69 268 SER B O 1
ATOM 5077 N N . SER B 1 269 ? 21.672 -4.418 7.902 1 98.12 269 SER B N 1
ATOM 5078 C CA . SER B 1 269 ? 22.5 -5.613 8.016 1 98.12 269 SER B CA 1
ATOM 5079 C C . SER B 1 269 ? 21.75 -6.758 8.672 1 98.12 269 SER B C 1
ATOM 5081 O O . SER B 1 269 ? 22.125 -7.922 8.539 1 98.12 269 SER B O 1
ATOM 5083 N N . ALA B 1 270 ? 20.688 -6.391 9.383 1 98.25 270 ALA B N 1
ATOM 5084 C CA . ALA B 1 270 ? 19.891 -7.41 10.062 1 98.25 270 ALA B CA 1
ATOM 5085 C C . ALA B 1 270 ? 18.875 -8.039 9.109 1 98.25 270 ALA B C 1
ATOM 5087 O O . ALA B 1 270 ? 18.281 -9.07 9.422 1 98.25 270 ALA B O 1
ATOM 5088 N N . ILE B 1 271 ? 18.656 -7.48 7.961 1 98.38 271 ILE B N 1
ATOM 5089 C CA . ILE B 1 271 ? 17.594 -7.891 7.051 1 98.38 271 ILE B CA 1
ATOM 5090 C C . ILE B 1 271 ? 18.141 -8.867 6.016 1 98.38 271 ILE B C 1
ATOM 5092 O O . ILE B 1 271 ? 19.203 -8.633 5.438 1 98.38 271 ILE B O 1
ATOM 5096 N N . ASN B 1 272 ? 17.469 -9.953 5.805 1 97.62 272 ASN B N 1
ATOM 5097 C CA . ASN B 1 272 ? 17.875 -10.992 4.871 1 97.62 272 ASN B CA 1
ATOM 5098 C C . ASN B 1 272 ? 16.891 -11.141 3.717 1 97.62 272 ASN B C 1
ATOM 5100 O O . ASN B 1 272 ? 15.773 -10.641 3.783 1 97.62 272 ASN B O 1
ATOM 5104 N N . TYR B 1 273 ? 17.375 -11.875 2.725 1 96.25 273 TYR B N 1
ATOM 5105 C CA . TYR B 1 273 ? 16.516 -12.211 1.601 1 96.25 273 TYR B CA 1
ATOM 5106 C C . TYR B 1 273 ? 15.242 -12.906 2.078 1 96.25 273 TYR B C 1
ATOM 5108 O O . TYR B 1 273 ? 15.305 -13.82 2.912 1 96.25 273 TYR B O 1
ATOM 5116 N N . GLY B 1 274 ? 14.094 -12.352 1.545 1 95.75 274 GLY B N 1
ATOM 5117 C CA . GLY B 1 274 ? 12.836 -13 1.859 1 95.75 274 GLY B CA 1
ATOM 5118 C C . GLY B 1 274 ? 12.156 -12.422 3.084 1 95.75 274 GLY B C 1
ATOM 5119 O O . GLY B 1 274 ? 10.961 -12.648 3.303 1 95.75 274 GLY B O 1
ATOM 5120 N N . ASP B 1 275 ? 12.797 -11.641 3.936 1 97.44 275 ASP B N 1
ATOM 5121 C CA . ASP B 1 275 ? 12.258 -11.141 5.199 1 97.44 275 ASP B CA 1
ATOM 5122 C C . ASP B 1 275 ? 11.039 -10.25 4.965 1 97.44 275 ASP B C 1
ATOM 5124 O O . ASP B 1 275 ? 10.133 -10.203 5.797 1 97.44 275 ASP B O 1
ATOM 5128 N N . HIS B 1 276 ? 11.109 -9.523 3.924 1 98 276 HIS B N 1
ATOM 5129 C CA . HIS B 1 276 ? 10.039 -8.602 3.566 1 98 276 HIS B CA 1
ATOM 5130 C C . HIS B 1 276 ? 10 -8.352 2.062 1 98 276 HIS B C 1
ATOM 5132 O O . HIS B 1 276 ? 10.906 -8.773 1.338 1 98 276 HIS B O 1
ATOM 5138 N N . GLY B 1 277 ? 8.875 -7.84 1.599 1 97.44 277 GLY B N 1
ATOM 5139 C CA . GLY B 1 277 ? 8.758 -7.594 0.17 1 97.44 277 GLY B CA 1
ATOM 5140 C C . GLY B 1 277 ? 7.422 -6.992 -0.227 1 97.44 277 GLY B C 1
ATOM 5141 O O . GLY B 1 277 ? 6.531 -6.84 0.611 1 97.44 277 GLY B O 1
ATOM 5142 N N . SER B 1 278 ? 7.336 -6.641 -1.428 1 97.44 278 SER B N 1
ATOM 5143 C CA . SER B 1 278 ? 6.156 -6.055 -2.059 1 97.44 278 SER B CA 1
ATOM 5144 C C . SER B 1 278 ? 6.16 -6.289 -3.564 1 97.44 278 SER B C 1
ATOM 5146 O O . SER B 1 278 ? 7.215 -6.23 -4.203 1 97.44 278 SER B O 1
ATOM 5148 N N . THR B 1 279 ? 4.996 -6.527 -4.109 1 96.75 279 THR B N 1
ATOM 5149 C CA . THR B 1 279 ? 4.887 -6.785 -5.543 1 96.75 279 THR B CA 1
ATOM 5150 C C . THR B 1 279 ? 5.105 -5.504 -6.34 1 96.75 279 THR B C 1
ATOM 5152 O O . THR B 1 279 ? 5.988 -5.449 -7.203 1 96.75 279 THR B O 1
ATOM 5155 N N . PHE B 1 280 ? 4.445 -4.434 -6 1 97.69 280 PHE B N 1
ATOM 5156 C CA . PHE B 1 280 ? 4.406 -3.213 -6.797 1 97.69 280 PHE B CA 1
ATOM 5157 C C . PHE B 1 280 ? 5.582 -2.307 -6.457 1 97.69 280 PHE B C 1
ATOM 5159 O O . PHE B 1 280 ? 6.023 -1.511 -7.289 1 97.69 280 PHE B O 1
ATOM 5166 N N . ALA B 1 281 ? 5.977 -2.34 -5.188 1 98.06 281 ALA B N 1
ATOM 5167 C CA . ALA B 1 281 ? 6.836 -1.3 -4.629 1 98.06 281 ALA B CA 1
ATOM 5168 C C . ALA B 1 281 ? 8.141 -1.183 -5.414 1 98.06 281 ALA B C 1
ATOM 5170 O O . ALA B 1 281 ? 8.75 -2.193 -5.762 1 98.06 281 ALA B O 1
ATOM 5171 N N . GLY B 1 282 ? 8.508 0.01 -5.688 1 98.19 282 GLY B N 1
ATOM 5172 C CA . GLY B 1 282 ? 9.75 0.255 -6.398 1 98.19 282 GLY B CA 1
ATOM 5173 C C . GLY B 1 282 ? 9.641 0.021 -7.895 1 98.19 282 GLY B C 1
ATOM 5174 O O . GLY B 1 282 ? 10.633 -0.27 -8.562 1 98.19 282 GLY B O 1
ATOM 5175 N N . GLY B 1 283 ? 8.461 0.001 -8.445 1 98.25 283 GLY B N 1
ATOM 5176 C CA . GLY B 1 283 ? 8.297 -0.169 -9.875 1 98.25 283 GLY B CA 1
ATOM 5177 C C . GLY B 1 283 ? 8.938 0.938 -10.688 1 98.25 283 GLY B C 1
ATOM 5178 O O . GLY B 1 283 ? 9.008 2.084 -10.234 1 98.25 283 GLY B O 1
ATOM 5179 N N . PRO B 1 284 ? 9.336 0.678 -11.891 1 98.69 284 PRO B N 1
ATOM 5180 C CA . PRO B 1 284 ? 10.07 1.641 -12.719 1 98.69 284 PRO B CA 1
ATOM 5181 C C . PRO B 1 284 ? 9.305 2.941 -12.93 1 98.69 284 PRO B C 1
ATOM 5183 O O . PRO B 1 284 ? 9.875 4.027 -12.828 1 98.69 284 PRO B O 1
ATOM 5186 N N . LEU B 1 285 ? 8.062 2.855 -13.219 1 98.62 285 LEU B N 1
ATOM 5187 C CA . LEU B 1 285 ? 7.289 4.059 -13.508 1 98.62 285 LEU B CA 1
ATOM 5188 C C . LEU B 1 285 ? 7.227 4.973 -12.297 1 98.62 285 LEU B C 1
ATOM 5190 O O . LEU B 1 285 ? 7.551 6.16 -12.391 1 98.62 285 LEU B O 1
ATOM 5194 N N . VAL B 1 286 ? 6.824 4.469 -11.164 1 98.62 286 VAL B N 1
ATOM 5195 C CA . VAL B 1 286 ? 6.652 5.273 -9.953 1 98.62 286 VAL B CA 1
ATOM 5196 C C . VAL B 1 286 ? 7.996 5.855 -9.531 1 98.62 286 VAL B C 1
ATOM 5198 O O . VAL B 1 286 ? 8.07 7.012 -9.109 1 98.62 286 VAL B O 1
ATOM 5201 N N . CYS B 1 287 ? 9.031 5.066 -9.648 1 98.88 287 CYS B N 1
ATOM 5202 C CA . CYS B 1 287 ? 10.359 5.523 -9.234 1 98.88 287 CYS B CA 1
ATOM 5203 C C . CYS B 1 287 ? 10.859 6.637 -10.148 1 98.88 287 CYS B C 1
ATOM 5205 O O . CYS B 1 287 ? 11.523 7.57 -9.695 1 98.88 287 CYS B O 1
ATOM 5207 N N . GLN B 1 288 ? 10.57 6.504 -11.422 1 98.81 288 GLN B N 1
ATOM 5208 C CA . GLN B 1 288 ? 10.969 7.562 -12.344 1 98.81 288 GLN B CA 1
ATOM 5209 C C . GLN B 1 288 ? 10.258 8.875 -12.023 1 98.81 288 GLN B C 1
ATOM 5211 O O . GLN B 1 288 ? 10.867 9.945 -12.086 1 98.81 288 GLN B O 1
ATOM 5216 N N . VAL B 1 289 ? 9.031 8.797 -11.742 1 98.69 289 VAL B N 1
ATOM 5217 C CA . VAL B 1 289 ? 8.25 9.977 -11.352 1 98.69 289 VAL B CA 1
ATOM 5218 C C . VAL B 1 289 ? 8.812 10.562 -10.062 1 98.69 289 VAL B C 1
ATOM 5220 O O . VAL B 1 289 ? 8.945 11.781 -9.93 1 98.69 289 VAL B O 1
ATOM 5223 N N . ALA B 1 290 ? 9.117 9.68 -9.125 1 98.88 290 ALA B N 1
ATOM 5224 C CA . ALA B 1 290 ? 9.695 10.102 -7.852 1 98.88 290 ALA B CA 1
ATOM 5225 C C . ALA B 1 290 ? 11.023 10.828 -8.062 1 98.88 290 ALA B C 1
ATOM 5227 O O . ALA B 1 290 ? 11.32 11.797 -7.371 1 98.88 290 ALA B O 1
ATOM 5228 N N . LEU B 1 291 ? 11.82 10.32 -8.984 1 98.81 291 LEU B N 1
ATOM 5229 C CA . LEU B 1 291 ? 13.094 10.961 -9.297 1 98.81 291 LEU B CA 1
ATOM 5230 C C . LEU B 1 291 ? 12.883 12.383 -9.789 1 98.81 291 LEU B C 1
ATOM 5232 O O . LEU B 1 291 ? 13.57 13.305 -9.352 1 98.81 291 LEU B O 1
ATOM 5236 N N . ALA B 1 292 ? 11.922 12.531 -10.664 1 98.62 292 ALA B N 1
ATOM 5237 C CA . ALA B 1 292 ? 11.617 13.859 -11.188 1 98.62 292 ALA B CA 1
ATOM 5238 C C . ALA B 1 292 ? 11.141 14.789 -10.078 1 98.62 292 ALA B C 1
ATOM 5240 O O . ALA B 1 292 ? 11.547 15.953 -10.016 1 98.62 292 ALA B O 1
ATOM 5241 N N . THR B 1 293 ? 10.328 14.305 -9.211 1 98.56 293 THR B N 1
ATOM 5242 C CA . THR B 1 293 ? 9.797 15.078 -8.094 1 98.56 293 THR B CA 1
ATOM 5243 C C . THR B 1 293 ? 10.906 15.461 -7.121 1 98.56 293 THR B C 1
ATOM 5245 O O . THR B 1 293 ? 11.031 16.625 -6.734 1 98.56 293 THR B O 1
ATOM 5248 N N . LEU B 1 294 ? 11.703 14.469 -6.73 1 98.69 294 LEU B N 1
ATOM 5249 C CA . LEU B 1 294 ? 12.789 14.672 -5.781 1 98.69 294 LEU B CA 1
ATOM 5250 C C . LEU B 1 294 ? 13.797 15.68 -6.316 1 98.69 294 LEU B C 1
ATOM 5252 O O . LEU B 1 294 ? 14.32 16.516 -5.566 1 98.69 294 LEU B O 1
ATOM 5256 N N . HIS B 1 295 ? 14.07 15.586 -7.578 1 98.06 295 HIS B N 1
ATOM 5257 C CA . HIS B 1 295 ? 15.023 16.5 -8.211 1 98.06 295 HIS B CA 1
ATOM 5258 C C . HIS B 1 295 ? 14.586 17.953 -8.055 1 98.06 295 HIS B C 1
ATOM 5260 O O . HIS B 1 295 ? 15.398 18.812 -7.707 1 98.06 295 HIS B O 1
ATOM 5266 N N . LYS B 1 296 ? 13.359 18.203 -8.211 1 98.06 296 LYS B N 1
ATOM 5267 C CA . LYS B 1 296 ? 12.836 19.562 -8.125 1 98.06 296 LYS B CA 1
ATOM 5268 C C . LYS B 1 296 ? 12.789 20.047 -6.68 1 98.06 296 LYS B C 1
ATOM 5270 O O . LYS B 1 296 ? 13.195 21.172 -6.383 1 98.06 296 LYS B O 1
ATOM 5275 N N . ILE B 1 297 ? 12.367 19.219 -5.82 1 98.38 297 ILE B N 1
ATOM 5276 C CA . ILE B 1 297 ? 12.148 19.609 -4.434 1 98.38 297 ILE B CA 1
ATOM 5277 C C . ILE B 1 297 ? 13.492 19.812 -3.738 1 98.38 297 ILE B C 1
ATOM 5279 O O . ILE B 1 297 ? 13.633 20.688 -2.881 1 98.38 297 ILE B O 1
ATOM 5283 N N . SER B 1 298 ? 14.492 19.031 -4.176 1 98.19 298 SER B N 1
ATOM 5284 C CA . SER B 1 298 ? 15.781 19.031 -3.486 1 98.19 298 SER B CA 1
ATOM 5285 C C . SER B 1 298 ? 16.594 20.281 -3.83 1 98.19 298 SER B C 1
ATOM 5287 O O . SER B 1 298 ? 17.641 20.516 -3.236 1 98.19 298 SER B O 1
ATOM 5289 N N . ASN B 1 299 ? 16.141 21.047 -4.777 1 98.19 299 ASN B N 1
ATOM 5290 C CA . ASN B 1 299 ? 16.828 22.281 -5.129 1 98.19 299 ASN B CA 1
ATOM 5291 C C . ASN B 1 299 ? 16.875 23.25 -3.953 1 98.19 299 ASN B C 1
ATOM 5293 O O . ASN B 1 299 ? 15.836 23.625 -3.418 1 98.19 299 ASN B O 1
ATOM 5297 N N . PRO B 1 300 ? 18.078 23.703 -3.559 1 98 300 PRO B N 1
ATOM 5298 C CA . PRO B 1 300 ? 18.203 24.562 -2.387 1 98 300 PRO B CA 1
ATOM 5299 C C . PRO B 1 300 ? 17.406 25.859 -2.531 1 98 300 PRO B C 1
ATOM 5301 O O . PRO B 1 300 ? 16.859 26.375 -1.548 1 98 300 PRO B O 1
ATOM 5304 N N . ASN B 1 301 ? 17.391 26.406 -3.721 1 98.44 301 ASN B N 1
ATOM 5305 C CA . ASN B 1 301 ? 16.609 27.625 -3.936 1 98.44 301 ASN B CA 1
ATOM 5306 C C . ASN B 1 301 ? 15.117 27.359 -3.77 1 98.44 301 ASN B C 1
ATOM 5308 O O . ASN B 1 301 ? 14.391 28.219 -3.252 1 98.44 301 ASN B O 1
ATOM 5312 N N . PHE B 1 302 ? 14.719 26.25 -4.266 1 98.5 302 PHE B N 1
ATOM 5313 C CA . PHE B 1 302 ? 13.328 25.844 -4.098 1 98.5 302 PHE B CA 1
ATOM 5314 C C . PHE B 1 302 ? 12.977 25.734 -2.619 1 98.5 302 PHE B C 1
ATOM 5316 O O . PHE B 1 302 ? 11.969 26.281 -2.174 1 98.5 302 PHE B O 1
ATOM 5323 N N . LEU B 1 303 ? 13.797 25.078 -1.829 1 98.69 303 LEU B N 1
ATOM 5324 C CA . LEU B 1 303 ? 13.57 24.891 -0.401 1 98.69 303 LEU B CA 1
ATOM 5325 C C . LEU B 1 303 ? 13.586 26.219 0.341 1 98.69 303 LEU B C 1
ATOM 5327 O O . LEU B 1 303 ? 12.781 26.438 1.251 1 98.69 303 LEU B O 1
ATOM 5331 N N . SER B 1 304 ? 14.484 27.078 -0.058 1 98.56 304 SER B N 1
ATOM 5332 C CA . SER B 1 304 ? 14.539 28.406 0.535 1 98.56 304 SER B CA 1
ATOM 5333 C C . SER B 1 304 ? 13.234 29.172 0.299 1 98.56 304 SER B C 1
ATOM 5335 O O . SER B 1 304 ? 12.766 29.891 1.179 1 98.56 304 SER B O 1
ATOM 5337 N N . SER B 1 305 ? 12.719 29.016 -0.877 1 98.62 305 SER B N 1
ATOM 5338 C CA . SER B 1 305 ? 11.453 29.672 -1.194 1 98.62 305 SER B CA 1
ATOM 5339 C C . SER B 1 305 ? 10.32 29.141 -0.324 1 98.62 305 SER B C 1
ATOM 5341 O O . SER B 1 305 ? 9.414 29.891 0.038 1 98.62 305 SER B O 1
ATOM 5343 N N . VAL B 1 306 ? 10.328 27.859 -0.023 1 98.81 306 VAL B N 1
ATOM 5344 C CA . VAL B 1 306 ? 9.32 27.266 0.848 1 98.81 306 VAL B CA 1
ATOM 5345 C C . VAL B 1 306 ? 9.391 27.906 2.234 1 98.81 306 VAL B C 1
ATOM 5347 O O . VAL B 1 306 ? 8.359 28.25 2.818 1 98.81 306 VAL B O 1
ATOM 5350 N N . THR B 1 307 ? 10.586 28.047 2.758 1 98.62 307 THR B N 1
ATOM 5351 C CA . THR B 1 307 ? 10.805 28.672 4.059 1 98.62 307 THR B CA 1
ATOM 5352 C C . THR B 1 307 ? 10.258 30.109 4.07 1 98.62 307 THR B C 1
ATOM 5354 O O . THR B 1 307 ? 9.523 30.484 4.984 1 98.62 307 THR B O 1
ATOM 5357 N N . LYS B 1 308 ? 10.609 30.828 3.053 1 98.69 308 LYS B N 1
ATOM 5358 C CA . LYS B 1 308 ? 10.203 32.219 2.963 1 98.69 308 LYS B CA 1
ATOM 5359 C C . LYS B 1 308 ? 8.68 32.344 2.869 1 98.69 308 LYS B C 1
ATOM 5361 O O . LYS B 1 308 ? 8.078 33.188 3.549 1 98.69 308 LYS B O 1
ATOM 5366 N N . LYS B 1 309 ? 8.086 31.594 2.037 1 98.81 309 LYS B N 1
ATOM 5367 C CA . LYS B 1 309 ? 6.633 31.609 1.868 1 98.81 309 LYS B CA 1
ATOM 5368 C C . LYS B 1 309 ? 5.922 31.203 3.158 1 98.81 309 LYS B C 1
ATOM 5370 O O . LYS B 1 309 ? 4.895 31.797 3.516 1 98.81 309 LYS B O 1
ATOM 5375 N N . GLY B 1 310 ? 6.488 30.156 3.799 1 98.69 310 GLY B N 1
ATOM 5376 C CA . GLY B 1 310 ? 5.918 29.734 5.066 1 98.69 310 GLY B CA 1
ATOM 5377 C C . GLY B 1 310 ? 5.934 30.828 6.121 1 98.69 310 GLY B C 1
ATOM 5378 O O . GLY B 1 310 ? 4.938 31.047 6.809 1 98.69 310 GLY B O 1
ATOM 5379 N N . GLU B 1 311 ? 7.062 31.516 6.262 1 98.5 311 GLU B N 1
ATOM 5380 C CA . GLU B 1 311 ? 7.195 32.625 7.211 1 98.5 311 GLU B CA 1
ATOM 5381 C C . GLU B 1 311 ? 6.242 33.75 6.875 1 98.5 311 GLU B C 1
ATOM 5383 O O . GLU B 1 311 ? 5.582 34.312 7.758 1 98.5 311 GLU B O 1
ATOM 5388 N N . GLY B 1 312 ? 6.23 34.094 5.629 1 98.62 312 GLY B N 1
ATOM 5389 C CA . GLY B 1 312 ? 5.328 35.156 5.18 1 98.62 312 GLY B CA 1
ATOM 5390 C C . GLY B 1 312 ? 3.867 34.812 5.426 1 98.62 312 GLY B C 1
ATOM 5391 O O . GLY B 1 312 ? 3.1 35.688 5.863 1 98.62 312 GLY B O 1
ATOM 5392 N N . PHE B 1 313 ? 3.439 33.688 5.09 1 98.75 313 PHE B N 1
ATOM 5393 C CA . PHE B 1 313 ? 2.062 33.219 5.266 1 98.75 313 PHE B CA 1
ATOM 5394 C C . PHE B 1 313 ? 1.664 33.281 6.738 1 98.75 313 PHE B C 1
ATOM 5396 O O . PHE B 1 313 ? 0.601 33.781 7.082 1 98.75 313 PHE B O 1
ATOM 5403 N N . LYS B 1 314 ? 2.512 32.688 7.621 1 98.12 314 LYS B N 1
ATOM 5404 C CA . LYS B 1 314 ? 2.238 32.688 9.055 1 98.12 314 LYS B CA 1
ATOM 5405 C C . LYS B 1 314 ? 2.111 34.094 9.586 1 98.12 314 LYS B C 1
ATOM 5407 O O . LYS B 1 314 ? 1.25 34.375 10.422 1 98.12 314 LYS B O 1
ATOM 5412 N N . ARG B 1 315 ? 3.002 34.969 9.148 1 98.19 315 ARG B N 1
ATOM 5413 C CA . ARG B 1 315 ? 2.951 36.375 9.562 1 98.19 315 ARG B CA 1
ATOM 5414 C C . ARG B 1 315 ? 1.631 37 9.156 1 98.19 315 ARG B C 1
ATOM 5416 O O . ARG B 1 315 ? 1.003 37.719 9.953 1 98.19 315 ARG B O 1
ATOM 5423 N N . LYS B 1 316 ? 1.233 36.812 7.961 1 98.44 316 LYS B N 1
ATOM 5424 C CA . LYS B 1 316 ? -0.012 37.406 7.461 1 98.44 316 LYS B CA 1
ATOM 5425 C C . LYS B 1 316 ? -1.215 36.844 8.227 1 98.44 316 LYS B C 1
ATOM 5427 O O . LYS B 1 316 ? -2.143 37.594 8.547 1 98.44 316 LYS B O 1
ATOM 5432 N N . LEU B 1 317 ? -1.195 35.531 8.445 1 98.56 317 LEU B N 1
ATOM 5433 C CA . LEU B 1 317 ? -2.262 34.906 9.242 1 98.56 317 LEU B CA 1
ATOM 5434 C C . LEU B 1 317 ? -2.328 35.531 10.625 1 98.56 317 LEU B C 1
ATOM 5436 O O . LEU B 1 317 ? -3.416 35.844 11.125 1 98.56 317 LEU B O 1
ATOM 5440 N N . ALA B 1 318 ? -1.168 35.688 11.25 1 97.88 318 ALA B N 1
ATOM 5441 C CA . ALA B 1 318 ? -1.106 36.281 12.586 1 97.88 318 ALA B CA 1
ATOM 5442 C C . ALA B 1 318 ? -1.624 37.719 12.57 1 97.88 318 ALA B C 1
ATOM 5444 O O . ALA B 1 318 ? -2.332 38.125 13.492 1 97.88 318 ALA B O 1
ATOM 5445 N N . GLU B 1 319 ? -1.25 38.438 11.57 1 97.81 319 GLU B N 1
ATOM 5446 C CA . GLU B 1 319 ? -1.658 39.812 11.445 1 97.81 319 GLU B CA 1
ATOM 5447 C C . GLU B 1 319 ? -3.17 39.938 11.273 1 97.81 319 GLU B C 1
ATOM 5449 O O . GLU B 1 319 ? -3.801 40.812 11.859 1 97.81 319 GLU B O 1
ATOM 5454 N N . LYS B 1 320 ? -3.746 39.094 10.5 1 97.5 320 LYS B N 1
ATOM 5455 C CA . LYS B 1 320 ? -5.148 39.25 10.117 1 97.5 320 LYS B CA 1
ATOM 5456 C C . LYS B 1 320 ? -6.059 38.5 11.109 1 97.5 320 LYS B C 1
ATOM 5458 O O . LYS B 1 320 ? -7.211 38.906 11.305 1 97.5 320 LYS B O 1
ATOM 5463 N N . LEU B 1 321 ? -5.551 37.438 11.641 1 96.69 321 LEU B N 1
ATOM 5464 C CA . LEU B 1 321 ? -6.441 36.562 12.406 1 96.69 321 LEU B CA 1
ATOM 5465 C C . LEU B 1 321 ? -6.059 36.562 13.883 1 96.69 321 LEU B C 1
ATOM 5467 O O . LEU B 1 321 ? -6.863 36.188 14.742 1 96.69 321 LEU B O 1
ATOM 5471 N N . GLY B 1 322 ? -4.824 36.906 14.086 1 92.81 322 GLY B N 1
ATOM 5472 C CA . GLY B 1 322 ? -4.363 36.938 15.469 1 92.81 322 GLY B CA 1
ATOM 5473 C C . GLY B 1 322 ? -5.246 37.75 16.375 1 92.81 322 GLY B C 1
ATOM 5474 O O . GLY B 1 322 ? -5.645 38.875 16.031 1 92.81 322 GLY B O 1
ATOM 5475 N N . GLY B 1 323 ? -5.672 37.188 17.547 1 91.75 323 GLY B N 1
ATOM 5476 C CA . GLY B 1 323 ? -6.453 37.906 18.547 1 91.75 323 GLY B CA 1
ATOM 5477 C C . GLY B 1 323 ? -7.941 37.875 18.266 1 91.75 323 GLY B C 1
ATOM 5478 O O . GLY B 1 323 ? -8.742 38.312 19.094 1 91.75 323 GLY B O 1
ATOM 5479 N N . LYS B 1 324 ? -8.289 37.469 17.125 1 93.88 324 LYS B N 1
ATOM 5480 C CA . L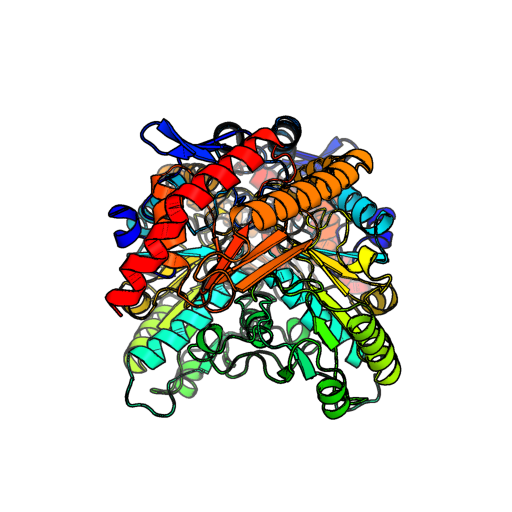YS B 1 324 ? -9.719 37.375 16.828 1 93.88 324 LYS B CA 1
ATOM 5481 C C . LYS B 1 324 ? -10.383 36.281 17.688 1 93.88 324 LYS B C 1
ATOM 5483 O O . LYS B 1 324 ? -9.727 35.375 18.156 1 93.88 324 LYS B O 1
ATOM 5488 N N . PRO B 1 325 ? -11.633 36.469 17.781 1 93.94 325 PRO B N 1
ATOM 5489 C CA . PRO B 1 325 ? -12.352 35.469 18.578 1 93.94 325 PRO B CA 1
ATOM 5490 C C . PRO B 1 325 ? -12.18 34.062 18.031 1 93.94 325 PRO B C 1
ATOM 5492 O O . PRO B 1 325 ? -12.148 33.844 16.812 1 93.94 325 PRO B O 1
ATOM 5495 N N . HIS B 1 326 ? -11.984 33.094 18.859 1 96.31 326 HIS B N 1
ATOM 5496 C CA . HIS B 1 326 ? -11.953 31.672 18.609 1 96.31 326 HIS B CA 1
ATOM 5497 C C . HIS B 1 326 ? -10.555 31.219 18.172 1 96.31 326 HIS B C 1
ATOM 5499 O O . HIS B 1 326 ? -10.25 30.031 18.188 1 96.31 326 HIS B O 1
ATOM 5505 N N . VAL B 1 327 ? -9.75 32.156 17.641 1 98.12 327 VAL B N 1
ATOM 5506 C CA . VAL B 1 327 ? -8.406 31.766 17.219 1 98.12 327 VAL B CA 1
ATOM 5507 C C . VAL B 1 327 ? -7.496 31.625 18.422 1 98.12 327 VAL B C 1
ATOM 5509 O O . 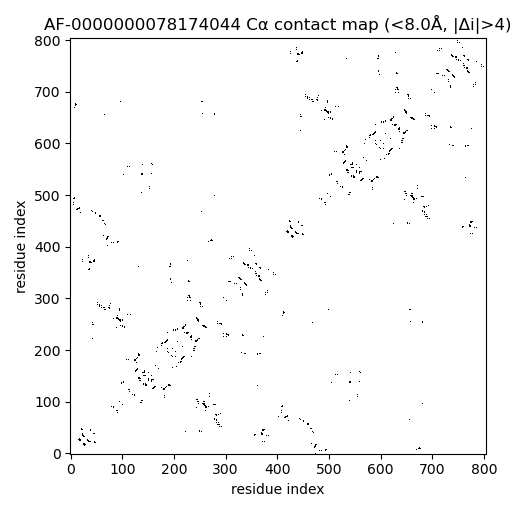VAL B 1 327 ? -7.277 32.594 19.172 1 98.12 327 VAL B O 1
ATOM 5512 N N . LYS B 1 328 ? -6.93 30.469 18.625 1 98.12 328 LYS B N 1
ATOM 5513 C CA . LYS B 1 328 ? -6.113 30.219 19.812 1 98.12 328 LYS B CA 1
ATOM 5514 C C . LYS B 1 328 ? -4.625 30.344 19.484 1 98.12 328 LYS B C 1
ATOM 5516 O O . LYS B 1 328 ? -3.881 30.984 20.234 1 98.12 328 LYS B O 1
ATOM 5521 N N . GLU B 1 329 ? -4.25 29.688 18.438 1 98.12 329 GLU B N 1
ATOM 5522 C CA . GLU B 1 329 ? -2.824 29.641 18.109 1 98.12 329 GLU B CA 1
ATOM 5523 C C . GLU B 1 329 ? -2.598 29.391 16.625 1 98.12 329 GLU B C 1
ATOM 5525 O O . GLU B 1 329 ? -3.352 28.656 15.984 1 98.12 329 GLU B O 1
ATOM 5530 N N . ILE B 1 330 ? -1.69 30.047 16.078 1 98.44 330 ILE B N 1
ATOM 5531 C CA . ILE B 1 330 ? -1.176 29.797 14.742 1 98.44 330 ILE B CA 1
ATOM 5532 C C . ILE B 1 330 ? 0.238 29.219 14.836 1 98.44 330 ILE B C 1
ATOM 5534 O O . ILE B 1 330 ? 1.122 29.828 15.438 1 98.44 330 ILE B O 1
ATOM 5538 N N . ARG B 1 331 ? 0.448 27.984 14.281 1 98.19 331 ARG B N 1
ATOM 5539 C CA . ARG B 1 331 ? 1.741 27.328 14.406 1 98.19 331 ARG B CA 1
ATOM 5540 C C . ARG B 1 331 ? 2.107 26.594 13.117 1 98.19 331 ARG B C 1
ATOM 5542 O O . ARG B 1 331 ? 1.271 26.453 12.219 1 98.19 331 ARG B O 1
ATOM 5549 N N . GLY B 1 332 ? 3.393 26.156 13.117 1 97.31 332 GLY B N 1
ATOM 5550 C CA . GLY B 1 332 ? 3.887 25.375 11.992 1 97.31 332 GLY B CA 1
ATOM 5551 C C . GLY B 1 332 ? 5.242 25.844 11.492 1 97.31 332 GLY B C 1
ATOM 5552 O O . GLY B 1 332 ? 5.816 26.797 12.039 1 97.31 332 GLY B O 1
ATOM 5553 N N . LEU B 1 333 ? 5.734 25.125 10.562 1 97.44 333 LEU B N 1
ATOM 5554 C CA . LEU B 1 333 ? 7.035 25.359 9.945 1 97.44 333 LEU B CA 1
ATOM 5555 C C . LEU B 1 333 ? 6.969 25.141 8.438 1 97.44 333 LEU B C 1
ATOM 5557 O O . LEU B 1 333 ? 6.391 24.141 7.973 1 97.44 333 LEU B O 1
ATOM 5561 N N . GLY B 1 334 ? 7.625 26.109 7.66 1 98.38 334 GLY B N 1
ATOM 5562 C CA . GLY B 1 334 ? 7.465 26 6.219 1 98.38 334 GLY B CA 1
ATOM 5563 C C . GLY B 1 334 ? 6.02 26.078 5.77 1 98.38 334 GLY B C 1
ATOM 5564 O O . GLY B 1 334 ? 5.293 27 6.16 1 98.38 334 GLY B O 1
ATOM 5565 N N . LEU B 1 335 ? 5.625 25.172 4.887 1 98.81 335 LEU B N 1
ATOM 5566 C CA . LEU B 1 335 ? 4.258 25.172 4.375 1 98.81 335 LEU B CA 1
ATOM 5567 C C . LEU B 1 335 ? 3.459 24 4.934 1 98.81 335 LEU B C 1
ATOM 5569 O O . LEU B 1 335 ? 2.822 23.266 4.18 1 98.81 335 LEU B O 1
ATOM 5573 N N . ILE B 1 336 ? 3.578 23.781 6.207 1 98.81 336 ILE B N 1
ATOM 5574 C CA . ILE B 1 336 ? 2.717 22.969 7.062 1 98.81 336 ILE B CA 1
ATOM 5575 C C . ILE B 1 336 ? 2.297 23.781 8.289 1 98.81 336 ILE B C 1
ATOM 5577 O O . ILE B 1 336 ? 3.059 23.906 9.25 1 98.81 336 ILE B O 1
ATOM 5581 N N . ILE B 1 337 ? 1.142 24.375 8.188 1 98.81 337 ILE B N 1
ATOM 5582 C CA . ILE B 1 337 ? 0.707 25.406 9.125 1 98.81 337 ILE B CA 1
ATOM 5583 C C . ILE B 1 337 ? -0.695 25.078 9.633 1 98.81 337 ILE B C 1
ATOM 5585 O O . ILE B 1 337 ? -1.513 24.516 8.906 1 98.81 337 ILE B O 1
ATOM 5589 N N . GLY B 1 338 ? -0.947 25.344 10.883 1 98.75 338 GLY B N 1
ATOM 5590 C CA . GLY B 1 338 ? -2.242 25.109 11.5 1 98.75 338 GLY B CA 1
ATOM 5591 C C . GLY B 1 338 ? -2.754 26.297 12.289 1 98.75 338 GLY B C 1
ATOM 5592 O O . GLY B 1 338 ? -1.969 27.047 12.875 1 98.75 338 GLY B O 1
ATOM 5593 N N . ILE B 1 339 ? -3.996 26.562 12.258 1 98.81 339 ILE B N 1
ATOM 5594 C CA . ILE B 1 339 ? -4.699 27.5 13.133 1 98.81 339 ILE B CA 1
ATOM 5595 C C . ILE B 1 339 ? -5.578 26.734 14.109 1 98.81 339 ILE B C 1
ATOM 5597 O O . ILE B 1 339 ? -6.582 26.125 13.719 1 98.81 339 ILE B O 1
ATOM 5601 N N . GLU B 1 340 ? -5.211 26.703 15.312 1 98.75 340 GLU B N 1
ATOM 5602 C CA . GLU B 1 340 ? -6.031 26.078 16.344 1 98.75 340 GLU B CA 1
ATOM 5603 C C . GLU B 1 340 ? -7.164 26.984 16.781 1 98.75 340 GLU B C 1
ATOM 5605 O O . GLU B 1 340 ? -6.938 28.172 17.062 1 98.75 340 GLU B O 1
ATOM 5610 N N . LEU B 1 341 ? -8.289 26.484 16.797 1 98.56 341 LEU B N 1
ATOM 5611 C CA . LEU B 1 341 ? -9.484 27.188 17.234 1 98.56 341 LEU B CA 1
ATOM 5612 C C . LEU B 1 341 ? -9.992 26.625 18.562 1 98.56 341 LEU B C 1
ATOM 5614 O O . LEU B 1 341 ? -9.602 25.516 18.969 1 98.56 341 LEU B O 1
ATOM 5618 N N . ASP B 1 342 ? -10.812 27.328 19.281 1 98 342 ASP B N 1
ATOM 5619 C CA . ASP B 1 342 ? -11.422 26.828 20.5 1 98 342 ASP B CA 1
ATOM 5620 C C . ASP B 1 342 ? -12.781 26.188 20.219 1 98 342 ASP B C 1
ATOM 5622 O O . ASP B 1 342 ? -13.492 25.797 21.141 1 98 342 ASP B O 1
ATOM 5626 N N . VAL B 1 343 ? -13.141 26.125 18.953 1 97.88 343 VAL B N 1
ATOM 5627 C CA . VAL B 1 343 ? -14.359 25.484 18.469 1 97.88 343 VAL B CA 1
ATOM 5628 C C . VAL B 1 343 ? -14.023 24.547 17.312 1 97.88 343 VAL B C 1
ATOM 5630 O O . VAL B 1 343 ? -12.859 24.453 16.906 1 97.88 343 VAL B O 1
ATOM 5633 N N . SER B 1 344 ? -15.031 23.812 16.844 1 98.06 344 SER B N 1
ATOM 5634 C CA . SER B 1 344 ? -14.836 22.984 15.664 1 98.06 344 SER B CA 1
ATOM 5635 C C . SER B 1 344 ? -14.453 23.828 14.445 1 98.06 344 SER B C 1
ATOM 5637 O O . SER B 1 344 ? -15.008 24.906 14.242 1 98.06 344 SER B O 1
ATOM 5639 N N . ALA B 1 345 ? -13.531 23.344 13.68 1 98.38 345 ALA B N 1
ATOM 5640 C CA . ALA B 1 345 ? -13.078 24.047 12.484 1 98.38 345 ALA B CA 1
ATOM 5641 C C . ALA B 1 345 ? -14 23.781 11.297 1 98.38 345 ALA B C 1
ATOM 5643 O O . ALA B 1 345 ? -13.93 24.484 10.281 1 98.38 345 ALA B O 1
ATOM 5644 N N . SER B 1 346 ? -14.859 22.828 11.383 1 97.94 346 SER B N 1
ATOM 5645 C CA . SER B 1 346 ? -15.633 22.312 10.258 1 97.94 346 SER B CA 1
ATOM 5646 C C . SER B 1 346 ? -16.453 23.422 9.594 1 97.94 346 SER B C 1
ATOM 5648 O O . SER B 1 346 ? -16.469 23.531 8.367 1 97.94 346 SER B O 1
ATOM 5650 N N . PRO B 1 347 ? -17.125 24.297 10.406 1 98.19 347 PRO B N 1
ATOM 5651 C CA . PRO B 1 347 ? -17.906 25.359 9.75 1 98.19 347 PRO B CA 1
ATOM 5652 C C . PRO B 1 347 ? -17.016 26.281 8.922 1 98.19 347 PRO B C 1
ATOM 5654 O O . PRO B 1 347 ? -17.438 26.734 7.844 1 98.19 347 PRO B O 1
ATOM 5657 N N . LEU B 1 348 ? -15.883 26.609 9.43 1 98.5 348 LEU B N 1
ATOM 5658 C CA . LEU B 1 348 ? -14.961 27.469 8.711 1 98.5 348 LEU B CA 1
ATOM 5659 C C . LEU B 1 348 ? -14.445 26.797 7.449 1 98.5 348 LEU B C 1
ATOM 5661 O O . LEU B 1 348 ? -14.336 27.438 6.398 1 98.5 348 LEU B O 1
ATOM 5665 N N . VAL B 1 349 ? -14.125 25.516 7.508 1 98.62 349 VAL B N 1
ATOM 5666 C CA . VAL B 1 349 ? -13.648 24.734 6.367 1 98.62 349 VAL B CA 1
ATOM 5667 C C . VAL B 1 349 ? -14.719 24.719 5.273 1 98.62 349 VAL B C 1
ATOM 5669 O O . VAL B 1 349 ? -14.406 24.906 4.094 1 98.62 349 VAL B O 1
ATOM 5672 N N . ASP B 1 350 ? -15.922 24.547 5.664 1 98.44 350 ASP B N 1
ATOM 5673 C CA . ASP B 1 350 ? -17.031 24.531 4.715 1 98.44 350 ASP B CA 1
ATOM 5674 C C . ASP B 1 350 ? -17.203 25.906 4.055 1 98.44 350 ASP B C 1
ATOM 5676 O O . ASP B 1 350 ? -17.406 25.984 2.844 1 98.44 350 ASP B O 1
ATOM 5680 N N . ALA B 1 351 ? -17.141 26.922 4.883 1 98.62 351 ALA B N 1
ATOM 5681 C CA . ALA B 1 351 ? -17.281 28.281 4.355 1 98.62 351 ALA B CA 1
ATOM 5682 C C . ALA B 1 351 ? -16.156 28.609 3.373 1 98.62 351 ALA B C 1
ATOM 5684 O O . ALA B 1 351 ? -16.391 29.25 2.344 1 98.62 351 ALA B O 1
ATOM 5685 N N . CYS B 1 352 ? -14.945 28.219 3.705 1 98.81 352 CYS B N 1
ATOM 5686 C CA . CYS B 1 352 ? -13.812 28.422 2.816 1 98.81 352 CYS B CA 1
ATOM 5687 C C . CYS B 1 352 ? -14.016 27.703 1.492 1 98.81 352 CYS B C 1
ATOM 5689 O O . CYS B 1 352 ? -13.773 28.266 0.425 1 98.81 352 CYS B O 1
ATOM 5691 N N . ARG B 1 353 ? -14.453 26.469 1.566 1 98.69 353 ARG B N 1
ATOM 5692 C CA . ARG B 1 353 ? -14.719 25.688 0.362 1 98.69 353 ARG B CA 1
ATOM 5693 C C . ARG B 1 353 ? -15.734 26.391 -0.532 1 98.69 353 ARG B C 1
ATOM 5695 O O . ARG B 1 353 ? -15.539 26.484 -1.746 1 98.69 353 ARG B O 1
ATOM 5702 N N . GLU B 1 354 ? -16.812 26.891 0.061 1 98.31 354 GLU B N 1
ATOM 5703 C CA . GLU B 1 354 ? -17.844 27.594 -0.683 1 98.31 354 GLU B CA 1
ATOM 5704 C C . GLU B 1 354 ? -17.297 28.875 -1.305 1 98.31 354 GLU B C 1
ATOM 5706 O O . GLU B 1 354 ? -17.812 29.359 -2.316 1 98.31 354 GLU B O 1
ATOM 5711 N N . SER B 1 355 ? -16.25 29.359 -0.697 1 98.69 355 SER B N 1
ATOM 5712 C CA . SER B 1 355 ? -15.648 30.594 -1.181 1 98.69 355 SER B CA 1
ATOM 5713 C C . SER B 1 355 ? -14.469 30.312 -2.104 1 98.69 355 SER B C 1
ATOM 5715 O O . SER B 1 355 ? -13.719 31.219 -2.457 1 98.69 355 SER B O 1
ATOM 5717 N N . GLY B 1 356 ? -14.234 29.047 -2.432 1 98.62 356 GLY B N 1
ATOM 5718 C CA . GLY B 1 356 ? -13.234 28.703 -3.43 1 98.62 356 GLY B CA 1
ATOM 5719 C C . GLY B 1 356 ? -11.883 28.359 -2.83 1 98.62 356 GLY B C 1
ATOM 5720 O O . GLY B 1 356 ? -10.875 28.359 -3.531 1 98.62 356 GLY B O 1
ATOM 5721 N N . LEU B 1 357 ? -11.82 28.141 -1.555 1 98.94 357 LEU B N 1
ATOM 5722 C CA . LEU B 1 357 ? -10.594 27.781 -0.854 1 98.94 357 LEU B CA 1
ATOM 5723 C C . LEU B 1 357 ? -10.734 26.422 -0.187 1 98.94 357 LEU B C 1
ATOM 5725 O O . LEU B 1 357 ? -11.648 26.203 0.612 1 98.94 357 LEU B O 1
ATOM 5729 N N . LEU B 1 358 ? -9.836 25.469 -0.569 1 98.94 358 LEU B N 1
ATOM 5730 C CA . LEU B 1 358 ? -9.867 24.141 0.035 1 98.94 358 LEU B CA 1
ATOM 5731 C C . LEU B 1 358 ? -8.828 24.031 1.149 1 98.94 358 LEU B C 1
ATOM 5733 O O . LEU B 1 358 ? -7.637 24.219 0.913 1 98.94 358 LEU B O 1
ATOM 5737 N N . VAL B 1 359 ? -9.25 23.781 2.346 1 98.81 359 VAL B N 1
ATOM 5738 C CA . VAL B 1 359 ? -8.398 23.562 3.512 1 98.81 359 VAL B CA 1
ATOM 5739 C C . VAL B 1 359 ? -8.852 22.312 4.258 1 98.81 359 VAL B C 1
ATOM 5741 O O . VAL B 1 359 ? -9.922 21.766 3.982 1 98.81 359 VAL B O 1
ATOM 5744 N N . LEU B 1 360 ? -8 21.797 5.164 1 98.56 360 LEU B N 1
ATOM 5745 C CA . LEU B 1 360 ? -8.273 20.562 5.902 1 98.56 360 LEU B CA 1
ATOM 5746 C C . LEU B 1 360 ? -8.453 20.859 7.391 1 98.56 360 LEU B C 1
ATOM 5748 O O . LEU B 1 360 ? -8.195 21.969 7.844 1 98.56 360 LEU B O 1
ATOM 5752 N N . THR B 1 361 ? -8.891 19.859 8.07 1 98.19 361 THR B N 1
ATOM 5753 C CA . THR B 1 361 ? -8.883 19.875 9.531 1 98.19 361 THR B CA 1
ATOM 5754 C C . THR B 1 361 ? -7.781 18.953 10.07 1 98.19 361 THR B C 1
ATOM 5756 O O . THR B 1 361 ? -7.25 18.125 9.344 1 98.19 361 THR B O 1
ATOM 5759 N N . ALA B 1 362 ? -7.402 19.125 11.305 1 98.06 362 ALA B N 1
ATOM 5760 C CA . ALA B 1 362 ? -6.48 18.266 12.047 1 98.06 362 ALA B CA 1
ATOM 5761 C C . ALA B 1 362 ? -6.805 18.281 13.539 1 98.06 362 ALA B C 1
ATOM 5763 O O . ALA B 1 362 ? -7.848 18.797 13.945 1 98.06 362 ALA B O 1
ATOM 5764 N N . GLY B 1 363 ? -5.957 17.625 14.281 1 97.44 363 GLY B N 1
ATOM 5765 C CA . GLY B 1 363 ? -6.211 17.562 15.711 1 97.44 363 GLY B CA 1
ATOM 5766 C C . GLY B 1 363 ? -7.492 16.828 16.062 1 97.44 363 GLY B C 1
ATOM 5767 O O . GLY B 1 363 ? -7.746 15.727 15.562 1 97.44 363 GLY B O 1
ATOM 5768 N N . LYS B 1 364 ? -8.266 17.422 16.953 1 96.25 364 LYS B N 1
ATOM 5769 C CA . LYS B 1 364 ? -9.555 16.859 17.328 1 96.25 364 LYS B CA 1
ATOM 5770 C C . LYS B 1 364 ? -10.68 17.438 16.469 1 96.25 364 LYS B C 1
ATOM 5772 O O . LYS B 1 364 ? -11.852 17.391 16.859 1 96.25 364 LYS B O 1
ATOM 5777 N N . GLY B 1 365 ? -10.273 18.031 15.328 1 97.38 365 GLY B N 1
ATOM 5778 C CA . GLY B 1 365 ? -11.234 18.703 14.461 1 97.38 365 GLY B CA 1
ATOM 5779 C C . GLY B 1 365 ? -11.297 20.188 14.688 1 97.38 365 GLY B C 1
ATOM 5780 O O . GLY B 1 365 ? -12.148 20.875 14.117 1 97.38 365 GLY B O 1
ATOM 5781 N N . ASN B 1 366 ? -10.367 20.719 15.492 1 98.38 366 ASN B N 1
ATOM 5782 C CA . ASN B 1 366 ? -10.406 22.125 15.867 1 98.38 366 ASN B CA 1
ATOM 5783 C C . ASN B 1 366 ? -9.211 22.891 15.305 1 98.38 366 ASN B C 1
ATOM 5785 O O . ASN B 1 366 ? -8.922 24 15.734 1 98.38 366 ASN B O 1
ATOM 5789 N N . VAL B 1 367 ? -8.438 22.281 14.438 1 98.75 367 VAL B N 1
ATOM 5790 C CA . VAL B 1 367 ? -7.297 22.938 13.789 1 98.75 367 VAL B CA 1
ATOM 5791 C C . VAL B 1 367 ? -7.539 23.016 12.289 1 98.75 367 VAL B C 1
ATOM 5793 O O . VAL B 1 367 ? -7.879 22.016 11.648 1 98.75 367 VAL B O 1
ATOM 5796 N N . VAL B 1 368 ? -7.488 24.219 11.727 1 98.88 368 VAL B N 1
ATOM 5797 C CA . VAL B 1 368 ? -7.426 24.375 10.273 1 98.88 368 VAL B CA 1
ATOM 5798 C C . VAL B 1 368 ? -6.008 24.078 9.789 1 98.88 368 VAL B C 1
ATOM 5800 O O . VAL B 1 368 ? -5.043 24.688 10.258 1 98.88 368 VAL B O 1
ATOM 5803 N N . ARG B 1 369 ? -5.863 23.156 8.953 1 98.81 369 ARG B N 1
ATOM 5804 C CA . ARG B 1 369 ? -4.562 22.672 8.5 1 98.81 369 ARG B CA 1
ATOM 5805 C C . ARG B 1 369 ? -4.289 23.109 7.062 1 98.81 369 ARG B C 1
ATOM 5807 O O . ARG B 1 369 ? -5.113 22.875 6.172 1 98.81 369 ARG B O 1
ATOM 5814 N N . PHE B 1 370 ? -3.137 23.734 6.863 1 98.88 370 PHE B N 1
ATOM 5815 C CA . PHE B 1 370 ? -2.672 24.172 5.547 1 98.88 370 PHE B CA 1
ATOM 5816 C C . PHE B 1 370 ? -1.432 23.391 5.133 1 98.88 370 PHE B C 1
ATOM 5818 O O . PHE B 1 370 ? -0.391 23.469 5.789 1 98.88 370 PHE B O 1
ATOM 5825 N N . VAL B 1 371 ? -1.542 22.656 4.055 1 98.81 371 VAL B N 1
ATOM 5826 C CA . VAL B 1 371 ? -0.418 21.969 3.422 1 98.81 371 VAL B CA 1
ATOM 5827 C C . VAL B 1 371 ? -0.48 22.156 1.908 1 98.81 371 VAL B C 1
ATOM 5829 O O . VAL B 1 371 ? -0.504 21.188 1.154 1 98.81 371 VAL B O 1
ATOM 5832 N N . PRO B 1 372 ? -0.404 23.391 1.419 1 98.88 372 PRO B N 1
ATOM 5833 C CA . PRO B 1 372 ? -0.52 23.672 -0.014 1 98.88 372 PRO B CA 1
ATOM 5834 C C . PRO B 1 372 ? 0.624 23.078 -0.827 1 98.88 372 PRO B C 1
ATOM 5836 O O . PRO B 1 372 ? 1.624 22.625 -0.258 1 98.88 372 PRO B O 1
ATOM 5839 N N . PRO B 1 373 ? 0.43 23.062 -2.174 1 98.81 373 PRO B N 1
ATOM 5840 C CA . PRO B 1 373 ? 1.63 22.797 -2.967 1 98.81 373 PRO B CA 1
ATOM 5841 C C . PRO B 1 373 ? 2.795 23.703 -2.615 1 98.81 373 PRO B C 1
ATOM 5843 O O . PRO B 1 373 ? 2.59 24.891 -2.352 1 98.81 373 PRO B O 1
ATOM 5846 N N . LEU B 1 374 ? 3.986 23.141 -2.682 1 98.88 374 LEU B N 1
ATOM 5847 C CA . LEU B 1 374 ? 5.16 23.922 -2.316 1 98.88 374 LEU B CA 1
ATOM 5848 C C . LEU B 1 374 ? 5.41 25.031 -3.338 1 98.88 374 LEU B C 1
ATOM 5850 O O . LEU B 1 374 ? 6.137 25.984 -3.057 1 98.88 374 LEU B O 1
ATOM 5854 N N . ILE B 1 375 ? 4.754 24.969 -4.477 1 98.75 375 ILE B N 1
ATOM 5855 C CA . ILE B 1 375 ? 4.945 25.953 -5.539 1 98.75 375 ILE B CA 1
ATOM 5856 C C . ILE B 1 375 ? 3.93 27.094 -5.387 1 98.75 375 ILE B C 1
ATOM 5858 O O . ILE B 1 375 ? 3.869 28 -6.223 1 98.75 375 ILE B O 1
ATOM 5862 N N . VAL B 1 376 ? 3.066 27.047 -4.383 1 98.88 376 VAL B N 1
ATOM 5863 C CA . VAL B 1 376 ? 2.061 28.094 -4.176 1 98.88 376 VAL B CA 1
ATOM 5864 C C . VAL B 1 376 ? 2.719 29.469 -4.211 1 98.88 376 VAL B C 1
ATOM 5866 O O . VAL B 1 376 ? 3.828 29.641 -3.699 1 98.88 376 VAL B O 1
ATOM 5869 N N . SER B 1 377 ? 2.066 30.422 -4.793 1 98.69 377 SER B N 1
ATOM 5870 C CA . SER B 1 377 ? 2.646 31.766 -4.891 1 98.69 377 SER B CA 1
ATOM 5871 C C . SER B 1 377 ? 2.262 32.625 -3.689 1 98.69 377 SER B C 1
ATOM 5873 O O . SER B 1 377 ? 1.309 32.312 -2.975 1 98.69 377 SER B O 1
ATOM 5875 N N . GLU B 1 378 ? 3.033 33.719 -3.545 1 98.38 378 GLU B N 1
ATOM 5876 C CA . GLU B 1 378 ? 2.707 34.656 -2.488 1 98.38 378 GLU B CA 1
ATOM 5877 C C . GLU B 1 378 ? 1.325 35.281 -2.703 1 98.38 378 GLU B C 1
ATOM 5879 O O . GLU B 1 378 ? 0.593 35.531 -1.743 1 98.38 378 GLU B O 1
ATOM 5884 N N . GLN B 1 379 ? 1 35.5 -3.945 1 98.62 379 GLN B N 1
ATOM 5885 C CA . GLN B 1 379 ? -0.309 36.031 -4.281 1 98.62 379 GLN B CA 1
ATOM 5886 C C . GLN B 1 379 ? -1.426 35.062 -3.902 1 98.62 379 GLN B C 1
ATOM 5888 O O . GLN B 1 379 ? -2.471 35.5 -3.398 1 98.62 379 GLN B O 1
ATOM 5893 N N . GLU B 1 380 ? -1.24 33.844 -4.18 1 98.88 380 GLU B N 1
ATOM 5894 C CA . GLU B 1 380 ? -2.219 32.812 -3.818 1 98.88 380 GLU B CA 1
ATOM 5895 C C . GLU B 1 380 ? -2.355 32.688 -2.303 1 98.88 380 GLU B C 1
ATOM 5897 O O . GLU B 1 380 ? -3.457 32.5 -1.788 1 98.88 380 GLU B O 1
ATOM 5902 N N . LEU B 1 381 ? -1.254 32.812 -1.595 1 98.88 381 LEU B N 1
ATOM 5903 C CA . LEU B 1 381 ? -1.3 32.812 -0.136 1 98.88 381 LEU B CA 1
ATOM 5904 C C . LEU B 1 381 ? -2.078 34 0.388 1 98.88 381 LEU B C 1
ATOM 5906 O O . LEU B 1 381 ? -2.842 33.875 1.35 1 98.88 381 LEU B O 1
ATOM 5910 N N . ASP B 1 382 ? -1.876 35.156 -0.249 1 98.69 382 ASP B N 1
ATOM 5911 C CA . ASP B 1 382 ? -2.646 36.344 0.113 1 98.69 382 ASP B CA 1
ATOM 5912 C C . ASP B 1 382 ? -4.141 36.125 -0.101 1 98.69 382 ASP B C 1
ATOM 5914 O O . ASP B 1 382 ? -4.961 36.5 0.736 1 98.69 382 ASP B O 1
ATOM 5918 N N . GLN B 1 383 ? -4.465 35.531 -1.202 1 98.75 383 GLN B N 1
ATOM 5919 C CA . GLN B 1 383 ? -5.855 35.188 -1.507 1 98.75 383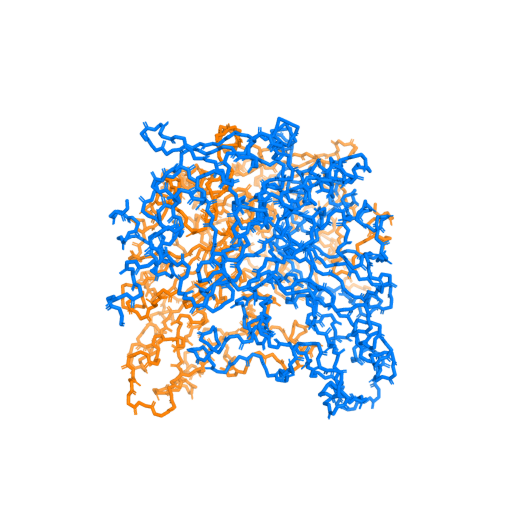 GLN B CA 1
ATOM 5920 C C . GLN B 1 383 ? -6.449 34.281 -0.446 1 98.75 383 GLN B C 1
ATOM 5922 O O . GLN B 1 383 ? -7.594 34.469 -0.027 1 98.75 383 GLN B O 1
ATOM 5927 N N . ALA B 1 384 ? -5.672 33.281 -0.023 1 98.88 384 ALA B N 1
ATOM 5928 C CA . ALA B 1 384 ? -6.125 32.375 1.016 1 98.88 384 ALA B CA 1
ATOM 5929 C C . ALA B 1 384 ? -6.426 33.094 2.314 1 98.88 384 ALA B C 1
ATOM 5931 O O . ALA B 1 384 ? -7.445 32.844 2.959 1 98.88 384 ALA B O 1
ATOM 5932 N N . VAL B 1 385 ? -5.508 34 2.682 1 98.62 385 VAL B N 1
ATOM 5933 C CA . VAL B 1 385 ? -5.676 34.781 3.908 1 98.62 385 VAL B CA 1
ATOM 5934 C C . VAL B 1 385 ? -6.945 35.625 3.816 1 98.62 385 VAL B C 1
ATOM 5936 O O . VAL B 1 385 ? -7.707 35.719 4.781 1 98.62 385 VAL B O 1
ATOM 5939 N N . GLU B 1 386 ? -7.176 36.219 2.709 1 98.5 386 GLU B N 1
ATOM 5940 C CA . GLU B 1 386 ? -8.352 37.062 2.512 1 98.5 386 GLU B CA 1
ATOM 5941 C C . GLU B 1 386 ? -9.641 36.25 2.635 1 98.5 386 GLU B C 1
ATOM 5943 O O . GLU B 1 386 ? -10.586 36.688 3.295 1 98.5 386 GLU B O 1
ATOM 5948 N N . ILE B 1 387 ? -9.688 35.125 1.994 1 98.69 387 ILE B N 1
ATOM 5949 C CA . ILE B 1 387 ? -10.875 34.281 2.047 1 98.69 387 ILE B CA 1
ATOM 5950 C C . ILE B 1 387 ? -11.109 33.812 3.48 1 98.69 387 ILE B C 1
ATOM 5952 O O . ILE B 1 387 ? -12.242 33.844 3.977 1 98.69 387 ILE B O 1
ATOM 5956 N N . LEU B 1 388 ? -10.047 33.375 4.121 1 98.25 388 LEU B N 1
ATOM 5957 C CA . LEU B 1 388 ? -10.141 32.906 5.5 1 98.25 388 LEU B CA 1
ATOM 5958 C C . LEU B 1 388 ? -10.695 34 6.406 1 98.25 388 LEU B C 1
ATOM 5960 O O . LEU B 1 388 ? -11.562 33.75 7.242 1 98.25 388 LEU B O 1
ATOM 5964 N N . THR B 1 389 ? -10.148 35.188 6.246 1 97.62 389 THR B N 1
ATOM 5965 C CA . THR B 1 389 ? -10.562 36.344 7.059 1 97.62 389 THR B CA 1
ATOM 5966 C C . THR B 1 389 ? -12.047 36.625 6.848 1 97.62 389 THR B C 1
ATOM 5968 O O . THR B 1 389 ? -12.773 36.906 7.805 1 97.62 389 THR B O 1
ATOM 5971 N N . SER B 1 390 ? -12.453 36.562 5.668 1 98 390 SER B N 1
ATOM 5972 C CA . SER B 1 390 ? -13.844 36.875 5.34 1 98 390 SER B CA 1
ATOM 5973 C C . SER B 1 390 ? -14.781 35.812 5.879 1 98 390 SER B C 1
ATOM 5975 O O . SER B 1 390 ? -15.945 36.094 6.184 1 98 390 SER B O 1
ATOM 5977 N N . CYS B 1 391 ? -14.297 34.562 6.02 1 98.06 391 CYS B N 1
ATOM 5978 C CA . CYS B 1 391 ? -15.125 33.406 6.414 1 98.06 391 CYS B CA 1
ATOM 5979 C C . CYS B 1 391 ? -15.117 33.25 7.926 1 98.06 391 CYS B C 1
ATOM 5981 O O . CYS B 1 391 ? -15.977 32.562 8.484 1 98.06 391 CYS B O 1
ATOM 5983 N N . LEU B 1 392 ? -14.227 33.875 8.641 1 97.19 392 LEU B N 1
ATOM 5984 C CA . LEU B 1 392 ? -13.969 33.625 10.055 1 97.19 392 LEU B CA 1
ATOM 5985 C C . LEU B 1 392 ? -15.219 33.875 10.891 1 97.19 392 LEU B C 1
ATOM 5987 O O . LEU B 1 392 ? -15.477 33.188 11.859 1 97.19 392 LEU B O 1
ATOM 5991 N N . PRO B 1 393 ? -16.125 34.844 10.555 1 95.88 393 PRO B N 1
ATOM 5992 C CA . PRO B 1 393 ? -17.297 35.188 11.383 1 95.88 393 PRO B CA 1
ATOM 5993 C C . PRO B 1 393 ? -18.281 34.031 11.5 1 95.88 393 PRO B C 1
ATOM 5995 O O . PRO B 1 393 ? -19.141 34.031 12.391 1 95.88 393 PRO B O 1
ATOM 5998 N N . ILE B 1 394 ? -18.125 33.031 10.602 1 96.69 394 ILE B N 1
ATOM 5999 C CA . ILE B 1 394 ? -19.031 31.875 10.625 1 96.69 394 ILE B CA 1
ATOM 6000 C C . ILE B 1 394 ? -18.906 31.141 11.953 1 96.69 394 ILE B C 1
ATOM 6002 O O . ILE B 1 394 ? -19.828 30.453 12.383 1 96.69 394 ILE B O 1
ATOM 6006 N N . LEU B 1 395 ? -17.75 31.266 12.609 1 95.94 395 LEU B N 1
ATOM 6007 C CA . LEU B 1 395 ? -17.469 30.562 13.852 1 95.94 395 LEU B CA 1
ATOM 6008 C C . LEU B 1 395 ? -18.312 31.125 14.992 1 95.94 395 LEU B C 1
ATOM 6010 O O . LEU B 1 395 ? -18.516 30.438 16 1 95.94 395 LEU B O 1
ATOM 6014 N N . ASP B 1 396 ? -18.766 32.375 14.914 1 91.69 396 ASP B N 1
ATOM 6015 C CA . ASP B 1 396 ? -19.625 33 15.922 1 91.69 396 ASP B CA 1
ATOM 6016 C C . ASP B 1 396 ? -21.047 32.406 15.859 1 91.69 396 ASP B C 1
ATOM 6018 O O . ASP B 1 396 ? -21.719 32.312 16.875 1 91.69 396 ASP B O 1
ATOM 6022 N N . GLU B 1 397 ? -21.5 32.156 14.656 1 80.81 397 GLU B N 1
ATOM 6023 C CA . GLU B 1 397 ? -22.859 31.641 14.445 1 80.81 397 GLU B CA 1
ATOM 6024 C C . GLU B 1 397 ? -22.969 30.188 14.875 1 80.81 397 GLU B C 1
ATOM 6026 O O . GLU B 1 397 ? -24.016 29.75 15.383 1 80.81 397 GLU B O 1
ATOM 6031 N N . SER B 1 398 ? -22.062 29.406 14.641 1 67.69 398 SER B N 1
ATOM 6032 C CA . SER B 1 398 ? -22.094 27.984 14.906 1 67.69 398 SER B CA 1
ATOM 6033 C C . SER B 1 398 ? -21.906 27.688 16.391 1 67.69 398 SER B C 1
ATOM 6035 O O . SER B 1 398 ? -22.344 26.641 16.875 1 67.69 398 SER B O 1
ATOM 6037 N N . SER B 1 399 ? -21.234 28.484 17.203 1 60.09 399 SER B N 1
ATOM 6038 C CA . SER B 1 399 ? -21.062 28.328 18.641 1 60.09 399 SER B CA 1
ATOM 6039 C C . SER B 1 399 ? -22.375 28.562 19.375 1 60.09 399 SER B C 1
ATOM 6041 O O . SER B 1 399 ? -22.562 28.062 20.5 1 60.09 399 SER B O 1
ATOM 6043 N N . SER B 1 400 ? -23.281 29.344 18.781 1 50.22 400 SER B N 1
ATOM 6044 C CA . SER B 1 400 ? -24.562 29.578 19.422 1 50.22 400 SER B CA 1
ATOM 6045 C C . SER B 1 400 ? -25.5 28.391 19.25 1 50.22 400 SER B C 1
ATOM 6047 O O . SER B 1 400 ? -26.531 28.297 19.938 1 50.22 400 SER B O 1
ATOM 6049 N N . SER B 1 401 ? -25.312 27.656 18.266 1 46.81 401 SER B N 1
ATOM 6050 C CA . SER B 1 401 ? -26.25 26.547 18.047 1 46.81 401 SER B CA 1
ATOM 6051 C C . SER B 1 401 ? -25.797 25.297 18.781 1 46.81 401 SER B C 1
ATOM 6053 O O . SER B 1 401 ? -26.516 24.281 18.781 1 46.81 401 SER B O 1
ATOM 6055 N N . ASN B 1 402 ? -24.609 25 19.188 1 39.22 402 ASN B N 1
ATOM 6056 C CA . ASN B 1 402 ? -24.297 23.812 19.969 1 39.22 402 ASN B CA 1
ATOM 6057 C C . ASN B 1 402 ? -24.531 24.047 21.469 1 39.22 402 ASN B C 1
ATOM 6059 O O . ASN B 1 402 ? -24.109 25.062 22.016 1 39.22 402 ASN B O 1
#